Protein AF-A0A7S9WVW5-F1 (afdb_monomer)

Nearest PDB structures (foldseek):
  3our-assembly2_C  TM=3.618E-01  e=4.315E-03  Vibrio vulnificus CMCP6
  2oci-assembly1_A  TM=3.193E-01  e=7.809E-03  Homo sapiens
  6y9f-assembly1_A  TM=3.156E-01  e=7.399E-03  synthetic construct
  6yny-assembly1_t  TM=3.249E-01  e=8.373E-02  Tetrahymena thermophila
  8jgn-assembly1_D  TM=4.259E-01  e=7.236E-01  Arabidopsis thaliana

pLDDT: mean 74.93, std 18.27, range [24.59, 98.44]

InterPro domains:
  IPR024499 Mbeg1-like [PF11187] (163-280)
  IPR029058 Alpha/Beta hydrolase fold [G3DSA:3.40.50.1820] (131-275)
  IPR029058 Alpha/Beta hydrolase fold [SSF53474] (148-273)

Structure (mmCIF, N/CA/C/O backbone):
data_AF-A0A7S9WVW5-F1
#
_entry.id   AF-A0A7S9WVW5-F1
#
loop_
_atom_site.group_PDB
_atom_site.id
_atom_site.type_symbol
_atom_site.label_atom_id
_atom_site.label_alt_id
_atom_site.label_comp_id
_atom_site.label_asym_id
_atom_site.label_entity_id
_atom_site.label_seq_id
_atom_site.pdbx_PDB_ins_code
_atom_site.Cartn_x
_atom_site.Cartn_y
_atom_site.Cartn_z
_atom_site.occupancy
_atom_site.B_iso_or_equiv
_atom_site.auth_seq_id
_atom_site.auth_comp_id
_atom_site.auth_asym_id
_atom_site.auth_atom_id
_atom_site.pdbx_PDB_model_num
ATOM 1 N N . MET A 1 1 ? -7.912 19.182 -20.929 1.00 30.52 1 MET A N 1
ATOM 2 C CA . MET A 1 1 ? -7.928 18.218 -22.050 1.00 30.52 1 MET A CA 1
ATOM 3 C C . MET A 1 1 ? -6.501 17.745 -22.211 1.00 30.52 1 MET A C 1
ATOM 5 O O . MET A 1 1 ? -5.658 18.562 -22.555 1.00 30.52 1 MET A O 1
ATOM 9 N N . ASN A 1 2 ? -6.220 16.500 -21.828 1.00 41.44 2 ASN A N 1
ATOM 10 C CA . ASN A 1 2 ? -4.860 16.011 -21.631 1.00 41.44 2 ASN A CA 1
ATOM 11 C C . ASN A 1 2 ? -4.509 14.969 -22.695 1.00 41.44 2 ASN A C 1
ATOM 13 O O . ASN A 1 2 ? -5.197 13.964 -22.829 1.00 41.44 2 ASN A O 1
ATOM 17 N N . THR A 1 3 ? -3.390 15.215 -23.379 1.00 46.16 3 THR A N 1
ATOM 18 C CA . THR A 1 3 ? -2.729 14.362 -24.381 1.00 46.16 3 THR A CA 1
ATOM 19 C C . THR A 1 3 ? -3.403 14.332 -25.763 1.00 46.16 3 THR A C 1
ATOM 21 O O . THR A 1 3 ? -4.600 14.102 -25.910 1.00 46.16 3 THR A O 1
ATOM 24 N N . LEU A 1 4 ? -2.611 14.536 -26.820 1.00 48.00 4 LEU A N 1
ATOM 25 C CA . LEU A 1 4 ? -3.046 14.481 -28.229 1.00 48.00 4 LEU A CA 1
ATOM 26 C C . LEU A 1 4 ? -3.559 13.099 -28.674 1.00 48.00 4 LEU A C 1
ATOM 28 O O . LEU A 1 4 ? -4.063 12.968 -29.786 1.00 48.00 4 LEU A O 1
ATOM 32 N N . LYS A 1 5 ? -3.421 12.073 -27.825 1.00 62.47 5 LYS A N 1
ATOM 33 C CA . LYS A 1 5 ? -3.736 10.672 -28.133 1.00 62.47 5 LYS A CA 1
ATOM 34 C C . LYS A 1 5 ? -5.090 10.195 -27.584 1.00 62.47 5 LYS A C 1
ATOM 36 O O . LYS A 1 5 ? -5.384 9.013 -27.705 1.00 62.47 5 LYS A O 1
ATOM 41 N N . ASN A 1 6 ? -5.926 11.087 -27.033 1.00 65.81 6 ASN A N 1
ATOM 42 C CA . ASN A 1 6 ? -7.248 10.760 -26.463 1.00 65.81 6 ASN A CA 1
ATOM 43 C C . ASN A 1 6 ? -7.218 9.673 -25.365 1.00 65.81 6 ASN A C 1
ATOM 45 O O . ASN A 1 6 ? -8.214 8.978 -25.166 1.00 65.81 6 ASN A O 1
ATOM 49 N N . LEU A 1 7 ? -6.093 9.508 -24.660 1.00 83.06 7 LEU A N 1
ATOM 50 C CA . LEU A 1 7 ? -6.016 8.576 -23.536 1.00 83.06 7 LEU A CA 1
ATOM 51 C C . LEU A 1 7 ? -6.826 9.114 -22.356 1.00 83.06 7 LEU A C 1
ATOM 53 O O . LEU A 1 7 ? -6.817 10.317 -22.080 1.00 83.06 7 LEU A O 1
ATOM 57 N N . THR A 1 8 ? -7.510 8.221 -21.642 1.00 90.62 8 THR A N 1
ATOM 58 C CA . THR A 1 8 ? -8.101 8.583 -20.350 1.00 90.62 8 THR A CA 1
ATOM 59 C C . THR A 1 8 ? -6.992 8.810 -19.319 1.00 90.62 8 THR A C 1
ATOM 61 O O . THR A 1 8 ? -5.868 8.325 -19.477 1.00 90.62 8 THR A O 1
ATOM 64 N N . ASN A 1 9 ? -7.282 9.532 -18.232 1.00 91.94 9 ASN A N 1
ATOM 65 C CA . ASN A 1 9 ? -6.293 9.722 -17.165 1.00 91.94 9 ASN A CA 1
ATOM 66 C C . ASN A 1 9 ? -5.860 8.380 -16.549 1.00 91.94 9 ASN A C 1
ATOM 68 O O . ASN A 1 9 ? -4.679 8.202 -16.264 1.00 91.94 9 ASN A O 1
ATOM 72 N N . LYS A 1 10 ? -6.778 7.413 -16.425 1.00 94.25 10 LYS A N 1
ATOM 73 C CA . LYS A 1 10 ? -6.469 6.038 -16.016 1.00 94.25 10 LYS A CA 1
ATOM 74 C C . LYS A 1 10 ? -5.487 5.351 -16.962 1.00 94.25 10 LYS A C 1
ATOM 76 O O . LYS A 1 10 ? -4.489 4.800 -16.499 1.00 94.25 10 LYS A O 1
ATOM 81 N N . ASP A 1 11 ? -5.731 5.410 -18.272 1.00 93.50 11 ASP A N 1
ATOM 82 C CA . ASP A 1 11 ? -4.824 4.818 -19.264 1.00 93.50 11 ASP A CA 1
ATOM 83 C C . ASP A 1 11 ? -3.440 5.467 -19.202 1.00 93.50 11 ASP A C 1
ATOM 85 O O . ASP A 1 11 ? -2.425 4.782 -19.300 1.00 93.50 11 ASP A O 1
ATOM 89 N N . MET A 1 12 ? -3.390 6.781 -18.974 1.00 93.19 12 MET A N 1
ATOM 90 C CA . MET A 1 12 ? -2.134 7.503 -18.820 1.00 93.19 12 MET A CA 1
ATOM 91 C C . MET A 1 12 ? -1.386 7.105 -17.539 1.00 93.19 12 MET A C 1
ATOM 93 O O . MET A 1 12 ? -0.183 6.879 -17.601 1.00 93.19 12 MET A O 1
ATOM 97 N N . VAL A 1 13 ? -2.065 6.955 -16.394 1.00 95.50 13 VAL A N 1
ATOM 98 C CA . VAL A 1 13 ? -1.448 6.454 -15.147 1.00 95.50 13 VAL A CA 1
ATOM 99 C C . VAL A 1 13 ? -0.897 5.037 -15.342 1.00 95.50 13 VAL A C 1
ATOM 101 O O . VAL A 1 13 ? 0.237 4.765 -14.951 1.00 95.50 13 VAL A O 1
ATOM 104 N N . ASN A 1 14 ? -1.650 4.158 -16.011 1.00 95.25 14 ASN A N 1
ATOM 105 C CA . ASN A 1 14 ? -1.192 2.810 -16.362 1.00 95.25 14 ASN A CA 1
ATOM 106 C C . ASN A 1 14 ? 0.034 2.841 -17.277 1.00 95.25 14 ASN A C 1
ATOM 108 O O . ASN A 1 14 ? 0.995 2.117 -17.036 1.00 95.25 14 ASN A O 1
ATOM 112 N N . LYS A 1 15 ? 0.034 3.721 -18.281 1.00 94.69 15 LYS A N 1
ATOM 113 C CA . LYS A 1 15 ? 1.176 3.903 -19.176 1.00 94.69 15 LYS A CA 1
ATOM 114 C C . LYS A 1 15 ? 2.407 4.380 -18.406 1.00 94.69 15 LYS A C 1
ATOM 116 O O . LYS A 1 15 ? 3.469 3.790 -18.537 1.00 94.69 15 LYS A O 1
ATOM 121 N N . ILE A 1 16 ? 2.263 5.387 -17.543 1.00 96.06 16 ILE A N 1
ATOM 122 C CA . ILE A 1 16 ? 3.346 5.895 -16.683 1.00 96.06 16 ILE A CA 1
ATOM 123 C C . ILE A 1 16 ? 3.920 4.784 -15.794 1.00 96.06 16 ILE A C 1
ATOM 125 O O . ILE A 1 16 ? 5.139 4.664 -15.689 1.00 96.06 16 ILE A O 1
ATOM 129 N N . LYS A 1 17 ? 3.058 3.950 -15.202 1.00 96.12 17 LYS A N 1
ATOM 130 C CA . LYS A 1 17 ? 3.456 2.765 -14.431 1.00 96.12 17 LYS A CA 1
ATOM 131 C C . LYS A 1 17 ? 4.278 1.783 -15.274 1.00 96.12 17 LYS A C 1
ATOM 133 O O . LYS A 1 17 ? 5.334 1.348 -14.829 1.00 96.12 17 LYS A O 1
ATOM 138 N N . ASP A 1 18 ? 3.842 1.477 -16.495 1.00 96.31 18 ASP A N 1
ATOM 139 C CA . ASP A 1 18 ? 4.576 0.578 -17.394 1.00 96.31 18 ASP A CA 1
ATOM 140 C C . ASP A 1 18 ? 5.957 1.153 -17.769 1.00 96.31 18 ASP A C 1
ATOM 142 O O . ASP A 1 18 ? 6.948 0.428 -17.789 1.00 96.31 18 ASP A O 1
ATOM 146 N N . TYR A 1 19 ? 6.061 2.465 -18.009 1.00 97.25 19 TYR A N 1
ATOM 147 C CA . TYR A 1 19 ? 7.349 3.124 -18.264 1.00 97.25 19 TYR A CA 1
ATOM 148 C C . TYR A 1 19 ? 8.258 3.173 -17.033 1.00 97.25 19 TYR A C 1
ATOM 150 O O . TYR A 1 19 ? 9.479 3.144 -17.196 1.00 97.25 19 TYR A O 1
ATOM 158 N N . ALA A 1 20 ? 7.694 3.203 -15.821 1.00 96.31 20 ALA A N 1
ATOM 159 C CA . ALA A 1 20 ? 8.470 3.050 -14.595 1.00 96.31 20 ALA A CA 1
ATOM 160 C C . ALA A 1 20 ? 9.081 1.641 -14.517 1.00 96.31 20 ALA A C 1
ATOM 162 O O . ALA A 1 20 ? 10.272 1.524 -14.245 1.00 96.31 20 ALA A O 1
ATOM 163 N N . ASP A 1 21 ? 8.321 0.590 -14.852 1.00 96.38 21 ASP A N 1
ATOM 164 C CA . ASP A 1 21 ? 8.846 -0.782 -14.949 1.00 96.38 21 ASP A CA 1
ATOM 165 C C . ASP A 1 21 ? 9.939 -0.907 -16.018 1.00 96.38 21 ASP A C 1
ATOM 167 O O . ASP A 1 21 ? 10.967 -1.528 -15.773 1.00 96.38 21 ASP A O 1
ATOM 171 N N . ILE A 1 22 ? 9.763 -0.296 -17.194 1.00 97.75 22 ILE A N 1
ATOM 172 C CA . ILE A 1 22 ? 10.783 -0.324 -18.257 1.00 97.75 22 ILE A CA 1
ATOM 173 C C . ILE A 1 22 ? 12.066 0.394 -17.810 1.00 97.75 22 ILE A C 1
ATOM 175 O O . ILE A 1 22 ? 13.165 -0.105 -18.058 1.00 97.75 22 ILE A O 1
ATOM 179 N N . ALA A 1 23 ? 11.943 1.550 -17.148 1.00 96.19 23 ALA A N 1
ATOM 180 C CA . ALA A 1 23 ? 13.088 2.273 -16.598 1.00 96.19 23 ALA A CA 1
ATOM 181 C C . ALA A 1 23 ? 13.783 1.479 -15.476 1.00 96.19 23 ALA A C 1
ATOM 183 O O . ALA A 1 23 ? 15.009 1.483 -15.403 1.00 96.19 23 ALA A O 1
ATOM 184 N N . ASP A 1 24 ? 13.023 0.754 -14.652 1.00 93.81 24 ASP A N 1
ATOM 185 C CA . ASP A 1 24 ? 13.533 -0.112 -13.584 1.00 93.81 24 ASP A CA 1
ATOM 186 C C . ASP A 1 24 ? 14.296 -1.311 -14.159 1.00 93.81 24 ASP A C 1
ATOM 188 O O . ASP A 1 24 ? 15.436 -1.588 -13.787 1.00 93.81 24 ASP A O 1
ATOM 192 N N . VAL A 1 25 ? 13.719 -1.962 -15.168 1.00 95.38 25 VAL A N 1
ATOM 193 C CA . VAL A 1 25 ? 14.323 -3.099 -15.870 1.00 95.38 25 VAL A CA 1
ATOM 194 C C . VAL A 1 25 ? 15.552 -2.704 -16.695 1.00 95.38 25 VAL A C 1
ATOM 196 O O . VAL A 1 25 ? 16.396 -3.556 -16.966 1.00 95.38 25 VAL A O 1
ATOM 199 N N . ALA A 1 26 ? 15.735 -1.428 -17.049 1.00 94.69 26 ALA A N 1
ATOM 200 C CA . ALA A 1 26 ? 16.964 -0.972 -17.707 1.00 94.69 26 ALA A CA 1
ATOM 201 C C . ALA A 1 26 ? 18.231 -1.215 -16.858 1.00 94.69 26 ALA A C 1
ATOM 203 O O . ALA A 1 26 ? 19.330 -1.249 -17.409 1.00 94.69 26 ALA A O 1
ATOM 204 N N . TYR A 1 27 ? 18.083 -1.422 -15.544 1.00 92.81 27 TYR A N 1
ATOM 205 C CA . TYR A 1 27 ? 19.162 -1.794 -14.623 1.00 92.81 27 TYR A CA 1
ATOM 206 C C . TYR A 1 27 ? 19.465 -3.304 -14.575 1.00 92.81 27 TYR A C 1
ATOM 208 O O . TYR A 1 27 ? 20.397 -3.707 -13.878 1.00 92.81 27 TYR A O 1
ATOM 216 N N . ALA A 1 28 ? 18.706 -4.146 -15.281 1.00 94.62 28 ALA A N 1
ATOM 217 C CA . ALA A 1 28 ? 18.962 -5.583 -15.348 1.00 94.62 28 ALA A CA 1
ATOM 218 C C . ALA A 1 28 ? 20.176 -5.907 -16.242 1.00 94.62 28 ALA A C 1
ATOM 220 O O . ALA A 1 28 ? 20.425 -5.249 -17.253 1.00 94.62 28 ALA A O 1
ATOM 221 N N . PHE A 1 29 ? 20.912 -6.960 -15.884 1.00 93.75 29 PHE A N 1
ATOM 222 C CA . PHE A 1 29 ? 22.100 -7.425 -16.608 1.00 93.75 29 PHE A CA 1
ATOM 223 C C . PHE A 1 29 ? 21.715 -8.433 -17.695 1.00 93.75 29 PHE A C 1
ATOM 225 O O . PHE A 1 29 ? 21.647 -9.639 -17.447 1.00 93.75 29 PHE A O 1
ATOM 232 N N . PHE A 1 30 ? 21.389 -7.948 -18.893 1.00 96.81 30 PHE A N 1
ATOM 233 C CA . PHE A 1 30 ? 20.880 -8.791 -19.980 1.00 96.81 30 PHE A CA 1
ATOM 234 C C . PHE A 1 30 ? 21.956 -9.510 -20.797 1.00 96.81 30 PHE A C 1
ATOM 236 O O . PHE A 1 30 ? 21.616 -10.383 -21.593 1.00 96.81 30 PHE A O 1
ATOM 243 N N . GLU A 1 31 ? 23.240 -9.211 -20.596 1.00 93.62 31 GLU A N 1
ATOM 244 C CA . GLU A 1 31 ? 24.349 -9.933 -21.235 1.00 93.62 31 GLU A CA 1
ATOM 245 C C . GLU A 1 31 ? 24.298 -11.447 -20.974 1.00 93.62 31 GLU A C 1
ATOM 247 O O . GLU A 1 31 ? 24.641 -12.242 -21.847 1.00 93.62 31 GLU A O 1
ATOM 252 N N . TYR A 1 32 ? 23.772 -11.860 -19.820 1.00 95.38 32 TYR A N 1
ATOM 253 C CA . TYR A 1 32 ? 23.654 -13.263 -19.426 1.00 95.38 32 TYR A CA 1
ATOM 254 C C . TYR A 1 32 ? 22.607 -14.067 -20.209 1.00 95.38 32 TYR A C 1
ATOM 256 O O . TYR A 1 32 ? 22.540 -15.292 -20.073 1.00 95.38 32 TYR A O 1
ATOM 264 N N . ILE A 1 33 ? 21.786 -13.407 -21.031 1.00 97.19 33 ILE A N 1
ATOM 265 C CA . ILE A 1 33 ? 20.891 -14.098 -21.966 1.00 97.19 33 ILE A CA 1
ATOM 266 C C . ILE A 1 33 ? 21.717 -14.829 -23.028 1.00 97.19 33 ILE A C 1
ATOM 268 O O . ILE A 1 33 ? 21.395 -15.970 -23.364 1.00 97.19 33 ILE A O 1
ATOM 272 N N . ASP A 1 34 ? 22.787 -14.194 -23.510 1.00 95.56 34 ASP A N 1
ATOM 273 C CA . ASP A 1 34 ? 23.602 -14.669 -24.631 1.00 95.56 34 ASP A CA 1
ATOM 274 C C . ASP A 1 34 ? 24.977 -15.210 -24.190 1.00 95.56 34 ASP A C 1
ATOM 276 O O . ASP A 1 34 ? 25.567 -16.042 -24.884 1.00 95.56 34 ASP A O 1
ATOM 280 N N . GLU A 1 35 ? 25.496 -14.762 -23.042 1.00 93.69 35 GLU A N 1
ATOM 281 C CA . GLU A 1 35 ? 26.851 -15.060 -22.566 1.00 93.69 35 GLU A CA 1
ATOM 282 C C . GLU A 1 35 ? 26.833 -15.965 -21.316 1.00 93.69 35 GLU A C 1
ATOM 284 O O . GLU A 1 35 ? 26.233 -15.638 -20.292 1.00 93.69 35 GLU A O 1
ATOM 289 N N . ASN A 1 36 ? 27.542 -17.099 -21.378 1.00 92.38 36 ASN A N 1
ATOM 290 C CA . ASN A 1 36 ? 27.932 -17.862 -20.186 1.00 92.38 36 ASN A CA 1
ATOM 291 C C . ASN A 1 36 ? 29.238 -17.307 -19.609 1.00 92.38 36 ASN A C 1
ATOM 293 O O . ASN A 1 36 ? 30.107 -16.835 -20.348 1.00 92.38 36 ASN A O 1
ATOM 297 N N . GLU A 1 37 ? 29.427 -17.447 -18.300 1.00 88.81 37 GLU A N 1
ATOM 298 C CA . GLU A 1 37 ? 30.658 -17.018 -17.646 1.00 88.81 37 GLU A CA 1
ATOM 299 C C . GLU A 1 37 ? 31.835 -17.951 -17.947 1.00 88.81 37 GLU A C 1
ATOM 301 O O . GLU A 1 37 ? 31.772 -19.174 -17.797 1.00 88.81 37 GLU A O 1
ATOM 306 N N . ILE A 1 38 ? 32.974 -17.352 -18.300 1.00 81.62 38 ILE A N 1
ATOM 307 C CA . ILE A 1 38 ? 34.234 -18.067 -18.508 1.00 81.62 38 ILE A CA 1
ATOM 308 C C . ILE A 1 38 ? 35.186 -17.711 -17.368 1.00 81.62 38 ILE A C 1
ATOM 310 O O . ILE A 1 38 ? 35.714 -16.605 -17.304 1.00 81.62 38 ILE A O 1
ATOM 314 N N . TRP A 1 39 ? 35.449 -18.666 -16.477 1.00 78.25 39 TRP A N 1
ATOM 315 C CA . TRP A 1 39 ? 36.466 -18.501 -15.437 1.00 78.25 39 TRP A CA 1
ATOM 316 C C . TRP A 1 39 ? 37.876 -18.585 -16.018 1.00 78.25 39 TRP A C 1
ATOM 318 O O . TRP A 1 39 ? 38.199 -19.520 -16.760 1.00 78.25 39 TRP A O 1
ATOM 328 N N . SER A 1 40 ? 38.746 -17.650 -15.627 1.00 74.44 40 SER A N 1
ATOM 329 C CA . SER A 1 40 ? 40.169 -17.752 -15.942 1.00 74.44 40 SER A CA 1
ATOM 330 C C . SER A 1 40 ? 40.802 -18.949 -15.220 1.00 74.44 40 SER A C 1
ATOM 332 O O . SER A 1 40 ? 40.248 -19.505 -14.268 1.00 74.44 40 SER A O 1
ATOM 334 N N . PHE A 1 41 ? 42.011 -19.347 -15.632 1.00 76.00 41 PHE A N 1
ATOM 335 C CA . PHE A 1 41 ? 42.764 -20.380 -14.913 1.00 76.00 41 PHE A CA 1
ATOM 336 C C . PHE A 1 41 ? 42.977 -20.010 -13.434 1.00 76.00 41 PHE A C 1
ATOM 338 O O . PHE A 1 41 ? 42.909 -20.882 -12.569 1.00 76.00 41 PHE A O 1
ATOM 345 N N . SER A 1 42 ? 43.189 -18.721 -13.144 1.00 72.56 42 SER A N 1
ATOM 346 C CA . SER A 1 42 ? 43.348 -18.215 -11.779 1.00 72.56 42 SER A CA 1
ATOM 347 C C . SER A 1 42 ? 42.051 -18.329 -10.980 1.00 72.56 42 SER A C 1
ATOM 349 O O . SER A 1 42 ? 42.085 -18.811 -9.851 1.00 72.56 42 SER A O 1
ATOM 351 N N . ASP A 1 43 ? 40.907 -17.973 -11.569 1.00 72.94 43 ASP A N 1
ATOM 352 C CA . ASP A 1 43 ? 39.599 -18.058 -10.900 1.00 72.94 43 ASP A CA 1
ATOM 353 C C . ASP A 1 43 ? 39.217 -19.506 -10.628 1.00 72.94 43 ASP A C 1
ATOM 355 O O . ASP A 1 43 ? 38.760 -19.847 -9.538 1.00 72.94 43 ASP A O 1
ATOM 359 N N . LYS A 1 44 ? 39.473 -20.384 -11.602 1.00 71.75 44 LYS A N 1
ATOM 360 C CA . LYS A 1 44 ? 39.255 -21.819 -11.458 1.00 71.75 44 LYS A CA 1
ATOM 361 C C . LYS A 1 44 ? 40.144 -22.401 -10.359 1.00 71.75 44 LYS A C 1
ATOM 363 O O . LYS A 1 44 ? 39.654 -23.112 -9.488 1.00 71.75 44 LYS A O 1
ATOM 368 N N . PHE A 1 45 ? 41.431 -22.045 -10.335 1.00 74.44 45 PHE A N 1
ATOM 369 C CA . PHE A 1 45 ? 42.349 -22.470 -9.278 1.00 74.44 45 PHE A CA 1
ATOM 370 C C . PHE A 1 45 ? 41.936 -21.925 -7.902 1.00 74.44 45 PHE A C 1
ATOM 372 O O . PHE A 1 45 ? 41.916 -22.677 -6.929 1.00 74.44 45 PHE A O 1
ATOM 379 N N . HIS A 1 46 ? 41.565 -20.648 -7.803 1.00 71.44 46 HIS A N 1
ATOM 380 C CA . HIS A 1 46 ? 41.141 -20.023 -6.552 1.00 71.44 46 HIS A CA 1
ATOM 381 C C . HIS A 1 46 ? 39.854 -20.662 -6.002 1.00 71.44 46 HIS A C 1
ATOM 383 O O . HIS A 1 46 ? 39.821 -21.074 -4.840 1.00 71.44 46 HIS A O 1
ATOM 389 N N . ASN A 1 47 ? 38.830 -20.839 -6.840 1.00 70.62 47 ASN A N 1
ATOM 390 C CA . ASN A 1 47 ? 37.567 -21.467 -6.446 1.00 70.62 47 ASN A CA 1
ATOM 391 C C . ASN A 1 47 ? 37.738 -22.950 -6.071 1.00 70.62 47 ASN A C 1
ATOM 393 O O . ASN A 1 47 ? 37.252 -23.385 -5.025 1.00 70.62 47 ASN A O 1
ATOM 397 N N . GLU A 1 48 ? 38.461 -23.731 -6.880 1.00 71.00 48 GLU A N 1
ATOM 398 C CA . GLU A 1 48 ? 38.581 -25.183 -6.680 1.00 71.00 48 GLU A CA 1
ATOM 399 C C . GLU A 1 48 ? 39.608 -25.565 -5.600 1.00 71.00 48 GLU A C 1
ATOM 401 O O . GLU A 1 48 ? 39.416 -26.554 -4.889 1.00 71.00 48 GLU A O 1
ATOM 406 N N . ARG A 1 49 ? 40.713 -24.815 -5.460 1.00 68.38 49 ARG A N 1
ATOM 407 C CA . ARG A 1 49 ? 41.838 -25.177 -4.572 1.00 68.38 49 ARG A CA 1
ATOM 408 C C . ARG A 1 49 ? 41.927 -24.334 -3.301 1.00 68.38 49 ARG A C 1
ATOM 410 O O . ARG A 1 49 ? 42.358 -24.877 -2.283 1.00 68.38 49 ARG A O 1
ATOM 417 N N . ILE A 1 50 ? 41.548 -23.051 -3.341 1.00 66.62 50 ILE A N 1
ATOM 418 C CA . ILE A 1 50 ? 41.706 -22.121 -2.205 1.00 66.62 50 ILE A CA 1
ATOM 419 C C . ILE A 1 50 ? 40.415 -22.029 -1.384 1.00 66.62 50 ILE A C 1
ATOM 421 O O . ILE A 1 50 ? 40.440 -22.348 -0.195 1.00 66.62 50 ILE A O 1
ATOM 425 N N . LEU A 1 51 ? 39.290 -21.652 -2.001 1.00 63.12 51 LEU A N 1
ATOM 426 C CA . LEU A 1 51 ? 38.022 -21.430 -1.289 1.00 63.12 51 LEU A CA 1
ATOM 427 C C . LEU A 1 51 ? 37.379 -22.725 -0.773 1.00 63.12 51 LEU A C 1
ATOM 429 O O . LEU A 1 51 ? 36.643 -22.691 0.212 1.00 63.12 51 LEU A O 1
ATOM 433 N N . LYS A 1 52 ? 37.634 -23.876 -1.419 1.00 63.81 52 LYS A N 1
ATOM 434 C CA . LYS A 1 52 ? 37.027 -25.199 -1.119 1.00 63.81 52 LYS A CA 1
ATOM 435 C C . LYS A 1 52 ? 35.481 -25.222 -1.133 1.00 63.81 52 LYS A C 1
ATOM 437 O O . LYS A 1 52 ? 34.875 -26.266 -0.873 1.00 63.81 52 LYS A O 1
ATOM 442 N N . LYS A 1 53 ? 34.840 -24.107 -1.489 1.00 64.56 53 LYS A N 1
ATOM 443 C CA . LYS A 1 53 ? 33.425 -23.936 -1.822 1.00 64.56 53 LYS A CA 1
ATOM 444 C C . LYS A 1 53 ? 33.383 -23.125 -3.131 1.00 64.56 53 LYS A C 1
ATOM 446 O O . LYS A 1 53 ? 33.866 -21.997 -3.111 1.00 64.56 53 LYS A O 1
ATOM 451 N N . PRO A 1 54 ? 32.904 -23.693 -4.253 1.00 66.69 54 PRO A N 1
ATOM 452 C CA . PRO A 1 54 ? 32.835 -22.966 -5.515 1.00 66.69 54 PRO A CA 1
ATOM 453 C C . PRO A 1 54 ? 31.874 -21.785 -5.380 1.00 66.69 54 PRO A C 1
ATOM 455 O O . PRO A 1 54 ? 30.792 -21.942 -4.808 1.00 66.69 54 PRO A O 1
ATOM 458 N N . ASN A 1 55 ? 32.250 -20.626 -5.918 1.00 77.19 55 ASN A N 1
ATOM 459 C CA . ASN A 1 55 ? 31.292 -19.549 -6.138 1.00 77.19 55 ASN A CA 1
ATOM 460 C C . ASN A 1 55 ? 30.269 -19.971 -7.213 1.00 77.19 55 ASN A C 1
ATOM 462 O O . ASN A 1 55 ? 30.631 -20.730 -8.117 1.00 77.19 55 ASN A O 1
ATOM 466 N N . PRO A 1 56 ? 29.004 -19.517 -7.123 1.00 84.38 56 PRO A N 1
ATOM 467 C CA . PRO A 1 56 ? 28.019 -19.762 -8.173 1.00 84.38 56 PRO A CA 1
ATOM 468 C C . PRO A 1 56 ? 28.513 -19.176 -9.499 1.00 84.38 56 PRO A C 1
ATOM 470 O O . PRO A 1 56 ? 29.018 -18.055 -9.511 1.00 84.38 56 PRO A O 1
ATOM 473 N N . ARG A 1 57 ? 28.356 -19.932 -10.589 1.00 88.94 57 ARG A N 1
ATOM 474 C CA . ARG A 1 57 ? 28.707 -19.517 -11.951 1.00 88.94 57 ARG A CA 1
ATOM 475 C C . ARG A 1 57 ? 27.481 -19.567 -12.850 1.00 88.94 57 ARG A C 1
ATOM 477 O O . ARG A 1 57 ? 26.672 -20.494 -12.742 1.00 88.94 57 ARG A O 1
ATOM 484 N N . TRP A 1 58 ? 27.362 -18.617 -13.769 1.00 93.19 58 TRP A N 1
ATOM 485 C CA . TRP A 1 58 ? 26.309 -18.661 -14.778 1.00 93.19 58 TRP A CA 1
ATOM 486 C C . TRP A 1 58 ? 26.700 -19.495 -16.008 1.00 93.19 58 TRP A C 1
ATOM 488 O O . TRP A 1 58 ? 27.571 -19.111 -16.786 1.00 93.19 58 TRP A O 1
ATOM 498 N N . ASP A 1 59 ? 26.009 -20.623 -16.205 1.00 92.31 59 ASP A N 1
ATOM 499 C CA . ASP A 1 59 ? 26.141 -21.506 -17.381 1.00 92.31 59 ASP A CA 1
ATOM 500 C C . ASP A 1 59 ? 24.806 -21.741 -18.114 1.00 92.31 59 ASP A C 1
ATOM 502 O O . ASP A 1 59 ? 24.671 -22.667 -18.917 1.00 92.31 59 ASP A O 1
ATOM 506 N N . TYR A 1 60 ? 23.794 -20.933 -17.798 1.00 95.56 60 TYR A N 1
ATOM 507 C CA . TYR A 1 60 ? 22.408 -21.167 -18.196 1.00 95.56 60 TYR A CA 1
ATOM 508 C C . TYR A 1 60 ? 21.922 -20.179 -19.262 1.00 95.56 60 TYR A C 1
ATOM 510 O O . TYR A 1 60 ? 20.712 -20.050 -19.435 1.00 95.56 60 TYR A O 1
ATOM 518 N N . ALA A 1 61 ? 22.813 -19.506 -19.999 1.00 97.06 61 ALA A N 1
ATOM 519 C CA . ALA A 1 61 ? 22.413 -18.650 -21.116 1.00 97.06 61 ALA A CA 1
ATOM 520 C C . ALA A 1 61 ? 21.524 -19.436 -22.097 1.00 97.06 61 ALA A C 1
ATOM 522 O O . ALA A 1 61 ? 21.744 -20.626 -22.342 1.00 97.06 61 ALA A O 1
ATOM 523 N N . ASP A 1 62 ? 20.489 -18.805 -22.638 1.00 97.69 62 ASP A N 1
ATOM 524 C CA . ASP A 1 62 ? 19.512 -19.492 -23.486 1.00 97.69 62 ASP A CA 1
ATOM 525 C C . ASP A 1 62 ? 19.151 -18.737 -24.761 1.00 97.69 62 ASP A C 1
ATOM 527 O O . ASP A 1 62 ? 18.504 -19.319 -25.628 1.00 97.69 62 ASP A O 1
ATOM 531 N N . GLY A 1 63 ? 19.606 -17.498 -24.939 1.00 97.31 63 GLY A N 1
ATOM 532 C CA . GLY A 1 63 ? 19.336 -16.688 -26.126 1.00 97.31 63 GLY A CA 1
ATOM 533 C C . GLY A 1 63 ? 17.858 -16.332 -26.302 1.00 97.31 63 GLY A C 1
ATOM 534 O O . GLY A 1 63 ? 17.456 -15.927 -27.395 1.00 97.31 63 GLY A O 1
ATOM 535 N N . ILE A 1 64 ? 17.020 -16.531 -25.277 1.00 98.00 64 ILE A N 1
ATOM 536 C CA . ILE A 1 64 ? 15.581 -16.276 -25.341 1.00 98.00 64 ILE A CA 1
ATOM 537 C C . ILE A 1 64 ? 15.308 -14.886 -24.781 1.00 98.00 64 ILE A C 1
ATOM 539 O O . ILE A 1 64 ? 15.500 -14.625 -23.600 1.00 98.00 64 ILE A O 1
ATOM 543 N N . ASN A 1 65 ? 14.804 -14.001 -25.637 1.00 95.44 65 ASN A N 1
ATOM 544 C CA . ASN A 1 65 ? 14.580 -12.583 -25.341 1.00 95.44 65 ASN A CA 1
ATOM 545 C C . ASN A 1 65 ? 13.091 -12.202 -25.209 1.00 95.44 65 ASN A C 1
ATOM 547 O O . ASN A 1 65 ? 12.738 -11.021 -25.259 1.00 95.44 65 ASN A O 1
ATOM 551 N N . TRP A 1 66 ? 12.209 -13.202 -25.087 1.00 94.88 66 TRP A N 1
ATOM 552 C CA . TRP A 1 66 ? 10.763 -13.013 -24.980 1.00 94.88 66 TRP A CA 1
ATOM 553 C C . TRP A 1 66 ? 10.080 -14.178 -24.253 1.00 94.88 66 TRP A C 1
ATOM 555 O O . TRP A 1 66 ? 10.393 -15.345 -24.519 1.00 94.88 66 TRP A O 1
ATOM 565 N N . LYS A 1 67 ? 9.084 -13.842 -23.418 1.00 95.94 67 LYS A N 1
ATOM 566 C CA . LYS A 1 67 ? 8.342 -14.721 -22.498 1.00 95.94 67 LYS A CA 1
ATOM 567 C C . LYS A 1 67 ? 9.153 -15.202 -21.296 1.00 95.94 67 LYS A C 1
ATOM 569 O O . LYS A 1 67 ? 10.382 -15.246 -21.313 1.00 95.94 67 LYS A O 1
ATOM 574 N N . SER A 1 68 ? 8.425 -15.579 -20.248 1.00 97.12 68 SER A N 1
ATOM 575 C CA . SER A 1 68 ? 9.009 -16.019 -18.981 1.00 97.12 68 SER A CA 1
ATOM 576 C C . SER A 1 68 ? 9.434 -17.478 -18.971 1.00 97.12 68 SER A C 1
ATOM 578 O O . SER A 1 68 ? 10.262 -17.849 -18.153 1.00 97.12 68 SER A O 1
ATOM 580 N N . GLU A 1 69 ? 8.881 -18.294 -19.866 1.00 97.75 69 GLU A N 1
ATOM 581 C CA . GLU A 1 69 ? 9.066 -19.743 -19.891 1.00 97.75 69 GLU A CA 1
ATOM 582 C C . GLU A 1 69 ? 9.684 -20.214 -21.206 1.00 97.75 69 GLU A C 1
ATOM 584 O O . GLU A 1 69 ? 9.362 -19.710 -22.292 1.00 97.75 69 GLU A O 1
ATOM 589 N N . ILE A 1 70 ? 10.564 -21.210 -21.099 1.00 97.81 70 ILE A N 1
ATOM 590 C CA . ILE A 1 70 ? 11.079 -21.957 -22.240 1.00 97.81 70 ILE A CA 1
ATOM 591 C C . ILE A 1 70 ? 9.991 -22.906 -22.733 1.00 97.81 70 ILE A C 1
ATOM 593 O O . ILE A 1 70 ? 9.560 -23.825 -22.042 1.00 97.81 70 ILE A O 1
ATOM 597 N N . THR A 1 71 ? 9.590 -22.705 -23.976 1.00 96.69 71 THR A N 1
ATOM 598 C CA . THR A 1 71 ? 8.584 -23.485 -24.694 1.00 96.69 71 THR A CA 1
ATOM 599 C C . THR A 1 71 ? 9.193 -24.038 -25.977 1.00 96.69 71 THR A C 1
ATOM 601 O O . THR A 1 71 ? 10.249 -23.596 -26.424 1.00 96.69 71 THR A O 1
ATOM 604 N N . LYS A 1 72 ? 8.499 -24.970 -26.636 1.00 94.50 72 LYS A N 1
ATOM 605 C CA . LYS A 1 72 ? 8.936 -25.479 -27.948 1.00 94.50 72 LYS A CA 1
ATOM 606 C C . LYS A 1 72 ? 9.043 -24.383 -29.014 1.00 94.50 72 LYS A C 1
ATOM 608 O O . LYS A 1 72 ? 9.820 -24.537 -29.950 1.00 94.50 72 LYS A O 1
ATOM 613 N N . ASP A 1 73 ? 8.280 -23.300 -28.866 1.00 94.56 73 ASP A N 1
ATOM 614 C CA . ASP A 1 73 ? 8.165 -22.247 -29.876 1.00 94.56 73 ASP A CA 1
ATOM 615 C C . ASP A 1 73 ? 9.274 -21.188 -29.776 1.00 94.56 73 ASP A C 1
ATOM 617 O O . ASP A 1 73 ? 9.546 -20.503 -30.760 1.00 94.56 73 ASP A O 1
ATOM 621 N N . ASN A 1 74 ? 9.906 -21.029 -28.605 1.00 94.88 74 ASN A N 1
ATOM 622 C CA . ASN A 1 74 ? 10.981 -20.051 -28.376 1.00 94.88 74 ASN A CA 1
ATOM 623 C C . ASN A 1 74 ? 12.341 -20.683 -28.033 1.00 94.88 74 ASN A C 1
ATOM 625 O O . ASN A 1 74 ? 13.309 -19.948 -27.877 1.00 94.88 74 ASN A O 1
ATOM 629 N N . GLU A 1 75 ? 12.445 -22.010 -27.939 1.00 95.12 75 GLU A N 1
ATOM 630 C CA . GLU A 1 75 ? 13.708 -22.712 -27.695 1.00 95.12 75 GLU A CA 1
ATOM 631 C C . GLU A 1 75 ? 14.771 -22.380 -28.765 1.00 95.12 75 GLU A C 1
ATOM 633 O O . GLU A 1 75 ? 14.498 -22.402 -29.968 1.00 95.12 75 GLU A O 1
ATOM 638 N N . THR A 1 76 ? 16.013 -22.122 -28.345 1.00 96.75 76 THR A N 1
ATOM 639 C CA . THR A 1 76 ? 17.116 -21.759 -29.248 1.00 96.75 76 THR A CA 1
ATOM 640 C C . THR A 1 76 ? 18.179 -22.859 -29.328 1.00 96.75 76 THR A C 1
ATOM 642 O O . THR A 1 76 ? 18.156 -23.862 -28.615 1.00 96.75 76 THR A O 1
ATOM 645 N N . ILE A 1 77 ? 19.165 -22.680 -30.211 1.00 96.12 77 ILE A N 1
ATOM 646 C CA . ILE A 1 77 ? 20.355 -23.544 -30.233 1.00 96.12 77 ILE A CA 1
ATOM 647 C C . ILE A 1 77 ? 21.151 -23.395 -28.927 1.00 96.12 77 ILE A C 1
ATOM 649 O O . ILE A 1 77 ? 21.670 -24.385 -28.412 1.00 96.12 77 ILE A O 1
ATOM 653 N N . LEU A 1 78 ? 21.233 -22.178 -28.378 1.00 96.44 78 LEU A N 1
ATOM 654 C CA . LEU A 1 78 ? 21.977 -21.902 -27.153 1.00 96.44 78 LEU A CA 1
ATOM 655 C C . LEU A 1 78 ? 21.325 -22.587 -25.947 1.00 96.44 78 LEU A C 1
ATOM 657 O O . LEU A 1 78 ? 22.019 -23.275 -25.201 1.00 96.44 78 LEU A O 1
ATOM 661 N N . SER A 1 79 ? 19.996 -22.505 -25.821 1.00 96.31 79 SER A N 1
ATOM 662 C CA . SER A 1 79 ? 19.254 -23.172 -24.744 1.00 96.31 79 SER A CA 1
ATOM 663 C C . SER A 1 79 ? 19.457 -24.692 -24.773 1.00 96.31 79 SER A C 1
ATOM 665 O O . SER A 1 79 ? 19.721 -25.299 -23.736 1.00 96.31 79 SER A O 1
ATOM 667 N N . LYS A 1 80 ? 19.440 -25.304 -25.967 1.00 95.12 80 LYS A N 1
ATOM 668 C CA . LYS A 1 80 ? 19.730 -26.738 -26.160 1.00 95.12 80 LYS A CA 1
ATOM 669 C C . LYS A 1 80 ? 21.160 -27.102 -25.776 1.00 95.12 80 LYS A C 1
ATOM 671 O O . LYS A 1 80 ? 21.373 -28.081 -25.064 1.00 95.12 80 LYS A O 1
ATOM 676 N N . ASN A 1 81 ? 22.139 -26.319 -26.231 1.00 95.56 81 ASN A N 1
ATOM 677 C CA . ASN A 1 81 ? 23.555 -26.556 -25.936 1.00 95.56 81 ASN A CA 1
ATOM 678 C C . ASN A 1 81 ? 23.848 -26.459 -24.434 1.00 95.56 81 ASN A C 1
ATOM 680 O O . ASN A 1 81 ? 24.610 -27.266 -23.902 1.00 95.56 81 ASN A O 1
ATOM 684 N N . ASN A 1 82 ? 23.182 -25.528 -23.752 1.00 94.25 82 ASN A N 1
ATOM 685 C CA . ASN A 1 82 ? 23.279 -25.332 -22.308 1.00 94.25 82 ASN A CA 1
ATOM 686 C C . ASN A 1 82 ? 22.308 -26.215 -21.508 1.00 94.25 82 ASN A C 1
ATOM 688 O O . ASN A 1 82 ? 22.168 -26.035 -20.301 1.00 94.25 82 ASN A O 1
ATOM 692 N N . LYS A 1 83 ? 21.671 -27.204 -22.156 1.00 94.50 83 LYS A N 1
ATOM 693 C CA . LYS A 1 83 ? 20.800 -28.212 -21.527 1.00 94.50 83 LYS A CA 1
ATOM 694 C C . LYS A 1 83 ? 19.659 -27.607 -20.699 1.00 94.50 83 LYS A C 1
ATOM 696 O O . LYS A 1 83 ? 19.291 -28.143 -19.656 1.00 94.50 83 LYS A O 1
ATOM 701 N N . ARG A 1 84 ? 19.110 -26.486 -21.161 1.00 95.75 84 ARG A N 1
ATOM 702 C CA . ARG A 1 84 ? 17.900 -25.886 -20.596 1.00 95.75 84 ARG A CA 1
ATOM 703 C C . ARG A 1 84 ? 16.685 -26.716 -21.005 1.00 95.75 84 ARG A C 1
ATOM 705 O O . ARG A 1 84 ? 16.607 -27.176 -22.142 1.00 95.75 84 ARG A O 1
ATOM 712 N N . GLU A 1 85 ? 15.743 -26.901 -20.089 1.00 94.94 85 GLU A N 1
ATOM 713 C CA . GLU A 1 85 ? 14.553 -27.734 -20.303 1.00 94.94 85 GLU A CA 1
ATOM 714 C C . GLU A 1 85 ? 13.293 -26.885 -20.532 1.00 94.94 85 GLU A C 1
ATOM 716 O O . GLU A 1 85 ? 13.172 -25.769 -20.025 1.00 94.94 85 GLU A O 1
ATOM 721 N N . ILE A 1 86 ? 12.328 -27.431 -21.280 1.00 95.94 86 ILE A N 1
ATOM 722 C CA . ILE A 1 86 ? 10.990 -26.834 -21.432 1.00 95.94 86 ILE A CA 1
ATOM 723 C C . ILE A 1 86 ? 10.319 -26.759 -20.055 1.00 95.94 86 ILE A C 1
ATOM 725 O O . ILE A 1 86 ? 10.390 -27.715 -19.284 1.00 95.94 86 ILE A O 1
ATOM 729 N N . GLY A 1 87 ? 9.654 -25.643 -19.759 1.00 95.44 87 GLY A N 1
ATOM 730 C CA . GLY A 1 87 ? 9.068 -25.374 -18.444 1.00 95.44 87 GLY A CA 1
ATOM 731 C C . GLY A 1 87 ? 10.002 -24.649 -17.475 1.00 95.44 87 GLY A C 1
ATOM 732 O O . GLY A 1 87 ? 9.566 -24.237 -16.404 1.00 95.44 87 GLY A O 1
ATOM 733 N N . GLN A 1 88 ? 11.280 -24.456 -17.823 1.00 96.94 88 GLN A N 1
ATOM 734 C CA . GLN A 1 88 ? 12.188 -23.627 -17.027 1.00 96.94 88 GLN A CA 1
ATOM 735 C C . GLN A 1 88 ? 11.985 -22.127 -17.309 1.00 96.94 88 GLN A C 1
ATOM 737 O O . GLN A 1 88 ? 11.587 -21.759 -18.419 1.00 96.94 88 GLN A O 1
ATOM 742 N N . PRO A 1 89 ? 12.302 -21.245 -16.340 1.00 98.00 89 PRO A N 1
ATOM 743 C CA . PRO A 1 89 ? 12.291 -19.800 -16.556 1.00 98.00 89 PRO A CA 1
ATOM 744 C C . PRO A 1 89 ? 13.357 -19.372 -17.564 1.00 98.00 89 PRO A C 1
ATOM 746 O O . PRO A 1 89 ? 14.486 -19.839 -17.482 1.00 98.00 89 PRO A O 1
ATOM 749 N N . THR A 1 90 ? 13.050 -18.476 -18.497 1.00 98.25 90 THR A N 1
ATOM 750 C CA . THR A 1 90 ? 14.053 -17.941 -19.437 1.00 98.25 90 THR A CA 1
ATOM 751 C C . THR A 1 90 ? 15.122 -17.128 -18.699 1.00 98.25 90 THR A C 1
ATOM 753 O O . THR A 1 90 ? 14.854 -16.538 -17.650 1.00 98.25 90 THR A O 1
ATOM 756 N N . ALA A 1 91 ? 16.335 -17.050 -19.251 1.00 98.00 91 ALA A N 1
ATOM 757 C CA . ALA A 1 91 ? 17.403 -16.190 -18.742 1.00 98.00 91 ALA A CA 1
ATOM 758 C C . ALA A 1 91 ? 16.936 -14.730 -18.706 1.00 98.00 91 ALA A C 1
ATOM 760 O O . ALA A 1 91 ? 17.163 -14.037 -17.720 1.00 98.00 91 ALA A O 1
ATOM 761 N N . TYR A 1 92 ? 16.178 -14.306 -19.725 1.00 98.31 92 TYR A N 1
ATOM 762 C CA . TYR A 1 92 ? 15.535 -12.995 -19.756 1.00 98.31 92 TYR A CA 1
ATOM 763 C C . TYR A 1 92 ? 14.646 -12.742 -18.532 1.00 98.31 92 TYR A C 1
ATOM 765 O O . TYR A 1 92 ? 14.791 -11.709 -17.879 1.00 98.31 92 TYR A O 1
ATOM 773 N N . ALA A 1 93 ? 13.774 -13.687 -18.169 1.00 98.44 93 ALA A N 1
ATOM 774 C CA . ALA A 1 93 ? 12.937 -13.541 -16.984 1.00 98.44 93 ALA A CA 1
ATOM 775 C C . ALA A 1 93 ? 13.715 -13.595 -15.675 1.00 98.44 93 ALA A C 1
ATOM 777 O O . ALA A 1 93 ? 13.360 -12.870 -14.756 1.00 98.44 93 ALA A O 1
ATOM 778 N N . LEU A 1 94 ? 14.791 -14.376 -15.589 1.00 98.38 94 LEU A N 1
ATOM 779 C CA . LEU A 1 94 ? 15.656 -14.376 -14.408 1.00 98.38 94 LEU A CA 1
ATOM 780 C C . LEU A 1 94 ? 16.393 -13.038 -14.244 1.00 98.38 94 LEU A C 1
ATOM 782 O O . LEU A 1 94 ? 16.500 -12.548 -13.124 1.00 98.38 94 LEU A O 1
ATOM 786 N N . CYS A 1 95 ? 16.847 -12.404 -15.329 1.00 98.00 95 CYS A N 1
ATOM 787 C CA . CYS A 1 95 ? 17.424 -11.056 -15.273 1.00 98.00 95 CYS A CA 1
ATOM 788 C C . CYS A 1 95 ? 16.401 -10.022 -14.771 1.00 98.00 95 CYS A C 1
ATOM 790 O O . CYS A 1 95 ? 16.726 -9.213 -13.904 1.00 98.00 95 CYS A O 1
ATOM 792 N N . VAL A 1 96 ? 15.162 -10.070 -15.278 1.00 98.06 96 VAL A N 1
ATOM 793 C CA . VAL A 1 96 ? 14.072 -9.181 -14.833 1.00 98.06 96 VAL A CA 1
ATOM 794 C C . VAL A 1 96 ? 13.689 -9.452 -13.374 1.00 98.06 96 VAL A C 1
ATOM 796 O O . VAL A 1 96 ? 13.567 -8.512 -12.595 1.00 98.06 96 VAL A O 1
ATOM 799 N N . GLU A 1 97 ? 13.570 -10.718 -12.974 1.00 97.56 97 GLU A N 1
ATOM 800 C CA . GLU A 1 97 ? 13.237 -11.114 -11.602 1.00 97.56 97 GLU A CA 1
ATOM 801 C C . GLU A 1 97 ? 14.306 -10.673 -10.606 1.00 97.56 97 GLU A C 1
ATOM 803 O O . GLU A 1 97 ? 13.979 -10.155 -9.542 1.00 97.56 97 GLU A O 1
ATOM 808 N N . ALA A 1 98 ? 15.586 -10.833 -10.957 1.00 96.06 98 ALA A N 1
ATOM 809 C CA . ALA A 1 98 ? 16.689 -10.374 -10.120 1.00 96.06 98 ALA A CA 1
ATOM 810 C C . ALA A 1 98 ? 16.587 -8.872 -9.822 1.00 96.06 98 ALA A C 1
ATOM 812 O O . ALA A 1 98 ? 16.931 -8.445 -8.718 1.00 96.06 98 ALA A O 1
ATOM 813 N N . ARG A 1 99 ? 16.093 -8.092 -10.793 1.00 93.62 99 ARG A N 1
ATOM 814 C CA . ARG A 1 99 ? 15.875 -6.655 -10.650 1.00 93.62 99 ARG A CA 1
ATOM 815 C C . ARG A 1 99 ? 14.621 -6.338 -9.839 1.00 93.62 99 ARG A C 1
ATOM 817 O O . ARG A 1 99 ? 14.711 -5.617 -8.851 1.00 93.62 99 ARG A O 1
ATOM 824 N N . PHE A 1 100 ? 13.465 -6.874 -10.228 1.00 93.81 100 PHE A N 1
ATOM 825 C CA . PHE A 1 100 ? 12.188 -6.578 -9.569 1.00 93.81 100 PHE A CA 1
ATOM 826 C C . PHE A 1 100 ? 12.113 -7.076 -8.128 1.00 93.81 100 PHE A C 1
ATOM 828 O O . PHE A 1 100 ? 11.481 -6.420 -7.302 1.00 93.81 100 PHE A O 1
ATOM 835 N N . MET A 1 101 ? 12.774 -8.193 -7.825 1.00 91.75 101 MET A N 1
ATOM 836 C CA . MET A 1 101 ? 12.801 -8.795 -6.493 1.00 91.75 101 MET A CA 1
ATOM 837 C C . MET A 1 101 ? 14.109 -8.510 -5.748 1.00 91.75 101 MET A C 1
ATOM 839 O O . MET A 1 101 ? 14.472 -9.258 -4.838 1.00 91.75 101 MET A O 1
ATOM 843 N N . GLN A 1 102 ? 14.839 -7.450 -6.117 1.00 87.62 102 GLN A N 1
ATOM 844 C CA . GLN A 1 102 ? 16.029 -7.019 -5.383 1.00 87.62 102 GLN A CA 1
ATOM 845 C C . GLN A 1 102 ? 15.709 -6.855 -3.886 1.00 87.62 102 GLN A C 1
ATOM 847 O O . GLN A 1 102 ? 14.608 -6.464 -3.504 1.00 87.62 102 GLN A O 1
ATOM 852 N N . ASP A 1 103 ? 16.670 -7.206 -3.029 1.00 85.06 103 ASP A N 1
ATOM 853 C CA . ASP A 1 103 ? 16.560 -7.241 -1.566 1.00 85.06 103 ASP A CA 1
ATOM 854 C C . ASP A 1 103 ? 15.617 -8.300 -0.975 1.00 85.06 103 ASP A C 1
ATOM 856 O O . ASP A 1 103 ? 15.652 -8.509 0.249 1.00 85.06 103 ASP A O 1
ATOM 860 N N . LEU A 1 104 ? 14.851 -9.029 -1.799 1.00 87.25 104 LEU A N 1
ATOM 861 C CA . LEU A 1 104 ? 14.055 -10.158 -1.329 1.00 87.25 104 LEU A CA 1
ATOM 862 C C . LEU A 1 104 ? 14.982 -11.231 -0.742 1.00 87.25 104 LEU A C 1
ATOM 864 O O . LEU A 1 104 ? 15.954 -11.665 -1.362 1.00 87.25 104 LEU A O 1
ATOM 868 N N . LYS A 1 105 ? 14.690 -11.671 0.478 1.00 89.62 105 LYS A N 1
ATOM 869 C CA . LYS A 1 105 ? 15.405 -12.737 1.174 1.00 89.62 105 LYS A CA 1
ATOM 870 C C . LYS A 1 105 ? 14.865 -14.092 0.737 1.00 89.62 105 LYS A C 1
ATOM 872 O O . LYS A 1 105 ? 13.716 -14.423 1.015 1.00 89.62 105 LYS A O 1
ATOM 877 N N . ILE A 1 106 ? 15.734 -14.901 0.148 1.00 90.31 106 ILE A N 1
ATOM 878 C CA . ILE A 1 106 ? 15.451 -16.264 -0.296 1.00 90.31 106 ILE A CA 1
ATOM 879 C C . ILE A 1 106 ? 16.369 -17.264 0.412 1.00 90.31 106 ILE A C 1
ATOM 881 O O . ILE A 1 106 ? 17.484 -16.936 0.827 1.00 90.31 106 ILE A O 1
ATOM 885 N N . PHE A 1 107 ? 15.907 -18.503 0.554 1.00 90.88 107 PHE A N 1
ATOM 886 C CA . PHE A 1 107 ? 16.713 -19.594 1.095 1.00 90.88 107 PHE A CA 1
ATOM 887 C C . PHE A 1 107 ? 17.245 -20.464 -0.035 1.00 90.88 107 PHE A C 1
ATOM 889 O O . PHE A 1 107 ? 16.477 -20.969 -0.852 1.00 90.88 107 PHE A O 1
ATOM 896 N N . LYS A 1 108 ? 18.562 -20.676 -0.055 1.00 91.00 108 LYS A N 1
ATOM 897 C CA . LYS A 1 108 ? 19.174 -21.625 -0.986 1.00 91.00 108 LYS A CA 1
ATOM 898 C C . LYS A 1 108 ? 18.878 -23.069 -0.549 1.00 91.00 108 LYS A C 1
ATOM 900 O O . LYS A 1 108 ? 18.939 -23.344 0.654 1.00 91.00 108 LYS A O 1
ATOM 905 N N . PRO A 1 109 ? 18.601 -24.004 -1.477 1.00 91.81 109 PRO A N 1
ATOM 906 C CA . PRO A 1 109 ? 18.322 -25.405 -1.146 1.00 91.81 109 PRO A CA 1
ATOM 907 C C . PRO A 1 109 ? 19.371 -26.073 -0.243 1.00 91.81 109 PRO A C 1
ATOM 909 O O . PRO A 1 109 ? 19.018 -26.801 0.684 1.00 91.81 109 PRO A O 1
ATOM 912 N N . SER A 1 110 ? 20.659 -25.813 -0.469 1.00 87.88 110 SER A N 1
ATOM 913 C CA . SER A 1 110 ? 21.772 -26.330 0.335 1.00 87.88 110 SER A CA 1
ATOM 914 C C . SER A 1 110 ? 21.779 -25.777 1.763 1.00 87.88 110 SER A C 1
ATOM 916 O O . SER A 1 110 ? 22.129 -26.489 2.704 1.00 87.88 110 SER A O 1
ATOM 918 N N . GLU A 1 111 ? 21.340 -24.532 1.948 1.00 88.50 111 GLU A N 1
ATOM 919 C CA . GLU A 1 111 ? 21.266 -23.858 3.244 1.00 88.50 111 GLU A CA 1
ATOM 920 C C . GLU A 1 111 ? 20.096 -24.380 4.087 1.00 88.50 111 GLU A C 1
ATOM 922 O O . GLU A 1 111 ? 20.235 -24.526 5.300 1.00 88.50 111 GLU A O 1
ATOM 927 N N . LEU A 1 112 ? 18.981 -24.762 3.451 1.00 89.81 112 LEU A N 1
ATOM 928 C CA . LEU A 1 112 ? 17.833 -25.399 4.116 1.00 89.81 112 LEU A CA 1
ATOM 929 C C . LEU A 1 112 ? 18.174 -26.757 4.751 1.00 89.81 112 LEU A C 1
ATOM 931 O O . LEU A 1 112 ? 17.464 -27.210 5.645 1.00 89.81 112 LEU A O 1
ATOM 935 N N . LYS A 1 113 ? 19.271 -27.401 4.331 1.00 87.38 113 LYS A N 1
ATOM 936 C CA . LYS A 1 113 ? 19.767 -28.648 4.940 1.00 87.38 113 LYS A CA 1
ATOM 937 C C . LYS A 1 113 ? 20.484 -28.411 6.280 1.00 87.38 113 LYS A C 1
ATOM 939 O O . LYS A 1 113 ? 20.813 -29.376 6.971 1.00 87.38 113 LYS A O 1
ATOM 944 N N . LYS A 1 114 ? 20.777 -27.157 6.646 1.00 86.94 114 LYS A N 1
ATOM 945 C CA . LYS A 1 114 ? 21.515 -26.800 7.868 1.00 86.94 114 LYS A CA 1
ATOM 946 C C . LYS A 1 114 ? 20.565 -26.608 9.055 1.00 86.94 114 LYS A C 1
ATOM 948 O O . LYS A 1 114 ? 19.430 -26.188 8.864 1.00 86.94 114 LYS A O 1
ATOM 953 N N . PRO A 1 115 ? 21.029 -26.841 10.299 1.00 87.19 115 PRO A N 1
ATOM 954 C CA . PRO A 1 115 ? 20.188 -26.696 11.491 1.00 87.19 115 PRO A CA 1
ATOM 955 C C . PRO A 1 115 ? 19.688 -25.261 11.730 1.00 87.19 115 PRO A C 1
ATOM 957 O O . PRO A 1 115 ? 18.637 -25.093 12.331 1.00 87.19 115 PRO A O 1
ATOM 960 N N . ASN A 1 116 ? 20.416 -24.246 11.247 1.00 87.25 116 ASN A N 1
ATOM 961 C CA . ASN A 1 116 ? 20.041 -22.831 11.329 1.00 87.25 116 ASN A CA 1
ATOM 962 C C . ASN A 1 116 ? 20.187 -22.183 9.941 1.00 87.25 116 ASN A C 1
ATOM 964 O O . ASN A 1 116 ? 21.238 -21.588 9.671 1.00 87.25 116 ASN A O 1
ATOM 968 N N . PRO A 1 117 ? 19.192 -22.334 9.048 1.00 88.12 117 PRO A N 1
ATOM 969 C CA . PRO A 1 117 ? 19.278 -21.822 7.687 1.00 88.12 117 PRO A CA 1
ATOM 970 C C . PRO A 1 117 ? 19.327 -20.293 7.693 1.00 88.12 117 PRO A C 1
ATOM 972 O O . PRO A 1 117 ? 18.542 -19.635 8.380 1.00 88.12 117 PRO A O 1
ATOM 975 N N . LYS A 1 118 ? 20.250 -19.712 6.923 1.00 88.75 118 LYS A N 1
ATOM 976 C CA . LYS A 1 118 ? 20.365 -18.257 6.767 1.00 88.75 118 LYS A CA 1
ATOM 977 C C . LYS A 1 118 ? 19.830 -17.810 5.408 1.00 88.75 118 LYS A C 1
ATOM 979 O O . LYS A 1 118 ? 20.304 -18.303 4.388 1.00 88.75 118 LYS A O 1
ATOM 984 N N . PRO A 1 119 ? 18.893 -16.855 5.353 1.00 90.31 119 PRO A N 1
ATOM 985 C CA . PRO A 1 119 ? 18.456 -16.331 4.072 1.00 90.31 119 PRO A CA 1
ATOM 986 C C . PRO A 1 119 ? 19.550 -15.470 3.427 1.00 90.31 119 PRO A C 1
ATOM 988 O O . PRO A 1 119 ? 20.326 -14.805 4.120 1.00 90.31 119 PRO A O 1
ATOM 991 N N . GLN A 1 120 ? 19.556 -15.430 2.098 1.00 88.31 120 GLN A N 1
ATOM 992 C CA . GLN A 1 120 ? 20.370 -14.526 1.290 1.00 88.31 120 GLN A CA 1
ATOM 993 C C . GLN A 1 120 ? 19.455 -13.554 0.539 1.00 88.31 120 GLN A C 1
ATOM 995 O O . GLN A 1 120 ? 18.377 -13.937 0.096 1.00 88.31 120 GLN A O 1
ATOM 1000 N N . LYS A 1 121 ? 19.877 -12.297 0.402 1.00 89.94 121 LYS A N 1
ATOM 1001 C CA . LYS A 1 121 ? 19.171 -11.312 -0.422 1.00 89.94 121 LYS A CA 1
ATOM 1002 C C . LYS A 1 121 ? 19.435 -11.545 -1.909 1.00 89.94 121 LYS A C 1
ATOM 1004 O O . LYS A 1 121 ? 20.562 -11.874 -2.277 1.00 89.94 121 LYS A O 1
ATOM 1009 N N . ILE A 1 122 ? 18.425 -11.322 -2.742 1.00 90.75 122 ILE A N 1
ATOM 1010 C CA . ILE A 1 122 ? 18.600 -11.148 -4.185 1.00 90.75 122 ILE A CA 1
ATOM 1011 C C . ILE A 1 122 ? 19.319 -9.816 -4.423 1.00 90.75 122 ILE A C 1
ATOM 1013 O O . ILE A 1 122 ? 18.862 -8.773 -3.960 1.00 90.75 122 ILE A O 1
ATOM 1017 N N . ASP A 1 123 ? 20.443 -9.857 -5.133 1.00 89.56 123 ASP A N 1
ATOM 1018 C CA . ASP A 1 123 ? 21.347 -8.711 -5.308 1.00 89.56 123 ASP A CA 1
ATOM 1019 C C . ASP A 1 123 ? 21.461 -8.292 -6.782 1.00 89.56 123 ASP A C 1
ATOM 1021 O O . ASP A 1 123 ? 22.539 -8.352 -7.366 1.00 89.56 123 ASP A O 1
ATOM 1025 N N . ASN A 1 124 ? 20.317 -8.008 -7.428 1.00 92.00 124 ASN A N 1
ATOM 1026 C CA . ASN A 1 124 ? 20.211 -7.661 -8.860 1.00 92.00 124 ASN A CA 1
ATOM 1027 C C . ASN A 1 124 ? 21.084 -8.542 -9.782 1.00 92.00 124 ASN A C 1
ATOM 1029 O O . ASN A 1 124 ? 21.654 -8.093 -10.770 1.00 92.00 124 ASN A O 1
ATOM 1033 N N . SER A 1 125 ? 21.237 -9.819 -9.430 1.00 92.69 125 SER A N 1
ATOM 1034 C CA . SER A 1 125 ? 22.129 -10.747 -10.114 1.00 92.69 125 SER A CA 1
ATOM 1035 C C . SER A 1 125 ? 21.488 -12.117 -10.198 1.00 92.69 125 SER A C 1
ATOM 1037 O O . SER A 1 125 ? 21.036 -12.669 -9.189 1.00 92.69 125 SER A O 1
ATOM 1039 N N . ILE A 1 126 ? 21.520 -12.705 -11.390 1.00 93.00 126 ILE A N 1
ATOM 1040 C CA . ILE A 1 126 ? 21.001 -14.051 -11.657 1.00 93.00 126 ILE A CA 1
ATOM 1041 C C . ILE A 1 126 ? 21.709 -15.137 -10.833 1.00 93.00 126 ILE A C 1
ATOM 1043 O O . ILE A 1 126 ? 21.133 -16.190 -10.572 1.00 93.00 126 ILE A O 1
ATOM 1047 N N . HIS A 1 127 ? 22.924 -14.869 -10.341 1.00 93.44 127 HIS A N 1
ATOM 1048 C CA . HIS A 1 127 ? 23.656 -15.751 -9.424 1.00 93.44 127 HIS A CA 1
ATOM 1049 C C . HIS A 1 127 ? 22.927 -15.972 -8.094 1.00 93.44 127 HIS A C 1
ATOM 1051 O O . HIS A 1 127 ? 23.176 -16.966 -7.404 1.00 93.44 127 HIS A O 1
ATOM 1057 N N . SER A 1 128 ? 21.993 -15.083 -7.740 1.00 94.19 128 SER A N 1
ATOM 1058 C CA . SER A 1 128 ? 21.097 -15.257 -6.590 1.00 94.19 128 SER A CA 1
ATOM 1059 C C . SER A 1 128 ? 20.266 -16.541 -6.710 1.00 94.19 128 SER A C 1
ATOM 1061 O O . SER A 1 128 ? 19.961 -17.172 -5.699 1.00 94.19 128 SER A O 1
ATOM 1063 N N . PHE A 1 129 ? 19.981 -16.975 -7.942 1.00 96.06 129 PHE A N 1
ATOM 1064 C CA . PHE A 1 129 ? 19.173 -18.150 -8.280 1.00 96.06 129 PHE A CA 1
ATOM 1065 C C . PHE A 1 129 ? 19.991 -19.427 -8.496 1.00 96.06 129 PHE A C 1
ATOM 1067 O O . PHE A 1 129 ? 19.429 -20.483 -8.797 1.00 96.06 129 PHE A O 1
ATOM 1074 N N . ILE A 1 130 ? 21.313 -19.342 -8.327 1.00 94.00 130 ILE A N 1
ATOM 1075 C CA . ILE A 1 130 ? 22.223 -20.480 -8.415 1.00 94.00 130 ILE A CA 1
ATOM 1076 C C . ILE A 1 130 ? 22.616 -20.926 -7.010 1.00 94.00 130 ILE A C 1
ATOM 1078 O O . ILE A 1 130 ? 23.111 -20.146 -6.184 1.00 94.00 130 ILE A O 1
ATOM 1082 N N . ASP A 1 131 ? 22.418 -22.209 -6.745 1.00 92.25 131 ASP A N 1
ATOM 1083 C CA . ASP A 1 131 ? 22.909 -22.875 -5.547 1.00 92.25 131 ASP A CA 1
ATOM 1084 C C . ASP A 1 131 ? 24.063 -23.814 -5.892 1.00 92.25 131 ASP A C 1
ATOM 1086 O O . ASP A 1 131 ? 24.127 -24.345 -6.998 1.00 92.25 131 ASP A O 1
ATOM 1090 N N . VAL A 1 132 ? 24.979 -24.003 -4.944 1.00 88.56 132 VAL A N 1
ATOM 1091 C CA . VAL A 1 132 ? 26.134 -24.896 -5.072 1.00 88.56 132 VAL A CA 1
ATOM 1092 C C . VAL A 1 132 ? 26.123 -25.836 -3.877 1.00 88.56 132 VAL A C 1
ATOM 1094 O O . VAL A 1 132 ? 26.330 -25.401 -2.740 1.00 88.56 132 VAL A O 1
ATOM 1097 N N . ASP A 1 133 ? 25.891 -27.127 -4.119 1.00 83.19 133 ASP A N 1
ATOM 1098 C CA . ASP A 1 133 ? 25.847 -28.114 -3.044 1.00 83.19 133 ASP A CA 1
ATOM 1099 C C . ASP A 1 133 ? 27.229 -28.225 -2.382 1.00 83.19 133 ASP A C 1
ATOM 1101 O O . ASP A 1 133 ? 28.257 -28.461 -3.023 1.00 83.19 133 ASP A O 1
ATOM 1105 N N . GLU A 1 134 ? 27.273 -28.033 -1.062 1.00 77.12 134 GLU A N 1
ATOM 1106 C CA . GLU A 1 134 ? 28.536 -28.002 -0.323 1.00 77.12 134 GLU A CA 1
ATOM 1107 C C . GLU A 1 134 ? 29.261 -29.358 -0.327 1.00 77.12 134 GLU A C 1
ATOM 1109 O O . GLU A 1 134 ? 30.479 -29.383 -0.124 1.00 77.12 134 GLU A O 1
ATOM 1114 N N . THR A 1 135 ? 28.546 -30.457 -0.586 1.00 78.00 135 THR A N 1
ATOM 1115 C CA . THR A 1 135 ? 29.069 -31.827 -0.587 1.00 78.00 135 THR A CA 1
ATOM 1116 C C . THR A 1 135 ? 29.496 -32.253 -1.985 1.00 78.00 135 THR A C 1
ATOM 1118 O O . THR A 1 135 ? 30.655 -32.621 -2.174 1.00 78.00 135 THR A O 1
ATOM 1121 N N . THR A 1 136 ? 28.587 -32.194 -2.964 1.00 81.31 136 THR A N 1
ATOM 1122 C CA . THR A 1 136 ? 28.867 -32.667 -4.333 1.00 81.31 136 THR A CA 1
ATOM 1123 C C . THR A 1 136 ? 29.629 -31.640 -5.163 1.00 81.31 136 THR A C 1
ATOM 1125 O O . THR A 1 136 ? 30.276 -32.011 -6.140 1.00 81.31 136 THR A O 1
ATOM 1128 N N . LYS A 1 137 ? 29.606 -30.363 -4.752 1.00 78.38 137 LYS A N 1
ATOM 1129 C CA . LYS A 1 137 ? 30.125 -29.208 -5.507 1.00 78.38 137 LYS A CA 1
ATOM 1130 C C . LYS A 1 137 ? 29.403 -28.972 -6.833 1.00 78.38 137 LYS A C 1
ATOM 1132 O O . LYS A 1 137 ? 29.866 -28.171 -7.640 1.00 78.38 137 LYS A O 1
ATOM 1137 N N . GLU A 1 138 ? 28.280 -29.646 -7.051 1.00 82.94 138 GLU A N 1
ATOM 1138 C CA . GLU A 1 138 ? 27.430 -29.427 -8.211 1.00 82.94 138 GLU A CA 1
ATOM 1139 C C . GLU A 1 138 ? 26.621 -28.149 -8.011 1.00 82.94 138 GLU A C 1
ATOM 1141 O O . GLU A 1 138 ? 26.108 -27.882 -6.921 1.00 82.94 138 GLU A O 1
ATOM 1146 N N . GLN A 1 139 ? 26.526 -27.355 -9.074 1.00 89.50 139 GLN A N 1
ATOM 1147 C CA . GLN A 1 139 ? 25.686 -26.169 -9.094 1.00 89.50 139 GLN A CA 1
ATOM 1148 C C . GLN A 1 139 ? 24.342 -26.477 -9.749 1.00 89.50 139 GLN A C 1
ATOM 1150 O O . GLN A 1 139 ? 24.268 -27.277 -10.683 1.00 89.50 139 GLN A O 1
ATOM 1155 N N . MET A 1 140 ? 23.294 -25.793 -9.307 1.00 91.06 140 MET A N 1
ATOM 1156 C CA . MET A 1 140 ? 21.960 -25.905 -9.883 1.00 91.06 140 MET A CA 1
ATOM 1157 C C . MET A 1 140 ? 21.260 -24.550 -9.920 1.00 91.06 140 MET A C 1
ATOM 1159 O O . MET A 1 140 ? 21.331 -23.771 -8.968 1.00 91.06 140 MET A O 1
ATOM 1163 N N . LEU A 1 141 ? 20.543 -24.297 -11.013 1.00 94.81 141 LEU A N 1
ATOM 1164 C CA . LEU A 1 141 ? 19.500 -23.280 -11.057 1.00 94.81 141 LEU A CA 1
ATOM 1165 C C . LEU A 1 141 ? 18.293 -23.821 -10.282 1.00 94.81 141 LEU A C 1
ATOM 1167 O O . LEU A 1 141 ? 17.652 -24.770 -10.729 1.00 94.81 141 LEU A O 1
ATOM 1171 N N . PHE A 1 142 ? 18.017 -23.262 -9.103 1.00 94.50 142 PHE A N 1
ATOM 1172 C CA . PHE A 1 142 ? 16.940 -23.760 -8.234 1.00 94.50 142 PHE A CA 1
ATOM 1173 C C . PHE A 1 142 ? 15.629 -22.982 -8.370 1.00 94.50 142 PHE A C 1
ATOM 1175 O O . PHE A 1 142 ? 14.600 -23.431 -7.874 1.00 94.50 142 PHE A O 1
ATOM 1182 N N . TYR A 1 143 ? 15.668 -21.814 -9.010 1.00 95.06 143 TYR A N 1
ATOM 1183 C CA . TYR A 1 143 ? 14.504 -20.957 -9.200 1.00 95.06 143 TYR A CA 1
ATOM 1184 C C . TYR A 1 143 ? 13.672 -21.440 -10.393 1.00 95.06 143 TYR A C 1
ATOM 1186 O O . TYR A 1 143 ? 14.213 -21.739 -11.458 1.00 95.06 143 TYR A O 1
ATOM 1194 N N . THR A 1 144 ? 12.357 -21.528 -10.212 1.00 95.50 144 THR A N 1
ATOM 1195 C CA . THR A 1 144 ? 11.408 -22.100 -11.182 1.00 95.50 144 THR A CA 1
ATOM 1196 C C . THR A 1 144 ? 10.369 -21.071 -11.638 1.00 95.50 144 THR A C 1
ATOM 1198 O O . THR A 1 144 ? 10.284 -19.978 -11.079 1.00 95.50 144 THR A O 1
ATOM 1201 N N . ILE A 1 145 ? 9.544 -21.418 -12.635 1.00 95.81 145 ILE A N 1
ATOM 1202 C CA . ILE A 1 145 ? 8.425 -20.573 -13.097 1.00 95.81 145 ILE A CA 1
ATOM 1203 C C . ILE A 1 145 ? 7.467 -20.218 -11.960 1.00 95.81 145 ILE A C 1
ATOM 1205 O O . ILE A 1 145 ? 6.977 -19.089 -11.901 1.00 95.81 145 ILE A O 1
ATOM 1209 N N . ASP A 1 146 ? 7.227 -21.145 -11.036 1.00 94.06 146 ASP A N 1
ATOM 1210 C CA . ASP A 1 146 ? 6.334 -20.922 -9.897 1.00 94.06 146 ASP A CA 1
ATOM 1211 C C . ASP A 1 146 ? 6.922 -19.933 -8.888 1.00 94.06 146 ASP A C 1
ATOM 1213 O O . ASP A 1 146 ? 6.174 -19.283 -8.165 1.00 94.06 146 ASP A O 1
ATOM 1217 N N . ASN A 1 147 ? 8.249 -19.770 -8.870 1.00 94.31 147 ASN A N 1
ATOM 1218 C CA . ASN A 1 147 ? 8.905 -18.782 -8.023 1.00 94.31 147 ASN A CA 1
ATOM 1219 C C . ASN A 1 147 ? 8.867 -17.366 -8.613 1.00 94.31 147 ASN A C 1
ATOM 1221 O O . ASN A 1 147 ? 8.938 -16.421 -7.840 1.00 94.31 147 ASN A O 1
ATOM 1225 N N . LEU A 1 148 ? 8.747 -17.215 -9.940 1.00 96.06 148 LEU A N 1
ATOM 1226 C CA . LEU A 1 148 ? 8.720 -15.899 -10.585 1.00 96.06 148 LEU A CA 1
ATOM 1227 C C . LEU A 1 148 ? 7.508 -15.069 -10.145 1.00 96.06 148 LEU A C 1
ATOM 1229 O O . LEU A 1 148 ? 6.363 -15.536 -10.249 1.00 96.06 148 LEU A O 1
ATOM 1233 N N . SER A 1 149 ? 7.766 -13.812 -9.786 1.00 95.00 149 SER A N 1
ATOM 1234 C CA . SER A 1 149 ? 6.744 -12.804 -9.493 1.00 95.00 149 SER A CA 1
ATOM 1235 C C . SER A 1 149 ? 5.750 -12.597 -10.647 1.00 95.00 149 SER A C 1
ATOM 1237 O O . SER A 1 149 ? 6.067 -12.758 -11.839 1.00 95.00 149 SER A O 1
ATOM 1239 N N . LYS A 1 150 ? 4.516 -12.205 -10.311 1.00 95.50 150 LYS A N 1
ATOM 1240 C CA . LYS A 1 150 ? 3.494 -11.813 -11.288 1.00 95.50 150 LYS A CA 1
ATOM 1241 C C . LYS A 1 150 ? 3.951 -10.585 -12.074 1.00 95.50 150 LYS A C 1
ATOM 1243 O O . LYS A 1 150 ? 3.724 -10.543 -13.288 1.00 95.50 150 LYS A O 1
ATOM 1248 N N . ARG A 1 151 ? 4.660 -9.643 -11.431 1.00 95.38 151 ARG A N 1
ATOM 1249 C CA . ARG A 1 151 ? 5.297 -8.487 -12.094 1.00 95.38 151 ARG A CA 1
ATOM 1250 C C . ARG A 1 151 ? 6.236 -8.927 -13.227 1.00 95.38 151 ARG A C 1
ATOM 1252 O O . ARG A 1 151 ? 6.051 -8.488 -14.363 1.00 95.38 151 ARG A O 1
ATOM 1259 N N . THR A 1 152 ? 7.161 -9.861 -12.978 1.00 97.69 152 THR A N 1
ATOM 1260 C CA . THR A 1 152 ? 8.083 -10.394 -14.006 1.00 97.69 152 THR A CA 1
ATOM 1261 C C . THR A 1 152 ? 7.354 -11.124 -15.126 1.00 97.69 152 THR A C 1
ATOM 1263 O O . THR A 1 152 ? 7.659 -10.922 -16.309 1.00 97.69 152 THR A O 1
ATOM 1266 N N . LYS A 1 153 ? 6.369 -11.963 -14.781 1.00 97.62 153 LYS A N 1
ATOM 1267 C CA . LYS A 1 153 ? 5.568 -12.704 -15.767 1.00 97.62 153 LYS A CA 1
ATOM 1268 C C . LYS A 1 153 ? 4.842 -11.758 -16.722 1.00 97.62 153 LYS A C 1
ATOM 1270 O O . LYS A 1 153 ? 4.959 -11.892 -17.940 1.00 97.62 153 LYS A O 1
ATOM 1275 N N . ASN A 1 154 ? 4.161 -10.754 -16.174 1.00 96.25 154 ASN A N 1
ATOM 1276 C CA . ASN A 1 154 ? 3.447 -9.753 -16.962 1.00 96.25 154 ASN A CA 1
ATOM 1277 C C . ASN A 1 154 ? 4.413 -8.941 -17.839 1.00 96.25 154 ASN A C 1
ATOM 1279 O O . ASN A 1 154 ? 4.173 -8.815 -19.041 1.00 96.25 154 ASN A O 1
ATOM 1283 N N . PHE A 1 155 ? 5.533 -8.468 -17.282 1.00 97.81 155 PHE A N 1
ATOM 1284 C CA . PHE A 1 155 ? 6.519 -7.676 -18.022 1.00 97.81 155 PHE A CA 1
ATOM 1285 C C . PHE A 1 155 ? 7.101 -8.444 -19.216 1.00 97.81 155 PHE A C 1
ATOM 1287 O O . PHE A 1 155 ? 6.991 -8.001 -20.357 1.00 97.81 155 PHE A O 1
ATOM 1294 N N . THR A 1 156 ? 7.656 -9.634 -18.974 1.00 97.81 156 THR A N 1
ATOM 1295 C CA . THR A 1 156 ? 8.348 -10.436 -20.004 1.00 97.81 156 THR A CA 1
ATOM 1296 C C . THR A 1 156 ? 7.409 -11.035 -21.052 1.00 97.81 156 THR A C 1
ATOM 1298 O O . THR A 1 156 ? 7.852 -11.411 -22.141 1.00 97.81 156 THR A O 1
ATOM 1301 N N . SER A 1 157 ? 6.110 -11.124 -20.749 1.00 96.19 157 SER A N 1
ATOM 1302 C CA . SER A 1 157 ? 5.088 -11.503 -21.729 1.00 96.19 157 SER A CA 1
ATOM 1303 C C . SER A 1 157 ? 4.810 -10.395 -22.751 1.00 96.19 157 SER A C 1
ATOM 1305 O O . SER A 1 157 ? 4.534 -10.698 -23.913 1.00 96.19 157 SER A O 1
ATOM 1307 N N . ARG A 1 158 ? 4.935 -9.125 -22.341 1.00 96.88 158 ARG A N 1
ATOM 1308 C CA . ARG A 1 158 ? 4.602 -7.946 -23.150 1.00 96.88 158 ARG A CA 1
ATOM 1309 C C . ARG A 1 158 ? 5.820 -7.322 -23.821 1.00 96.88 158 ARG A C 1
ATOM 1311 O O . ARG A 1 158 ? 5.778 -7.056 -25.022 1.00 96.88 158 ARG A O 1
ATOM 1318 N N . PHE A 1 159 ? 6.883 -7.078 -23.065 1.00 98.19 159 PHE A N 1
ATOM 1319 C CA . PHE A 1 159 ? 8.072 -6.399 -23.561 1.00 98.19 159 PHE A CA 1
ATOM 1320 C C . PHE A 1 159 ? 9.076 -7.427 -24.061 1.00 98.19 159 PHE A C 1
ATOM 1322 O O . PHE A 1 159 ? 9.544 -8.286 -23.318 1.00 98.19 159 PHE A O 1
ATOM 1329 N N . LYS A 1 160 ? 9.387 -7.356 -25.351 1.00 97.56 160 LYS A N 1
ATOM 1330 C CA . LYS A 1 160 ? 10.422 -8.172 -25.975 1.00 97.56 160 LYS A CA 1
ATOM 1331 C C . LYS A 1 160 ? 11.728 -7.395 -25.998 1.00 97.56 160 LYS A C 1
ATOM 1333 O O . LYS A 1 160 ? 11.755 -6.247 -26.440 1.00 97.56 160 LYS A O 1
ATOM 1338 N N . LEU A 1 161 ? 12.817 -8.021 -25.566 1.00 97.75 161 LEU A N 1
ATOM 1339 C CA . LEU A 1 161 ? 14.144 -7.418 -25.630 1.00 97.75 161 LEU A CA 1
ATOM 1340 C C . LEU A 1 161 ? 14.692 -7.503 -27.065 1.00 97.75 161 LEU A C 1
ATOM 1342 O O . LEU A 1 161 ? 14.831 -8.592 -27.622 1.00 97.75 161 LEU A O 1
ATOM 1346 N N . LEU A 1 162 ? 15.015 -6.354 -27.665 1.00 96.50 162 LEU A N 1
ATOM 1347 C CA . LEU A 1 162 ? 15.607 -6.273 -29.006 1.00 96.50 162 LEU A CA 1
ATOM 1348 C C . LEU A 1 162 ? 17.127 -6.118 -28.957 1.00 96.50 162 LEU A C 1
ATOM 1350 O O . LEU A 1 162 ? 17.844 -6.756 -29.728 1.00 96.50 162 LEU A O 1
ATOM 1354 N N . LYS A 1 163 ? 17.620 -5.246 -28.072 1.00 96.19 163 LYS A N 1
ATOM 1355 C CA . LYS A 1 163 ? 19.051 -4.969 -27.921 1.00 96.19 163 LYS A CA 1
ATOM 1356 C C . LYS A 1 163 ? 19.356 -4.479 -26.513 1.00 96.19 163 LYS A C 1
ATOM 1358 O O . LYS A 1 163 ? 18.625 -3.650 -25.985 1.00 96.19 163 LYS A O 1
ATOM 1363 N N . HIS A 1 164 ? 20.471 -4.927 -25.952 1.00 95.56 164 HIS A N 1
ATOM 1364 C CA . HIS A 1 164 ? 21.031 -4.378 -24.723 1.00 95.56 164 HIS A CA 1
ATOM 1365 C C . HIS A 1 164 ? 22.477 -3.930 -24.957 1.00 95.56 164 HIS A C 1
ATOM 1367 O O . HIS A 1 164 ? 23.249 -4.616 -25.632 1.00 95.56 164 HIS A O 1
ATOM 1373 N N . GLN A 1 165 ? 22.824 -2.768 -24.412 1.00 93.94 165 GLN A N 1
ATOM 1374 C CA . GLN A 1 165 ? 24.186 -2.275 -24.266 1.00 93.94 165 GLN A CA 1
ATOM 1375 C C . GLN A 1 165 ? 24.538 -2.340 -22.782 1.00 93.94 165 GLN A C 1
ATOM 1377 O O . GLN A 1 165 ? 24.022 -1.544 -21.993 1.00 93.94 165 GLN A O 1
ATOM 1382 N N . LYS A 1 166 ? 25.432 -3.263 -22.414 1.00 90.81 166 LYS A N 1
ATOM 1383 C CA . LYS A 1 166 ? 26.031 -3.283 -21.074 1.00 90.81 166 LYS A CA 1
ATOM 1384 C C . LYS A 1 166 ? 26.877 -2.031 -20.845 1.00 90.81 166 LYS A C 1
ATOM 1386 O O . LYS A 1 166 ? 27.309 -1.411 -21.820 1.00 90.81 166 LYS A O 1
ATOM 1391 N N . ASN A 1 167 ? 27.122 -1.686 -19.581 1.00 86.50 167 ASN A N 1
ATOM 1392 C CA . ASN A 1 167 ? 27.929 -0.518 -19.215 1.00 86.50 167 ASN A CA 1
ATOM 1393 C C . ASN A 1 167 ? 29.251 -0.493 -19.994 1.00 86.50 167 ASN A C 1
ATOM 1395 O O . ASN A 1 167 ? 30.048 -1.431 -19.917 1.00 86.50 167 ASN A O 1
ATOM 1399 N N . ASP A 1 168 ? 29.458 0.572 -20.764 1.00 87.06 168 ASP A N 1
ATOM 1400 C CA . ASP A 1 168 ? 30.722 0.819 -21.450 1.00 87.06 168 ASP A CA 1
ATOM 1401 C C . ASP A 1 168 ? 31.737 1.532 -20.537 1.00 87.06 168 ASP A C 1
ATOM 1403 O O . ASP A 1 168 ? 31.478 1.797 -19.363 1.00 87.06 168 ASP A O 1
ATOM 1407 N N . ASN A 1 169 ? 32.914 1.854 -21.080 1.00 83.69 169 ASN A N 1
ATOM 1408 C CA . ASN A 1 169 ? 33.983 2.519 -20.325 1.00 83.69 169 ASN A CA 1
ATOM 1409 C C . ASN A 1 169 ? 33.614 3.934 -19.840 1.00 83.69 169 ASN A C 1
ATOM 1411 O O . ASN A 1 169 ? 34.285 4.456 -18.954 1.00 83.69 169 ASN A O 1
ATOM 1415 N N . GLU A 1 170 ? 32.582 4.555 -20.417 1.00 79.62 170 GLU A N 1
ATOM 1416 C CA . GLU A 1 170 ? 32.058 5.858 -19.996 1.00 79.62 170 GLU A CA 1
ATOM 1417 C C . GLU A 1 170 ? 30.881 5.705 -19.011 1.00 79.62 170 GLU A C 1
ATOM 1419 O O . GLU A 1 170 ? 30.343 6.702 -18.522 1.00 79.62 170 GLU A O 1
ATOM 1424 N N . GLY A 1 171 ? 30.472 4.466 -18.712 1.00 80.19 171 GLY A N 1
ATOM 1425 C CA . GLY A 1 171 ? 29.338 4.131 -17.853 1.00 80.19 171 GLY A CA 1
ATOM 1426 C C . GLY A 1 171 ? 27.980 4.170 -18.559 1.00 80.19 171 GLY A C 1
ATOM 1427 O O . GLY A 1 171 ? 26.957 4.187 -17.883 1.00 80.19 171 GLY A O 1
ATOM 1428 N N . PHE A 1 172 ? 27.940 4.208 -19.896 1.00 89.44 172 PHE A N 1
ATOM 1429 C CA . PHE A 1 172 ? 26.691 4.226 -20.659 1.00 89.44 172 PHE A CA 1
ATOM 1430 C C . PHE A 1 172 ? 26.093 2.820 -20.792 1.00 89.44 172 PHE A C 1
ATOM 1432 O O . PHE A 1 172 ? 26.758 1.894 -21.263 1.00 89.44 172 PHE A O 1
ATOM 1439 N N . SER A 1 173 ? 24.806 2.689 -20.465 1.00 92.94 173 SER A N 1
ATOM 1440 C CA . SER A 1 173 ? 23.998 1.501 -20.738 1.00 92.94 173 SER A CA 1
ATOM 1441 C C . SER A 1 173 ? 22.592 1.886 -21.189 1.00 92.94 173 SER A C 1
ATOM 1443 O O . SER A 1 173 ? 21.987 2.850 -20.708 1.00 92.94 173 SER A O 1
ATOM 1445 N N . ALA A 1 174 ? 22.073 1.123 -22.146 1.00 96.31 174 ALA A N 1
ATOM 1446 C CA . ALA A 1 174 ? 20.745 1.324 -22.696 1.00 96.31 174 ALA A CA 1
ATOM 1447 C C . ALA A 1 174 ? 20.136 -0.001 -23.149 1.00 96.31 174 ALA A C 1
ATOM 1449 O O . ALA A 1 174 ? 20.839 -0.917 -23.587 1.00 96.31 174 ALA A O 1
ATOM 1450 N N . THR A 1 175 ? 18.812 -0.078 -23.085 1.00 97.81 175 THR A N 1
ATOM 1451 C CA . THR A 1 175 ? 18.054 -1.264 -23.474 1.00 97.81 175 THR A CA 1
ATOM 1452 C C . THR A 1 175 ? 16.911 -0.881 -24.400 1.00 97.81 175 THR A C 1
ATOM 1454 O O . THR A 1 175 ? 16.145 0.036 -24.121 1.00 97.81 175 THR A O 1
ATOM 1457 N N . LEU A 1 176 ? 16.808 -1.583 -25.522 1.00 97.88 176 LEU A N 1
ATOM 1458 C CA . LEU A 1 176 ? 15.800 -1.383 -26.551 1.00 97.88 176 LEU A CA 1
ATOM 1459 C C . LEU A 1 176 ? 14.780 -2.517 -26.485 1.00 97.88 176 LEU A C 1
ATOM 1461 O O . LEU A 1 176 ? 15.128 -3.686 -26.680 1.00 97.88 176 LEU A O 1
ATOM 1465 N N . PHE A 1 177 ? 13.528 -2.154 -26.240 1.00 98.25 177 PHE A N 1
ATOM 1466 C CA . PHE A 1 177 ? 12.392 -3.062 -26.149 1.00 98.25 177 PHE A CA 1
ATOM 1467 C C . PHE A 1 177 ? 11.410 -2.859 -27.303 1.00 98.25 177 PHE A C 1
ATOM 1469 O O . PHE A 1 177 ? 11.345 -1.792 -27.917 1.00 98.25 177 PHE A O 1
ATOM 1476 N N . GLU A 1 178 ? 10.605 -3.883 -27.550 1.00 97.06 178 GLU A N 1
ATOM 1477 C CA . GLU A 1 178 ? 9.384 -3.826 -28.347 1.00 97.06 178 GLU A CA 1
ATOM 1478 C C . GLU A 1 178 ? 8.182 -4.144 -27.456 1.00 97.06 178 GLU A C 1
ATOM 1480 O O . GLU A 1 178 ? 8.146 -5.193 -26.810 1.00 97.06 178 GLU A O 1
ATOM 1485 N N . ASP A 1 179 ? 7.200 -3.243 -27.420 1.00 96.19 179 ASP A N 1
ATOM 1486 C CA . ASP A 1 179 ? 5.924 -3.476 -26.746 1.00 96.19 179 ASP A CA 1
ATOM 1487 C C . ASP A 1 179 ? 4.968 -4.220 -27.682 1.00 96.19 179 ASP A C 1
ATOM 1489 O O . ASP A 1 179 ? 4.379 -3.639 -28.599 1.00 96.19 179 ASP A O 1
ATOM 1493 N N . THR A 1 180 ? 4.802 -5.518 -27.436 1.00 94.06 180 THR A N 1
ATOM 1494 C CA . THR A 1 180 ? 3.951 -6.387 -28.263 1.00 94.06 180 THR A CA 1
ATOM 1495 C C . THR A 1 180 ? 2.454 -6.078 -28.141 1.00 94.06 180 THR A C 1
ATOM 1497 O O . THR A 1 180 ? 1.680 -6.510 -28.997 1.00 94.06 180 THR A O 1
ATOM 1500 N N . ASN A 1 181 ? 2.042 -5.283 -27.144 1.00 91.00 181 ASN A N 1
ATOM 1501 C CA . ASN A 1 181 ? 0.647 -4.893 -26.923 1.00 91.00 181 ASN A CA 1
ATOM 1502 C C . ASN A 1 181 ? 0.321 -3.465 -27.399 1.00 91.00 181 ASN A C 1
ATOM 1504 O O . ASN A 1 181 ? -0.857 -3.136 -27.526 1.00 91.00 181 ASN A O 1
ATOM 1508 N N . ASP A 1 182 ? 1.321 -2.631 -27.703 1.00 86.19 182 ASP A N 1
ATOM 1509 C CA . ASP A 1 182 ? 1.137 -1.279 -28.259 1.00 86.19 182 ASP A CA 1
ATOM 1510 C C . ASP A 1 182 ? 1.677 -1.208 -29.694 1.00 86.19 182 ASP A C 1
ATOM 1512 O O . ASP A 1 182 ? 2.683 -0.567 -29.978 1.00 86.19 182 ASP A O 1
ATOM 1516 N N . ASN A 1 183 ? 1.041 -1.930 -30.623 1.00 84.81 183 ASN A N 1
ATOM 1517 C CA . ASN A 1 183 ? 1.384 -1.922 -32.055 1.00 84.81 183 ASN A CA 1
ATOM 1518 C C . ASN A 1 183 ? 2.877 -2.173 -32.367 1.00 84.81 183 ASN A C 1
ATOM 1520 O O . ASN A 1 183 ? 3.401 -1.650 -33.354 1.00 84.81 183 ASN A O 1
ATOM 1524 N N . ASN A 1 184 ? 3.563 -2.984 -31.554 1.00 88.44 184 ASN A N 1
ATOM 1525 C CA . ASN A 1 184 ? 5.006 -3.226 -31.659 1.00 88.44 184 ASN A CA 1
ATOM 1526 C C . ASN A 1 184 ? 5.837 -1.934 -31.551 1.00 88.44 184 ASN A C 1
ATOM 1528 O O . ASN A 1 184 ? 6.849 -1.774 -32.246 1.00 88.44 184 ASN A O 1
ATOM 1532 N N . LYS A 1 185 ? 5.405 -0.986 -30.711 1.00 93.94 185 LYS A N 1
ATOM 1533 C CA . LYS A 1 185 ? 6.123 0.263 -30.449 1.00 93.94 185 LYS A CA 1
ATOM 1534 C C . LYS A 1 185 ? 7.505 -0.045 -29.880 1.00 93.94 185 LYS A C 1
ATOM 1536 O O . LYS A 1 185 ? 7.637 -0.823 -28.937 1.00 93.94 185 LYS A O 1
ATOM 1541 N N . LYS A 1 186 ? 8.542 0.579 -30.443 1.00 97.12 186 LYS A N 1
ATOM 1542 C CA . LYS A 1 186 ? 9.904 0.470 -29.910 1.00 97.12 186 LYS A CA 1
ATOM 1543 C C . LYS A 1 186 ? 10.116 1.476 -28.788 1.00 97.12 186 LYS A C 1
ATOM 1545 O O . LYS A 1 186 ? 9.679 2.629 -28.886 1.00 97.12 186 LYS A O 1
ATOM 1550 N N . ILE A 1 187 ? 10.787 1.021 -27.736 1.00 98.19 187 ILE A N 1
ATOM 1551 C CA . ILE A 1 187 ? 11.025 1.782 -26.513 1.00 98.19 187 ILE A CA 1
ATOM 1552 C C . ILE A 1 187 ? 12.506 1.695 -26.159 1.00 98.19 187 ILE A C 1
ATOM 1554 O O . ILE A 1 187 ? 13.023 0.600 -25.952 1.00 98.19 187 ILE A O 1
ATOM 1558 N N . LEU A 1 188 ? 13.186 2.836 -26.090 1.00 98.44 188 LEU A N 1
ATOM 1559 C CA . LEU A 1 188 ? 14.583 2.913 -25.675 1.00 98.44 188 LEU A CA 1
ATOM 1560 C C . LEU A 1 188 ? 14.675 3.419 -24.234 1.00 98.44 188 LEU A C 1
ATOM 1562 O O . LEU A 1 188 ? 14.286 4.547 -23.938 1.00 98.44 188 LEU A O 1
ATOM 1566 N N . ALA A 1 189 ? 15.207 2.578 -23.356 1.00 98.06 189 ALA A N 1
ATOM 1567 C CA . ALA A 1 189 ? 15.373 2.857 -21.942 1.00 98.06 189 ALA A CA 1
ATOM 1568 C C . ALA A 1 189 ? 16.848 3.094 -21.604 1.00 98.06 189 ALA A C 1
ATOM 1570 O O . ALA A 1 189 ? 17.708 2.300 -21.991 1.00 98.06 189 ALA A O 1
ATOM 1571 N N . PHE A 1 190 ? 17.138 4.162 -20.867 1.00 95.94 190 PHE A N 1
ATOM 1572 C CA . PHE A 1 190 ? 18.487 4.503 -20.420 1.00 95.94 190 PHE A CA 1
ATOM 1573 C C . PHE A 1 190 ? 18.651 4.199 -18.936 1.00 95.94 190 PHE A C 1
ATOM 1575 O O . PHE A 1 190 ? 17.843 4.630 -18.108 1.00 95.94 190 PHE A O 1
ATOM 1582 N N . ARG A 1 191 ? 19.723 3.482 -18.606 1.00 90.44 191 ARG A N 1
ATOM 1583 C CA . ARG A 1 191 ? 20.116 3.192 -17.229 1.00 90.44 191 ARG A CA 1
ATOM 1584 C C . ARG A 1 191 ? 20.844 4.404 -16.634 1.00 90.44 191 ARG A C 1
ATOM 1586 O O . ARG A 1 191 ? 21.652 5.031 -17.315 1.00 90.44 191 ARG A O 1
ATOM 1593 N N . GLY A 1 192 ? 20.568 4.731 -15.373 1.00 79.19 192 GLY A N 1
ATOM 1594 C CA . GLY A 1 192 ? 21.389 5.657 -14.587 1.00 79.19 192 GLY A CA 1
ATOM 1595 C C . GLY A 1 192 ? 22.448 4.933 -13.744 1.00 79.19 192 GLY A C 1
ATOM 1596 O O . GLY A 1 192 ? 22.561 3.708 -13.769 1.00 79.19 192 GLY A O 1
ATOM 1597 N N . THR A 1 193 ? 23.212 5.673 -12.947 1.00 70.69 193 THR A N 1
ATOM 1598 C CA . THR A 1 193 ? 24.157 5.090 -11.979 1.00 70.69 193 THR A CA 1
ATOM 1599 C C . THR A 1 193 ? 23.402 4.326 -10.878 1.00 70.69 193 THR A C 1
ATOM 1601 O O . THR A 1 193 ? 22.289 4.709 -10.502 1.00 70.69 193 THR A O 1
ATOM 1604 N N . GLU A 1 194 ? 23.963 3.214 -10.388 1.00 57.19 194 GLU A N 1
ATOM 1605 C CA . GLU A 1 194 ? 23.443 2.534 -9.190 1.00 57.19 194 GLU A CA 1
ATOM 1606 C C . GLU A 1 194 ? 23.738 3.387 -7.947 1.00 57.19 194 GLU A C 1
ATOM 1608 O O . GLU A 1 194 ? 24.814 3.958 -7.822 1.00 57.19 194 GLU A O 1
ATOM 1613 N N . ILE A 1 195 ? 22.758 3.534 -7.053 1.00 54.25 195 ILE A N 1
ATOM 1614 C CA . ILE A 1 195 ? 22.783 4.563 -6.007 1.00 54.25 195 ILE A CA 1
ATOM 1615 C C . ILE A 1 195 ? 23.568 4.067 -4.780 1.00 54.25 195 ILE A C 1
ATOM 1617 O O . ILE A 1 195 ? 23.035 3.299 -3.976 1.00 54.25 195 ILE A O 1
ATOM 1621 N N . THR A 1 196 ? 24.789 4.572 -4.579 1.00 51.16 196 THR A N 1
ATOM 1622 C CA . THR A 1 196 ? 25.386 4.736 -3.239 1.00 51.16 196 THR A CA 1
ATOM 1623 C C . THR A 1 196 ? 25.323 6.217 -2.812 1.00 51.16 196 THR A C 1
ATOM 1625 O O . THR A 1 196 ? 25.260 7.098 -3.676 1.00 51.16 196 THR A O 1
ATOM 1628 N N . PRO A 1 197 ? 25.305 6.545 -1.501 1.00 43.69 197 PRO A N 1
ATOM 1629 C CA . PRO A 1 197 ? 25.325 7.936 -1.035 1.00 43.69 197 PRO A CA 1
ATOM 1630 C C . PRO A 1 197 ? 26.517 8.746 -1.566 1.00 43.69 197 PRO A C 1
ATOM 1632 O O . PRO A 1 197 ? 26.389 9.950 -1.794 1.00 43.69 197 PRO A O 1
ATOM 1635 N N . GLU A 1 198 ? 27.673 8.103 -1.759 1.00 46.53 198 GLU A N 1
ATOM 1636 C CA . GLU A 1 198 ? 28.863 8.726 -2.341 1.00 46.53 198 GLU A CA 1
ATOM 1637 C C . GLU A 1 198 ? 28.717 8.988 -3.854 1.00 46.53 198 GLU A C 1
ATOM 1639 O O . GLU A 1 198 ? 29.117 10.059 -4.322 1.00 46.53 198 GLU A O 1
ATOM 1644 N N . ASP A 1 199 ? 28.089 8.069 -4.600 1.00 50.91 199 ASP A N 1
ATOM 1645 C CA . ASP A 1 199 ? 27.846 8.206 -6.049 1.00 50.91 199 ASP A CA 1
ATOM 1646 C C . ASP A 1 199 ? 26.852 9.330 -6.367 1.00 50.91 199 ASP A C 1
ATOM 1648 O O . ASP A 1 199 ? 27.018 10.053 -7.349 1.00 50.91 199 ASP A O 1
ATOM 1652 N N . LEU A 1 200 ? 25.882 9.564 -5.476 1.00 54.09 200 LEU A N 1
ATOM 1653 C CA . LEU A 1 200 ? 24.916 10.659 -5.576 1.00 54.09 200 LEU A CA 1
ATOM 1654 C C . LEU A 1 200 ? 25.623 12.016 -5.745 1.00 54.09 200 LEU A C 1
ATOM 1656 O O . LEU A 1 200 ? 25.306 12.782 -6.648 1.00 54.09 200 LEU A O 1
ATOM 1660 N N . TYR A 1 201 ? 26.624 12.309 -4.907 1.00 48.94 201 TYR A N 1
ATOM 1661 C CA . TYR A 1 201 ? 27.358 13.580 -4.939 1.00 48.94 201 TYR A CA 1
ATOM 1662 C C . TYR A 1 201 ? 28.262 13.709 -6.179 1.00 48.94 201 TYR A C 1
ATOM 1664 O O . TYR A 1 201 ? 28.427 14.809 -6.716 1.00 48.94 201 TYR A O 1
ATOM 1672 N N . ALA A 1 202 ? 28.812 12.594 -6.668 1.00 50.88 202 ALA A N 1
ATOM 1673 C CA . ALA A 1 202 ? 29.603 12.549 -7.897 1.00 50.88 202 ALA A CA 1
ATOM 1674 C C . ALA A 1 202 ? 28.735 12.766 -9.154 1.00 50.88 202 ALA A C 1
ATOM 1676 O O . ALA A 1 202 ? 29.119 13.530 -10.042 1.00 50.88 202 ALA A O 1
ATOM 1677 N N . ASP A 1 203 ? 27.533 12.190 -9.198 1.00 52.84 203 ASP A N 1
ATOM 1678 C CA . ASP A 1 203 ? 26.572 12.350 -10.298 1.00 52.84 203 ASP A CA 1
ATOM 1679 C C . ASP A 1 203 ? 26.000 13.775 -10.372 1.00 52.84 203 ASP A C 1
ATOM 1681 O O . ASP A 1 203 ? 25.843 14.349 -11.458 1.00 52.84 203 ASP A O 1
ATOM 1685 N N . VAL A 1 204 ? 25.776 14.405 -9.213 1.00 53.22 204 VAL A N 1
ATOM 1686 C CA . VAL A 1 204 ? 25.475 15.842 -9.131 1.00 53.22 204 VAL A CA 1
ATOM 1687 C C . VAL A 1 204 ? 26.632 16.677 -9.697 1.00 53.22 204 VAL A C 1
ATOM 1689 O O . VAL A 1 204 ? 26.400 17.628 -10.444 1.00 53.22 204 VAL A O 1
ATOM 1692 N N . GLN A 1 205 ? 27.893 16.326 -9.427 1.00 51.47 205 GLN A N 1
ATOM 1693 C CA . GLN A 1 205 ? 29.050 17.031 -10.005 1.00 51.47 205 GLN A CA 1
ATOM 1694 C C . GLN A 1 205 ? 29.226 16.807 -11.518 1.00 51.47 205 GLN A C 1
ATOM 1696 O O . GLN A 1 205 ? 29.695 17.713 -12.217 1.00 51.47 205 GLN A O 1
ATOM 1701 N N . LEU A 1 206 ? 28.834 15.639 -12.038 1.00 53.25 206 LEU A N 1
ATOM 1702 C CA . LEU A 1 206 ? 28.861 15.322 -13.471 1.00 53.25 206 LEU A CA 1
ATOM 1703 C C . LEU A 1 206 ? 27.802 16.111 -14.253 1.00 53.25 206 LEU A C 1
ATOM 1705 O O . LEU A 1 206 ? 28.103 16.660 -15.311 1.00 53.25 206 LEU A O 1
ATOM 1709 N N . THR A 1 207 ? 26.586 16.224 -13.714 1.00 51.78 207 THR A N 1
ATOM 1710 C CA . THR A 1 207 ? 25.463 16.948 -14.345 1.00 51.78 207 THR A CA 1
ATOM 1711 C C . THR A 1 207 ? 25.592 18.475 -14.257 1.00 51.78 207 THR A C 1
ATOM 1713 O O . THR A 1 207 ? 25.065 19.197 -15.107 1.00 51.78 207 THR A O 1
ATOM 1716 N N . THR A 1 208 ? 26.333 18.988 -13.270 1.00 50.66 208 THR A N 1
ATOM 1717 C CA . THR A 1 208 ? 26.487 20.434 -13.028 1.00 50.66 208 THR A CA 1
ATOM 1718 C C . THR A 1 208 ? 27.574 21.118 -13.858 1.00 50.66 208 THR A C 1
ATOM 1720 O O . THR A 1 208 ? 27.533 22.343 -13.958 1.00 50.66 208 THR A O 1
ATOM 1723 N N . ASN A 1 209 ? 28.503 20.380 -14.487 1.00 48.34 209 ASN A N 1
ATOM 1724 C CA . ASN A 1 209 ? 29.688 20.994 -15.105 1.00 48.34 209 ASN A CA 1
ATOM 1725 C C . ASN A 1 209 ? 29.841 20.831 -16.634 1.00 48.34 209 ASN A C 1
ATOM 1727 O O . ASN A 1 209 ? 30.403 21.752 -17.228 1.00 48.34 209 ASN A O 1
ATOM 1731 N N . ARG A 1 210 ? 29.400 19.731 -17.290 1.00 58.41 210 ARG A N 1
ATOM 1732 C CA . ARG A 1 210 ? 29.444 19.512 -18.771 1.00 58.41 210 ARG A CA 1
ATOM 1733 C C . ARG A 1 210 ? 28.464 18.409 -19.224 1.00 58.41 210 ARG A C 1
ATOM 1735 O O . ARG A 1 210 ? 28.091 17.568 -18.420 1.00 58.41 210 ARG A O 1
ATOM 1742 N N . ILE A 1 211 ? 28.108 18.351 -20.522 1.00 65.19 211 ILE A N 1
ATOM 1743 C CA . ILE A 1 211 ? 27.452 17.159 -21.114 1.00 65.19 211 ILE A CA 1
ATOM 1744 C C . ILE A 1 211 ? 28.339 15.934 -20.849 1.00 65.19 211 ILE A C 1
ATOM 1746 O O . ILE A 1 211 ? 29.534 15.971 -21.153 1.00 65.19 211 ILE A O 1
ATOM 1750 N N . THR A 1 212 ? 27.766 14.866 -20.290 1.00 68.06 212 THR A N 1
ATOM 1751 C CA . THR A 1 212 ? 28.508 13.656 -19.909 1.00 68.06 212 THR A CA 1
ATOM 1752 C C . THR A 1 212 ? 29.128 12.965 -21.127 1.00 68.06 212 THR A C 1
ATOM 1754 O O . THR A 1 212 ? 28.579 12.997 -22.233 1.00 68.06 212 THR A O 1
ATOM 1757 N N . ASN A 1 213 ? 30.264 12.283 -20.943 1.00 75.69 213 ASN A N 1
ATOM 1758 C CA . ASN A 1 213 ? 30.876 11.502 -22.026 1.00 75.69 213 ASN A CA 1
ATOM 1759 C C . ASN A 1 213 ? 29.928 10.420 -22.571 1.00 75.69 213 ASN A C 1
ATOM 1761 O O . ASN A 1 213 ? 29.966 10.134 -23.771 1.00 75.69 213 ASN A O 1
ATOM 1765 N N . GLN A 1 214 ? 29.017 9.921 -21.726 1.00 83.06 214 GLN A N 1
ATOM 1766 C CA . GLN A 1 214 ? 27.956 8.973 -22.077 1.00 83.06 214 GLN A CA 1
ATOM 1767 C C . GLN A 1 214 ? 27.048 9.468 -23.211 1.00 83.06 214 GLN A C 1
ATOM 1769 O O . GLN A 1 214 ? 26.547 8.653 -23.981 1.00 83.06 214 GLN A O 1
ATOM 1774 N N . ALA A 1 215 ? 26.889 10.785 -23.407 1.00 85.31 215 ALA A N 1
ATOM 1775 C CA . ALA A 1 215 ? 26.159 11.322 -24.559 1.00 85.31 215 ALA A CA 1
ATOM 1776 C C . ALA A 1 215 ? 26.806 10.926 -25.902 1.00 85.31 215 ALA A C 1
ATOM 1778 O O . ALA A 1 215 ? 26.122 10.762 -26.910 1.00 85.31 215 ALA A O 1
ATOM 1779 N N . THR A 1 216 ? 28.129 10.738 -25.931 1.00 88.25 216 THR A N 1
ATOM 1780 C CA . THR A 1 216 ? 28.840 10.249 -27.122 1.00 88.25 216 THR A CA 1
ATOM 1781 C C . THR A 1 216 ? 28.458 8.809 -27.436 1.00 88.25 216 THR A C 1
ATOM 1783 O O . THR A 1 216 ? 28.135 8.503 -28.587 1.00 88.25 216 THR A O 1
ATOM 1786 N N . SER A 1 217 ? 28.486 7.951 -26.415 1.00 92.00 217 SER A N 1
ATOM 1787 C CA . SER A 1 217 ? 28.101 6.544 -26.507 1.00 92.00 217 SER A CA 1
ATOM 1788 C C . SER A 1 217 ? 26.636 6.390 -26.886 1.00 92.00 217 SER A C 1
ATOM 1790 O O . SER A 1 217 ? 26.321 5.593 -27.765 1.00 92.00 217 SER A O 1
ATOM 1792 N N . LEU A 1 218 ? 25.762 7.235 -26.331 1.00 94.88 218 LEU A N 1
ATOM 1793 C CA . LEU A 1 218 ? 24.352 7.327 -26.703 1.00 94.88 218 LEU A CA 1
ATOM 1794 C C . LEU A 1 218 ? 24.177 7.572 -28.200 1.00 94.88 218 LEU A C 1
ATOM 1796 O O . LEU A 1 218 ? 23.434 6.843 -28.851 1.00 94.88 218 LEU A O 1
ATOM 1800 N N . ILE A 1 219 ? 24.873 8.567 -28.761 1.00 95.25 219 ILE A N 1
ATOM 1801 C CA . ILE A 1 219 ? 24.767 8.895 -30.190 1.00 95.25 219 ILE A CA 1
ATOM 1802 C C . ILE A 1 219 ? 25.208 7.714 -31.055 1.00 95.25 219 ILE A C 1
ATOM 1804 O O . ILE A 1 219 ? 24.501 7.363 -31.998 1.00 95.25 219 ILE A O 1
ATOM 1808 N N . TYR A 1 220 ? 26.336 7.072 -30.732 1.00 94.56 220 TYR A N 1
ATOM 1809 C CA . TYR A 1 220 ? 26.779 5.887 -31.472 1.00 94.56 220 TYR A CA 1
ATOM 1810 C C . TYR A 1 220 ? 25.783 4.735 -31.352 1.00 94.56 220 TYR A C 1
ATOM 1812 O O . TYR A 1 220 ? 25.392 4.160 -32.364 1.00 94.56 220 TYR A O 1
ATOM 1820 N N . PHE A 1 221 ? 25.308 4.443 -30.142 1.00 95.75 221 PHE A N 1
ATOM 1821 C CA . PHE A 1 221 ? 24.330 3.386 -29.924 1.00 95.75 221 PHE A CA 1
ATOM 1822 C C . PHE A 1 221 ? 23.049 3.627 -30.728 1.00 95.75 221 PHE A C 1
ATOM 1824 O O . PHE A 1 221 ? 22.566 2.708 -31.392 1.00 95.75 221 PHE A O 1
ATOM 1831 N N . PHE A 1 222 ? 22.533 4.859 -30.719 1.00 96.94 222 PHE A N 1
ATOM 1832 C CA . PHE A 1 222 ? 21.333 5.234 -31.463 1.00 96.94 222 PHE A CA 1
ATOM 1833 C C . PHE A 1 222 ? 21.531 5.061 -32.975 1.00 96.94 222 PHE A C 1
ATOM 1835 O O . PHE A 1 222 ? 20.699 4.449 -33.645 1.00 96.94 222 PHE A O 1
ATOM 1842 N N . MET A 1 223 ? 22.661 5.533 -33.508 1.00 95.00 223 MET A N 1
ATOM 1843 C CA . MET A 1 223 ? 23.003 5.387 -34.925 1.00 95.00 223 MET A CA 1
ATOM 1844 C C . MET A 1 223 ? 23.145 3.923 -35.355 1.00 95.00 223 MET A C 1
ATOM 1846 O O . MET A 1 223 ? 22.679 3.559 -36.431 1.00 95.00 223 MET A O 1
ATOM 1850 N N . ASP A 1 224 ? 23.784 3.094 -34.531 1.00 94.31 224 ASP A N 1
ATOM 1851 C CA . ASP A 1 224 ? 24.174 1.737 -34.920 1.00 94.31 224 ASP A CA 1
ATOM 1852 C C . ASP A 1 224 ? 23.097 0.684 -34.619 1.00 94.31 224 ASP A C 1
ATOM 1854 O O . ASP A 1 224 ? 23.076 -0.369 -35.254 1.00 94.31 224 ASP A O 1
ATOM 1858 N N . ASN A 1 225 ? 22.214 0.937 -33.645 1.00 95.69 225 ASN A N 1
ATOM 1859 C CA . ASN A 1 225 ? 21.265 -0.069 -33.151 1.00 95.69 225 ASN A CA 1
ATOM 1860 C C . ASN A 1 225 ? 19.802 0.370 -33.204 1.00 95.69 225 ASN A C 1
ATOM 1862 O O . ASN A 1 225 ? 18.930 -0.494 -33.224 1.00 95.69 225 ASN A O 1
ATOM 1866 N N . VAL A 1 226 ? 19.517 1.675 -33.212 1.00 96.38 226 VAL A N 1
ATOM 1867 C CA . VAL A 1 226 ? 18.138 2.182 -33.191 1.00 96.38 226 VAL A CA 1
ATOM 1868 C C . VAL A 1 226 ? 17.700 2.568 -34.596 1.00 96.38 226 VAL A C 1
ATOM 1870 O O . VAL A 1 226 ? 16.798 1.933 -35.130 1.00 96.38 226 VAL A O 1
ATOM 1873 N N . ILE A 1 227 ? 18.375 3.525 -35.243 1.00 95.06 227 ILE A N 1
ATOM 1874 C CA . ILE A 1 227 ? 18.037 3.963 -36.612 1.00 95.06 227 ILE A CA 1
ATOM 1875 C C . ILE A 1 227 ? 17.888 2.780 -37.589 1.00 95.06 227 ILE A C 1
ATOM 1877 O O . ILE A 1 227 ? 16.895 2.756 -38.316 1.00 95.06 227 ILE A O 1
ATOM 1881 N N . PRO A 1 228 ? 18.777 1.763 -37.601 1.00 95.38 228 PRO A N 1
ATOM 1882 C CA . PRO A 1 228 ? 18.693 0.678 -38.580 1.00 95.38 228 PRO A CA 1
ATOM 1883 C C . PRO A 1 228 ? 17.470 -0.231 -38.428 1.00 95.38 228 PRO A C 1
ATOM 1885 O O . PRO A 1 228 ? 17.139 -0.950 -39.369 1.00 95.38 228 PRO A O 1
ATOM 1888 N N . ILE A 1 229 ? 16.820 -0.240 -37.258 1.00 93.12 229 ILE A N 1
ATOM 1889 C CA . ILE A 1 229 ? 15.639 -1.077 -37.010 1.00 93.12 229 ILE A CA 1
ATOM 1890 C C . ILE A 1 229 ? 14.317 -0.326 -37.209 1.00 93.12 229 ILE A C 1
ATOM 1892 O O . ILE A 1 229 ? 13.259 -0.958 -37.200 1.00 93.12 229 ILE A O 1
ATOM 1896 N N . LEU A 1 230 ? 14.362 1.002 -37.364 1.00 93.31 230 LEU A N 1
ATOM 1897 C CA . LEU A 1 230 ? 13.178 1.824 -37.592 1.00 93.31 230 LEU A CA 1
ATOM 1898 C C . LEU A 1 230 ? 12.804 1.825 -39.068 1.00 93.31 230 LEU A C 1
ATOM 1900 O O . LEU A 1 230 ? 13.650 1.956 -39.954 1.00 93.31 230 LEU A O 1
ATOM 1904 N N . LYS A 1 231 ? 11.506 1.705 -39.339 1.00 91.06 231 LYS A N 1
ATOM 1905 C CA . LYS A 1 231 ? 10.956 1.952 -40.673 1.00 91.06 231 LYS A CA 1
ATOM 1906 C C . LYS A 1 231 ? 10.963 3.451 -40.969 1.00 91.06 231 LYS A C 1
ATOM 1908 O O . LYS A 1 231 ? 11.008 4.285 -40.068 1.00 91.06 231 LYS A O 1
ATOM 1913 N N . GLU A 1 232 ? 10.876 3.804 -42.248 1.00 89.00 232 GLU A N 1
ATOM 1914 C CA . GLU A 1 232 ? 10.792 5.204 -42.666 1.00 89.00 232 GLU A CA 1
ATOM 1915 C C . GLU A 1 232 ? 9.606 5.913 -41.986 1.00 89.00 232 GLU A C 1
ATOM 1917 O O . GLU A 1 232 ? 8.467 5.446 -42.048 1.00 89.00 232 GLU A O 1
ATOM 1922 N N . GLY A 1 233 ? 9.889 7.021 -41.294 1.00 85.75 233 GLY A N 1
ATOM 1923 C CA . GLY A 1 233 ? 8.902 7.785 -40.523 1.00 85.75 233 GLY A CA 1
ATOM 1924 C C . GLY A 1 233 ? 8.466 7.152 -39.193 1.00 85.75 233 GLY A C 1
ATOM 1925 O O . GLY A 1 233 ? 7.649 7.746 -38.487 1.00 85.75 233 GLY A O 1
ATOM 1926 N N . GLU A 1 234 ? 8.987 5.978 -38.823 1.00 92.81 234 GLU A N 1
ATOM 1927 C CA . GLU A 1 234 ? 8.706 5.347 -37.532 1.00 92.81 234 GLU A CA 1
ATOM 1928 C C . GLU A 1 234 ? 9.402 6.103 -36.396 1.00 92.81 234 GLU A C 1
ATOM 1930 O O . GLU A 1 234 ? 10.594 6.401 -36.453 1.00 92.81 234 GLU A O 1
ATOM 1935 N N . LYS A 1 235 ? 8.640 6.392 -35.339 1.00 93.38 235 LYS A N 1
ATOM 1936 C CA . LYS A 1 235 ? 9.127 7.066 -34.134 1.00 93.38 235 LYS A CA 1
ATOM 1937 C C . LYS A 1 235 ? 9.087 6.140 -32.927 1.00 93.38 235 LYS A C 1
ATOM 1939 O O . LYS A 1 235 ? 8.174 5.318 -32.805 1.00 93.38 235 LYS A O 1
ATOM 1944 N N . ILE A 1 236 ? 10.001 6.345 -31.989 1.00 96.12 236 ILE A N 1
ATOM 1945 C CA . ILE A 1 236 ? 10.149 5.551 -30.767 1.00 96.12 236 ILE A CA 1
ATOM 1946 C C . ILE A 1 236 ? 9.760 6.337 -29.521 1.00 96.12 236 ILE A C 1
ATOM 1948 O O . ILE A 1 236 ? 9.793 7.569 -29.509 1.00 96.12 236 ILE A O 1
ATOM 1952 N N . ASN A 1 237 ? 9.449 5.605 -28.457 1.00 97.38 237 ASN A N 1
ATOM 1953 C CA . ASN A 1 237 ? 9.320 6.183 -27.125 1.00 97.38 237 ASN A CA 1
ATOM 1954 C C . ASN A 1 237 ? 10.641 6.018 -26.374 1.00 97.38 237 ASN A C 1
ATOM 1956 O O . ASN A 1 237 ? 11.369 5.049 -26.602 1.00 97.38 237 ASN A O 1
ATOM 1960 N N . ILE A 1 238 ? 10.956 6.955 -25.487 1.00 98.38 238 ILE A N 1
ATOM 1961 C CA . ILE A 1 238 ? 12.192 6.921 -24.705 1.00 98.38 238 ILE A CA 1
ATOM 1962 C C . ILE A 1 238 ? 11.912 7.146 -23.226 1.00 98.38 238 ILE A C 1
ATOM 1964 O O . ILE A 1 238 ? 11.019 7.921 -22.871 1.00 98.38 238 ILE A O 1
ATOM 1968 N N . CYS A 1 239 ? 12.668 6.472 -22.362 1.00 98.12 239 CYS A N 1
ATOM 1969 C CA . CYS A 1 239 ? 12.535 6.655 -20.925 1.00 98.12 239 CYS A CA 1
ATOM 1970 C C . CYS A 1 239 ? 13.827 6.444 -20.139 1.00 98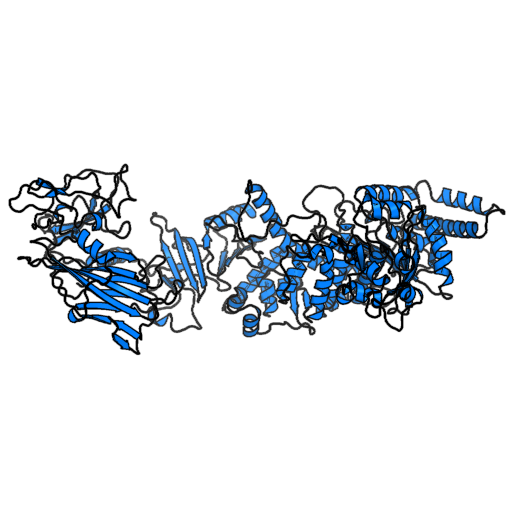.12 239 CYS A C 1
ATOM 1972 O O . CYS A 1 239 ? 14.753 5.776 -20.596 1.00 98.12 239 CYS A O 1
ATOM 1974 N N . GLY A 1 240 ? 13.860 6.962 -18.915 1.00 95.50 240 GLY A N 1
ATOM 1975 C CA . GLY A 1 240 ? 14.976 6.736 -18.007 1.00 95.50 240 GLY A CA 1
ATOM 1976 C C . GLY A 1 240 ? 14.743 7.319 -16.621 1.00 95.50 240 GLY A C 1
ATOM 1977 O O . GLY A 1 240 ? 13.920 8.217 -16.427 1.00 95.50 240 GLY A O 1
ATOM 1978 N N . HIS A 1 241 ? 15.488 6.796 -15.656 1.00 91.44 241 HIS A N 1
ATOM 1979 C CA . HIS A 1 241 ? 15.481 7.236 -14.262 1.00 91.44 241 HIS A CA 1
ATOM 1980 C C . HIS A 1 241 ? 16.835 7.840 -13.877 1.00 91.44 241 HIS A C 1
ATOM 1982 O O . HIS A 1 241 ? 17.859 7.436 -14.433 1.00 91.44 241 HIS A O 1
ATOM 1988 N N . SER A 1 242 ? 16.859 8.810 -12.954 1.00 85.88 242 SER A N 1
ATOM 1989 C CA . SER A 1 242 ? 18.103 9.443 -12.480 1.00 85.88 242 SER A CA 1
ATOM 1990 C C . SER A 1 242 ? 18.933 9.994 -13.661 1.00 85.88 242 SER A C 1
ATOM 1992 O O . SER A 1 242 ? 18.381 10.635 -14.558 1.00 85.88 242 SER A O 1
ATOM 1994 N N . LEU A 1 243 ? 20.240 9.713 -13.731 1.00 83.69 243 LEU A N 1
ATOM 1995 C CA . LEU A 1 243 ? 21.100 10.048 -14.874 1.00 83.69 243 LEU A CA 1
ATOM 1996 C C . LEU A 1 243 ? 20.577 9.483 -16.212 1.00 83.69 243 LEU A C 1
ATOM 1998 O O . LEU A 1 243 ? 20.731 10.121 -17.253 1.00 83.69 243 LEU A O 1
ATOM 2002 N N . GLY A 1 244 ? 19.898 8.333 -16.203 1.00 90.56 244 GLY A N 1
ATOM 2003 C CA . GLY A 1 244 ? 19.226 7.793 -17.386 1.00 90.56 244 GLY A CA 1
ATOM 2004 C C . GLY A 1 244 ? 18.092 8.701 -17.876 1.00 90.56 244 GLY A C 1
ATOM 2005 O O . GLY A 1 244 ? 17.895 8.868 -19.080 1.00 90.56 244 GLY A O 1
ATOM 2006 N N . GLY A 1 245 ? 17.381 9.370 -16.967 1.00 91.81 245 GLY A N 1
ATOM 2007 C CA . GLY A 1 245 ? 16.398 10.399 -17.310 1.00 91.81 245 GLY A CA 1
ATOM 2008 C C . GLY A 1 245 ? 17.045 11.629 -17.959 1.00 91.81 245 GLY A C 1
ATOM 2009 O O . GLY A 1 245 ? 16.542 12.133 -18.963 1.00 91.81 245 GLY A O 1
ATOM 2010 N N . TYR A 1 246 ? 18.221 12.045 -17.484 1.00 88.69 246 TYR A N 1
ATOM 2011 C CA . TYR A 1 246 ? 18.997 13.118 -18.115 1.00 88.69 246 TYR A CA 1
ATOM 2012 C C . TYR A 1 246 ? 19.428 12.726 -19.535 1.00 88.69 246 TYR A C 1
ATOM 2014 O O . TYR A 1 246 ? 19.226 13.485 -20.485 1.00 88.69 246 TYR A O 1
ATOM 2022 N N . LEU A 1 247 ? 19.938 11.502 -19.717 1.00 92.06 247 LEU A N 1
ATOM 2023 C CA . LEU A 1 247 ? 20.273 10.953 -21.036 1.00 92.06 247 LEU A CA 1
ATOM 2024 C C . LEU A 1 247 ? 19.052 10.840 -21.957 1.00 92.06 247 LEU A C 1
ATOM 2026 O O . LEU A 1 247 ? 19.175 11.034 -23.166 1.00 92.06 247 LEU A O 1
ATOM 2030 N N . THR A 1 248 ? 17.869 10.595 -21.397 1.00 96.25 248 THR A N 1
ATOM 2031 C CA . THR A 1 248 ? 16.603 10.611 -22.142 1.00 96.25 248 THR A CA 1
ATOM 2032 C C . THR A 1 248 ? 16.343 12.003 -22.729 1.00 96.25 248 THR A C 1
ATOM 2034 O O . THR A 1 248 ? 16.040 12.126 -23.916 1.00 96.25 248 THR A O 1
ATOM 2037 N N . GLN A 1 249 ? 16.542 13.068 -21.945 1.00 93.69 249 GLN A N 1
ATOM 2038 C CA . GLN A 1 249 ? 16.411 14.451 -22.426 1.00 93.69 249 GLN A CA 1
ATOM 2039 C C . GLN A 1 249 ? 17.493 14.797 -23.468 1.00 93.69 249 GLN A C 1
ATOM 2041 O O . GLN A 1 249 ? 17.191 15.405 -24.498 1.00 93.69 249 GLN A O 1
ATOM 2046 N N . VAL A 1 250 ? 18.738 14.345 -23.263 1.00 92.44 250 VAL A N 1
ATOM 2047 C CA . VAL A 1 250 ? 19.826 14.464 -24.256 1.00 92.44 250 VAL A CA 1
ATOM 2048 C C . VAL A 1 250 ? 19.443 13.789 -25.577 1.00 92.44 250 VAL A C 1
ATOM 2050 O O . VAL A 1 250 ? 19.611 14.376 -26.649 1.00 92.44 250 VAL A O 1
ATOM 2053 N N . CYS A 1 251 ? 18.900 12.570 -25.522 1.00 95.94 251 CYS A N 1
ATOM 2054 C CA . CYS A 1 251 ? 18.442 11.832 -26.697 1.00 95.94 251 CYS A CA 1
ATOM 2055 C C . CYS A 1 251 ? 17.341 12.600 -27.437 1.00 95.94 251 CYS A C 1
ATOM 2057 O O . CYS A 1 251 ? 17.443 12.787 -28.650 1.00 95.94 251 CYS A O 1
ATOM 2059 N N . ALA A 1 252 ? 16.352 13.125 -26.706 1.00 95.38 252 ALA A N 1
ATOM 2060 C CA . ALA A 1 252 ? 15.261 13.918 -27.268 1.00 95.38 252 ALA A CA 1
ATOM 2061 C C . ALA A 1 252 ? 15.757 15.132 -28.060 1.00 95.38 252 ALA A C 1
ATOM 2063 O O . ALA A 1 252 ? 15.310 15.374 -29.180 1.00 95.38 252 ALA A O 1
ATOM 2064 N N . PHE A 1 253 ? 16.714 15.876 -27.503 1.00 93.25 253 PHE A N 1
ATOM 2065 C CA . PHE A 1 253 ? 17.275 17.059 -28.156 1.00 93.25 253 PHE A CA 1
ATOM 2066 C C . PHE A 1 253 ? 18.250 16.714 -29.284 1.00 93.25 253 PHE A C 1
ATOM 2068 O O . PHE A 1 253 ? 18.479 17.543 -30.160 1.00 93.25 253 PHE A O 1
ATOM 2075 N N . THR A 1 254 ? 18.808 15.506 -29.304 1.00 94.75 254 THR A N 1
ATOM 2076 C CA . THR A 1 254 ? 19.726 15.077 -30.368 1.00 94.75 254 THR A CA 1
ATOM 2077 C C . THR A 1 254 ? 18.987 14.480 -31.567 1.00 94.75 254 THR A C 1
ATOM 2079 O O . THR A 1 254 ? 19.352 14.742 -32.712 1.00 94.75 254 THR A O 1
ATOM 2082 N N . PHE A 1 255 ? 17.932 13.704 -31.308 1.00 95.62 255 PHE A N 1
ATOM 2083 C CA . PHE A 1 255 ? 17.249 12.843 -32.279 1.00 95.62 255 PHE A CA 1
ATOM 2084 C C . PHE A 1 255 ? 15.750 13.149 -32.401 1.00 95.62 255 PHE A C 1
ATOM 2086 O O . PHE A 1 255 ? 14.962 12.252 -32.683 1.00 95.62 255 PHE A O 1
ATOM 2093 N N . ALA A 1 256 ? 15.347 14.411 -32.211 1.00 94.00 256 ALA A N 1
ATOM 2094 C CA . ALA A 1 256 ? 13.950 14.864 -32.158 1.00 94.00 256 ALA A CA 1
ATOM 2095 C C . ALA A 1 256 ? 13.034 14.318 -33.276 1.00 94.00 256 ALA A C 1
ATOM 2097 O O . ALA A 1 256 ? 11.844 14.105 -33.054 1.00 94.00 256 ALA A O 1
ATOM 2098 N N . GLU A 1 257 ? 13.575 14.068 -34.472 1.00 93.12 257 GLU A N 1
ATOM 2099 C CA . GLU A 1 257 ? 12.831 13.506 -35.606 1.00 93.12 257 GLU A CA 1
ATOM 2100 C C . GLU A 1 257 ? 12.347 12.063 -35.388 1.00 93.12 257 GLU A C 1
ATOM 2102 O O . GLU A 1 257 ? 11.293 11.692 -35.906 1.00 93.12 257 GLU A O 1
ATOM 2107 N N . TYR A 1 258 ? 13.052 11.284 -34.564 1.00 95.38 258 TYR A N 1
ATOM 2108 C CA . TYR A 1 258 ? 12.750 9.880 -34.272 1.00 95.38 258 TYR A CA 1
ATOM 2109 C C . TYR A 1 258 ? 11.947 9.686 -32.983 1.00 95.38 258 TYR A C 1
ATOM 2111 O O . TYR A 1 258 ? 11.556 8.560 -32.687 1.00 95.38 258 TYR A O 1
ATOM 2119 N N . ILE A 1 259 ? 11.707 10.736 -32.192 1.00 96.12 259 ILE A N 1
ATOM 2120 C CA . ILE A 1 259 ? 11.077 10.609 -30.870 1.00 96.12 259 ILE A CA 1
ATOM 2121 C C . ILE A 1 259 ? 9.577 10.932 -30.943 1.00 96.12 259 ILE A C 1
ATOM 2123 O O . ILE A 1 259 ? 9.154 11.890 -31.601 1.00 96.12 259 ILE A O 1
ATOM 2127 N N . ASP A 1 260 ? 8.766 10.107 -30.275 1.00 93.62 260 ASP A N 1
ATOM 2128 C CA . ASP A 1 260 ? 7.312 10.266 -30.135 1.00 93.62 260 ASP A CA 1
ATOM 2129 C C . ASP A 1 260 ? 6.910 10.682 -28.713 1.00 93.62 260 ASP A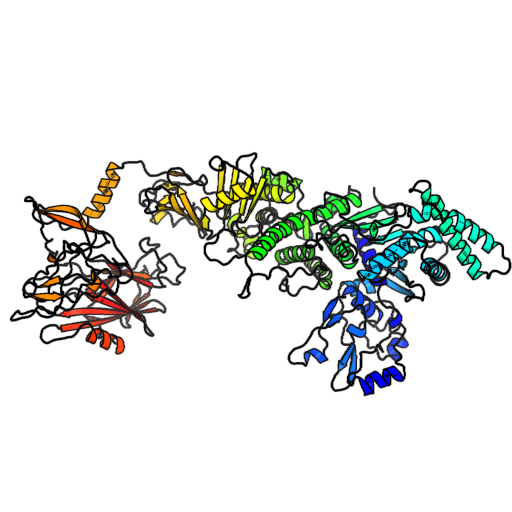 C 1
ATOM 2131 O O . ASP A 1 260 ? 6.298 11.737 -28.546 1.00 93.62 260 ASP A O 1
ATOM 2135 N N . GLU A 1 261 ? 7.276 9.893 -27.696 1.00 94.75 261 GLU A N 1
ATOM 2136 C CA . GLU A 1 261 ? 6.968 10.165 -26.284 1.00 94.75 261 GLU A CA 1
ATOM 2137 C C . GLU A 1 261 ? 8.202 10.031 -25.384 1.00 94.75 261 GLU A C 1
ATOM 2139 O O . GLU A 1 261 ? 9.096 9.222 -25.650 1.00 94.75 261 GLU A O 1
ATOM 2144 N N . ILE A 1 262 ? 8.232 10.825 -24.310 1.00 97.12 262 ILE A N 1
ATOM 2145 C CA . ILE A 1 262 ? 9.376 10.974 -23.405 1.00 97.12 262 ILE A CA 1
ATOM 2146 C C . ILE A 1 262 ? 8.900 10.815 -21.960 1.00 97.12 262 ILE A C 1
ATOM 2148 O O . ILE A 1 262 ? 7.987 11.524 -21.536 1.00 97.12 262 ILE A O 1
ATOM 2152 N N . TYR A 1 263 ? 9.548 9.925 -21.207 1.00 97.25 263 TYR A N 1
ATOM 2153 C CA . TYR A 1 263 ? 9.225 9.640 -19.807 1.00 97.25 263 TYR A CA 1
ATOM 2154 C C . TYR A 1 263 ? 10.483 9.694 -18.942 1.00 97.25 263 TYR A C 1
ATOM 2156 O O . TYR A 1 263 ? 11.390 8.883 -19.117 1.00 97.25 263 TYR A O 1
ATOM 2164 N N . THR A 1 264 ? 10.554 10.616 -17.987 1.00 95.38 264 THR A N 1
ATOM 2165 C CA . THR A 1 264 ? 11.695 10.684 -17.061 1.00 95.38 264 THR A CA 1
ATOM 2166 C C . THR A 1 264 ? 11.236 10.540 -15.623 1.00 95.38 264 THR A C 1
ATOM 2168 O O . THR A 1 264 ? 10.292 11.216 -15.221 1.00 95.38 264 THR A O 1
ATOM 2171 N N . PHE A 1 265 ? 11.947 9.739 -14.837 1.00 92.19 265 PHE A N 1
ATOM 2172 C CA . PHE A 1 265 ? 11.632 9.499 -13.432 1.00 92.19 265 PHE A CA 1
ATOM 2173 C C . PHE A 1 265 ? 12.756 10.022 -12.545 1.00 92.19 265 PHE A C 1
ATOM 2175 O O . PHE A 1 265 ? 13.906 9.614 -12.710 1.00 92.19 265 PHE A O 1
ATOM 2182 N N . ASN A 1 266 ? 12.426 10.916 -11.616 1.00 85.31 266 ASN A N 1
ATOM 2183 C CA . ASN A 1 266 ? 13.333 11.461 -10.604 1.00 85.31 266 ASN A CA 1
ATOM 2184 C C . ASN A 1 266 ? 14.679 11.905 -11.219 1.00 85.31 266 ASN A C 1
ATOM 2186 O O . ASN A 1 266 ? 15.763 11.564 -10.749 1.00 85.31 266 ASN A O 1
ATOM 2190 N N . SER A 1 267 ? 14.595 12.589 -12.360 1.00 85.12 267 SER A N 1
ATOM 2191 C CA . SER A 1 267 ? 15.732 12.942 -13.209 1.00 85.12 267 SER A CA 1
ATOM 2192 C C . SER A 1 267 ? 16.179 14.370 -12.937 1.00 85.12 267 SER A C 1
ATOM 2194 O O . SER A 1 267 ? 15.307 15.227 -12.822 1.00 85.12 267 SER A O 1
ATOM 2196 N N . PRO A 1 268 ? 17.491 14.669 -12.941 1.00 81.31 268 PRO A N 1
ATOM 2197 C CA . PRO A 1 268 ? 17.932 16.045 -13.086 1.00 81.31 268 PRO A CA 1
ATOM 2198 C C . PRO A 1 268 ? 17.552 16.559 -14.483 1.00 81.31 268 PRO A C 1
ATOM 2200 O O . PRO A 1 268 ? 17.510 15.793 -15.456 1.00 81.31 268 PRO A O 1
ATOM 2203 N N . GLY A 1 269 ? 17.292 17.856 -14.575 1.00 82.06 269 GLY A N 1
ATOM 2204 C CA . GLY A 1 269 ? 16.964 18.551 -15.809 1.00 82.06 269 GLY A CA 1
ATOM 2205 C C . GLY A 1 269 ? 18.176 18.763 -16.715 1.00 82.06 269 GLY A C 1
ATOM 2206 O O . GLY A 1 269 ? 19.310 18.936 -16.262 1.00 82.06 269 GLY A O 1
ATOM 2207 N N . LEU A 1 270 ? 17.940 18.782 -18.029 1.00 83.19 270 LEU A N 1
ATOM 2208 C CA . LEU A 1 270 ? 18.995 18.973 -19.031 1.00 83.19 270 LEU A CA 1
ATOM 2209 C C . LEU A 1 270 ? 19.640 20.372 -18.982 1.00 83.19 270 LEU A C 1
ATOM 2211 O O . LEU A 1 270 ? 20.821 20.530 -19.310 1.00 83.19 270 LEU A O 1
ATOM 2215 N N . LEU A 1 271 ? 18.873 21.401 -18.617 1.00 78.69 271 LEU A N 1
ATOM 2216 C CA . LEU A 1 271 ? 19.256 22.805 -18.773 1.00 78.69 271 LEU A CA 1
ATOM 2217 C C . LEU A 1 271 ? 19.729 23.379 -17.423 1.00 78.69 271 LEU A C 1
ATOM 2219 O O . LEU A 1 271 ? 18.943 23.478 -16.495 1.00 78.69 271 LEU A O 1
ATOM 2223 N N . SER A 1 272 ? 20.994 23.783 -17.263 1.00 67.38 272 SER A N 1
ATOM 2224 C CA . SER A 1 272 ? 21.503 24.330 -15.986 1.00 67.38 272 SER A CA 1
ATOM 2225 C C . SER A 1 272 ? 22.187 25.685 -16.160 1.00 67.38 272 SER A C 1
ATOM 2227 O O . SER A 1 272 ? 22.874 25.914 -17.154 1.00 67.38 272 SER A O 1
ATOM 2229 N N . LYS A 1 273 ? 22.049 26.580 -15.169 1.00 51.06 273 LYS A N 1
ATOM 2230 C CA . LYS A 1 273 ? 22.573 27.962 -15.213 1.00 51.06 273 LYS A CA 1
ATOM 2231 C C . LYS A 1 273 ? 24.094 28.040 -15.465 1.00 51.06 273 LYS A C 1
ATOM 2233 O O . LYS A 1 273 ? 24.557 28.952 -16.136 1.00 51.06 273 LYS A O 1
ATOM 2238 N N . LEU A 1 274 ? 24.857 27.038 -15.013 1.00 49.12 274 LEU A N 1
ATOM 2239 C CA . LEU A 1 274 ? 26.312 26.929 -15.220 1.00 49.12 274 LEU A CA 1
ATOM 2240 C C . LEU A 1 274 ? 26.705 26.394 -16.612 1.00 49.12 274 LEU A C 1
ATOM 2242 O O . LEU A 1 274 ? 27.671 26.880 -17.194 1.00 49.12 274 LEU A O 1
ATOM 2246 N N . ASN A 1 275 ? 25.941 25.459 -17.199 1.00 55.53 275 ASN A N 1
ATOM 2247 C CA . ASN A 1 275 ? 26.132 25.058 -18.606 1.00 55.53 275 ASN A CA 1
ATOM 2248 C C . ASN A 1 275 ? 25.864 26.235 -19.568 1.00 55.53 275 ASN A C 1
ATOM 2250 O O . ASN A 1 275 ? 26.420 26.297 -20.667 1.00 55.53 275 ASN A O 1
ATOM 2254 N N . ILE A 1 276 ? 25.008 27.156 -19.125 1.00 53.53 276 ILE A N 1
ATOM 2255 C CA . ILE A 1 276 ? 24.432 28.274 -19.867 1.00 53.53 276 ILE A CA 1
ATOM 2256 C C . ILE A 1 276 ? 25.358 29.506 -19.927 1.00 53.53 276 ILE A C 1
ATOM 2258 O O . ILE A 1 276 ? 25.422 30.146 -20.975 1.00 53.53 276 ILE A O 1
ATOM 2262 N N . GLU A 1 277 ? 26.095 29.833 -18.859 1.00 50.88 277 GLU A N 1
ATOM 2263 C CA . GLU A 1 277 ? 26.809 31.122 -18.764 1.00 50.88 277 GLU A CA 1
ATOM 2264 C C . GLU A 1 277 ? 28.204 31.160 -19.442 1.00 50.88 277 GLU A C 1
ATOM 2266 O O . GLU A 1 277 ? 28.620 32.242 -19.852 1.00 50.88 277 GLU A O 1
ATOM 2271 N N . GLU A 1 278 ? 28.910 30.034 -19.675 1.00 52.44 278 GLU A N 1
ATOM 2272 C CA . GLU A 1 278 ? 30.276 30.074 -20.274 1.00 52.44 278 GLU A CA 1
ATOM 2273 C C . GLU A 1 278 ? 30.610 29.007 -21.359 1.00 52.44 278 GLU A C 1
ATOM 2275 O O . GLU A 1 278 ? 31.700 29.038 -21.942 1.00 52.44 278 GLU A O 1
ATOM 2280 N N . GLY A 1 279 ? 29.709 28.066 -21.698 1.00 68.44 279 GLY A N 1
ATOM 2281 C CA . GLY A 1 279 ? 30.084 26.842 -22.443 1.00 68.44 279 GLY A CA 1
ATOM 2282 C C . GLY A 1 279 ? 29.488 26.612 -23.843 1.00 68.44 279 GLY A C 1
ATOM 2283 O O . GLY A 1 279 ? 30.225 26.252 -24.764 1.00 68.44 279 GLY A O 1
ATOM 2284 N N . LEU A 1 280 ? 28.170 26.765 -24.030 1.00 76.50 280 LEU A N 1
ATOM 2285 C CA . LEU A 1 280 ? 27.454 26.235 -25.211 1.00 76.50 280 LEU A CA 1
ATOM 2286 C C . LEU A 1 280 ? 27.919 26.851 -26.541 1.00 76.50 280 LEU A C 1
ATOM 2288 O O . LEU A 1 280 ? 28.283 26.121 -27.463 1.00 76.50 280 LEU A O 1
ATOM 2292 N N . SER A 1 281 ? 27.983 28.183 -26.634 1.00 77.31 281 SER A N 1
ATOM 2293 C CA . SER A 1 281 ? 28.441 28.888 -27.843 1.00 77.31 281 SER A CA 1
ATOM 2294 C C . SER A 1 281 ? 29.883 28.529 -28.209 1.00 77.31 281 SER A C 1
ATOM 2296 O O . SER A 1 281 ? 30.200 28.318 -29.382 1.00 77.31 281 SER A O 1
ATOM 2298 N N . SER A 1 282 ? 30.748 28.393 -27.199 1.00 79.81 282 SER A N 1
ATOM 2299 C CA . SER A 1 282 ? 32.140 27.964 -27.361 1.00 79.81 282 SER A CA 1
ATOM 2300 C C . SER A 1 282 ? 32.226 26.529 -27.886 1.00 79.81 282 SER A C 1
ATOM 2302 O O . SER A 1 282 ? 32.990 26.265 -28.813 1.00 79.81 282 SER A O 1
ATOM 2304 N N . GLN A 1 283 ? 31.407 25.606 -27.369 1.00 82.12 283 GLN A N 1
ATOM 2305 C CA . GLN A 1 283 ? 31.344 24.225 -27.864 1.00 82.12 283 GLN A CA 1
ATOM 2306 C C . GLN A 1 283 ? 30.809 24.150 -29.299 1.00 82.12 283 GLN A C 1
ATOM 2308 O O . GLN A 1 283 ? 31.403 23.469 -30.135 1.00 82.12 283 GLN A O 1
ATOM 2313 N N . ILE A 1 284 ? 29.753 24.902 -29.631 1.00 85.50 284 ILE A N 1
ATOM 2314 C CA . ILE A 1 284 ? 29.223 24.997 -31.003 1.00 85.50 284 ILE A CA 1
ATOM 2315 C C . ILE A 1 284 ? 30.306 25.503 -31.963 1.00 85.50 284 ILE A C 1
ATOM 2317 O O . ILE A 1 284 ? 30.444 24.976 -33.074 1.00 85.50 284 ILE A O 1
ATOM 2321 N N . PHE A 1 285 ? 31.092 26.499 -31.543 1.00 86.00 285 PHE A N 1
ATOM 2322 C CA . PHE A 1 285 ? 32.214 27.018 -32.320 1.00 86.00 285 PHE A CA 1
ATOM 2323 C C . PHE A 1 285 ? 33.317 25.966 -32.506 1.00 86.00 285 PHE A C 1
ATOM 2325 O O . PHE A 1 285 ? 33.685 25.687 -33.647 1.00 86.00 285 PHE A O 1
ATOM 2332 N N . ILE A 1 286 ? 33.790 25.328 -31.427 1.00 86.19 286 ILE A N 1
ATOM 2333 C CA . ILE A 1 286 ? 34.821 24.272 -31.469 1.00 86.19 286 ILE A CA 1
ATOM 2334 C C . ILE A 1 286 ? 34.393 23.132 -32.398 1.00 86.19 286 ILE A C 1
ATOM 2336 O O . ILE A 1 286 ? 35.143 22.739 -33.292 1.00 86.19 286 ILE A O 1
ATOM 2340 N N . ILE A 1 287 ? 33.160 22.647 -32.245 1.00 87.75 287 ILE A N 1
ATOM 2341 C CA . ILE A 1 287 ? 32.592 21.590 -33.084 1.00 87.75 287 ILE A CA 1
ATOM 2342 C C . ILE A 1 287 ? 32.518 22.035 -34.549 1.00 87.75 287 ILE A C 1
ATOM 2344 O O . ILE A 1 287 ? 32.896 21.287 -35.451 1.00 87.75 287 ILE A O 1
ATOM 2348 N N . SER A 1 288 ? 32.083 23.270 -34.808 1.00 89.38 288 SER A N 1
ATOM 2349 C CA . SER A 1 288 ? 32.012 23.808 -36.171 1.00 89.38 288 SER A CA 1
ATOM 2350 C C . SER A 1 288 ? 33.383 23.935 -36.831 1.00 89.38 288 SER A C 1
ATOM 2352 O O . SER A 1 288 ? 33.469 23.799 -38.049 1.00 89.38 288 SER A O 1
ATOM 2354 N N . GLN A 1 289 ? 34.443 24.173 -36.055 1.00 90.00 289 GLN A N 1
ATOM 2355 C CA . GLN A 1 289 ? 35.820 24.173 -36.549 1.00 90.00 289 GLN A CA 1
ATOM 2356 C C . GLN A 1 289 ? 36.309 22.749 -36.835 1.00 90.00 289 GLN A C 1
ATOM 2358 O O . GLN A 1 289 ? 36.854 22.514 -37.910 1.00 90.00 289 GLN A O 1
ATOM 2363 N N . ALA A 1 290 ? 36.053 21.791 -35.937 1.00 87.94 290 ALA A N 1
ATOM 2364 C CA . ALA A 1 290 ? 36.419 20.386 -36.134 1.00 87.94 290 ALA A CA 1
ATOM 2365 C C . ALA A 1 290 ? 35.774 19.788 -37.399 1.00 87.94 290 ALA A C 1
ATOM 2367 O O . ALA A 1 290 ? 36.426 19.087 -38.167 1.00 87.94 290 ALA A O 1
ATOM 2368 N N . LEU A 1 291 ? 34.514 20.135 -37.683 1.00 90.69 291 LEU A N 1
ATOM 2369 C CA . LEU A 1 291 ? 33.801 19.686 -38.885 1.00 90.69 291 LEU A CA 1
ATOM 2370 C C . LEU A 1 291 ? 34.391 20.221 -40.203 1.00 90.69 291 LEU A C 1
ATOM 2372 O O . LEU A 1 291 ? 34.071 19.681 -41.263 1.00 90.69 291 LEU A O 1
ATOM 2376 N N . ARG A 1 292 ? 35.248 21.252 -40.176 1.00 90.44 292 ARG A N 1
ATOM 2377 C CA . ARG A 1 292 ? 35.930 21.770 -41.379 1.00 90.44 292 ARG A CA 1
ATOM 2378 C C . ARG A 1 292 ? 37.141 20.937 -41.785 1.00 90.44 292 ARG A C 1
ATOM 2380 O O . ARG A 1 292 ? 37.606 21.101 -42.908 1.00 90.44 292 ARG A O 1
ATOM 2387 N N . ASP A 1 293 ? 37.642 20.068 -40.909 1.00 90.25 293 ASP A N 1
ATOM 2388 C CA . ASP A 1 293 ? 38.758 19.183 -41.227 1.00 90.25 293 ASP A CA 1
ATOM 2389 C C . ASP A 1 293 ? 38.307 18.119 -42.247 1.00 90.25 293 ASP A C 1
ATOM 2391 O O . ASP A 1 293 ? 37.434 17.305 -41.927 1.00 90.25 293 ASP A O 1
ATOM 2395 N N . PRO A 1 294 ? 38.847 18.097 -43.481 1.00 85.81 294 PRO A N 1
ATOM 2396 C CA . PRO A 1 294 ? 38.472 17.113 -44.494 1.00 85.81 294 PRO A CA 1
ATOM 2397 C C . PRO A 1 294 ? 38.982 15.698 -44.180 1.00 85.81 294 PRO A C 1
ATOM 2399 O O . PRO A 1 294 ? 38.466 14.743 -44.754 1.00 85.81 294 PRO A O 1
ATOM 2402 N N . SER A 1 295 ? 39.959 15.546 -43.277 1.00 90.31 295 SER A N 1
ATOM 2403 C CA . SER A 1 295 ? 40.530 14.249 -42.882 1.00 90.31 295 SER A CA 1
ATOM 2404 C C . SER A 1 295 ? 39.713 13.513 -41.814 1.00 90.31 295 SER A C 1
ATOM 2406 O O . SER A 1 295 ? 39.963 12.340 -41.541 1.00 90.31 295 SER A O 1
ATOM 2408 N N . LEU A 1 296 ? 38.715 14.183 -41.231 1.00 89.75 296 LEU A N 1
ATOM 2409 C CA . LEU A 1 296 ? 37.857 13.619 -40.198 1.00 89.75 296 LEU A CA 1
ATOM 2410 C C . LEU A 1 296 ? 37.005 12.466 -40.749 1.00 89.75 296 LEU A C 1
ATOM 2412 O O . LEU A 1 296 ? 36.233 12.659 -41.699 1.00 89.75 296 LEU A O 1
ATOM 2416 N N . ASP A 1 297 ? 37.120 11.304 -40.099 1.00 92.94 297 ASP A N 1
ATOM 2417 C CA . ASP A 1 297 ? 36.364 10.085 -40.397 1.00 92.94 297 ASP A CA 1
ATOM 2418 C C . ASP A 1 297 ? 34.854 10.354 -40.515 1.00 92.94 297 ASP A C 1
ATOM 2420 O O . ASP A 1 297 ? 34.282 11.135 -39.753 1.00 92.94 297 ASP A O 1
ATOM 2424 N N . ALA A 1 298 ? 34.192 9.699 -41.471 1.00 89.12 298 ALA A N 1
ATOM 2425 C CA . ALA A 1 298 ? 32.788 9.956 -41.791 1.00 89.12 298 ALA A CA 1
ATOM 2426 C C . ALA A 1 298 ? 31.833 9.618 -40.631 1.00 89.12 298 ALA A C 1
ATOM 2428 O O . ALA A 1 298 ? 30.849 10.335 -40.404 1.00 89.12 298 ALA A O 1
ATOM 2429 N N . ARG A 1 299 ? 32.125 8.559 -39.869 1.00 89.25 299 ARG A N 1
ATOM 2430 C CA . ARG A 1 299 ? 31.316 8.144 -38.716 1.00 89.25 299 ARG A CA 1
ATOM 2431 C C . ARG A 1 299 ? 31.518 9.109 -37.553 1.00 89.25 299 ARG A C 1
ATOM 2433 O O . ARG A 1 299 ? 30.535 9.579 -36.979 1.00 89.25 299 ARG A O 1
ATOM 2440 N N . ILE A 1 300 ? 32.766 9.489 -37.274 1.00 89.50 300 ILE A N 1
ATOM 2441 C CA . ILE A 1 300 ? 33.091 10.511 -36.265 1.00 89.50 300 ILE A CA 1
ATOM 2442 C C . ILE A 1 300 ? 32.453 11.857 -36.637 1.00 89.50 300 ILE A C 1
ATOM 2444 O O . ILE A 1 300 ? 31.833 12.504 -35.794 1.00 89.50 300 ILE A O 1
ATOM 2448 N N . ARG A 1 301 ? 32.530 12.264 -37.909 1.00 92.56 301 ARG A N 1
ATOM 2449 C CA . ARG A 1 301 ? 31.891 13.482 -38.432 1.00 92.56 301 ARG A CA 1
ATOM 2450 C C . ARG A 1 301 ? 30.385 13.482 -38.189 1.00 92.56 301 ARG A C 1
ATOM 2452 O O . ARG A 1 301 ? 29.842 14.499 -37.766 1.00 92.56 301 ARG A O 1
ATOM 2459 N N . THR A 1 302 ? 29.719 12.356 -38.430 1.00 91.31 302 THR A N 1
ATOM 2460 C CA . THR A 1 302 ? 28.273 12.215 -38.204 1.00 91.31 302 THR A CA 1
ATOM 2461 C C . THR A 1 302 ? 27.928 12.335 -36.718 1.00 91.31 302 THR A C 1
ATOM 2463 O O . THR A 1 302 ? 27.035 13.100 -36.363 1.00 91.31 302 THR A O 1
ATOM 2466 N N . ASN A 1 303 ? 28.690 11.681 -35.835 1.00 91.19 303 ASN A N 1
ATOM 2467 C CA . ASN A 1 303 ? 28.524 11.821 -34.384 1.00 91.19 303 ASN A CA 1
ATOM 2468 C C . ASN A 1 303 ? 28.703 13.281 -33.925 1.00 91.19 303 ASN A C 1
ATOM 2470 O O . ASN A 1 303 ? 27.871 13.816 -33.193 1.00 91.19 303 ASN A O 1
ATOM 2474 N N . ILE A 1 304 ? 29.747 13.957 -34.415 1.00 90.31 304 ILE A N 1
ATOM 2475 C CA . ILE A 1 304 ? 30.022 15.367 -34.109 1.00 90.31 304 ILE A CA 1
ATOM 2476 C C . ILE A 1 304 ? 28.901 16.285 -34.626 1.00 90.31 304 ILE A C 1
ATOM 2478 O O . ILE A 1 304 ? 28.542 17.244 -33.942 1.00 90.31 304 ILE A O 1
ATOM 2482 N N . ASN A 1 305 ? 28.306 15.991 -35.786 1.00 92.69 305 ASN A N 1
ATOM 2483 C CA . ASN A 1 305 ? 27.129 16.712 -36.279 1.00 92.69 305 ASN A CA 1
ATOM 2484 C C . ASN A 1 305 ? 25.924 16.556 -35.338 1.00 92.69 305 ASN A C 1
ATOM 2486 O O . ASN A 1 305 ? 25.305 17.560 -34.997 1.00 92.69 305 ASN A O 1
ATOM 2490 N N . TYR A 1 306 ? 25.622 15.345 -34.859 1.00 93.56 306 TYR A N 1
ATOM 2491 C CA . TYR A 1 306 ? 24.548 15.140 -33.878 1.00 93.56 306 TYR A CA 1
ATOM 2492 C C . TYR A 1 306 ? 24.827 15.858 -32.552 1.00 93.56 306 TYR A C 1
ATOM 2494 O O . TYR A 1 306 ? 23.939 16.521 -32.015 1.00 93.56 306 TYR A O 1
ATOM 2502 N N . LYS A 1 307 ? 26.076 15.842 -32.066 1.00 89.56 307 LYS A N 1
ATOM 2503 C CA . LYS A 1 307 ? 26.473 16.665 -30.911 1.00 89.56 307 LYS A CA 1
ATOM 2504 C C . LYS A 1 307 ? 26.232 18.151 -31.167 1.00 89.56 307 LYS A C 1
ATOM 2506 O O . LYS A 1 307 ? 25.723 18.842 -30.293 1.00 89.56 307 LYS A O 1
ATOM 2511 N N . LYS A 1 308 ? 26.557 18.654 -32.363 1.00 90.75 308 LYS A N 1
ATOM 2512 C CA . LYS A 1 308 ? 26.265 20.044 -32.741 1.00 90.75 308 LYS A CA 1
ATOM 2513 C C . LYS A 1 308 ? 24.767 20.348 -32.645 1.00 90.75 308 LYS A C 1
ATOM 2515 O O . LYS A 1 308 ? 24.417 21.394 -32.107 1.00 90.75 308 LYS A O 1
ATOM 2520 N N . THR A 1 309 ? 23.907 19.450 -33.130 1.00 91.94 309 THR A N 1
ATOM 2521 C CA . THR A 1 309 ? 22.441 19.572 -33.027 1.00 91.94 309 THR A CA 1
ATOM 2522 C C . THR A 1 309 ? 21.984 19.665 -31.573 1.00 91.94 309 THR A C 1
ATOM 2524 O O . THR A 1 309 ? 21.244 20.586 -31.237 1.00 91.94 309 THR A O 1
ATOM 2527 N N . LEU A 1 310 ? 22.479 18.783 -30.699 1.00 90.06 310 LEU A N 1
ATOM 2528 C CA . LEU A 1 310 ? 22.203 18.826 -29.260 1.00 90.06 310 LEU A CA 1
ATOM 2529 C C . LEU A 1 310 ? 22.551 20.193 -28.656 1.00 90.06 310 LEU A C 1
ATOM 2531 O O . LEU A 1 310 ? 21.700 20.826 -28.034 1.00 90.06 310 LEU A O 1
ATOM 2535 N N . TYR A 1 311 ? 23.776 20.676 -28.885 1.00 87.44 311 TYR A N 1
ATOM 2536 C CA . TYR A 1 311 ? 24.224 21.965 -28.356 1.00 87.44 311 TYR A CA 1
ATOM 2537 C C . TYR A 1 311 ? 23.412 23.149 -28.901 1.00 87.44 311 TYR A C 1
ATOM 2539 O O . TYR A 1 311 ? 23.118 24.071 -28.144 1.00 87.44 311 TYR A O 1
ATOM 2547 N N . LEU A 1 312 ? 23.031 23.131 -30.184 1.00 87.69 312 LEU A N 1
ATOM 2548 C CA . LEU A 1 312 ? 22.171 24.159 -30.782 1.00 87.69 312 LEU A CA 1
ATOM 2549 C C . LEU A 1 312 ? 20.778 24.169 -30.144 1.00 87.69 312 LEU A C 1
ATOM 2551 O O . LEU A 1 312 ? 20.291 25.232 -29.771 1.00 87.69 312 LEU A O 1
ATOM 2555 N N . ASN A 1 313 ? 20.167 22.998 -29.959 1.00 88.50 313 ASN A N 1
ATOM 2556 C CA . ASN A 1 313 ? 18.846 22.888 -29.343 1.00 88.50 313 ASN A CA 1
ATOM 2557 C C . ASN A 1 313 ? 18.869 23.313 -27.865 1.00 88.50 313 ASN A C 1
ATOM 2559 O O . ASN A 1 313 ? 17.962 24.012 -27.421 1.00 88.50 313 ASN A O 1
ATOM 2563 N N . MET A 1 314 ? 19.922 22.964 -27.116 1.00 84.81 314 MET A N 1
ATOM 2564 C CA . MET A 1 314 ? 20.124 23.454 -25.744 1.00 84.81 314 MET A CA 1
ATOM 2565 C C . MET A 1 314 ? 20.324 24.974 -25.696 1.00 84.81 314 MET A C 1
ATOM 2567 O O . MET A 1 314 ? 19.793 25.631 -24.804 1.00 84.81 314 MET A O 1
ATOM 2571 N N . TYR A 1 315 ? 21.069 25.539 -26.653 1.00 82.44 315 TYR A N 1
ATOM 2572 C CA . TYR A 1 315 ? 21.267 26.986 -26.761 1.00 82.44 315 TYR A CA 1
ATOM 2573 C C . TYR A 1 315 ? 19.948 27.722 -27.029 1.00 82.44 315 TYR A C 1
ATOM 2575 O O . TYR A 1 315 ? 19.680 28.731 -26.389 1.00 82.44 315 TYR A O 1
ATOM 2583 N N . SER A 1 316 ? 19.091 27.193 -27.905 1.00 81.44 316 SER A N 1
ATOM 2584 C CA . SER A 1 316 ? 17.764 27.768 -28.164 1.00 81.44 316 SER A CA 1
ATOM 2585 C C . SER A 1 316 ? 16.802 27.613 -26.982 1.00 81.44 316 SER A C 1
ATOM 2587 O O . SER A 1 316 ? 16.103 28.563 -26.652 1.00 81.44 316 SER A O 1
ATOM 2589 N N . ALA A 1 317 ? 16.810 26.464 -26.294 1.00 79.25 317 ALA A N 1
ATOM 2590 C CA . ALA A 1 317 ? 16.019 26.227 -25.077 1.00 79.25 317 ALA A CA 1
ATOM 2591 C C . ALA A 1 317 ? 16.320 27.222 -23.948 1.00 79.25 317 ALA A C 1
ATOM 2593 O O . ALA A 1 317 ? 15.476 27.484 -23.095 1.00 79.25 317 ALA A O 1
ATOM 2594 N N . ASN A 1 318 ? 17.529 27.776 -23.941 1.00 67.56 318 ASN A N 1
ATOM 2595 C CA . ASN A 1 318 ? 17.991 28.698 -22.919 1.00 67.56 318 ASN A CA 1
ATOM 2596 C C . ASN A 1 318 ? 17.407 30.118 -23.040 1.00 67.56 318 ASN A C 1
ATOM 2598 O O . ASN A 1 318 ? 17.259 30.786 -22.023 1.00 67.56 318 ASN A O 1
ATOM 2602 N N . GLU A 1 319 ? 17.080 30.606 -24.241 1.00 62.69 319 GLU A N 1
ATOM 2603 C CA . GLU A 1 319 ? 16.659 32.009 -24.403 1.00 62.69 319 GLU A CA 1
ATOM 2604 C C . GLU A 1 319 ? 15.295 32.315 -23.751 1.00 62.69 319 GLU A C 1
ATOM 2606 O O . GLU A 1 319 ? 15.064 33.452 -23.339 1.00 62.69 319 GLU A O 1
ATOM 2611 N N . ASP A 1 320 ? 14.415 31.316 -23.605 1.00 64.56 320 ASP A N 1
ATOM 2612 C CA . ASP A 1 320 ? 13.066 31.495 -23.047 1.00 64.56 320 ASP A CA 1
ATOM 2613 C C . ASP A 1 320 ? 12.583 30.370 -22.104 1.00 64.56 320 ASP A C 1
ATOM 2615 O O . ASP A 1 320 ? 11.465 30.450 -21.597 1.00 64.56 320 ASP A O 1
ATOM 2619 N N . HIS A 1 321 ? 13.396 29.333 -21.847 1.00 66.56 321 HIS A N 1
ATOM 2620 C CA . HIS A 1 321 ? 13.046 28.128 -21.067 1.00 66.56 321 HIS A CA 1
ATOM 2621 C C . HIS A 1 321 ? 11.807 27.359 -21.562 1.00 66.56 321 HIS A C 1
ATOM 2623 O O . HIS A 1 321 ? 11.293 26.480 -20.869 1.00 66.56 321 HIS A O 1
ATOM 2629 N N . THR A 1 322 ? 11.319 27.663 -22.762 1.00 69.94 322 THR A N 1
ATOM 2630 C CA . THR A 1 322 ? 10.106 27.069 -23.339 1.00 69.94 322 THR A CA 1
ATOM 2631 C C . THR A 1 322 ? 10.348 26.438 -24.699 1.00 69.94 322 THR A C 1
ATOM 2633 O O . THR A 1 322 ? 9.521 25.629 -25.137 1.00 69.94 322 THR A O 1
ATOM 2636 N N . TYR A 1 323 ? 11.471 26.763 -25.349 1.00 79.31 323 TYR A N 1
ATOM 2637 C CA . TYR A 1 323 ? 11.823 26.204 -26.640 1.00 79.31 323 TYR A CA 1
ATOM 2638 C C . TYR A 1 323 ? 11.973 24.683 -26.569 1.00 79.31 323 TYR A C 1
ATOM 2640 O O . TYR A 1 323 ? 12.660 24.103 -25.725 1.00 79.31 323 TYR A O 1
ATOM 2648 N N . LEU A 1 324 ? 11.322 24.051 -27.538 1.00 84.50 324 LEU A N 1
ATOM 2649 C CA . LEU A 1 324 ? 11.348 22.630 -27.797 1.00 84.50 324 LEU A CA 1
ATOM 2650 C C . LEU A 1 324 ? 11.594 22.460 -29.306 1.00 84.50 324 LEU A C 1
ATOM 2652 O O . LEU A 1 324 ? 10.941 23.155 -30.094 1.00 84.50 324 LEU A O 1
ATOM 2656 N N . PRO A 1 325 ? 12.503 21.570 -29.745 1.00 84.81 325 PRO A N 1
ATOM 2657 C CA . PRO A 1 325 ? 12.676 21.272 -31.165 1.00 84.81 325 PRO A CA 1
ATOM 2658 C C . PRO A 1 325 ? 11.325 20.988 -31.835 1.00 84.81 325 PRO A C 1
ATOM 2660 O O . PRO A 1 325 ? 10.557 20.180 -31.325 1.00 84.81 325 PRO A O 1
ATOM 2663 N N . ALA A 1 326 ? 11.037 21.617 -32.982 1.00 77.38 326 ALA A N 1
ATOM 2664 C CA . ALA A 1 326 ? 9.694 21.641 -33.590 1.00 77.38 326 ALA A CA 1
ATOM 2665 C C . ALA A 1 326 ? 9.068 20.256 -33.880 1.00 77.38 326 ALA A C 1
ATOM 2667 O O . ALA A 1 326 ? 7.861 20.150 -34.084 1.00 77.38 326 ALA A O 1
ATOM 2668 N N . LEU A 1 327 ? 9.885 19.200 -33.926 1.00 83.69 327 LEU A N 1
ATOM 2669 C CA . LEU A 1 327 ? 9.461 17.813 -34.142 1.00 83.69 327 LEU A CA 1
ATOM 2670 C C . LEU A 1 327 ? 8.979 17.107 -32.863 1.00 83.69 327 LEU A C 1
ATOM 2672 O O . LEU A 1 327 ? 8.341 16.054 -32.962 1.00 83.69 327 LEU A O 1
ATOM 2676 N N . LEU A 1 328 ? 9.272 17.678 -31.693 1.00 88.62 328 LEU A N 1
ATOM 2677 C CA . LEU A 1 328 ? 8.786 17.234 -30.393 1.00 88.62 328 LEU A CA 1
ATOM 2678 C C . LEU A 1 328 ? 7.499 17.970 -30.021 1.00 88.62 328 LEU A C 1
ATOM 2680 O O . LEU A 1 328 ? 7.240 19.097 -30.442 1.00 88.62 328 LEU A O 1
ATOM 2684 N N . ASN A 1 329 ? 6.698 17.328 -29.180 1.00 87.06 329 ASN A N 1
ATOM 2685 C CA . ASN A 1 329 ? 5.440 17.875 -28.703 1.00 87.06 329 ASN A CA 1
ATOM 2686 C C . ASN A 1 329 ? 5.399 17.825 -27.183 1.00 87.06 329 ASN A C 1
ATOM 2688 O O . ASN A 1 329 ? 5.443 16.735 -26.621 1.00 87.06 329 ASN A O 1
ATOM 2692 N N . PHE A 1 330 ? 5.250 18.977 -26.528 1.00 86.12 330 PHE A N 1
ATOM 2693 C CA . PHE A 1 330 ? 5.232 19.057 -25.065 1.00 86.12 330 PHE A CA 1
ATOM 2694 C C . PHE A 1 330 ? 4.153 18.155 -24.431 1.00 86.12 330 PHE A C 1
ATOM 2696 O O . PHE A 1 330 ? 4.356 17.621 -23.346 1.00 86.12 330 PHE A O 1
ATOM 2703 N N . ASN A 1 331 ? 3.026 17.911 -25.121 1.00 87.19 331 ASN A N 1
ATOM 2704 C CA . ASN A 1 331 ? 1.955 17.032 -24.633 1.00 87.19 331 ASN A CA 1
ATOM 2705 C C . ASN A 1 331 ? 2.358 15.552 -24.557 1.00 87.19 331 ASN A C 1
ATOM 2707 O O . ASN A 1 331 ? 1.613 14.768 -23.980 1.00 87.19 331 ASN A O 1
ATOM 2711 N N . ASN A 1 332 ? 3.485 15.167 -25.157 1.00 91.31 332 ASN A N 1
ATOM 2712 C CA . ASN A 1 332 ? 4.006 13.800 -25.159 1.00 91.31 332 ASN A CA 1
ATOM 2713 C C . ASN A 1 332 ? 5.223 13.635 -24.231 1.00 91.31 332 ASN A C 1
ATOM 2715 O O . ASN A 1 332 ? 5.883 12.597 -24.265 1.00 91.31 332 ASN A O 1
ATOM 2719 N N . ILE A 1 333 ? 5.543 14.661 -23.442 1.00 93.38 333 ILE A N 1
ATOM 2720 C CA . ILE A 1 333 ? 6.692 14.687 -22.537 1.00 93.38 333 ILE A CA 1
ATOM 2721 C C . ILE A 1 333 ? 6.164 14.653 -21.110 1.00 93.38 333 ILE A C 1
ATOM 2723 O O . ILE A 1 333 ? 5.292 15.453 -20.765 1.00 93.38 333 ILE A O 1
ATOM 2727 N N . TYR A 1 334 ? 6.671 13.729 -20.298 1.00 94.12 334 TYR A N 1
ATOM 2728 C CA . TYR A 1 334 ? 6.230 13.510 -18.926 1.00 94.12 334 TYR A CA 1
ATOM 2729 C C . TYR A 1 334 ? 7.432 13.398 -17.989 1.00 94.12 334 TYR A C 1
ATOM 2731 O O . TYR A 1 334 ? 8.291 12.529 -18.158 1.00 94.12 334 TYR A O 1
ATOM 2739 N N . HIS A 1 335 ? 7.461 14.271 -16.988 1.00 92.06 335 HIS A N 1
ATOM 2740 C CA . HIS A 1 335 ? 8.467 14.309 -15.937 1.00 92.06 335 HIS A CA 1
ATOM 2741 C C . HIS A 1 335 ? 7.812 13.909 -14.615 1.00 92.06 335 HIS A C 1
ATOM 2743 O O . HIS A 1 335 ? 6.951 14.622 -14.100 1.00 92.06 335 HIS A O 1
ATOM 2749 N N . MET A 1 336 ? 8.193 12.752 -14.081 1.00 92.06 336 MET A N 1
ATOM 2750 C CA . MET A 1 336 ? 7.704 12.229 -12.811 1.00 92.06 336 MET A CA 1
ATOM 2751 C C . MET A 1 336 ? 8.711 12.579 -11.731 1.00 92.06 336 MET A C 1
ATOM 2753 O O . MET A 1 336 ? 9.879 12.195 -11.826 1.00 92.06 336 MET A O 1
ATOM 2757 N N . LYS A 1 337 ? 8.248 13.281 -10.702 1.00 86.50 337 LYS A N 1
ATOM 2758 C CA . LYS A 1 337 ? 9.044 13.617 -9.525 1.00 86.50 337 LYS A CA 1
ATOM 2759 C C . LYS A 1 337 ? 8.394 13.001 -8.304 1.00 86.50 337 LYS A C 1
ATOM 2761 O O . LYS A 1 337 ? 7.174 13.054 -8.135 1.00 86.50 337 LYS A O 1
ATOM 2766 N N . THR A 1 338 ? 9.220 12.384 -7.479 1.00 82.38 338 THR A N 1
ATOM 2767 C CA . THR A 1 338 ? 8.756 11.685 -6.286 1.00 82.38 338 THR A CA 1
ATOM 2768 C C . THR A 1 338 ? 8.972 12.569 -5.072 1.00 82.38 338 THR A C 1
ATOM 2770 O O . THR A 1 338 ? 10.056 13.119 -4.892 1.00 82.38 338 THR A O 1
ATOM 2773 N N . ASP A 1 339 ? 7.936 12.704 -4.256 1.00 72.38 339 ASP A N 1
ATOM 2774 C CA . ASP A 1 339 ? 7.933 13.513 -3.045 1.00 72.38 339 ASP A CA 1
ATOM 2775 C C . ASP A 1 339 ? 7.792 12.601 -1.823 1.00 72.38 339 ASP A C 1
ATOM 2777 O O . ASP A 1 339 ? 6.896 11.755 -1.763 1.00 72.38 339 ASP A O 1
ATOM 2781 N N . ASN A 1 340 ? 8.705 12.745 -0.868 1.00 64.25 340 ASN A N 1
ATOM 2782 C CA . ASN A 1 340 ? 8.717 12.002 0.388 1.00 64.25 340 ASN A CA 1
ATOM 2783 C C . ASN A 1 340 ? 8.187 12.834 1.565 1.00 64.25 340 ASN A C 1
ATOM 2785 O O . ASN A 1 340 ? 8.361 12.439 2.717 1.00 64.25 340 ASN A O 1
ATOM 2789 N N . ASP A 1 341 ? 7.594 14.002 1.332 1.00 57.59 341 ASP A N 1
ATOM 2790 C CA . ASP A 1 341 ? 7.032 14.775 2.425 1.00 57.59 341 ASP A CA 1
ATOM 2791 C C . ASP A 1 341 ? 5.739 14.144 2.990 1.00 57.59 341 ASP A C 1
ATOM 2793 O O . ASP A 1 341 ? 5.058 13.325 2.367 1.00 57.59 341 ASP A O 1
ATOM 2797 N N . SER A 1 342 ? 5.408 14.490 4.239 1.00 48.78 342 SER A N 1
ATOM 2798 C CA . SER A 1 342 ? 4.178 14.008 4.904 1.00 48.78 342 SER A CA 1
ATOM 2799 C C . SER A 1 342 ? 2.958 14.896 4.633 1.00 48.78 342 SER A C 1
ATOM 2801 O O . SER A 1 342 ? 1.890 14.642 5.190 1.00 48.78 342 SER A O 1
ATOM 2803 N N . LEU A 1 343 ? 3.123 15.992 3.887 1.00 51.81 343 LEU A N 1
ATOM 2804 C CA . LEU A 1 343 ? 2.195 17.121 3.848 1.00 51.81 343 LEU A CA 1
ATOM 2805 C C . LEU A 1 343 ? 1.924 17.497 2.392 1.00 51.81 343 LEU A C 1
ATOM 2807 O O . LEU A 1 343 ? 2.382 18.538 1.921 1.00 51.81 343 LEU A O 1
ATOM 2811 N N . ALA A 1 344 ? 1.083 16.708 1.718 1.00 43.09 344 ALA A N 1
ATOM 2812 C CA . ALA A 1 344 ? 0.785 16.837 0.287 1.00 43.09 344 ALA A CA 1
ATOM 2813 C C . ALA A 1 344 ? 0.210 18.202 -0.167 1.00 43.09 344 ALA A C 1
ATOM 2815 O O . ALA A 1 344 ? -0.025 18.418 -1.354 1.00 43.09 344 ALA A O 1
ATOM 2816 N N . PHE A 1 345 ? 0.016 19.162 0.743 1.00 38.22 345 PHE A N 1
ATOM 2817 C CA . PHE A 1 345 ? -0.369 20.538 0.432 1.00 38.22 345 PHE A CA 1
ATOM 2818 C C . PHE A 1 345 ? 0.767 21.547 0.301 1.00 38.22 345 PHE A C 1
ATOM 2820 O O . PHE A 1 345 ? 0.470 22.692 -0.057 1.00 38.22 345 PHE A O 1
ATOM 2827 N N . ASN A 1 346 ? 2.030 21.213 0.579 1.00 45.94 346 ASN A N 1
ATOM 2828 C CA . ASN A 1 346 ? 3.067 22.197 0.278 1.00 45.94 346 ASN A CA 1
ATOM 2829 C C . ASN A 1 346 ? 3.339 22.281 -1.239 1.00 45.94 346 ASN A C 1
ATOM 2831 O O . ASN A 1 346 ? 3.766 23.352 -1.668 1.00 45.94 346 ASN A O 1
ATOM 2835 N N . ASN A 1 347 ? 3.038 21.235 -2.041 1.00 41.78 347 ASN A N 1
ATOM 2836 C CA . ASN A 1 347 ? 3.368 21.150 -3.480 1.00 41.78 347 ASN A CA 1
ATOM 2837 C C . ASN A 1 347 ? 4.770 21.737 -3.776 1.00 41.78 347 ASN A C 1
ATOM 2839 O O . ASN A 1 347 ? 5.006 22.391 -4.795 1.00 41.78 347 ASN A O 1
ATOM 2843 N N . LYS A 1 348 ? 5.674 21.582 -2.809 1.00 39.72 348 LYS A N 1
ATOM 2844 C CA . LYS A 1 348 ? 7.006 22.156 -2.724 1.00 39.72 348 LYS A CA 1
ATOM 2845 C C . LYS A 1 348 ? 7.873 21.010 -2.257 1.00 39.72 348 LYS A C 1
ATOM 2847 O O . LYS A 1 348 ? 7.844 20.686 -1.078 1.00 39.72 348 LYS A O 1
ATOM 2852 N N . LEU A 1 349 ? 8.647 20.455 -3.184 1.00 48.41 349 LEU A N 1
ATOM 2853 C CA . LEU A 1 349 ? 9.700 19.495 -2.878 1.00 48.41 349 LEU A CA 1
ATOM 2854 C C . LEU A 1 349 ? 10.421 19.911 -1.588 1.00 48.41 349 LEU A C 1
ATOM 2856 O O . LEU A 1 349 ? 11.045 20.977 -1.530 1.00 48.41 349 LEU A O 1
ATOM 2860 N N . TYR A 1 350 ? 10.250 19.125 -0.524 1.00 41.62 350 TYR A N 1
ATOM 2861 C CA . TYR A 1 350 ? 10.906 19.403 0.744 1.00 41.62 350 TYR A CA 1
ATOM 2862 C C . TYR A 1 350 ? 12.352 18.905 0.642 1.00 41.62 350 TYR A C 1
ATOM 2864 O O . TYR A 1 350 ? 12.606 17.709 0.619 1.00 41.62 350 TYR A O 1
ATOM 2872 N N . GLU A 1 351 ? 13.280 19.858 0.543 1.00 46.66 351 GLU A N 1
ATOM 2873 C CA . GLU A 1 351 ? 14.743 19.706 0.598 1.00 46.66 351 GLU A CA 1
ATOM 2874 C C . GLU A 1 351 ? 15.397 18.665 -0.353 1.00 46.66 351 GLU A C 1
ATOM 2876 O O . GLU A 1 351 ? 15.640 17.511 -0.010 1.00 46.66 351 GLU A O 1
ATOM 2881 N N . ASN A 1 352 ? 15.833 19.183 -1.513 1.00 51.12 352 ASN A N 1
ATOM 2882 C CA . ASN A 1 352 ? 16.983 18.774 -2.341 1.00 51.12 352 ASN A CA 1
ATOM 2883 C C . ASN A 1 352 ? 17.108 17.284 -2.712 1.00 51.12 352 ASN A C 1
ATOM 2885 O O . ASN A 1 352 ? 18.046 16.596 -2.295 1.00 51.12 352 ASN A O 1
ATOM 2889 N N . ALA A 1 353 ? 16.234 16.830 -3.610 1.00 56.97 353 ALA A N 1
ATOM 2890 C CA . ALA A 1 353 ? 16.453 15.621 -4.401 1.00 56.97 353 ALA A CA 1
ATOM 2891 C C . ALA A 1 353 ? 17.216 15.954 -5.705 1.00 56.97 353 ALA A C 1
ATOM 2893 O O . ALA A 1 353 ? 17.117 17.062 -6.231 1.00 56.97 353 ALA A O 1
ATOM 2894 N N . ILE A 1 354 ? 17.957 14.986 -6.264 1.00 61.31 354 ILE A N 1
ATOM 2895 C CA . ILE A 1 354 ? 18.659 15.095 -7.566 1.00 61.31 354 ILE A CA 1
ATOM 2896 C C . ILE A 1 354 ? 17.765 15.678 -8.672 1.00 61.31 354 ILE A C 1
ATOM 2898 O O . ILE A 1 354 ? 18.245 16.382 -9.557 1.00 61.31 354 ILE A O 1
ATOM 2902 N N . GLN A 1 355 ? 16.466 15.391 -8.616 1.00 69.88 355 GLN A N 1
ATOM 2903 C CA . GLN A 1 355 ? 15.472 15.813 -9.600 1.00 69.88 355 GLN A CA 1
ATOM 2904 C C . GLN A 1 355 ? 15.234 17.335 -9.692 1.00 69.88 355 GLN A C 1
ATOM 2906 O O . GLN A 1 355 ? 14.611 17.789 -10.646 1.00 69.88 355 GLN A O 1
ATOM 2911 N N . ASP A 1 356 ? 15.747 18.121 -8.738 1.00 68.38 356 ASP A N 1
ATOM 2912 C CA . ASP A 1 356 ? 15.675 19.593 -8.750 1.00 68.38 356 ASP A CA 1
ATOM 2913 C C . ASP A 1 356 ? 16.937 20.253 -9.333 1.00 68.38 356 ASP A C 1
ATOM 2915 O O . ASP A 1 356 ? 17.056 21.481 -9.383 1.00 68.38 356 ASP A O 1
ATOM 2919 N N . LEU A 1 357 ? 17.915 19.451 -9.765 1.00 72.00 357 LEU A N 1
ATOM 2920 C CA . LEU A 1 357 ? 19.125 19.954 -10.406 1.00 72.00 357 LEU A CA 1
ATOM 2921 C C . LEU A 1 357 ? 18.863 20.251 -11.875 1.00 72.00 357 LEU A C 1
ATOM 2923 O O . LEU A 1 357 ? 18.497 19.365 -12.637 1.00 72.00 357 LEU A O 1
ATOM 2927 N N . GLY A 1 358 ? 19.135 21.487 -12.289 1.00 75.19 358 GLY A N 1
ATOM 2928 C CA . GLY A 1 358 ? 18.834 21.932 -13.646 1.00 75.19 358 GLY A CA 1
ATOM 2929 C C . GLY A 1 358 ? 17.337 22.166 -13.860 1.00 75.19 358 GLY A C 1
ATOM 2930 O O . GLY A 1 358 ? 16.551 22.247 -12.924 1.00 75.19 358 GLY A O 1
ATOM 2931 N N . VAL A 1 359 ? 16.958 22.340 -15.117 1.00 79.62 359 VAL A N 1
ATOM 2932 C CA . VAL A 1 359 ? 15.602 22.606 -15.585 1.00 79.62 359 VAL A CA 1
ATOM 2933 C C . VAL A 1 359 ? 15.303 21.564 -16.648 1.00 79.62 359 VAL A C 1
ATOM 2935 O O . VAL A 1 359 ? 16.076 21.389 -17.599 1.00 79.62 359 VAL A O 1
ATOM 2938 N N . ASP A 1 360 ? 14.217 20.829 -16.440 1.00 85.19 360 ASP A N 1
ATOM 2939 C CA . ASP A 1 360 ? 13.721 19.854 -17.401 1.00 85.19 360 ASP A CA 1
ATOM 2940 C C . ASP A 1 360 ? 13.342 20.537 -18.718 1.00 85.19 360 ASP A C 1
ATOM 2942 O O . ASP A 1 360 ? 12.974 21.715 -18.762 1.00 85.19 360 ASP A O 1
ATOM 2946 N N . ILE A 1 361 ? 13.413 19.788 -19.814 1.00 87.50 361 ILE A N 1
ATOM 2947 C CA . ILE A 1 361 ? 12.832 20.236 -21.082 1.00 87.50 361 ILE A CA 1
ATOM 2948 C C . ILE A 1 361 ? 11.315 20.445 -20.920 1.00 87.50 361 ILE A C 1
ATOM 2950 O O . ILE A 1 361 ? 10.665 19.785 -20.117 1.00 87.50 361 ILE A O 1
ATOM 2954 N N . ASN A 1 362 ? 10.730 21.371 -21.680 1.00 87.19 362 ASN A N 1
ATOM 2955 C CA . ASN A 1 362 ? 9.319 21.732 -21.518 1.00 87.19 362 ASN A CA 1
ATOM 2956 C C . ASN A 1 362 ? 8.379 20.518 -21.716 1.00 87.19 362 ASN A C 1
ATOM 2958 O O . ASN A 1 362 ? 8.352 19.920 -22.795 1.00 87.19 362 ASN A O 1
ATOM 2962 N N . GLY A 1 363 ? 7.591 20.174 -20.691 1.00 88.88 363 GLY A N 1
ATOM 2963 C CA . GLY A 1 363 ? 6.753 18.972 -20.651 1.00 88.88 363 GLY A CA 1
ATOM 2964 C C . GLY A 1 363 ? 5.753 18.956 -19.488 1.00 88.88 363 GLY A C 1
ATOM 2965 O O . GLY A 1 363 ? 5.614 19.923 -18.741 1.00 88.88 363 GLY A O 1
ATOM 2966 N N . ASN A 1 364 ? 5.022 17.850 -19.338 1.00 88.81 364 ASN A N 1
ATOM 2967 C CA . ASN A 1 364 ? 4.046 17.659 -18.264 1.00 88.81 364 ASN A CA 1
ATOM 2968 C C . ASN A 1 364 ? 4.736 17.152 -16.997 1.00 88.81 364 ASN A C 1
ATOM 2970 O O . ASN A 1 364 ? 5.230 16.028 -16.969 1.00 88.81 364 ASN A O 1
ATOM 2974 N N . GLU A 1 365 ? 4.708 17.940 -15.930 1.00 87.06 365 GLU A N 1
ATOM 2975 C CA . GLU A 1 365 ? 5.215 17.511 -14.627 1.00 87.06 365 GLU A CA 1
ATOM 2976 C C . GLU A 1 365 ? 4.121 16.831 -13.792 1.00 87.06 365 GLU A C 1
ATOM 2978 O O . GLU A 1 365 ? 2.989 17.322 -13.685 1.00 87.06 365 GLU A O 1
ATOM 2983 N N . VAL A 1 366 ? 4.478 15.703 -13.182 1.00 86.38 366 VAL A N 1
ATOM 2984 C CA . VAL A 1 366 ? 3.627 14.907 -12.298 1.00 86.38 366 VAL A CA 1
ATOM 2985 C C . VAL A 1 366 ? 4.367 14.641 -10.990 1.00 86.38 366 VAL A C 1
ATOM 2987 O O . VAL A 1 366 ? 5.501 14.170 -10.999 1.00 86.38 366 VAL A O 1
ATOM 2990 N N . LEU A 1 367 ? 3.695 14.903 -9.868 1.00 85.31 367 LEU A N 1
ATOM 2991 C CA . LEU A 1 367 ? 4.208 14.631 -8.527 1.00 85.31 367 LEU A CA 1
ATOM 2992 C C . LEU A 1 367 ? 3.598 13.341 -7.974 1.00 85.31 367 LEU A C 1
ATOM 2994 O O . LEU A 1 367 ? 2.382 13.146 -8.053 1.00 85.31 367 LEU A O 1
ATOM 2998 N N . ILE A 1 368 ? 4.433 12.480 -7.397 1.00 86.62 368 ILE A N 1
ATOM 2999 C CA . ILE A 1 368 ? 4.036 11.203 -6.792 1.00 86.62 368 ILE A CA 1
ATOM 3000 C C . ILE A 1 368 ? 4.451 11.228 -5.325 1.00 86.62 368 ILE A C 1
ATOM 3002 O O . ILE A 1 368 ? 5.642 11.197 -5.024 1.00 86.62 368 ILE A O 1
ATOM 3006 N N . ASN A 1 369 ? 3.480 11.280 -4.413 1.00 79.50 369 ASN A N 1
ATOM 3007 C CA . ASN A 1 369 ? 3.767 11.273 -2.982 1.00 79.50 369 ASN A CA 1
ATOM 3008 C C . ASN A 1 369 ? 3.952 9.825 -2.494 1.00 79.50 369 ASN A C 1
ATOM 3010 O O . ASN A 1 369 ? 3.044 8.997 -2.600 1.00 79.50 369 ASN A O 1
ATOM 3014 N N . ILE A 1 370 ? 5.138 9.517 -1.969 1.00 76.12 370 ILE A N 1
ATOM 3015 C CA . ILE A 1 370 ? 5.461 8.214 -1.363 1.00 76.12 370 ILE A CA 1
ATOM 3016 C C . ILE A 1 370 ? 5.356 8.239 0.168 1.00 76.12 370 ILE A C 1
ATOM 3018 O O . ILE A 1 370 ? 5.382 7.182 0.794 1.00 76.12 370 ILE A O 1
ATOM 3022 N N . GLY A 1 371 ? 5.148 9.414 0.767 1.00 67.69 371 GLY A N 1
ATOM 3023 C CA . GLY A 1 371 ? 5.065 9.633 2.207 1.00 67.69 371 GLY A CA 1
ATOM 3024 C C . GLY A 1 371 ? 6.431 9.760 2.870 1.00 67.69 371 GLY A C 1
ATOM 3025 O O . GLY A 1 371 ? 7.472 9.681 2.224 1.00 67.69 371 GLY A O 1
ATOM 3026 N N . ASN A 1 372 ? 6.424 9.939 4.191 1.00 61.59 372 ASN A N 1
ATOM 3027 C CA . ASN A 1 372 ? 7.623 10.255 4.963 1.00 61.59 372 ASN A CA 1
ATOM 3028 C C . ASN A 1 372 ? 8.523 9.047 5.221 1.00 61.59 372 ASN A C 1
ATOM 3030 O O . ASN A 1 372 ? 8.504 8.452 6.298 1.00 61.59 372 ASN A O 1
ATOM 3034 N N . VAL A 1 373 ? 9.324 8.699 4.217 1.00 52.91 373 VAL A N 1
ATOM 3035 C CA . VAL A 1 373 ? 10.310 7.616 4.308 1.00 52.91 373 VAL A CA 1
ATOM 3036 C C . VAL A 1 373 ? 11.530 8.016 5.171 1.00 52.91 373 VAL A C 1
ATOM 3038 O O . VAL A 1 373 ? 12.175 7.144 5.747 1.00 52.91 373 VAL A O 1
ATOM 3041 N N . ASP A 1 374 ? 11.800 9.320 5.363 1.00 49.34 374 ASP A N 1
ATOM 3042 C CA . ASP A 1 374 ? 13.058 9.830 5.958 1.00 49.34 374 ASP A CA 1
ATOM 3043 C C . ASP A 1 374 ? 12.923 10.485 7.359 1.00 49.34 374 ASP A C 1
ATOM 3045 O O . ASP A 1 374 ? 13.897 11.000 7.914 1.00 49.34 374 ASP A O 1
ATOM 3049 N N . ALA A 1 375 ? 11.739 10.430 7.976 1.00 42.06 375 ALA A N 1
ATOM 3050 C CA . ALA A 1 375 ? 11.273 11.290 9.078 1.00 42.06 375 ALA A CA 1
ATOM 3051 C C . ALA A 1 375 ? 12.114 11.431 10.361 1.00 42.06 375 ALA A C 1
ATOM 3053 O O . ALA A 1 375 ? 11.761 12.243 11.217 1.00 42.06 375 ALA A O 1
ATOM 3054 N N . ILE A 1 376 ? 13.163 10.637 10.583 1.00 42.09 376 ILE A N 1
ATOM 3055 C CA . ILE A 1 376 ? 13.781 10.543 11.918 1.00 42.09 376 ILE A CA 1
ATOM 3056 C C . ILE A 1 376 ? 15.137 11.253 12.029 1.00 42.09 376 ILE A C 1
ATOM 3058 O O . ILE A 1 376 ? 15.571 11.522 13.150 1.00 42.09 376 ILE A O 1
ATOM 3062 N N . LEU A 1 377 ? 15.804 11.665 10.943 1.00 35.75 377 LEU A N 1
ATOM 3063 C CA . LEU A 1 377 ? 17.096 12.362 11.064 1.00 35.75 377 LEU A CA 1
ATOM 3064 C C . LEU A 1 377 ? 17.271 13.511 10.064 1.00 35.75 377 LEU A C 1
ATOM 3066 O O . LEU A 1 377 ? 16.994 13.368 8.883 1.00 35.75 377 LEU A O 1
ATOM 3070 N N . LYS A 1 378 ? 17.810 14.631 10.569 1.00 39.28 378 LYS A N 1
ATOM 3071 C CA . LYS A 1 378 ? 18.306 15.793 9.811 1.00 39.28 378 LYS A CA 1
ATOM 3072 C C . LYS A 1 378 ? 19.465 15.396 8.883 1.00 39.28 378 LYS A C 1
ATOM 3074 O O . LYS A 1 378 ? 20.624 15.691 9.174 1.00 39.28 378 LYS A O 1
ATOM 3079 N N . THR A 1 379 ? 19.180 14.688 7.802 1.00 37.97 379 THR A N 1
ATOM 3080 C CA . THR A 1 379 ? 20.093 14.546 6.668 1.00 37.97 379 THR A CA 1
ATOM 3081 C C . THR A 1 379 ? 19.495 15.344 5.521 1.00 37.97 379 THR A C 1
ATOM 3083 O O . THR A 1 379 ? 18.411 15.014 5.062 1.00 37.97 379 THR A O 1
ATOM 3086 N N . ASN A 1 380 ? 20.185 16.402 5.087 1.00 38.34 380 ASN A N 1
ATOM 3087 C CA . ASN A 1 380 ? 19.723 17.392 4.096 1.00 38.34 380 ASN A CA 1
ATOM 3088 C C . ASN A 1 380 ? 19.579 16.840 2.652 1.00 38.34 380 ASN A C 1
ATOM 3090 O O . ASN A 1 380 ? 19.720 17.600 1.695 1.00 38.34 380 ASN A O 1
ATOM 3094 N N . VAL A 1 381 ? 19.391 15.528 2.483 1.00 44.09 381 VAL A N 1
ATOM 3095 C CA . VAL A 1 381 ? 19.200 14.843 1.199 1.00 44.09 381 VAL A CA 1
ATOM 3096 C C . VAL A 1 381 ? 18.251 13.667 1.432 1.00 44.09 381 VAL A C 1
ATOM 3098 O O . VAL A 1 381 ? 18.617 12.702 2.111 1.00 44.09 381 VAL A O 1
ATOM 3101 N N . SER A 1 382 ? 17.043 13.727 0.869 1.00 51.00 382 SER A N 1
ATOM 3102 C CA . SER A 1 382 ? 16.173 12.553 0.781 1.00 51.00 382 SER A CA 1
ATOM 3103 C C . SER A 1 382 ? 16.713 11.605 -0.288 1.00 51.00 382 SER A C 1
ATOM 3105 O O . SER A 1 382 ? 16.480 11.801 -1.479 1.00 51.00 382 SER A O 1
ATOM 3107 N N . MET A 1 383 ? 17.444 10.563 0.112 1.00 56.91 383 MET A N 1
ATOM 3108 C CA . MET A 1 383 ? 17.812 9.504 -0.835 1.00 56.91 383 MET A CA 1
ATOM 3109 C C . MET A 1 383 ? 16.619 8.607 -1.171 1.00 56.91 383 MET A C 1
ATOM 3111 O O . MET A 1 383 ? 16.568 8.041 -2.258 1.00 5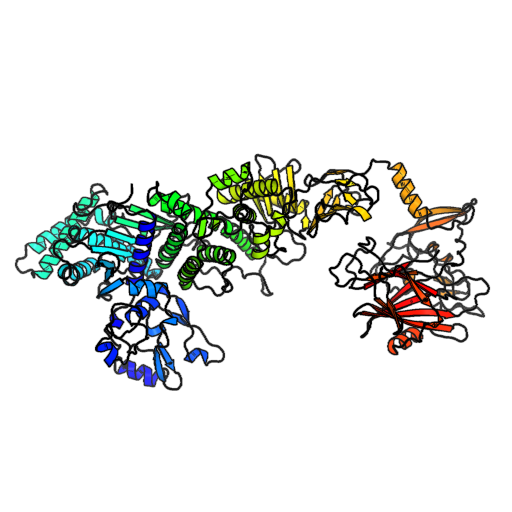6.91 383 MET A O 1
ATOM 3115 N N . SER A 1 384 ? 15.653 8.490 -0.255 1.00 60.19 384 SER A N 1
ATOM 3116 C CA . SER A 1 384 ? 14.503 7.602 -0.398 1.00 60.19 384 SER A CA 1
ATOM 3117 C C . SER A 1 384 ? 13.586 8.020 -1.544 1.00 60.19 384 SER A C 1
ATOM 3119 O O . SER A 1 384 ? 13.238 7.184 -2.367 1.00 60.19 384 SER A O 1
ATOM 3121 N N . SER A 1 385 ? 13.272 9.313 -1.680 1.00 63.12 385 SER A N 1
ATOM 3122 C CA . SER A 1 385 ? 12.493 9.827 -2.821 1.00 63.12 385 SER A CA 1
ATOM 3123 C C . SER A 1 385 ? 13.141 9.536 -4.175 1.00 63.12 385 SER A C 1
ATOM 3125 O O . SER A 1 385 ? 12.437 9.461 -5.173 1.00 63.12 385 SER A O 1
ATOM 3127 N N . HIS A 1 386 ? 14.458 9.315 -4.231 1.00 73.56 386 HIS A N 1
ATOM 3128 C CA . HIS A 1 386 ? 15.168 9.054 -5.480 1.00 73.56 386 HIS A CA 1
ATOM 3129 C C . HIS A 1 386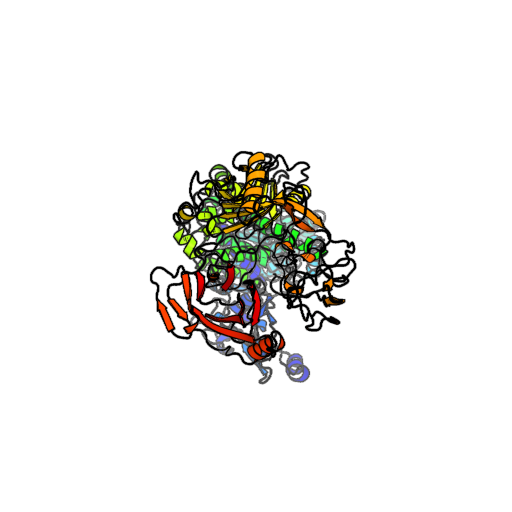 ? 15.014 7.616 -5.989 1.00 73.56 386 HIS A C 1
ATOM 3131 O O . HIS A 1 386 ? 15.154 7.399 -7.189 1.00 73.56 386 HIS A O 1
ATOM 3137 N N . PHE A 1 387 ? 14.706 6.624 -5.146 1.00 76.12 387 PHE A N 1
ATOM 3138 C CA . PHE A 1 387 ? 14.618 5.227 -5.595 1.00 76.12 387 PHE A CA 1
ATOM 3139 C C . PHE A 1 387 ? 13.364 4.967 -6.437 1.00 76.12 387 PHE A C 1
ATOM 3141 O O . PHE A 1 387 ? 12.232 5.137 -5.982 1.00 76.12 387 PHE A O 1
ATOM 3148 N N . LEU A 1 388 ? 13.573 4.450 -7.651 1.00 82.69 388 LEU A N 1
ATOM 3149 C CA . LEU A 1 388 ? 12.499 4.148 -8.598 1.00 82.69 388 LEU A CA 1
ATOM 3150 C C . LEU A 1 388 ? 11.522 3.075 -8.091 1.00 82.69 388 LEU A C 1
ATOM 3152 O O . LEU A 1 388 ? 10.344 3.114 -8.442 1.00 82.69 388 LEU A O 1
ATOM 3156 N N . THR A 1 389 ? 11.981 2.148 -7.244 1.00 81.31 389 THR A N 1
ATOM 3157 C CA . THR A 1 389 ? 11.150 1.077 -6.669 1.00 81.31 389 THR A CA 1
ATOM 3158 C C . THR A 1 389 ? 9.921 1.635 -5.949 1.00 81.31 389 THR A C 1
ATOM 3160 O O . THR A 1 389 ? 8.812 1.132 -6.146 1.00 81.31 389 THR A O 1
ATOM 3163 N N . TYR A 1 390 ? 10.071 2.720 -5.180 1.00 81.19 390 TYR A N 1
ATOM 3164 C CA . TYR A 1 390 ? 8.939 3.344 -4.489 1.00 81.19 390 TYR A CA 1
ATOM 3165 C C . TYR A 1 390 ? 7.987 4.029 -5.465 1.00 81.19 390 TYR A C 1
ATOM 3167 O O . TYR A 1 390 ? 6.772 3.887 -5.335 1.00 81.19 390 TYR A O 1
ATOM 3175 N N . THR A 1 391 ? 8.528 4.731 -6.464 1.00 86.81 391 THR A N 1
ATOM 3176 C CA . THR A 1 391 ? 7.739 5.376 -7.518 1.00 86.81 391 THR A CA 1
ATOM 3177 C C . THR A 1 391 ? 6.890 4.349 -8.264 1.00 86.81 391 THR A C 1
ATOM 3179 O O . THR A 1 391 ? 5.681 4.535 -8.400 1.00 86.81 391 THR A O 1
ATOM 3182 N N . ALA A 1 392 ? 7.494 3.235 -8.693 1.00 90.94 392 ALA A N 1
ATOM 3183 C CA . ALA A 1 392 ? 6.795 2.145 -9.368 1.00 90.94 392 ALA A CA 1
ATOM 3184 C C . ALA A 1 392 ? 5.707 1.542 -8.468 1.00 90.94 392 ALA A C 1
ATOM 3186 O O . ALA A 1 392 ? 4.557 1.432 -8.886 1.00 90.94 392 ALA A O 1
ATOM 3187 N N . THR A 1 393 ? 6.030 1.233 -7.210 1.00 89.00 393 THR A N 1
ATOM 3188 C CA . THR A 1 393 ? 5.078 0.645 -6.253 1.00 89.00 393 THR A CA 1
ATOM 3189 C C . THR A 1 393 ? 3.863 1.550 -6.013 1.00 89.00 393 THR A C 1
ATOM 3191 O O . THR A 1 393 ? 2.722 1.087 -6.069 1.00 89.00 393 THR A O 1
ATOM 3194 N N . THR A 1 394 ? 4.070 2.857 -5.828 1.00 91.00 394 THR A N 1
ATOM 3195 C CA . THR A 1 394 ? 2.965 3.820 -5.684 1.00 91.00 394 THR A CA 1
ATOM 3196 C C . THR A 1 394 ? 2.138 3.936 -6.966 1.00 91.00 394 THR A C 1
ATOM 3198 O O . THR A 1 394 ? 0.913 3.996 -6.896 1.00 91.00 394 THR A O 1
ATOM 3201 N N . LEU A 1 395 ? 2.763 3.895 -8.148 1.00 95.06 395 LEU A N 1
ATOM 3202 C CA . LEU A 1 395 ? 2.047 3.888 -9.430 1.00 95.06 395 LEU A CA 1
ATOM 3203 C C . LEU A 1 395 ? 1.199 2.621 -9.626 1.00 95.06 395 LEU A C 1
ATOM 3205 O O . LEU A 1 395 ? 0.091 2.707 -10.158 1.00 95.06 395 LEU A O 1
ATOM 3209 N N . TYR A 1 396 ? 1.672 1.461 -9.160 1.00 95.12 396 TYR A N 1
ATOM 3210 C CA . TYR A 1 396 ? 0.867 0.237 -9.093 1.00 95.12 396 TYR A CA 1
ATOM 3211 C C . TYR A 1 396 ? -0.356 0.422 -8.197 1.00 95.12 396 TYR A C 1
ATOM 3213 O O . TYR A 1 396 ? -1.467 0.056 -8.585 1.00 95.12 396 TYR A O 1
ATOM 3221 N N . PHE A 1 397 ? -0.183 1.053 -7.036 1.00 94.25 397 PHE A N 1
ATOM 3222 C CA . PHE A 1 397 ? -1.295 1.320 -6.132 1.00 94.25 397 PHE A CA 1
ATOM 3223 C C . PHE A 1 397 ? -2.296 2.329 -6.716 1.00 94.25 397 PHE A C 1
ATOM 3225 O O . PHE A 1 397 ? -3.503 2.118 -6.644 1.00 94.25 397 PHE A O 1
ATOM 3232 N N . PHE A 1 398 ? -1.819 3.383 -7.379 1.00 95.75 398 PHE A N 1
ATOM 3233 C CA . PHE A 1 398 ? -2.661 4.359 -8.079 1.00 95.75 398 PHE A CA 1
ATOM 3234 C C . PHE A 1 398 ? -3.451 3.728 -9.226 1.00 95.75 398 PHE A C 1
ATOM 3236 O O . PHE A 1 398 ? -4.650 3.966 -9.358 1.00 95.75 398 PHE A O 1
ATOM 3243 N N . SER A 1 399 ? -2.797 2.876 -10.015 1.00 95.75 399 SER A N 1
ATOM 3244 C CA . SER A 1 399 ? -3.436 2.057 -11.047 1.00 95.75 399 SER A CA 1
ATOM 3245 C C . SER A 1 399 ? -4.555 1.186 -10.458 1.00 95.75 399 SER A C 1
ATOM 3247 O O . SER A 1 399 ? -5.668 1.178 -10.985 1.00 95.75 399 SER A O 1
ATOM 3249 N N . TYR A 1 400 ? -4.301 0.527 -9.321 1.00 95.06 400 TYR A N 1
ATOM 3250 C CA . TYR A 1 400 ? -5.308 -0.245 -8.589 1.00 95.06 400 TYR A CA 1
ATOM 3251 C C . TYR A 1 400 ? -6.491 0.618 -8.116 1.00 95.06 400 TYR A C 1
ATOM 3253 O O . TYR A 1 400 ? -7.641 0.237 -8.328 1.00 95.06 400 TYR A O 1
ATOM 3261 N N . LEU A 1 401 ? -6.246 1.801 -7.542 1.00 95.69 401 LEU A N 1
ATOM 3262 C CA . LEU A 1 401 ? -7.316 2.703 -7.094 1.00 95.69 401 LEU A CA 1
ATOM 3263 C C . LEU A 1 401 ? -8.216 3.152 -8.254 1.00 95.69 401 LEU A C 1
ATOM 3265 O O . LEU A 1 401 ? -9.434 3.198 -8.096 1.00 95.69 401 LEU A O 1
ATOM 3269 N N . LEU A 1 402 ? -7.640 3.428 -9.429 1.00 95.69 402 LEU A N 1
ATOM 3270 C CA . LEU A 1 402 ? -8.385 3.799 -10.640 1.00 95.69 402 LEU A CA 1
ATOM 3271 C C . LEU A 1 402 ? -9.049 2.602 -11.348 1.00 95.69 402 LEU A C 1
ATOM 3273 O O . LEU A 1 402 ? -9.752 2.777 -12.347 1.00 95.69 402 LEU A O 1
ATOM 3277 N N . ASN A 1 403 ? -8.855 1.368 -10.868 1.00 93.38 403 ASN A N 1
ATOM 3278 C CA . ASN A 1 403 ? -9.675 0.241 -11.316 1.00 93.38 403 ASN A CA 1
ATOM 3279 C C . ASN A 1 403 ? -11.098 0.300 -10.764 1.00 93.38 403 ASN A C 1
ATOM 3281 O O . ASN A 1 403 ? -12.004 -0.214 -11.416 1.00 93.38 403 ASN A O 1
ATOM 3285 N N . GLU A 1 404 ? -11.299 0.984 -9.640 1.00 94.44 404 GLU A N 1
ATOM 3286 C CA . GLU A 1 404 ? -12.626 1.312 -9.136 1.00 94.44 404 GLU A CA 1
ATOM 3287 C C . GLU A 1 404 ? -13.263 2.407 -10.010 1.00 94.44 404 GLU A C 1
ATOM 3289 O O . GLU A 1 404 ? -12.647 3.434 -10.312 1.00 94.44 404 GLU A O 1
ATOM 3294 N N . LYS A 1 405 ? -14.496 2.165 -10.459 1.00 92.50 405 LYS A N 1
ATOM 3295 C CA . LYS A 1 405 ? -15.162 2.980 -11.477 1.00 92.50 405 LYS A CA 1
ATOM 3296 C C . LYS A 1 405 ? -15.475 4.396 -10.994 1.00 92.50 405 LYS A C 1
ATOM 3298 O O . LYS A 1 405 ? -15.312 5.335 -11.774 1.00 92.50 405 LYS A O 1
ATOM 3303 N N . ASP A 1 406 ? -15.911 4.569 -9.750 1.00 92.38 406 ASP A N 1
ATOM 3304 C CA . ASP A 1 406 ? -16.278 5.890 -9.235 1.00 92.38 406 ASP A CA 1
ATOM 3305 C C . ASP A 1 406 ? -15.033 6.764 -9.017 1.00 92.38 406 ASP A C 1
ATOM 3307 O O . ASP A 1 406 ? -15.057 7.966 -9.298 1.00 92.38 406 ASP A O 1
ATOM 3311 N N . ASN A 1 407 ? -13.920 6.164 -8.588 1.00 95.00 407 ASN A N 1
ATOM 3312 C CA . ASN A 1 407 ? -12.612 6.813 -8.544 1.00 95.00 407 ASN A CA 1
ATOM 3313 C C . ASN A 1 407 ? -12.180 7.267 -9.950 1.00 95.00 407 ASN A C 1
ATOM 3315 O O . ASN A 1 407 ? -11.794 8.422 -10.117 1.00 95.00 407 ASN A O 1
ATOM 3319 N N . ASP A 1 408 ? -12.281 6.405 -10.972 1.00 94.12 408 ASP A N 1
ATOM 3320 C CA . ASP A 1 408 ? -11.979 6.781 -12.365 1.00 94.12 408 ASP A CA 1
ATOM 3321 C C . ASP A 1 408 ? -12.887 7.921 -12.857 1.00 94.12 408 ASP A C 1
ATOM 3323 O O . ASP A 1 408 ? -12.404 8.914 -13.408 1.00 94.12 408 ASP A O 1
ATOM 3327 N N . GLU A 1 409 ? -14.194 7.847 -12.590 1.00 92.62 409 GLU A N 1
ATOM 3328 C CA . GLU A 1 409 ? -15.163 8.882 -12.966 1.00 92.62 409 GLU A CA 1
ATOM 3329 C C . GLU A 1 409 ? -14.844 10.252 -12.366 1.00 92.62 409 GLU A C 1
ATOM 3331 O O . GLU A 1 409 ? -14.896 11.254 -13.090 1.00 92.62 409 GLU A O 1
ATOM 3336 N N . LYS A 1 410 ? -14.421 10.300 -11.095 1.00 91.12 410 LYS A N 1
ATOM 3337 C CA . LYS A 1 410 ? -13.942 11.530 -10.437 1.00 91.12 410 LYS A CA 1
ATOM 3338 C C . LYS A 1 410 ? -12.746 12.154 -11.169 1.00 91.12 410 LYS A C 1
ATOM 3340 O O . LYS A 1 410 ? -12.524 13.359 -11.056 1.00 91.12 410 LYS A O 1
ATOM 3345 N N . THR A 1 411 ? -12.018 11.379 -11.975 1.00 91.31 411 THR A N 1
ATOM 3346 C CA . THR A 1 411 ? -10.842 11.852 -12.714 1.00 91.31 411 THR A CA 1
ATOM 3347 C C . THR A 1 411 ? -11.096 12.197 -14.187 1.00 91.31 411 THR A C 1
ATOM 3349 O O . THR A 1 411 ? -10.217 12.774 -14.824 1.00 91.31 411 THR A O 1
ATOM 3352 N N . LYS A 1 412 ? -12.280 11.923 -14.757 1.00 88.06 412 LYS A N 1
ATOM 3353 C CA . LYS A 1 412 ? -12.537 12.099 -16.207 1.00 88.06 412 LYS A CA 1
ATOM 3354 C C . LYS A 1 412 ? -12.467 13.549 -16.698 1.00 88.06 412 LYS A C 1
ATOM 3356 O O . LYS A 1 412 ? -12.078 13.792 -17.836 1.00 88.06 412 LYS A O 1
ATOM 3361 N N . ASN A 1 413 ? -12.836 14.508 -15.848 1.00 85.75 413 ASN A N 1
ATOM 3362 C CA . ASN A 1 413 ? -12.934 15.930 -16.210 1.00 85.75 413 ASN A CA 1
ATOM 3363 C C . ASN A 1 413 ? -11.803 16.799 -15.638 1.00 85.75 413 ASN A C 1
ATOM 3365 O O . ASN A 1 413 ? -11.863 18.025 -15.734 1.00 85.75 413 ASN A O 1
ATOM 3369 N N . VAL A 1 414 ? -10.770 16.188 -15.055 1.00 88.62 414 VAL A N 1
ATOM 3370 C CA . VAL A 1 414 ? -9.589 16.897 -14.546 1.00 88.62 414 VAL A CA 1
ATOM 3371 C C . VAL A 1 414 ? -8.376 16.643 -15.440 1.00 88.62 414 VAL A C 1
ATOM 3373 O O . VAL A 1 414 ? -8.366 15.742 -16.279 1.00 88.62 414 VAL A O 1
ATOM 3376 N N . SER A 1 415 ? -7.342 17.470 -15.302 1.00 89.38 415 SER A N 1
ATOM 3377 C CA . SER A 1 415 ? -6.052 17.184 -15.933 1.00 89.38 415 SER A CA 1
ATOM 3378 C C . SER A 1 415 ? -5.392 15.978 -15.260 1.00 89.38 415 SER A C 1
ATOM 3380 O O . SER A 1 415 ? -5.672 15.689 -14.102 1.00 89.38 415 SER A O 1
ATOM 3382 N N . LEU A 1 416 ? -4.445 15.333 -15.938 1.00 89.00 416 LEU A N 1
ATOM 3383 C CA . LEU A 1 416 ? -3.555 14.323 -15.360 1.00 89.00 416 LEU A CA 1
ATOM 3384 C C . LEU A 1 416 ? -2.937 14.797 -14.034 1.00 89.00 416 LEU A C 1
ATOM 3386 O O . LEU A 1 416 ? -2.934 14.058 -13.058 1.00 89.00 416 LEU A O 1
ATOM 3390 N N . LYS A 1 417 ? -2.489 16.059 -13.961 1.00 87.81 417 LYS A N 1
ATOM 3391 C CA . LYS A 1 417 ? -2.001 16.662 -12.709 1.00 87.81 417 LYS A CA 1
ATOM 3392 C C . LYS A 1 417 ? -3.079 16.671 -11.617 1.00 87.81 417 LYS A C 1
ATOM 3394 O O . LYS A 1 417 ? -2.777 16.370 -10.469 1.00 87.81 417 LYS A O 1
ATOM 3399 N N . GLY A 1 418 ? -4.328 16.974 -11.973 1.00 89.88 418 GLY A N 1
ATOM 3400 C CA . GLY A 1 418 ? -5.479 16.866 -11.073 1.00 89.88 418 GLY A CA 1
ATOM 3401 C C . GLY A 1 418 ? -5.763 15.429 -10.619 1.00 89.88 418 GLY A C 1
ATOM 3402 O O . GLY A 1 418 ? -6.079 15.222 -9.454 1.00 89.88 418 GLY A O 1
ATOM 3403 N N . THR A 1 419 ? -5.587 14.433 -11.492 1.00 92.94 419 THR A N 1
ATOM 3404 C CA . THR A 1 419 ? -5.702 13.007 -11.135 1.00 92.94 419 THR A CA 1
ATOM 3405 C C . THR A 1 419 ? -4.658 12.591 -10.106 1.00 92.94 419 THR A C 1
ATOM 3407 O O . THR A 1 419 ? -5.003 11.981 -9.099 1.00 92.94 419 THR A O 1
ATOM 3410 N N . PHE A 1 420 ? -3.389 12.940 -10.326 1.00 91.38 420 PHE A N 1
ATOM 3411 C CA . PHE A 1 420 ? -2.330 12.647 -9.359 1.00 91.38 420 PHE A CA 1
ATOM 3412 C C . PHE A 1 420 ? -2.523 13.411 -8.048 1.00 91.38 420 PHE A C 1
ATOM 3414 O O . PHE A 1 420 ? -2.278 12.842 -6.993 1.00 91.38 420 PHE A O 1
ATOM 3421 N N . LEU A 1 421 ? -3.032 14.649 -8.086 1.00 88.69 421 LEU A N 1
ATOM 3422 C CA . LEU A 1 421 ? -3.400 15.380 -6.871 1.00 88.69 421 LEU A CA 1
ATOM 3423 C C . LEU A 1 421 ? -4.477 14.635 -6.072 1.00 88.69 421 LEU A C 1
ATOM 3425 O O . LEU A 1 421 ? -4.292 14.411 -4.883 1.00 88.69 421 LEU A O 1
ATOM 3429 N N . TYR A 1 422 ? -5.547 14.182 -6.728 1.00 90.88 422 TYR A N 1
ATOM 3430 C CA . TYR A 1 422 ? -6.613 13.397 -6.096 1.00 90.88 422 TYR A CA 1
ATOM 3431 C C . TYR A 1 422 ? -6.091 12.109 -5.430 1.00 90.88 422 TYR A C 1
ATOM 3433 O O . TYR A 1 422 ? -6.472 11.781 -4.305 1.00 90.88 422 TYR A O 1
ATOM 3441 N N . LEU A 1 423 ? -5.181 11.394 -6.098 1.00 92.56 423 LEU A N 1
ATOM 3442 C CA . LEU A 1 423 ? -4.563 10.177 -5.565 1.00 92.56 423 LEU A CA 1
ATOM 3443 C C . LEU A 1 423 ? -3.580 10.478 -4.420 1.00 92.56 423 LEU A C 1
ATOM 3445 O O . LEU A 1 423 ? -3.592 9.786 -3.405 1.00 92.56 423 LEU A O 1
ATOM 3449 N N . ASN A 1 424 ? -2.776 11.537 -4.536 1.00 88.00 424 ASN A N 1
ATOM 3450 C CA . ASN A 1 424 ? -1.857 11.972 -3.481 1.00 88.00 424 ASN A CA 1
ATOM 3451 C C . ASN A 1 424 ? -2.609 12.460 -2.231 1.00 88.00 424 ASN A C 1
ATOM 3453 O O . ASN A 1 424 ? -2.193 12.148 -1.119 1.00 88.00 424 ASN A O 1
ATOM 3457 N N . GLU A 1 425 ? -3.737 13.162 -2.383 1.00 84.62 425 GLU A N 1
ATOM 3458 C CA . GLU A 1 425 ? -4.601 13.549 -1.258 1.00 84.62 425 GLU A CA 1
ATOM 3459 C C . GLU A 1 425 ? -5.132 12.314 -0.514 1.00 84.62 425 GLU A C 1
ATOM 3461 O O . GLU A 1 425 ? -5.211 12.304 0.715 1.00 84.62 425 GLU A O 1
ATOM 3466 N N . PHE A 1 426 ? -5.464 11.238 -1.229 1.00 89.12 426 PHE A N 1
ATOM 3467 C CA . PHE A 1 426 ? -5.837 9.981 -0.585 1.00 89.12 426 PHE A CA 1
ATOM 3468 C C . PHE A 1 426 ? -4.681 9.389 0.240 1.00 89.12 426 PHE A C 1
ATOM 3470 O O . PHE A 1 426 ? -4.901 8.961 1.381 1.00 89.12 426 PHE A O 1
ATOM 3477 N N . MET A 1 427 ? -3.460 9.397 -0.306 1.00 84.94 427 MET A N 1
ATOM 3478 C CA . MET A 1 427 ? -2.259 8.925 0.394 1.00 84.94 427 MET A CA 1
ATOM 3479 C C . MET A 1 427 ? -1.997 9.731 1.663 1.00 84.94 427 MET A C 1
ATOM 3481 O O . MET A 1 427 ? -1.929 9.155 2.747 1.00 84.94 427 MET A O 1
ATOM 3485 N N . GLU A 1 428 ? -1.946 11.058 1.547 1.00 78.50 428 GLU A N 1
ATOM 3486 C CA . GLU A 1 428 ? -1.700 11.988 2.654 1.00 78.50 428 GLU A CA 1
ATOM 3487 C C . GLU A 1 428 ? -2.656 11.740 3.825 1.00 78.50 428 GLU A C 1
ATOM 3489 O O . GLU A 1 428 ? -2.240 11.665 4.982 1.00 78.50 428 GLU A O 1
ATOM 3494 N N . GLN A 1 429 ? -3.941 11.545 3.528 1.00 79.12 429 GLN A N 1
ATOM 3495 C CA . GLN A 1 429 ? -4.973 11.441 4.557 1.00 79.12 429 GLN A CA 1
ATOM 3496 C C . GLN A 1 429 ? -4.849 10.120 5.322 1.00 79.12 429 GLN A C 1
ATOM 3498 O O . GLN A 1 429 ? -4.982 10.086 6.545 1.00 79.12 429 GLN A O 1
ATOM 3503 N N . ASN A 1 430 ? -4.509 9.029 4.634 1.00 79.94 430 ASN A N 1
ATOM 3504 C CA . ASN A 1 430 ? -4.220 7.765 5.310 1.00 79.94 430 ASN A CA 1
ATOM 3505 C C . ASN A 1 430 ? -2.882 7.805 6.051 1.00 79.94 430 ASN A C 1
ATOM 3507 O O . ASN A 1 430 ? -2.759 7.222 7.128 1.00 79.94 430 ASN A O 1
ATOM 3511 N N . TYR A 1 431 ? -1.900 8.526 5.518 1.00 75.44 431 TYR A N 1
ATOM 3512 C CA . TYR A 1 431 ? -0.598 8.680 6.145 1.00 75.44 431 TYR A CA 1
ATOM 3513 C C . TYR A 1 431 ? -0.668 9.490 7.436 1.00 75.44 431 TYR A C 1
ATOM 3515 O O . TYR A 1 431 ? -0.075 9.061 8.419 1.00 75.44 431 TYR A O 1
ATOM 3523 N N . LYS A 1 432 ? -1.462 10.564 7.506 1.00 71.81 432 LYS A N 1
ATOM 3524 C CA . LYS A 1 432 ? -1.710 11.314 8.753 1.00 71.81 432 LYS A CA 1
ATOM 3525 C C . LYS A 1 432 ? -2.234 10.424 9.880 1.00 71.81 432 LYS A C 1
ATOM 3527 O O . LYS A 1 432 ? -1.704 10.463 10.985 1.00 71.81 432 LYS A O 1
ATOM 3532 N N . LEU A 1 433 ? -3.205 9.551 9.588 1.00 68.69 433 LEU A N 1
ATOM 3533 C CA . LEU A 1 433 ? -3.740 8.595 10.574 1.00 68.69 433 LEU A CA 1
ATOM 3534 C C . LEU A 1 433 ? -2.680 7.617 11.080 1.00 68.69 433 LEU A C 1
ATOM 3536 O O . LEU A 1 433 ? -2.740 7.188 12.232 1.00 68.69 433 LEU A O 1
ATOM 3540 N N . ILE A 1 434 ? -1.748 7.233 10.206 1.00 65.75 434 ILE A N 1
ATOM 3541 C CA . ILE A 1 434 ? -0.636 6.346 10.544 1.00 65.75 434 ILE A CA 1
ATOM 3542 C C . ILE A 1 434 ? 0.445 7.118 11.334 1.00 65.75 434 ILE A C 1
ATOM 3544 O O . ILE A 1 434 ? 0.980 6.579 12.296 1.00 65.75 434 ILE A O 1
ATOM 3548 N N . PHE A 1 435 ? 0.726 8.384 11.006 1.00 57.38 435 PHE A N 1
ATOM 3549 C CA . PHE A 1 435 ? 1.782 9.206 11.625 1.00 57.38 435 PHE A CA 1
ATOM 3550 C C . PHE A 1 435 ? 1.436 9.739 13.022 1.00 57.38 435 PHE A C 1
ATOM 3552 O O . PHE A 1 435 ? 2.298 9.790 13.906 1.00 57.38 435 PHE A O 1
ATOM 3559 N N . ASP A 1 436 ? 0.168 10.089 13.256 1.00 53.00 436 ASP A N 1
ATOM 3560 C CA . ASP A 1 436 ? -0.327 10.467 14.587 1.00 53.00 436 ASP A CA 1
ATOM 3561 C C . ASP A 1 436 ? -0.159 9.324 15.610 1.00 53.00 436 ASP A C 1
ATOM 3563 O O . ASP A 1 436 ? -0.113 9.566 16.819 1.00 53.00 436 ASP A O 1
ATOM 3567 N N . LEU A 1 437 ? -0.015 8.072 15.155 1.00 49.53 437 LEU A N 1
ATOM 3568 C CA . LEU A 1 437 ? 0.362 6.941 16.010 1.00 49.53 437 LEU A CA 1
ATOM 3569 C C . LEU A 1 437 ? 1.847 6.977 16.384 1.00 49.53 437 LEU A C 1
ATOM 3571 O O . LEU A 1 437 ? 2.181 6.761 17.548 1.00 49.53 437 LEU A O 1
ATOM 3575 N N . ASP A 1 438 ? 2.729 7.260 15.425 1.00 43.97 438 ASP A N 1
ATOM 3576 C CA . ASP A 1 438 ? 4.179 7.132 15.598 1.00 43.97 438 ASP A CA 1
ATOM 3577 C C . ASP A 1 438 ? 4.790 8.243 16.452 1.00 43.97 438 ASP A C 1
ATOM 3579 O O . ASP A 1 438 ? 5.661 7.996 17.283 1.00 43.97 438 ASP A O 1
ATOM 3583 N N . THR A 1 439 ? 4.280 9.469 16.335 1.00 42.34 439 THR A N 1
ATOM 3584 C CA . THR A 1 439 ? 4.775 10.591 17.152 1.00 42.34 439 THR A CA 1
ATOM 3585 C C . THR A 1 439 ? 4.500 10.344 18.641 1.00 42.34 439 THR A C 1
ATOM 3587 O O . THR A 1 439 ? 5.359 10.599 19.484 1.00 42.34 439 THR A O 1
ATOM 3590 N N . ASN A 1 440 ? 3.341 9.760 18.966 1.00 39.34 440 ASN A N 1
ATOM 3591 C CA . ASN A 1 440 ? 3.000 9.361 20.333 1.00 39.34 440 ASN A CA 1
ATOM 3592 C C . ASN A 1 440 ? 3.824 8.139 20.796 1.00 39.34 440 ASN A C 1
ATOM 3594 O O . ASN A 1 440 ? 4.332 8.143 21.917 1.00 39.34 440 ASN A O 1
ATOM 3598 N N . LEU A 1 441 ? 4.051 7.148 19.919 1.00 38.97 441 LEU A N 1
ATOM 3599 C CA . LEU A 1 441 ? 4.906 5.974 20.177 1.00 38.97 441 LEU A CA 1
ATOM 3600 C C . LEU A 1 441 ? 6.378 6.348 20.450 1.00 38.97 441 LEU A C 1
ATOM 3602 O O . LEU A 1 441 ? 6.985 5.842 21.396 1.00 38.97 441 LEU A O 1
ATOM 3606 N N . LEU A 1 442 ? 6.959 7.245 19.647 1.00 36.50 442 LEU A N 1
ATOM 3607 C CA . LEU A 1 442 ? 8.362 7.665 19.733 1.00 36.50 442 LEU A CA 1
ATOM 3608 C C . LEU A 1 442 ? 8.640 8.495 20.996 1.00 36.50 442 LEU A C 1
ATOM 3610 O O . LEU A 1 442 ? 9.685 8.324 21.633 1.00 36.50 442 LEU A O 1
ATOM 3614 N N . ILE A 1 443 ? 7.718 9.395 21.359 1.00 36.97 443 ILE A N 1
ATOM 3615 C CA . ILE A 1 443 ? 7.823 10.223 22.571 1.00 36.97 443 ILE A CA 1
ATOM 3616 C C . ILE A 1 443 ? 7.756 9.338 23.823 1.00 36.97 443 ILE A C 1
ATOM 3618 O O . ILE A 1 443 ? 8.559 9.510 24.740 1.00 36.97 443 ILE A O 1
ATOM 3622 N N . GLU A 1 444 ? 6.859 8.350 23.856 1.00 38.09 444 GLU A N 1
ATOM 3623 C CA . GLU A 1 444 ? 6.704 7.474 25.019 1.00 38.09 444 GLU A CA 1
ATOM 3624 C C . GLU A 1 444 ? 7.849 6.453 25.155 1.00 38.09 444 GLU A C 1
ATOM 3626 O O . GLU A 1 444 ? 8.331 6.213 26.265 1.00 38.09 444 GLU A O 1
ATOM 3631 N N . TYR A 1 445 ? 8.361 5.921 24.037 1.00 37.44 445 TYR A N 1
ATOM 3632 C CA . TYR A 1 445 ? 9.520 5.019 24.021 1.00 37.44 445 TYR A CA 1
ATOM 3633 C C . TYR A 1 445 ? 10.800 5.708 24.520 1.00 37.44 445 TYR A C 1
ATOM 3635 O O . TYR A 1 445 ? 11.502 5.167 25.378 1.00 37.44 445 TYR A O 1
ATOM 3643 N N . LYS A 1 446 ? 11.073 6.944 24.067 1.00 40.03 446 LYS A N 1
ATOM 3644 C CA . LYS A 1 446 ? 12.209 7.747 24.566 1.00 40.03 446 LYS A CA 1
ATOM 3645 C C . LYS A 1 446 ? 12.145 7.993 26.073 1.00 40.03 446 LYS A C 1
ATOM 3647 O O . LYS A 1 446 ? 13.191 8.106 26.706 1.00 40.03 446 LYS A O 1
ATOM 3652 N N . ASN A 1 447 ? 10.942 8.043 26.638 1.00 41.06 447 ASN A N 1
ATOM 3653 C CA . ASN A 1 447 ? 10.739 8.306 28.056 1.00 41.06 447 ASN A CA 1
ATOM 3654 C C . ASN A 1 447 ? 10.787 7.039 28.936 1.00 41.06 447 ASN A C 1
ATOM 3656 O O . ASN A 1 447 ? 10.947 7.182 30.147 1.00 41.06 447 ASN A O 1
ATOM 3660 N N . LYS A 1 448 ? 10.655 5.818 28.381 1.00 40.03 448 LYS A N 1
ATOM 3661 C CA . LYS A 1 448 ? 10.442 4.590 29.182 1.00 40.03 448 LYS A CA 1
ATOM 3662 C C . LYS A 1 448 ? 11.517 3.498 29.124 1.00 40.03 448 LYS A C 1
ATOM 3664 O O . LYS A 1 448 ? 11.503 2.657 30.018 1.00 40.03 448 LYS A O 1
ATOM 3669 N N . THR A 1 449 ? 12.460 3.464 28.178 1.00 33.78 449 THR A N 1
ATOM 3670 C CA . THR A 1 449 ? 13.385 2.307 28.089 1.00 33.78 449 THR A CA 1
ATOM 3671 C C . THR A 1 449 ? 14.857 2.621 28.359 1.00 33.78 449 THR A C 1
ATOM 3673 O O . THR A 1 449 ? 15.606 2.997 27.459 1.00 33.78 449 THR A O 1
ATOM 3676 N N . SER A 1 450 ? 15.295 2.297 29.581 1.00 31.42 450 SER A N 1
ATOM 3677 C CA . SER A 1 450 ? 16.477 1.453 29.796 1.00 31.42 450 SER A CA 1
ATOM 3678 C C . SER A 1 450 ? 15.993 0.035 30.158 1.00 31.42 450 SER A C 1
ATOM 3680 O O . SER A 1 450 ? 15.402 -0.137 31.220 1.00 31.42 450 SER A O 1
ATOM 3682 N N . TYR A 1 451 ? 16.285 -0.950 29.299 1.00 26.72 451 TYR A N 1
ATOM 3683 C CA . TYR A 1 451 ? 16.044 -2.410 29.404 1.00 26.72 451 TYR A CA 1
ATOM 3684 C C . TYR A 1 451 ? 14.723 -3.051 28.911 1.00 26.72 451 TYR A C 1
ATOM 3686 O O . TYR A 1 451 ? 13.669 -2.430 28.857 1.00 26.72 451 TYR A O 1
ATOM 3694 N N . ILE A 1 452 ? 14.903 -4.316 28.486 1.00 39.00 452 ILE A N 1
ATOM 3695 C CA . ILE A 1 452 ? 14.179 -5.171 27.519 1.00 39.00 452 ILE A CA 1
ATOM 3696 C C . ILE A 1 452 ? 13.297 -6.238 28.217 1.00 39.00 452 ILE A C 1
ATOM 3698 O O . ILE A 1 452 ? 13.578 -6.617 29.350 1.00 39.00 452 ILE A O 1
ATOM 3702 N N . ASP A 1 453 ? 12.330 -6.768 27.448 1.00 28.50 453 ASP A N 1
ATOM 3703 C CA . ASP A 1 453 ? 11.531 -8.009 27.585 1.00 28.50 453 ASP A CA 1
ATOM 3704 C C . ASP A 1 453 ? 10.205 -7.971 28.371 1.00 28.50 453 ASP A C 1
ATOM 3706 O O . ASP A 1 453 ? 10.173 -8.106 29.593 1.00 28.50 453 ASP A O 1
ATOM 3710 N N . ASN A 1 454 ? 9.074 -7.976 27.643 1.00 24.59 454 ASN A N 1
ATOM 3711 C CA . ASN A 1 454 ? 8.253 -9.191 27.463 1.00 24.59 454 ASN A CA 1
ATOM 3712 C C . ASN A 1 454 ? 6.988 -8.973 26.592 1.00 24.59 454 ASN A C 1
ATOM 3714 O O . ASN A 1 454 ? 6.157 -8.120 26.873 1.00 24.59 454 ASN A O 1
ATOM 3718 N N . LYS A 1 455 ? 6.852 -9.854 25.588 1.00 28.95 455 LYS A N 1
ATOM 3719 C CA . LYS A 1 455 ? 5.648 -10.478 24.989 1.00 28.95 455 LYS A CA 1
ATOM 3720 C C . LYS A 1 455 ? 4.397 -9.628 24.660 1.00 28.95 455 LYS A C 1
ATOM 3722 O O . LYS A 1 455 ? 3.568 -9.339 25.513 1.00 28.95 455 LYS A O 1
ATOM 3727 N N . ALA A 1 456 ? 4.171 -9.516 23.342 1.00 29.66 456 ALA A N 1
ATOM 3728 C CA . ALA A 1 456 ? 2.921 -9.193 22.630 1.00 29.66 456 ALA A CA 1
ATOM 3729 C C . ALA A 1 456 ? 2.511 -7.713 22.519 1.00 29.66 456 ALA A C 1
ATOM 3731 O O . ALA A 1 456 ? 1.328 -7.367 22.523 1.00 29.66 456 ALA A O 1
ATOM 3732 N N . THR A 1 457 ? 3.497 -6.859 22.297 1.00 27.09 457 THR A N 1
ATOM 3733 C CA . THR A 1 457 ? 3.349 -5.530 21.702 1.00 27.09 457 THR A CA 1
ATOM 3734 C C . THR A 1 457 ? 4.153 -5.541 20.409 1.00 27.09 457 THR A C 1
ATOM 3736 O O . THR A 1 457 ? 5.268 -6.062 20.417 1.00 27.09 457 THR A O 1
ATOM 3739 N N . LEU A 1 458 ? 3.590 -5.029 19.303 1.00 30.42 458 LEU A N 1
ATOM 3740 C CA . LEU A 1 458 ? 4.377 -4.745 18.096 1.00 30.42 458 LEU A CA 1
ATOM 3741 C C . LEU A 1 458 ? 5.668 -4.059 18.572 1.00 30.42 458 LEU A C 1
ATOM 3743 O O . LEU A 1 458 ? 5.551 -3.055 19.289 1.00 30.42 458 LEU A O 1
ATOM 3747 N N . PRO A 1 459 ? 6.867 -4.583 18.256 1.00 29.28 459 PRO A N 1
ATOM 3748 C CA . PRO A 1 459 ? 8.088 -3.845 18.520 1.00 29.28 459 PRO A CA 1
ATOM 3749 C C . PRO A 1 459 ? 7.899 -2.454 17.908 1.00 29.28 459 PRO A C 1
ATOM 3751 O O . PRO A 1 459 ? 7.289 -2.368 16.835 1.00 29.28 459 PRO A O 1
ATOM 3754 N N . PRO A 1 460 ? 8.374 -1.369 18.550 1.00 35.81 460 PRO A N 1
ATOM 3755 C CA . PRO A 1 460 ? 8.481 -0.094 17.856 1.00 35.81 460 PRO A CA 1
ATOM 3756 C C . PRO A 1 460 ? 9.148 -0.422 16.529 1.00 35.81 460 PRO A C 1
ATOM 3758 O O . PRO A 1 460 ? 10.221 -1.035 16.557 1.00 35.81 460 PRO A O 1
ATOM 3761 N N . LEU A 1 461 ? 8.461 -0.155 15.410 1.00 42.03 461 LEU A N 1
ATOM 3762 C CA . LEU A 1 461 ? 8.977 -0.419 14.073 1.00 42.03 461 LEU A CA 1
ATOM 3763 C C . LEU A 1 461 ? 10.429 0.045 14.100 1.00 42.03 461 LEU A C 1
ATOM 3765 O O . LEU A 1 461 ? 10.701 1.225 14.318 1.00 42.03 461 LEU A O 1
ATOM 3769 N N . LEU A 1 462 ? 11.376 -0.893 14.021 1.00 38.88 462 LEU A N 1
ATOM 3770 C CA . LEU A 1 462 ? 12.778 -0.547 13.864 1.00 38.88 462 LEU A CA 1
ATOM 3771 C C . LEU A 1 462 ? 12.827 0.073 12.474 1.00 38.88 462 LEU A C 1
ATOM 3773 O O . LEU A 1 462 ? 12.934 -0.645 11.481 1.00 38.88 462 LEU A O 1
ATOM 3777 N N . TYR A 1 463 ? 12.608 1.389 12.420 1.00 42.97 463 TYR A N 1
ATOM 3778 C CA . TYR A 1 463 ? 12.490 2.163 11.199 1.00 42.97 463 TYR A CA 1
ATOM 3779 C C . TYR A 1 463 ? 13.780 1.986 10.418 1.00 42.97 463 TYR A C 1
ATOM 3781 O O . TYR A 1 463 ? 14.799 2.628 10.675 1.00 42.97 463 TYR A O 1
ATOM 3789 N N . ASN A 1 464 ? 13.745 1.049 9.477 1.00 41.28 464 ASN A N 1
ATOM 3790 C CA . ASN A 1 464 ? 14.743 0.985 8.441 1.00 41.28 464 ASN A CA 1
ATOM 3791 C C . ASN A 1 464 ? 14.450 2.168 7.521 1.00 41.28 464 ASN A C 1
ATOM 3793 O O . ASN A 1 464 ? 13.379 2.212 6.922 1.00 41.28 464 ASN A O 1
ATOM 3797 N N . LYS A 1 465 ? 15.390 3.113 7.457 1.00 42.16 465 LYS A N 1
ATOM 3798 C CA . LYS A 1 465 ? 15.288 4.386 6.725 1.00 42.16 465 LYS A CA 1
ATOM 3799 C C . LYS A 1 465 ? 15.037 4.237 5.219 1.00 42.16 465 LYS A C 1
ATOM 3801 O O . LYS A 1 465 ? 14.786 5.226 4.557 1.00 42.16 465 LYS A O 1
ATOM 3806 N N . ASN A 1 466 ? 15.106 3.015 4.696 1.00 48.47 466 ASN A N 1
ATOM 3807 C CA . ASN A 1 466 ? 15.009 2.707 3.275 1.00 48.47 466 ASN A CA 1
ATOM 3808 C C . ASN A 1 466 ? 13.814 1.779 2.996 1.00 48.47 466 ASN A C 1
ATOM 3810 O O . ASN A 1 466 ? 13.999 0.741 2.369 1.00 48.47 466 ASN A O 1
ATOM 3814 N N . LYS A 1 467 ? 12.627 2.064 3.543 1.00 60.00 467 LYS A N 1
ATOM 3815 C CA . LYS A 1 467 ? 11.413 1.285 3.252 1.00 60.00 467 LYS A CA 1
ATOM 3816 C C . LYS A 1 467 ? 10.173 2.172 3.218 1.00 60.00 467 LYS A C 1
ATOM 3818 O O . LYS A 1 467 ? 9.953 2.949 4.147 1.00 60.00 467 LYS A O 1
ATOM 3823 N N . ASN A 1 468 ? 9.299 1.975 2.229 1.00 67.94 468 ASN A N 1
ATOM 3824 C CA . ASN A 1 468 ? 7.995 2.648 2.149 1.00 67.94 468 ASN A CA 1
ATOM 3825 C C . ASN A 1 468 ? 6.963 2.018 3.112 1.00 67.94 468 ASN A C 1
ATOM 3827 O O . ASN A 1 468 ? 5.967 1.411 2.713 1.00 67.94 468 ASN A O 1
ATOM 3831 N N . TRP A 1 469 ? 7.228 2.141 4.415 1.00 68.31 469 TRP A N 1
ATOM 3832 C CA . TRP A 1 469 ? 6.398 1.577 5.485 1.00 68.31 469 TRP A CA 1
ATOM 3833 C C . TRP A 1 469 ? 4.965 2.105 5.475 1.00 68.31 469 TRP A C 1
ATOM 3835 O O . TRP A 1 469 ? 4.038 1.375 5.816 1.00 68.31 469 TRP A O 1
ATOM 3845 N N . MET A 1 470 ? 4.774 3.358 5.072 1.00 73.62 470 MET A N 1
ATOM 3846 C CA . MET A 1 470 ? 3.465 4.001 5.072 1.00 73.62 470 MET A CA 1
ATOM 3847 C C . MET A 1 470 ? 2.523 3.341 4.060 1.00 73.62 470 MET A C 1
ATOM 3849 O O . MET A 1 470 ? 1.395 2.982 4.413 1.00 73.62 470 MET A O 1
ATOM 3853 N N . LEU A 1 471 ? 3.002 3.100 2.834 1.00 78.81 471 LEU A N 1
ATOM 3854 C CA . LEU A 1 471 ? 2.245 2.374 1.817 1.00 78.81 471 LEU A CA 1
ATOM 3855 C C . LEU A 1 471 ? 2.016 0.915 2.227 1.00 78.81 471 LEU A C 1
ATOM 3857 O O . LEU A 1 471 ? 0.902 0.415 2.086 1.00 78.81 471 LEU A O 1
ATOM 3861 N N . LEU A 1 472 ? 3.029 0.257 2.801 1.00 77.06 472 LEU A N 1
ATOM 3862 C CA . LEU A 1 472 ? 2.913 -1.116 3.302 1.00 77.06 472 LEU A CA 1
ATOM 3863 C C . LEU A 1 472 ? 1.808 -1.246 4.364 1.00 77.06 472 LEU A C 1
ATOM 3865 O O . LEU A 1 472 ? 0.947 -2.120 4.282 1.00 77.06 472 LEU A O 1
ATOM 3869 N N . ILE A 1 473 ? 1.782 -0.345 5.352 1.00 75.19 473 ILE A N 1
ATOM 3870 C CA . ILE A 1 473 ? 0.752 -0.321 6.402 1.00 75.19 473 ILE A CA 1
ATOM 3871 C C . ILE A 1 473 ? -0.630 -0.043 5.802 1.00 75.19 473 ILE A C 1
ATOM 3873 O O . ILE A 1 473 ? -1.621 -0.643 6.228 1.00 75.19 473 ILE A O 1
ATOM 3877 N N . LEU A 1 474 ? -0.727 0.859 4.821 1.00 80.19 474 LEU A N 1
ATOM 3878 C CA . LEU A 1 474 ? -1.987 1.146 4.137 1.00 80.19 474 LEU A CA 1
ATOM 3879 C C . LEU A 1 474 ? -2.511 -0.086 3.387 1.00 80.19 474 LEU A C 1
ATOM 3881 O O . LEU A 1 474 ? -3.667 -0.466 3.582 1.00 80.19 474 LEU A O 1
ATOM 3885 N N . ILE A 1 475 ? -1.665 -0.741 2.594 1.00 81.31 475 ILE A N 1
ATOM 3886 C CA . ILE A 1 475 ? -2.019 -1.952 1.844 1.00 81.31 475 ILE A CA 1
ATOM 3887 C C . ILE A 1 475 ? -2.424 -3.071 2.799 1.00 81.31 475 ILE A C 1
ATOM 3889 O O . ILE A 1 475 ? -3.476 -3.674 2.607 1.00 81.31 475 ILE A O 1
ATOM 3893 N N . ASN A 1 476 ? -1.701 -3.271 3.899 1.00 77.12 476 ASN A N 1
ATOM 3894 C CA . ASN A 1 476 ? -2.087 -4.237 4.927 1.00 77.12 476 ASN A CA 1
ATOM 3895 C C . ASN A 1 476 ? -3.433 -3.934 5.576 1.00 77.12 476 ASN A C 1
ATOM 3897 O O . ASN A 1 476 ? -4.243 -4.836 5.796 1.00 77.12 476 ASN A O 1
ATOM 3901 N N . ASN A 1 477 ? -3.715 -2.661 5.853 1.00 77.44 477 ASN A N 1
ATOM 3902 C CA . ASN A 1 477 ? -5.019 -2.253 6.363 1.00 77.44 477 ASN A CA 1
ATOM 3903 C C . ASN A 1 477 ? -6.152 -2.553 5.368 1.00 77.44 477 ASN A C 1
ATOM 3905 O O . ASN A 1 477 ? -7.247 -2.920 5.809 1.00 77.44 477 ASN A O 1
ATOM 3909 N N . ILE A 1 478 ? -5.890 -2.422 4.062 1.00 82.06 478 ILE A N 1
ATOM 3910 C CA . ILE A 1 478 ? -6.826 -2.760 2.980 1.00 82.06 478 ILE A CA 1
ATOM 3911 C C . ILE A 1 478 ? -6.980 -4.287 2.852 1.00 82.06 478 ILE A C 1
ATOM 3913 O O . ILE A 1 478 ? -8.108 -4.779 2.874 1.00 82.06 478 ILE A O 1
ATOM 3917 N N . LYS A 1 479 ? -5.883 -5.058 2.825 1.00 79.19 479 LYS A N 1
ATOM 3918 C CA . LYS A 1 479 ? -5.886 -6.538 2.804 1.00 79.19 479 LYS A CA 1
ATOM 3919 C C . LYS A 1 479 ? -6.676 -7.113 3.977 1.00 79.19 479 LYS A C 1
ATOM 3921 O O . LYS A 1 479 ? -7.575 -7.935 3.787 1.00 79.19 479 LYS A O 1
ATOM 3926 N N . HIS A 1 480 ? -6.416 -6.614 5.188 1.00 76.19 480 HIS A N 1
ATOM 3927 C CA . HIS A 1 480 ? -7.166 -6.989 6.387 1.00 76.19 480 HIS A CA 1
ATOM 3928 C C . HIS A 1 480 ? -8.661 -6.675 6.232 1.00 76.19 480 HIS A C 1
ATOM 3930 O O . HIS A 1 480 ? -9.520 -7.452 6.654 1.00 76.19 480 HIS A O 1
ATOM 3936 N N . ASP A 1 481 ? -9.002 -5.546 5.611 1.00 75.12 481 ASP A N 1
ATOM 3937 C CA . ASP A 1 481 ? -10.389 -5.183 5.333 1.00 75.12 481 ASP A CA 1
ATOM 3938 C C . ASP A 1 481 ? -11.068 -6.081 4.293 1.00 75.12 481 ASP A C 1
ATOM 3940 O O . ASP A 1 481 ? -12.289 -6.255 4.382 1.00 75.12 481 ASP A O 1
ATOM 3944 N N . PHE A 1 482 ? -10.306 -6.670 3.370 1.00 72.19 482 PHE A N 1
ATOM 3945 C CA . PHE A 1 482 ? -10.770 -7.689 2.425 1.00 72.19 482 PHE A CA 1
ATOM 3946 C C . PHE A 1 482 ? -10.755 -9.111 3.005 1.00 72.19 482 PHE A C 1
ATOM 3948 O O . PHE A 1 482 ? -11.372 -10.000 2.418 1.00 72.19 482 PHE A O 1
ATOM 3955 N N . LYS A 1 483 ? -10.164 -9.308 4.194 1.00 69.56 483 LYS A N 1
ATOM 3956 C CA . LYS A 1 483 ? -9.879 -10.614 4.818 1.00 69.56 483 LYS A CA 1
ATOM 3957 C C . LYS A 1 483 ? -8.930 -11.497 4.008 1.00 69.56 483 LYS A C 1
ATOM 3959 O O . LYS A 1 483 ? -8.999 -12.722 4.103 1.00 69.56 483 LYS A O 1
ATOM 3964 N N . ILE A 1 484 ? -8.050 -10.880 3.235 1.00 64.38 484 ILE A N 1
ATOM 3965 C CA . ILE A 1 484 ? -6.960 -11.595 2.583 1.00 64.38 484 ILE A CA 1
ATOM 3966 C C . ILE A 1 484 ? -5.956 -11.918 3.691 1.00 64.38 484 ILE A C 1
ATOM 3968 O O . ILE A 1 484 ? -5.376 -11.016 4.297 1.00 64.38 484 ILE A O 1
ATOM 3972 N N . LEU A 1 485 ? -5.860 -13.198 4.052 1.00 53.44 485 LEU A N 1
ATOM 3973 C CA . LEU A 1 485 ? -4.966 -13.682 5.100 1.00 53.44 485 LEU A CA 1
ATOM 3974 C C . LEU A 1 485 ? -3.550 -13.780 4.533 1.00 53.44 485 LEU A C 1
ATOM 3976 O O . LEU A 1 485 ? -3.278 -14.695 3.769 1.00 53.44 485 LEU A O 1
ATOM 3980 N N . ASN A 1 486 ? -2.663 -12.881 4.959 1.00 50.97 486 ASN A N 1
ATOM 3981 C CA . ASN A 1 486 ? -1.213 -13.046 4.870 1.00 50.97 486 ASN A CA 1
ATOM 3982 C C . ASN A 1 486 ? -0.534 -12.426 6.115 1.00 50.97 486 ASN A C 1
ATOM 3984 O O . ASN A 1 486 ? -1.176 -11.718 6.887 1.00 50.97 486 ASN A O 1
ATOM 3988 N N . HIS A 1 487 ? 0.711 -12.847 6.354 1.00 40.56 487 HIS A N 1
ATOM 3989 C CA . HIS A 1 487 ? 1.482 -12.904 7.608 1.00 40.56 487 HIS A CA 1
ATOM 3990 C C . HIS A 1 487 ? 1.711 -11.574 8.368 1.00 40.56 487 HIS A C 1
ATOM 3992 O O . HIS A 1 487 ? 1.287 -10.500 7.960 1.00 40.56 487 HIS A O 1
ATOM 3998 N N . ASN A 1 488 ? 2.373 -11.660 9.530 1.00 42.91 488 ASN A N 1
ATOM 3999 C CA . ASN A 1 488 ? 2.732 -10.515 10.372 1.00 42.91 488 ASN A CA 1
ATOM 4000 C C . ASN A 1 488 ? 3.525 -9.452 9.579 1.00 42.91 488 ASN A C 1
ATOM 4002 O O . ASN A 1 488 ? 4.421 -9.798 8.816 1.00 42.91 488 ASN A O 1
ATOM 4006 N N . LEU A 1 489 ? 3.291 -8.161 9.867 1.00 46.97 489 LEU A N 1
ATOM 4007 C CA . LEU A 1 489 ? 4.065 -7.004 9.359 1.00 46.97 489 LEU A CA 1
ATOM 4008 C C . LEU A 1 489 ? 5.599 -7.154 9.499 1.00 46.97 489 LEU A C 1
ATOM 4010 O O . LEU A 1 489 ? 6.350 -6.454 8.826 1.00 46.97 489 LEU A O 1
ATOM 4014 N N . GLU A 1 490 ? 6.069 -8.038 10.386 1.00 44.19 490 GLU A N 1
ATOM 4015 C CA . GLU A 1 490 ? 7.489 -8.338 10.610 1.00 44.19 490 GLU A CA 1
ATOM 4016 C C . GLU A 1 490 ? 8.143 -9.123 9.452 1.00 44.19 490 GLU A C 1
ATOM 4018 O O . GLU A 1 490 ? 9.359 -9.016 9.265 1.00 44.19 490 GLU A O 1
ATOM 4023 N N . ASP A 1 491 ? 7.354 -9.852 8.652 1.00 48.16 491 ASP A N 1
ATOM 4024 C CA . ASP A 1 491 ? 7.835 -10.727 7.572 1.00 48.16 491 ASP A CA 1
ATOM 4025 C C . ASP A 1 491 ? 7.760 -10.081 6.176 1.00 48.16 491 ASP A C 1
ATOM 4027 O O . ASP A 1 491 ? 8.446 -10.531 5.251 1.00 48.16 491 ASP A O 1
ATOM 4031 N N . GLU A 1 492 ? 6.964 -9.018 6.002 1.00 58.16 492 GLU A N 1
ATOM 4032 C CA . GLU A 1 492 ? 6.733 -8.425 4.684 1.00 58.16 492 GLU A CA 1
ATOM 4033 C C . GLU A 1 492 ? 7.950 -7.635 4.170 1.00 58.16 492 GLU A C 1
ATOM 4035 O O . GLU A 1 492 ? 8.524 -6.727 4.793 1.00 58.16 492 GLU A O 1
ATOM 4040 N N . GLN A 1 493 ? 8.376 -8.034 2.978 1.00 67.69 493 GLN A N 1
ATOM 4041 C CA . GLN A 1 493 ? 9.498 -7.461 2.255 1.00 67.69 493 GLN A CA 1
ATOM 4042 C C . GLN A 1 493 ? 8.950 -6.554 1.170 1.00 67.69 493 GLN A C 1
ATOM 4044 O O . GLN A 1 493 ? 7.982 -6.891 0.504 1.00 67.69 493 GLN A O 1
ATOM 4049 N N . GLU A 1 494 ? 9.584 -5.404 0.985 1.00 71.31 494 GLU A N 1
ATOM 4050 C CA . GLU A 1 494 ? 9.074 -4.356 0.105 1.00 71.31 494 GLU A CA 1
ATOM 4051 C C . GLU A 1 494 ? 8.885 -4.813 -1.348 1.00 71.31 494 GLU A C 1
ATOM 4053 O O . GLU A 1 494 ? 7.906 -4.442 -1.989 1.00 71.31 494 GLU A O 1
ATOM 4058 N N . ALA A 1 495 ? 9.760 -5.703 -1.824 1.00 75.56 495 ALA A N 1
ATOM 4059 C CA . ALA A 1 495 ? 9.652 -6.340 -3.134 1.00 75.56 495 ALA A CA 1
ATOM 4060 C C . ALA A 1 495 ? 8.301 -7.052 -3.374 1.00 75.56 495 ALA A C 1
ATOM 4062 O O . ALA A 1 495 ? 7.911 -7.245 -4.521 1.00 75.56 495 ALA A O 1
ATOM 4063 N N . LEU A 1 496 ? 7.570 -7.425 -2.315 1.00 84.31 496 LEU A N 1
ATOM 4064 C CA . LEU A 1 496 ? 6.285 -8.125 -2.403 1.00 84.31 496 LEU A CA 1
ATOM 4065 C C . LEU A 1 496 ? 5.068 -7.192 -2.439 1.00 84.31 496 LEU A C 1
ATOM 4067 O O . LEU A 1 496 ? 3.965 -7.663 -2.691 1.00 84.31 496 LEU A O 1
ATOM 4071 N N . ILE A 1 497 ? 5.230 -5.878 -2.243 1.00 84.50 497 ILE A N 1
ATOM 4072 C CA . ILE A 1 497 ? 4.085 -4.951 -2.188 1.00 84.50 497 ILE A CA 1
ATOM 4073 C C . ILE A 1 497 ? 3.293 -4.950 -3.503 1.00 84.50 497 ILE A C 1
ATOM 4075 O O . ILE A 1 497 ? 2.066 -4.888 -3.501 1.00 84.50 497 ILE A O 1
ATOM 4079 N N . ILE A 1 498 ? 3.978 -5.022 -4.646 1.00 89.75 498 ILE A N 1
ATOM 4080 C CA . ILE A 1 498 ? 3.306 -5.080 -5.952 1.00 89.75 498 ILE A CA 1
ATOM 4081 C C . ILE A 1 498 ? 2.545 -6.404 -6.117 1.00 89.75 498 ILE A C 1
ATOM 4083 O O . ILE A 1 498 ? 1.447 -6.407 -6.673 1.00 89.75 498 ILE A O 1
ATOM 4087 N N . GLU A 1 499 ? 3.082 -7.506 -5.591 1.00 89.00 499 GLU A N 1
ATOM 4088 C CA . GLU A 1 499 ? 2.406 -8.807 -5.592 1.00 89.00 499 GLU A CA 1
ATOM 4089 C C . GLU A 1 499 ? 1.134 -8.761 -4.738 1.00 89.00 499 GLU A C 1
ATOM 4091 O O . GLU A 1 499 ? 0.072 -9.166 -5.206 1.00 89.00 499 GLU A O 1
ATOM 4096 N N . ASP A 1 500 ? 1.190 -8.125 -3.566 1.00 85.50 500 ASP A N 1
ATOM 4097 C CA . ASP A 1 500 ? 0.009 -7.867 -2.736 1.00 85.50 500 ASP A CA 1
ATOM 4098 C C . ASP A 1 500 ? -1.060 -7.036 -3.469 1.00 85.50 500 ASP A C 1
ATOM 4100 O O . ASP A 1 500 ? -2.257 -7.288 -3.331 1.00 85.50 500 ASP A O 1
ATOM 4104 N N . ILE A 1 501 ? -0.663 -6.043 -4.274 1.00 89.06 501 ILE A N 1
ATOM 4105 C CA . ILE A 1 501 ? -1.600 -5.241 -5.082 1.00 89.06 501 ILE A CA 1
ATOM 4106 C C . ILE A 1 501 ? -2.241 -6.086 -6.196 1.00 89.06 501 ILE A C 1
ATOM 4108 O O . ILE A 1 501 ? -3.424 -5.898 -6.516 1.00 89.06 501 ILE A O 1
ATOM 4112 N N . PHE A 1 502 ? -1.496 -7.023 -6.789 1.00 90.25 502 PHE A N 1
ATOM 4113 C CA . PHE A 1 502 ? -2.072 -7.985 -7.729 1.00 90.25 502 PHE A CA 1
ATOM 4114 C C . PHE A 1 502 ? -3.088 -8.894 -7.034 1.00 90.25 502 PHE A C 1
ATOM 4116 O O . PHE A 1 502 ? -4.195 -9.032 -7.553 1.00 90.25 502 PHE A O 1
ATOM 4123 N N . GLU A 1 503 ? -2.775 -9.422 -5.847 1.00 85.50 503 GLU A N 1
ATOM 4124 C CA . GLU A 1 503 ? -3.718 -10.217 -5.046 1.00 85.50 503 GLU A CA 1
ATOM 4125 C C . GLU A 1 503 ? -4.997 -9.424 -4.732 1.00 85.50 503 GLU A C 1
ATOM 4127 O O . GLU A 1 503 ? -6.104 -9.913 -4.964 1.00 85.50 503 GLU A O 1
ATOM 4132 N N . LEU A 1 504 ? -4.866 -8.161 -4.298 1.00 83.69 504 LEU A N 1
ATOM 4133 C CA . LEU A 1 504 ? -6.010 -7.263 -4.075 1.00 83.69 504 LEU A CA 1
ATOM 4134 C C . LEU A 1 504 ? -6.897 -7.139 -5.323 1.00 83.69 504 LEU A C 1
ATOM 4136 O O . LEU A 1 504 ? -8.123 -7.129 -5.217 1.00 83.69 504 LEU A O 1
ATOM 4140 N N . SER A 1 505 ? -6.282 -7.052 -6.503 1.00 83.69 505 SER A N 1
ATOM 4141 C CA . SER A 1 505 ? -6.998 -6.927 -7.776 1.00 83.69 505 SER A CA 1
ATOM 4142 C C . SER A 1 505 ? -7.706 -8.227 -8.186 1.00 83.69 505 SER A C 1
ATOM 4144 O O . SER A 1 505 ? -8.773 -8.174 -8.801 1.00 83.69 505 SER A O 1
ATOM 4146 N N . GLU A 1 506 ? -7.140 -9.391 -7.856 1.00 86.44 506 GLU A N 1
ATOM 4147 C CA . GLU A 1 506 ? -7.696 -10.712 -8.193 1.00 86.44 506 GLU A CA 1
ATOM 4148 C C . GLU A 1 506 ? -8.943 -11.063 -7.356 1.00 86.44 506 GLU A C 1
ATOM 4150 O O . GLU A 1 506 ? -9.837 -11.756 -7.845 1.00 86.44 506 GLU A O 1
ATOM 4155 N N . GLU A 1 507 ? -9.076 -10.498 -6.151 1.00 81.62 507 GLU A N 1
ATOM 4156 C CA . GLU A 1 507 ? -10.236 -10.687 -5.260 1.00 81.62 507 GLU A CA 1
ATOM 4157 C C . GLU A 1 507 ? -11.532 -10.013 -5.746 1.00 81.62 507 GLU A C 1
ATOM 4159 O O . GLU A 1 507 ? -12.597 -10.204 -5.148 1.00 81.62 507 GLU A O 1
ATOM 4164 N N . LYS A 1 508 ? -11.471 -9.215 -6.824 1.00 83.25 508 LYS A N 1
ATOM 4165 C CA . LYS A 1 508 ? -12.608 -8.443 -7.370 1.00 83.25 508 LYS A CA 1
ATOM 4166 C C . LYS A 1 508 ? -13.301 -7.552 -6.333 1.00 83.25 508 LYS A C 1
ATOM 4168 O O . LYS A 1 508 ? -14.514 -7.327 -6.384 1.00 83.25 508 LYS A O 1
ATOM 4173 N N . ARG A 1 509 ? -12.527 -7.055 -5.372 1.00 83.81 509 ARG A N 1
ATOM 4174 C CA . ARG A 1 509 ? -12.938 -6.047 -4.396 1.00 83.81 509 ARG A CA 1
ATOM 4175 C C . ARG A 1 509 ? -12.066 -4.827 -4.577 1.00 83.81 509 ARG A C 1
ATOM 4177 O O . ARG A 1 509 ? -10.865 -4.947 -4.793 1.00 83.81 509 ARG A O 1
ATOM 4184 N N . TYR A 1 510 ? -12.680 -3.662 -4.476 1.00 90.12 510 TYR A N 1
ATOM 4185 C CA . TYR A 1 510 ? -12.033 -2.409 -4.817 1.00 90.12 510 TYR A CA 1
ATOM 4186 C C . TYR A 1 510 ? -12.112 -1.420 -3.662 1.00 90.12 510 TYR A C 1
ATOM 4188 O O . TYR A 1 510 ? -13.051 -1.413 -2.859 1.00 90.12 510 TYR A O 1
ATOM 4196 N N . THR A 1 511 ? -11.090 -0.576 -3.587 1.00 93.00 511 THR A N 1
ATOM 4197 C CA . THR A 1 511 ? -11.003 0.515 -2.621 1.00 93.00 511 THR A CA 1
ATOM 4198 C C . THR A 1 511 ? -11.631 1.763 -3.231 1.00 93.00 511 THR A C 1
ATOM 4200 O O . THR A 1 511 ? -11.012 2.433 -4.057 1.00 93.00 511 THR A O 1
ATOM 4203 N N . LYS A 1 512 ? -12.851 2.102 -2.809 1.00 94.50 512 LYS A N 1
ATOM 4204 C CA . LYS A 1 512 ? -13.517 3.347 -3.207 1.00 94.50 512 LYS A CA 1
ATOM 4205 C C . LYS A 1 512 ? -13.119 4.473 -2.261 1.00 94.50 512 LYS A C 1
ATOM 4207 O O . LYS A 1 512 ? -13.290 4.348 -1.045 1.00 94.50 512 LYS A O 1
ATOM 4212 N N . ILE A 1 513 ? -12.601 5.568 -2.810 1.00 94.75 513 ILE A N 1
ATOM 4213 C CA . ILE A 1 513 ? -12.151 6.729 -2.039 1.00 94.75 513 ILE A CA 1
ATOM 4214 C C . ILE A 1 513 ? -13.364 7.588 -1.666 1.00 94.75 513 ILE A C 1
ATOM 4216 O O . ILE A 1 513 ? -14.134 8.020 -2.531 1.00 94.75 513 ILE A O 1
ATOM 4220 N N . ILE A 1 514 ? -13.484 7.882 -0.374 1.00 92.69 514 ILE A N 1
ATOM 4221 C CA . ILE A 1 514 ? -14.481 8.789 0.194 1.00 92.69 514 ILE A CA 1
ATOM 4222 C C . ILE A 1 514 ? -13.895 10.202 0.158 1.00 92.69 514 ILE A C 1
ATOM 4224 O O . ILE A 1 514 ? -12.868 10.470 0.787 1.00 92.69 514 ILE A O 1
ATOM 4228 N N . SER A 1 515 ? -14.523 11.104 -0.598 1.00 88.94 515 SER A N 1
ATOM 4229 C CA . SER A 1 515 ? -14.051 12.485 -0.727 1.00 88.94 515 SER A CA 1
ATOM 4230 C C . SER A 1 515 ? -14.322 13.313 0.531 1.00 88.94 515 SER A C 1
ATOM 4232 O O . SER A 1 515 ? -15.156 12.968 1.370 1.00 88.94 515 SER A O 1
ATOM 4234 N N . LYS A 1 516 ? -13.654 14.466 0.626 1.00 89.12 516 LYS A N 1
ATOM 4235 C CA . LYS A 1 516 ? -13.933 15.469 1.658 1.00 89.12 516 LYS A CA 1
ATOM 4236 C C . LYS A 1 516 ? -15.420 15.858 1.695 1.00 89.12 516 LYS A C 1
ATOM 4238 O O . LYS A 1 516 ? -16.017 15.839 2.767 1.00 89.12 516 LYS A O 1
ATOM 4243 N N . ASP A 1 517 ? -16.017 16.136 0.537 1.00 90.38 517 ASP A N 1
ATOM 4244 C CA . ASP A 1 517 ? -17.430 16.526 0.413 1.00 90.38 517 ASP A CA 1
ATOM 4245 C C . ASP A 1 517 ? -18.387 15.417 0.881 1.00 90.38 517 ASP A C 1
ATOM 4247 O O . ASP A 1 517 ? -19.450 15.690 1.438 1.00 90.38 517 ASP A O 1
ATOM 4251 N N . GLU A 1 518 ? -18.031 14.148 0.659 1.00 92.31 518 GLU A N 1
ATOM 4252 C CA . GLU A 1 518 ? -18.802 13.007 1.168 1.00 92.31 518 GLU A CA 1
ATOM 4253 C C . GLU A 1 518 ? -18.759 12.968 2.702 1.00 92.31 518 GLU A C 1
ATOM 4255 O O . GLU A 1 518 ? -19.804 12.855 3.344 1.00 92.31 518 GLU A O 1
ATOM 4260 N N . VAL A 1 519 ? -17.581 13.169 3.305 1.00 91.94 519 VAL A N 1
ATOM 4261 C CA . VAL A 1 519 ? -17.449 13.257 4.770 1.00 91.94 519 VAL A CA 1
ATOM 4262 C C . VAL A 1 519 ? -18.191 14.475 5.338 1.00 91.94 519 VAL A C 1
ATOM 4264 O O . VAL A 1 519 ? -18.792 14.374 6.409 1.00 91.94 519 VAL A O 1
ATOM 4267 N N . GLU A 1 520 ? -18.222 15.608 4.629 1.00 91.56 520 GLU A N 1
ATOM 4268 C CA . GLU A 1 520 ? -19.033 16.773 5.019 1.00 91.56 520 GLU A CA 1
ATOM 4269 C C . GLU A 1 520 ? -20.523 16.446 5.100 1.00 91.56 520 GLU A C 1
ATOM 4271 O O . GLU A 1 520 ? -21.159 16.742 6.114 1.00 91.56 520 GLU A O 1
ATOM 4276 N N . LYS A 1 521 ? -21.066 15.735 4.107 1.00 93.75 521 LYS A N 1
ATOM 4277 C CA . LYS A 1 521 ? -22.462 15.272 4.146 1.00 93.75 521 LYS A CA 1
ATOM 4278 C C . LYS A 1 521 ? -22.721 14.341 5.330 1.00 93.75 521 LYS A C 1
ATOM 4280 O O . LYS A 1 521 ? -23.763 14.448 5.977 1.00 93.75 521 LYS A O 1
ATOM 4285 N N . PHE A 1 522 ? -21.770 13.467 5.666 1.00 94.44 522 PHE A N 1
ATOM 4286 C CA . PHE A 1 522 ? -21.913 12.560 6.809 1.00 94.44 522 PHE A CA 1
ATOM 4287 C C . PHE A 1 522 ? -21.921 13.290 8.161 1.00 94.44 522 PHE A C 1
ATOM 4289 O O . PHE A 1 522 ? -22.587 12.832 9.092 1.00 94.44 522 PHE A O 1
ATOM 4296 N N . LYS A 1 523 ? -21.251 14.445 8.283 1.00 89.75 523 LYS A N 1
ATOM 4297 C CA . LYS A 1 523 ? -21.314 15.291 9.492 1.00 89.75 523 LYS A CA 1
ATOM 4298 C C . LYS A 1 523 ? -22.722 15.822 9.749 1.00 89.75 523 LYS A C 1
ATOM 4300 O O . LYS A 1 523 ? -23.153 15.865 10.897 1.00 89.75 523 LYS A O 1
ATOM 4305 N N . GLU A 1 524 ? -23.430 16.213 8.692 1.00 87.81 524 GLU A N 1
ATOM 4306 C CA . GLU A 1 524 ? -24.767 16.815 8.782 1.00 87.81 524 GLU A CA 1
ATOM 4307 C C . GLU A 1 524 ? -25.881 15.764 8.868 1.00 87.81 524 GLU A C 1
ATOM 4309 O O . GLU A 1 524 ? -26.818 15.894 9.659 1.00 87.81 524 GLU A O 1
ATOM 4314 N N . GLY A 1 525 ? -25.785 14.717 8.046 1.00 85.50 525 GLY A N 1
ATOM 4315 C CA . GLY A 1 525 ? -26.837 13.718 7.858 1.00 85.50 525 GLY A CA 1
ATOM 4316 C C . GLY A 1 525 ? -26.594 12.376 8.549 1.00 85.50 525 GLY A C 1
ATOM 4317 O O . GLY A 1 525 ? -27.542 11.606 8.705 1.00 85.50 525 GLY A O 1
ATOM 4318 N N . GLY A 1 526 ? -25.369 12.089 8.994 1.00 86.81 526 GLY A N 1
ATOM 4319 C CA . GLY A 1 526 ? -24.925 10.739 9.346 1.00 86.81 526 GLY A CA 1
ATOM 4320 C C . GLY A 1 526 ? -24.613 9.890 8.107 1.00 86.81 526 GLY A C 1
ATOM 4321 O O . GLY A 1 526 ? -24.774 10.330 6.973 1.00 86.81 526 GLY A O 1
ATOM 4322 N N . CYS A 1 527 ? -24.152 8.659 8.323 1.00 90.50 527 CYS A N 1
ATOM 4323 C CA . CYS A 1 527 ? -23.822 7.728 7.242 1.00 90.50 527 CYS A CA 1
ATOM 4324 C C . CYS A 1 527 ? -25.043 6.896 6.824 1.00 90.50 527 CYS A C 1
ATOM 4326 O O . CYS A 1 527 ? -25.672 6.254 7.674 1.00 90.50 527 CYS A O 1
ATOM 4328 N N . GLU A 1 528 ? -25.328 6.861 5.521 1.00 85.31 528 GLU A N 1
ATOM 4329 C CA . GLU A 1 528 ? -26.473 6.138 4.950 1.00 85.31 528 GLU A CA 1
ATOM 4330 C C . GLU A 1 528 ? -26.212 4.634 4.816 1.00 85.31 528 GLU A C 1
ATOM 4332 O O . GLU A 1 528 ? -27.088 3.823 5.120 1.00 85.31 528 GLU A O 1
ATOM 4337 N N . THR A 1 529 ? -25.000 4.253 4.403 1.00 89.94 529 THR A N 1
ATOM 4338 C CA . THR A 1 529 ? -24.639 2.857 4.134 1.00 89.94 529 THR A CA 1
ATOM 4339 C C . THR A 1 529 ? -23.801 2.247 5.258 1.00 89.94 529 THR A C 1
ATOM 4341 O O . THR A 1 529 ? -23.132 2.949 6.021 1.00 89.94 529 THR A O 1
ATOM 4344 N N . ILE A 1 530 ? -23.809 0.915 5.365 1.00 89.06 530 ILE A N 1
ATOM 4345 C CA . ILE A 1 530 ? -23.024 0.194 6.379 1.00 89.06 530 ILE A CA 1
ATOM 4346 C C . ILE A 1 530 ? -21.519 0.338 6.124 1.00 89.06 530 ILE A C 1
ATOM 4348 O O . ILE A 1 530 ? -20.749 0.436 7.079 1.00 89.06 530 ILE A O 1
ATOM 4352 N N . GLU A 1 531 ? -21.080 0.387 4.867 1.00 88.75 531 GLU A N 1
ATOM 4353 C CA . GLU A 1 531 ? -19.661 0.574 4.556 1.00 88.75 531 GLU A CA 1
ATOM 4354 C C . GLU A 1 531 ? -19.188 2.007 4.853 1.00 88.75 531 GLU A C 1
ATOM 4356 O O . GLU A 1 531 ? -18.091 2.173 5.390 1.00 88.75 531 GLU A O 1
ATOM 4361 N N . ASP A 1 532 ? -20.022 3.036 4.646 1.00 91.75 532 ASP A N 1
ATOM 4362 C CA . ASP A 1 532 ? -19.703 4.404 5.096 1.00 91.75 532 ASP A CA 1
ATOM 4363 C C . ASP A 1 532 ? -19.619 4.467 6.629 1.00 91.75 532 ASP A C 1
ATOM 4365 O O . ASP A 1 532 ? -18.680 5.028 7.198 1.00 91.75 532 ASP A O 1
ATOM 4369 N N . GLN A 1 533 ? -20.564 3.816 7.318 1.00 90.62 533 GLN A N 1
ATOM 4370 C CA . GLN A 1 533 ? -20.548 3.674 8.775 1.00 90.62 533 GLN A CA 1
ATOM 4371 C C . GLN A 1 533 ? -19.267 2.981 9.250 1.00 90.62 533 GLN A C 1
ATOM 4373 O O . GLN A 1 533 ? -18.658 3.403 10.232 1.00 90.62 533 GLN A O 1
ATOM 4378 N N . ARG A 1 534 ? -18.812 1.938 8.552 1.00 87.19 534 ARG A N 1
ATOM 4379 C CA . ARG A 1 534 ? -17.559 1.242 8.865 1.00 87.19 534 ARG A CA 1
ATOM 4380 C C . ARG A 1 534 ? -16.351 2.149 8.675 1.00 87.19 534 ARG A C 1
ATOM 4382 O O . ARG A 1 534 ? -15.490 2.185 9.559 1.00 87.19 534 ARG A O 1
ATOM 4389 N N . ALA A 1 535 ? -16.295 2.875 7.561 1.00 88.88 535 ALA A N 1
ATOM 4390 C CA . ALA A 1 535 ? -15.223 3.815 7.272 1.00 88.88 535 ALA A CA 1
ATOM 4391 C C . ALA A 1 535 ? -15.135 4.892 8.360 1.00 88.88 535 ALA A C 1
ATOM 4393 O O . ALA A 1 535 ? -14.070 5.073 8.947 1.00 88.88 535 ALA A O 1
ATOM 4394 N N . MET A 1 536 ? -16.258 5.521 8.725 1.00 90.19 536 MET A N 1
ATOM 4395 C CA . MET A 1 536 ? -16.295 6.553 9.769 1.00 90.19 536 MET A CA 1
ATOM 4396 C C . MET A 1 536 ? -16.064 5.987 11.174 1.00 90.19 536 MET A C 1
ATOM 4398 O O . MET A 1 536 ? -15.381 6.613 11.982 1.00 90.19 536 MET A O 1
ATOM 4402 N N . HIS A 1 537 ? -16.542 4.773 11.482 1.00 86.06 537 HIS A N 1
ATOM 4403 C CA . HIS A 1 537 ? -16.209 4.090 12.743 1.00 86.06 537 HIS A CA 1
ATOM 4404 C C . HIS A 1 537 ? -14.689 3.984 12.921 1.00 86.06 537 HIS A C 1
ATOM 4406 O O . HIS A 1 537 ? -14.173 4.195 14.021 1.00 86.06 537 HIS A O 1
ATOM 4412 N N . LYS A 1 538 ? -13.995 3.704 11.812 1.00 80.75 538 LYS A N 1
ATOM 4413 C CA . LYS A 1 538 ? -12.543 3.590 11.711 1.00 80.75 538 LYS A CA 1
ATOM 4414 C C . LYS A 1 538 ? -11.839 4.897 11.314 1.00 80.75 538 LYS A C 1
ATOM 4416 O O . LYS A 1 538 ? -10.639 4.860 11.086 1.00 80.75 538 LYS A O 1
ATOM 4421 N N . CYS A 1 539 ? -12.522 6.031 11.213 1.00 82.88 539 CYS A N 1
ATOM 4422 C CA . CYS A 1 539 ? -11.938 7.285 10.726 1.00 82.88 539 CYS A CA 1
ATOM 4423 C C . CYS A 1 539 ? -11.096 7.129 9.436 1.00 82.88 539 CYS A C 1
ATOM 4425 O O . CYS A 1 539 ? -9.960 7.586 9.396 1.00 82.88 539 CYS A O 1
ATOM 4427 N N . ARG A 1 540 ? -11.604 6.428 8.412 1.00 83.50 540 ARG A N 1
ATOM 4428 C CA . ARG A 1 540 ? -10.905 6.157 7.135 1.00 83.50 540 ARG A CA 1
ATOM 4429 C C . ARG A 1 540 ? -11.482 6.974 5.979 1.00 83.50 540 ARG A C 1
ATOM 4431 O O . ARG A 1 540 ? -12.673 7.267 5.968 1.00 83.50 540 ARG A O 1
ATOM 4438 N N . THR A 1 541 ? -10.656 7.251 4.968 1.00 86.69 541 THR A N 1
ATOM 4439 C CA . THR A 1 541 ? -11.055 7.909 3.702 1.00 86.69 541 THR A CA 1
ATOM 4440 C C . THR A 1 541 ? -11.371 6.928 2.574 1.00 86.69 541 THR A C 1
ATOM 4442 O O . THR A 1 541 ? -11.358 7.295 1.401 1.00 86.69 541 THR A O 1
ATOM 4445 N N . TYR A 1 542 ? -11.641 5.665 2.892 1.00 91.81 542 TYR A N 1
ATOM 4446 C CA . TYR A 1 542 ? -12.050 4.681 1.900 1.00 91.81 542 TYR A CA 1
ATOM 4447 C C . TYR A 1 542 ? -13.045 3.683 2.464 1.00 91.81 542 TYR A C 1
ATOM 4449 O O . TYR A 1 542 ? -13.123 3.464 3.677 1.00 91.81 542 TYR A O 1
ATOM 4457 N N . LYS A 1 543 ? -13.746 3.032 1.540 1.00 90.62 543 LYS A N 1
ATOM 4458 C CA . LYS A 1 543 ? -14.578 1.865 1.798 1.00 90.62 543 LYS A CA 1
ATOM 4459 C C . LYS A 1 543 ? -14.346 0.768 0.770 1.00 90.62 543 LYS A C 1
ATOM 4461 O O . LYS A 1 543 ? -13.703 0.982 -0.258 1.00 90.62 543 LYS A O 1
ATOM 4466 N N . VAL A 1 544 ? -14.864 -0.414 1.081 1.00 87.25 544 VAL A N 1
ATOM 4467 C CA . VAL A 1 544 ? -14.753 -1.595 0.230 1.00 87.25 544 VAL A CA 1
ATOM 4468 C C . VAL A 1 544 ? -16.008 -1.734 -0.618 1.00 87.25 544 VAL A C 1
ATOM 4470 O O . VAL A 1 544 ? -17.114 -1.770 -0.080 1.00 87.25 544 VAL A O 1
ATOM 4473 N N . VAL A 1 545 ? -15.826 -1.862 -1.928 1.00 89.88 545 VAL A N 1
ATOM 4474 C CA . VAL A 1 545 ? -16.911 -2.087 -2.889 1.00 89.88 545 VAL A CA 1
ATOM 4475 C C . VAL A 1 545 ? -16.608 -3.287 -3.784 1.00 89.88 545 VAL A C 1
ATOM 4477 O O . VAL A 1 545 ? -15.466 -3.745 -3.865 1.00 89.88 545 VAL A O 1
ATOM 4480 N N . ASP A 1 546 ? -17.640 -3.827 -4.421 1.00 87.25 546 ASP A N 1
ATOM 4481 C CA . ASP A 1 546 ? -17.498 -4.842 -5.463 1.00 87.25 546 ASP A CA 1
ATOM 4482 C C . ASP A 1 546 ? -17.184 -4.220 -6.841 1.00 87.25 546 ASP A C 1
ATOM 4484 O O . ASP A 1 546 ? -17.053 -3.005 -6.986 1.00 87.25 546 ASP A O 1
ATOM 4488 N N . GLU A 1 547 ? -17.056 -5.060 -7.870 1.00 85.94 547 GLU A N 1
ATOM 4489 C CA . GLU A 1 547 ? -16.790 -4.651 -9.262 1.00 85.94 547 GLU A CA 1
ATOM 4490 C C . GLU A 1 547 ? -17.860 -3.713 -9.853 1.00 85.94 547 GLU A C 1
ATOM 4492 O O . GLU A 1 547 ? -17.589 -2.975 -10.799 1.00 85.94 547 GLU A O 1
ATOM 4497 N N . SER A 1 548 ? -19.074 -3.706 -9.294 1.00 87.25 548 SER A N 1
ATOM 4498 C CA . SER A 1 548 ? -20.156 -2.804 -9.701 1.00 87.25 548 SER A CA 1
ATOM 4499 C C . SER A 1 548 ? -20.154 -1.469 -8.948 1.00 87.25 548 SER A C 1
ATOM 4501 O O . SER A 1 548 ? -21.085 -0.681 -9.121 1.00 87.25 548 SER A O 1
ATOM 4503 N N . SER A 1 549 ? -19.133 -1.226 -8.116 1.00 87.94 549 SER A N 1
ATOM 4504 C CA . SER A 1 549 ? -19.039 -0.102 -7.174 1.00 87.94 549 SER A CA 1
ATOM 4505 C C . SER A 1 549 ? -20.124 -0.118 -6.091 1.00 87.94 549 SER A C 1
ATOM 4507 O O . SER A 1 549 ? -20.382 0.899 -5.440 1.00 87.94 549 SER A O 1
ATOM 4509 N N . SER A 1 550 ? -20.751 -1.277 -5.871 1.00 88.38 550 SER A N 1
ATOM 4510 C CA . SER A 1 550 ? -21.754 -1.469 -4.825 1.00 88.38 550 SER A CA 1
ATOM 4511 C C . SER A 1 550 ? -21.086 -1.861 -3.512 1.00 88.38 550 SER A C 1
ATOM 4513 O O . SER A 1 550 ? -20.072 -2.562 -3.491 1.00 88.38 550 SER A O 1
ATOM 4515 N N . ASP A 1 551 ? -21.659 -1.422 -2.392 1.00 88.06 551 ASP A N 1
ATOM 4516 C CA . ASP A 1 551 ? -21.154 -1.793 -1.073 1.00 88.06 551 ASP A CA 1
ATOM 4517 C C . ASP A 1 551 ? -21.230 -3.314 -0.878 1.00 88.06 551 ASP A C 1
ATOM 4519 O O . ASP A 1 551 ? -22.284 -3.930 -1.049 1.00 88.06 551 ASP A O 1
ATOM 4523 N N . ILE A 1 552 ? -20.122 -3.920 -0.442 1.00 82.25 552 ILE A N 1
ATOM 4524 C CA . ILE A 1 552 ? -20.053 -5.371 -0.197 1.00 82.25 552 ILE A CA 1
ATOM 4525 C C . ILE A 1 552 ? -20.947 -5.829 0.965 1.00 82.25 552 ILE A C 1
ATOM 4527 O O . ILE A 1 552 ? -21.263 -7.014 1.088 1.00 82.25 552 ILE A O 1
ATOM 4531 N N . THR A 1 553 ? -21.344 -4.890 1.827 1.00 81.81 553 THR A N 1
ATOM 4532 C CA . THR A 1 553 ? -22.159 -5.142 3.009 1.00 81.81 553 THR A CA 1
ATOM 4533 C C . THR A 1 553 ? -23.361 -4.210 3.002 1.00 81.81 553 THR A C 1
ATOM 4535 O O . THR A 1 553 ? -23.248 -3.023 3.298 1.00 81.81 553 THR A O 1
ATOM 4538 N N . THR A 1 554 ? -24.539 -4.754 2.710 1.00 80.50 554 THR A N 1
ATOM 4539 C CA . THR A 1 554 ? -25.787 -3.973 2.644 1.00 80.50 554 THR A CA 1
ATOM 4540 C C . THR A 1 554 ? -26.680 -4.178 3.864 1.00 80.50 554 THR A C 1
ATOM 4542 O O . THR A 1 554 ? -27.509 -3.325 4.174 1.00 80.50 554 THR A O 1
ATOM 4545 N N . THR A 1 555 ? -26.499 -5.279 4.606 1.00 82.38 555 THR A N 1
ATOM 4546 C CA . THR A 1 555 ? -27.288 -5.577 5.806 1.00 82.38 555 THR A CA 1
ATOM 4547 C C . THR A 1 555 ? -26.428 -5.783 7.047 1.00 82.38 555 THR A C 1
ATOM 4549 O O . THR A 1 555 ? -25.280 -6.226 7.000 1.00 82.38 555 THR A O 1
ATOM 4552 N N . LYS A 1 556 ? -27.024 -5.524 8.214 1.00 76.69 556 LYS A N 1
ATOM 4553 C CA . LYS A 1 556 ? -26.396 -5.792 9.512 1.00 76.69 556 LYS A CA 1
ATOM 4554 C C . LYS A 1 556 ? -26.074 -7.278 9.710 1.00 76.69 556 LYS A C 1
ATOM 4556 O O . LYS A 1 556 ? -25.099 -7.609 10.384 1.00 76.69 556 LYS A O 1
ATOM 4561 N N . ALA A 1 557 ? -26.882 -8.177 9.146 1.00 77.12 557 ALA A N 1
ATOM 4562 C CA . ALA A 1 557 ? -26.620 -9.611 9.205 1.00 77.12 557 ALA A CA 1
ATOM 4563 C C . ALA A 1 557 ? -25.343 -9.962 8.432 1.00 77.12 557 ALA A C 1
ATOM 4565 O O . ALA A 1 557 ? -24.519 -10.729 8.927 1.00 77.12 557 ALA A O 1
ATOM 4566 N N . ASP A 1 558 ? -25.138 -9.347 7.269 1.00 77.94 558 ASP A N 1
ATOM 4567 C CA . ASP A 1 558 ? -23.933 -9.552 6.466 1.00 77.94 558 ASP A CA 1
ATOM 4568 C C . ASP A 1 558 ? -22.708 -8.932 7.141 1.00 77.94 558 ASP A C 1
ATOM 4570 O O . ASP A 1 558 ? -21.683 -9.602 7.262 1.00 77.94 558 ASP A O 1
ATOM 4574 N N . ALA A 1 559 ? -22.857 -7.748 7.746 1.00 77.31 559 ALA A N 1
ATOM 4575 C CA . ALA A 1 559 ? -21.826 -7.152 8.596 1.00 77.31 559 ALA A CA 1
ATOM 4576 C C . ALA A 1 559 ? -21.455 -8.070 9.770 1.00 77.31 559 ALA A C 1
ATOM 4578 O O . ALA A 1 559 ? -20.281 -8.230 10.087 1.00 77.31 559 ALA A O 1
ATOM 4579 N N . SER A 1 560 ? -22.440 -8.734 10.385 1.00 75.00 560 SER A N 1
ATOM 4580 C CA . SER A 1 560 ? -22.215 -9.659 11.503 1.00 75.00 560 SER A CA 1
ATOM 4581 C C . SER A 1 560 ? -21.485 -10.933 11.076 1.00 75.00 560 SER A C 1
ATOM 4583 O O . SER A 1 560 ? -20.649 -11.435 11.827 1.00 75.00 560 SER A O 1
ATOM 4585 N N . LYS A 1 561 ? -21.770 -11.461 9.877 1.00 74.69 561 LYS A N 1
ATOM 4586 C CA . LYS A 1 561 ? -21.037 -12.600 9.294 1.00 74.69 561 LYS A CA 1
ATOM 4587 C C . LYS A 1 561 ? -19.609 -12.204 8.931 1.00 74.69 561 LYS A C 1
ATOM 4589 O O . LYS A 1 561 ? -18.674 -12.979 9.123 1.00 74.69 561 LYS A O 1
ATOM 4594 N N . LEU A 1 562 ? -19.434 -10.992 8.404 1.00 70.00 562 LEU A N 1
ATOM 4595 C CA . LEU A 1 562 ? -18.145 -10.516 7.931 1.00 70.00 562 LEU A CA 1
ATOM 4596 C C . LEU A 1 562 ? -17.246 -10.097 9.106 1.00 70.00 562 LEU A C 1
ATOM 4598 O O . LEU A 1 562 ? -16.107 -10.536 9.188 1.00 70.00 562 LEU A O 1
ATOM 4602 N N . TYR A 1 563 ? -17.748 -9.349 10.078 1.00 70.00 563 TYR A N 1
ATOM 4603 C CA . TYR A 1 563 ? -16.930 -8.775 11.152 1.00 70.00 563 TYR A CA 1
ATOM 4604 C C . TYR A 1 563 ? -17.121 -9.440 12.514 1.00 70.00 563 TYR A C 1
ATOM 4606 O O . TYR A 1 563 ? -16.509 -9.004 13.483 1.00 70.00 563 TYR A O 1
ATOM 4614 N N . THR A 1 564 ? -17.904 -10.518 12.599 1.00 66.56 564 THR A N 1
ATOM 4615 C CA . THR A 1 564 ? -18.345 -11.192 13.834 1.00 66.56 564 THR A CA 1
ATOM 4616 C C . THR A 1 564 ? -19.299 -10.348 14.682 1.00 66.56 564 THR A C 1
ATOM 4618 O O . THR A 1 564 ? -19.104 -9.147 14.881 1.00 66.56 564 THR A O 1
ATOM 4621 N N . TYR A 1 565 ? -20.300 -11.006 15.273 1.00 59.06 565 TYR A N 1
ATOM 4622 C CA . TYR A 1 565 ? -21.269 -10.375 16.181 1.00 59.06 565 TYR A CA 1
ATOM 4623 C C . TYR A 1 565 ? -20.615 -9.724 17.415 1.00 59.06 565 TYR A C 1
ATOM 4625 O O . TYR A 1 565 ? -21.156 -8.792 18.009 1.00 59.06 565 TYR A O 1
ATOM 4633 N N . ALA A 1 566 ? -19.428 -10.198 17.802 1.00 62.16 566 ALA A N 1
ATOM 4634 C CA . ALA A 1 566 ? -18.686 -9.673 18.940 1.00 62.16 566 ALA A CA 1
ATOM 4635 C C . ALA A 1 566 ? -17.900 -8.385 18.630 1.00 62.16 566 ALA A C 1
ATOM 4637 O O . ALA A 1 566 ? -17.451 -7.734 19.572 1.00 62.16 566 ALA A O 1
ATOM 4638 N N . SER A 1 567 ? -17.738 -7.994 17.360 1.00 70.81 567 SER A N 1
ATOM 4639 C CA . SER A 1 567 ? -16.983 -6.783 17.014 1.00 70.81 567 SER A CA 1
ATOM 4640 C C . SER A 1 567 ? -17.685 -5.501 17.461 1.00 70.81 567 SER A C 1
ATOM 4642 O O . SER A 1 567 ? -18.907 -5.370 17.382 1.00 70.81 567 SER A O 1
ATOM 4644 N N . ASN A 1 568 ? -16.890 -4.507 17.868 1.00 74.00 568 ASN A N 1
ATOM 4645 C CA . ASN A 1 568 ? -17.400 -3.196 18.288 1.00 74.00 568 ASN A CA 1
ATOM 4646 C C . ASN A 1 568 ? -18.182 -2.484 17.172 1.00 74.00 568 ASN A C 1
ATOM 4648 O O . ASN A 1 568 ? -19.193 -1.845 17.452 1.00 74.00 568 ASN A O 1
ATOM 4652 N N . PHE A 1 569 ? -17.776 -2.662 15.909 1.00 80.62 569 PHE A N 1
ATOM 4653 C CA . PHE A 1 569 ? -18.520 -2.150 14.758 1.00 80.62 569 PHE A CA 1
ATOM 4654 C C . PHE A 1 569 ? -19.891 -2.828 14.611 1.00 80.62 569 PHE A C 1
ATOM 4656 O O . PHE A 1 569 ? -20.912 -2.160 14.530 1.00 80.62 569 PHE A O 1
ATOM 4663 N N . THR A 1 570 ? -19.972 -4.160 14.661 1.00 77.06 570 THR A N 1
ATOM 4664 C CA . THR A 1 570 ? -21.278 -4.839 14.540 1.00 77.06 570 THR A CA 1
ATOM 4665 C C . THR A 1 570 ? -22.217 -4.479 15.699 1.00 77.06 570 THR A C 1
ATOM 4667 O O . THR A 1 570 ? -23.431 -4.330 15.519 1.00 77.06 570 THR A O 1
ATOM 4670 N N . ARG A 1 571 ? -21.658 -4.273 16.898 1.00 75.12 571 ARG A N 1
ATOM 4671 C CA . ARG A 1 571 ? -22.401 -3.777 18.064 1.00 75.12 571 ARG A CA 1
ATOM 4672 C C . ARG A 1 571 ? -22.931 -2.357 17.840 1.00 75.12 571 ARG A C 1
ATOM 4674 O O . ARG A 1 571 ? -24.088 -2.109 18.183 1.00 75.12 571 ARG A O 1
ATOM 4681 N N . SER A 1 572 ? -22.155 -1.456 17.226 1.00 79.94 572 SER A N 1
ATOM 4682 C CA . SER A 1 572 ? -22.585 -0.071 16.967 1.00 79.94 572 SER A CA 1
ATOM 4683 C C . SER A 1 572 ? -23.788 0.015 16.018 1.00 79.94 572 SER A C 1
ATOM 4685 O O . SER A 1 572 ? -24.693 0.817 16.252 1.00 79.94 572 SER A O 1
ATOM 4687 N N . LEU A 1 573 ? -23.890 -0.897 15.042 1.00 80.75 573 LEU A N 1
ATOM 4688 C CA . LEU A 1 573 ? -25.042 -1.016 14.130 1.00 80.75 573 LEU A CA 1
ATOM 4689 C C . LEU A 1 573 ? -26.367 -1.380 14.832 1.00 80.75 573 LEU A C 1
ATOM 4691 O O . LEU A 1 573 ? -27.429 -1.355 14.216 1.00 80.75 573 LEU A O 1
ATOM 4695 N N . SER A 1 574 ? -26.326 -1.779 16.107 1.00 71.12 574 SER A N 1
ATOM 4696 C CA . SER A 1 574 ? -27.502 -2.188 16.893 1.00 71.12 574 SER A CA 1
ATOM 4697 C C . SER A 1 574 ? -28.112 -1.071 17.743 1.00 71.12 574 SER A C 1
ATOM 4699 O O . SER A 1 574 ? -29.065 -1.339 18.478 1.00 71.12 574 SER A O 1
ATOM 4701 N N . SER A 1 575 ? -27.530 0.129 17.717 1.00 71.38 575 SER A N 1
ATOM 4702 C CA . SER A 1 575 ? -27.942 1.256 18.557 1.00 71.38 575 SER A CA 1
ATOM 4703 C C . SER A 1 575 ? -29.064 2.071 17.910 1.00 71.38 575 SER A C 1
ATOM 4705 O O . SER A 1 575 ? -29.028 2.315 16.706 1.00 71.38 575 SER A O 1
ATOM 4707 N N . GLN A 1 576 ? -30.017 2.550 18.716 1.00 68.19 576 GLN A N 1
ATOM 4708 C CA . GLN A 1 576 ? -31.029 3.523 18.276 1.00 68.19 576 GLN A CA 1
ATOM 4709 C C . GLN A 1 576 ? -30.420 4.913 18.004 1.00 68.19 576 GLN A C 1
ATOM 4711 O O . GLN A 1 576 ? -30.966 5.677 17.216 1.00 68.19 576 GLN A O 1
ATOM 4716 N N . ASP A 1 577 ? -29.260 5.218 18.600 1.00 72.25 577 ASP A N 1
ATOM 4717 C CA . ASP A 1 577 ? -28.534 6.485 18.421 1.00 72.25 577 ASP A CA 1
ATOM 4718 C C . ASP A 1 577 ? -27.436 6.406 17.343 1.00 72.25 577 ASP A C 1
ATOM 4720 O O . ASP A 1 577 ? -26.556 7.269 17.277 1.00 72.25 577 ASP A O 1
ATOM 4724 N N . ASN A 1 578 ? -27.456 5.370 16.496 1.00 81.06 578 ASN A N 1
ATOM 4725 C CA . ASN A 1 578 ? -26.424 5.136 15.481 1.00 81.06 578 ASN A CA 1
ATOM 4726 C C . ASN A 1 578 ? -26.166 6.374 14.597 1.00 81.06 578 ASN A C 1
ATOM 4728 O O . ASN A 1 578 ? -25.012 6.700 14.329 1.00 81.06 578 ASN A O 1
ATOM 4732 N N . LYS A 1 579 ? -27.211 7.119 14.220 1.00 88.75 579 LYS A N 1
ATOM 4733 C CA . LYS A 1 579 ? -27.104 8.339 13.412 1.00 88.75 579 LYS A CA 1
ATOM 4734 C C . LYS A 1 579 ? -26.246 9.408 14.093 1.00 88.75 579 LYS A C 1
ATOM 4736 O O . LYS A 1 579 ? -25.291 9.890 13.493 1.00 88.75 579 LYS A O 1
ATOM 4741 N N . ALA A 1 580 ? -26.552 9.744 15.348 1.00 89.12 580 ALA A N 1
ATOM 4742 C CA . ALA A 1 580 ? -25.815 10.758 16.105 1.00 89.12 580 ALA A CA 1
ATOM 4743 C C . ALA A 1 580 ? -24.356 10.338 16.337 1.00 89.12 580 ALA A C 1
ATOM 4745 O O . ALA A 1 580 ? -23.444 11.154 16.204 1.00 89.12 580 ALA A O 1
ATOM 4746 N N . TYR A 1 581 ? -24.133 9.050 16.612 1.00 90.56 581 TYR A N 1
ATOM 4747 C CA . TYR A 1 581 ? -22.794 8.484 16.730 1.00 90.56 581 TYR A CA 1
ATOM 4748 C C . TYR A 1 581 ? -21.975 8.669 15.445 1.00 90.56 581 TYR A C 1
ATOM 4750 O O . TYR A 1 581 ? -20.849 9.162 15.499 1.00 90.56 581 TYR A O 1
ATOM 4758 N N . PHE A 1 582 ? -22.536 8.323 14.282 1.00 91.94 582 PHE A N 1
ATOM 4759 C CA . PHE A 1 582 ? -21.819 8.439 13.011 1.00 91.94 582 PHE A CA 1
ATOM 4760 C C . PHE A 1 582 ? -21.647 9.882 12.539 1.00 91.94 582 PHE A C 1
ATOM 4762 O O . PHE A 1 582 ? -20.614 10.180 11.947 1.00 91.94 582 PHE A O 1
ATOM 4769 N N . MET A 1 583 ? -22.562 10.798 12.873 1.00 92.25 583 MET A N 1
ATOM 4770 C CA . MET A 1 583 ? -22.333 12.237 12.685 1.00 92.25 583 MET A CA 1
ATOM 4771 C C . MET A 1 583 ? -21.094 12.696 13.465 1.00 92.25 583 MET A C 1
ATOM 4773 O O . MET A 1 583 ? -20.178 13.271 12.883 1.00 92.25 583 MET A O 1
ATOM 4777 N N . LYS A 1 584 ? -21.002 12.354 14.760 1.00 91.06 584 LYS A N 1
ATOM 4778 C CA . LYS A 1 584 ? -19.843 12.696 15.602 1.00 91.06 584 LYS A CA 1
ATOM 4779 C C . LYS A 1 584 ? -18.547 12.018 15.149 1.00 91.06 584 LYS A C 1
ATOM 4781 O O . LYS A 1 584 ? -17.501 12.659 15.142 1.00 91.06 584 LYS A O 1
ATOM 4786 N N . LYS A 1 585 ? -18.591 10.753 14.716 1.00 89.94 585 LYS A N 1
ATOM 4787 C CA . LYS A 1 585 ? -17.422 10.081 14.117 1.00 89.94 585 LYS A CA 1
ATOM 4788 C C . LYS A 1 585 ? -17.004 10.717 12.788 1.00 89.94 585 LYS A C 1
ATOM 4790 O O . LYS A 1 585 ? -15.813 10.756 12.495 1.00 89.94 585 LYS A O 1
ATOM 4795 N N . SER A 1 586 ? -17.944 11.255 12.015 1.00 91.75 586 SER A N 1
ATOM 4796 C CA . SER A 1 586 ? -17.640 11.991 10.782 1.00 91.75 586 SER A CA 1
ATOM 4797 C C . SER A 1 586 ? -17.032 13.363 11.076 1.00 91.75 586 SER A C 1
ATOM 4799 O O . SER A 1 586 ? -16.077 13.746 10.411 1.00 91.75 586 SER A O 1
ATOM 4801 N N . GLU A 1 587 ? -17.503 14.072 12.113 1.00 89.88 587 GLU A N 1
ATOM 4802 C CA . GLU A 1 587 ? -16.857 15.303 12.607 1.00 89.88 587 GLU A CA 1
ATOM 4803 C C . GLU A 1 587 ? -15.413 15.019 13.035 1.00 89.88 587 GLU A C 1
ATOM 4805 O O . GLU A 1 587 ? -14.492 15.697 12.580 1.00 89.88 587 GLU A O 1
ATOM 4810 N N . GLN A 1 588 ? -15.211 13.948 13.810 1.00 87.50 588 GLN A N 1
ATOM 4811 C CA . GLN A 1 588 ? -13.886 13.484 14.216 1.00 87.50 588 GLN A CA 1
ATOM 4812 C C . GLN A 1 588 ? -12.990 13.182 13.008 1.00 87.50 588 GLN A C 1
ATOM 4814 O O . GLN A 1 588 ? -11.853 13.642 12.946 1.00 87.50 588 GLN A O 1
ATOM 4819 N N . THR A 1 589 ? -13.500 12.411 12.047 1.00 87.25 589 THR A N 1
ATOM 4820 C CA . THR A 1 589 ? -12.766 12.030 10.830 1.00 87.25 589 THR A CA 1
ATOM 4821 C C . THR A 1 589 ? -12.383 13.262 10.023 1.00 87.25 589 THR A C 1
ATOM 4823 O O . THR A 1 589 ? -11.247 13.386 9.579 1.00 87.25 589 THR A O 1
ATOM 4826 N N . TYR A 1 590 ? -13.309 14.206 9.877 1.00 87.38 590 TYR A N 1
ATOM 4827 C CA . TYR A 1 590 ? -13.065 15.437 9.145 1.00 87.38 590 TYR A CA 1
ATOM 4828 C C . TYR A 1 590 ? -11.991 16.299 9.805 1.00 87.38 590 TYR A C 1
ATOM 4830 O O . TYR A 1 590 ? -11.081 16.764 9.122 1.00 87.38 590 TYR A O 1
ATOM 4838 N N . SER A 1 591 ? -12.070 16.474 11.126 1.00 83.06 591 SER A N 1
ATOM 4839 C CA . SER A 1 591 ? -11.072 17.225 11.889 1.00 83.06 591 SER A CA 1
ATOM 4840 C C . SER A 1 591 ? -9.683 16.589 11.798 1.00 83.06 591 SER A C 1
ATOM 4842 O O . SER A 1 591 ? -8.703 17.302 11.628 1.00 83.06 591 SER A O 1
ATOM 4844 N N . LEU A 1 592 ? -9.593 15.256 11.842 1.00 77.50 592 LEU A N 1
ATOM 4845 C CA . LEU A 1 592 ? -8.316 14.541 11.743 1.00 77.50 592 LEU A CA 1
ATOM 4846 C C . LEU A 1 592 ? -7.658 14.645 10.360 1.00 77.50 592 LEU A C 1
ATOM 4848 O O . LEU A 1 592 ? -6.436 14.602 10.257 1.00 77.50 592 LEU A O 1
ATOM 4852 N N . LEU A 1 593 ? -8.458 14.711 9.294 1.00 77.56 593 LEU A N 1
ATOM 4853 C CA . LEU A 1 593 ? -7.969 14.450 7.936 1.00 77.56 593 LEU A CA 1
ATOM 4854 C C . LEU A 1 593 ? -7.974 15.671 7.027 1.00 77.56 593 LEU A C 1
ATOM 4856 O O . LEU A 1 593 ? -7.126 15.782 6.140 1.00 77.56 593 LEU A O 1
ATOM 4860 N N . PHE A 1 594 ? -8.925 16.578 7.233 1.00 79.06 594 PHE A N 1
ATOM 4861 C CA . PHE A 1 594 ? -9.180 17.696 6.329 1.00 79.06 594 PHE A CA 1
ATOM 4862 C C . PHE A 1 594 ? -9.059 19.061 7.005 1.00 79.06 594 PHE A C 1
ATOM 4864 O O . PHE A 1 594 ? -8.819 20.048 6.305 1.00 79.06 594 PHE A O 1
ATOM 4871 N N . ASP A 1 595 ? -9.223 19.140 8.326 1.00 72.81 595 ASP A N 1
ATOM 4872 C CA . ASP A 1 595 ? -9.035 20.385 9.067 1.00 72.81 595 ASP A CA 1
ATOM 4873 C C . ASP A 1 595 ? -7.550 20.630 9.372 1.00 72.81 595 ASP A C 1
ATOM 4875 O O . ASP A 1 595 ? -6.797 19.717 9.704 1.00 72.81 595 ASP A O 1
ATOM 4879 N N . LYS A 1 596 ? -7.121 21.883 9.219 1.00 63.66 596 LYS A N 1
ATOM 4880 C CA . LYS A 1 596 ? -5.753 22.347 9.505 1.00 63.66 596 LYS A CA 1
ATOM 4881 C C . LYS A 1 596 ? -5.716 23.366 10.646 1.00 63.66 596 LYS A C 1
ATOM 4883 O O . LYS A 1 596 ? -4.644 23.882 10.960 1.00 63.66 596 LYS A O 1
ATOM 4888 N N . GLY A 1 597 ? -6.870 23.705 11.223 1.00 60.88 597 GLY A N 1
ATOM 4889 C CA . GLY A 1 597 ? -6.977 24.604 12.366 1.00 60.88 597 GLY A CA 1
ATOM 4890 C C . GLY A 1 597 ? -6.632 23.915 13.689 1.00 60.88 597 GLY A C 1
ATOM 4891 O O . GLY A 1 597 ? -6.772 22.707 13.840 1.00 60.88 597 GLY A O 1
ATOM 4892 N N . THR A 1 598 ? -6.225 24.697 14.689 1.00 57.94 598 THR A N 1
ATOM 4893 C CA . THR A 1 598 ? -6.014 24.227 16.075 1.00 57.94 598 THR A CA 1
ATOM 4894 C C . THR A 1 598 ? -7.308 24.215 16.905 1.00 57.94 598 THR A C 1
ATOM 4896 O O . THR A 1 598 ? -7.271 24.035 18.123 1.00 57.94 598 THR A O 1
ATOM 4899 N N . GLN A 1 599 ? -8.455 24.453 16.259 1.00 62.28 599 GLN A N 1
ATOM 4900 C CA . GLN A 1 599 ? -9.762 24.635 16.897 1.00 62.28 599 GLN A CA 1
ATOM 4901 C C . GLN A 1 599 ? -10.506 23.320 17.162 1.00 62.28 599 GLN A C 1
ATOM 4903 O O . GLN A 1 599 ? -11.417 23.299 17.978 1.00 62.28 599 GLN A O 1
ATOM 4908 N N . SER A 1 600 ? -10.125 22.209 16.533 1.00 70.31 600 SER A N 1
ATOM 4909 C CA . SER A 1 600 ? -10.702 20.886 16.799 1.00 70.31 600 SER A CA 1
ATOM 4910 C C . SER A 1 600 ? -9.617 19.811 16.752 1.00 70.31 600 SER A C 1
ATOM 4912 O O . SER A 1 600 ? -8.622 19.961 16.045 1.00 70.31 600 SER A O 1
ATOM 4914 N N . GLY A 1 601 ? -9.781 18.718 17.497 1.00 70.31 601 GLY A N 1
ATOM 4915 C CA . GLY A 1 601 ? -8.842 17.597 17.430 1.00 70.31 601 GLY A CA 1
ATOM 4916 C C . GLY A 1 601 ? -9.250 16.380 18.253 1.00 70.31 601 GLY A C 1
ATOM 4917 O O . GLY A 1 601 ? -10.302 16.355 18.884 1.00 70.31 601 GLY A O 1
ATOM 4918 N N . SER A 1 602 ? -8.423 15.330 18.229 1.00 70.12 602 SER A N 1
ATOM 4919 C CA . SER A 1 602 ? -8.722 14.061 18.915 1.00 70.12 602 SER A CA 1
ATOM 4920 C C . SER A 1 602 ? -7.618 13.578 19.858 1.00 70.12 602 SER A C 1
ATOM 4922 O O . SER A 1 602 ? -6.436 13.880 19.674 1.00 70.12 602 SER A O 1
ATOM 4924 N N . ILE A 1 603 ? -8.009 12.776 20.852 1.00 66.31 603 ILE A N 1
ATOM 4925 C CA . ILE A 1 603 ? -7.140 12.084 21.818 1.00 66.31 603 ILE A CA 1
ATOM 4926 C C . ILE A 1 603 ? -7.525 10.597 21.876 1.00 66.31 603 ILE A C 1
ATOM 4928 O O . ILE A 1 603 ? -8.701 10.247 21.775 1.00 66.31 603 ILE A O 1
ATOM 4932 N N . ASN A 1 604 ? -6.547 9.705 22.050 1.00 64.19 604 ASN A N 1
ATOM 4933 C CA . ASN A 1 604 ? -6.773 8.272 22.254 1.00 64.19 604 ASN A CA 1
ATOM 4934 C C . ASN A 1 604 ? -6.962 7.961 23.757 1.00 64.19 604 ASN A C 1
ATOM 4936 O O . ASN A 1 604 ? -6.211 8.457 24.591 1.00 64.19 604 ASN A O 1
ATOM 4940 N N . LEU A 1 605 ? -7.946 7.133 24.126 1.00 54.34 605 LEU A N 1
ATOM 4941 C CA . LEU A 1 605 ? -8.240 6.797 25.532 1.00 54.34 605 LEU A CA 1
ATOM 4942 C C . LEU A 1 605 ? -7.293 5.733 26.125 1.00 54.34 605 LEU A C 1
ATOM 4944 O O . LEU A 1 605 ? -7.283 5.534 27.339 1.00 54.34 605 LEU A O 1
ATOM 4948 N N . TYR A 1 606 ? -6.486 5.045 25.306 1.00 51.72 606 TYR A N 1
ATOM 4949 C CA . TYR A 1 606 ? -5.580 3.982 25.779 1.00 51.72 606 TYR A CA 1
ATOM 4950 C C . TYR A 1 606 ? -4.383 4.480 26.597 1.00 51.72 606 TYR A C 1
ATOM 4952 O O . TYR A 1 606 ? -3.771 3.683 27.306 1.00 51.72 606 TYR A O 1
ATOM 4960 N N . ASP A 1 607 ? -4.134 5.786 26.624 1.00 44.34 607 ASP A N 1
ATOM 4961 C CA . ASP A 1 607 ? -3.097 6.388 27.462 1.00 44.34 607 ASP A CA 1
ATOM 4962 C C . ASP A 1 607 ? -3.494 6.460 28.965 1.00 44.34 607 ASP A C 1
ATOM 4964 O O . ASP A 1 607 ? -2.872 7.195 29.734 1.00 44.34 607 ASP A O 1
ATOM 4968 N N . VAL A 1 608 ? -4.569 5.780 29.405 1.00 43.00 608 VAL A N 1
ATOM 4969 C CA . VAL A 1 608 ? -5.177 5.940 30.752 1.00 43.00 608 VAL A CA 1
ATOM 4970 C C . VAL A 1 608 ? -5.326 4.615 31.544 1.00 43.00 608 VAL A C 1
ATOM 4972 O O . VAL A 1 608 ? -5.990 4.587 32.576 1.00 43.00 608 VAL A O 1
ATOM 4975 N N . LYS A 1 609 ? -4.707 3.487 31.144 1.00 39.12 609 LYS A N 1
ATOM 4976 C CA . LYS A 1 609 ? -4.861 2.210 31.892 1.00 39.12 609 LYS A CA 1
ATOM 4977 C C . LYS A 1 609 ? -3.950 2.064 33.126 1.00 39.12 609 LYS A C 1
ATOM 4979 O O . LYS A 1 609 ? -2.730 2.013 33.027 1.00 39.12 609 LYS A O 1
ATOM 4984 N N . ASP A 1 610 ? -4.590 1.808 34.268 1.00 32.31 610 ASP A N 1
ATOM 4985 C CA . ASP A 1 610 ? -4.049 1.532 35.616 1.00 32.31 610 ASP A CA 1
ATOM 4986 C C . ASP A 1 610 ? -3.291 0.186 35.799 1.00 32.31 610 ASP A C 1
ATOM 4988 O O . ASP A 1 610 ? -3.210 -0.339 36.908 1.00 32.31 610 ASP A O 1
ATOM 4992 N N . ARG A 1 611 ? -2.727 -0.431 34.747 1.00 30.48 611 ARG A N 1
ATOM 4993 C CA . ARG A 1 611 ? -2.014 -1.732 34.876 1.00 30.48 611 ARG A CA 1
ATOM 4994 C C . ARG A 1 611 ? -0.626 -1.811 34.239 1.00 30.48 611 ARG A C 1
ATOM 4996 O O . ARG A 1 611 ? -0.133 -2.910 34.025 1.00 30.48 611 ARG A O 1
ATOM 5003 N N . GLY A 1 612 ? 0.020 -0.687 33.938 1.00 32.16 612 GLY A N 1
ATOM 5004 C CA . GLY A 1 612 ? 1.432 -0.680 33.520 1.00 32.16 612 GLY A CA 1
ATOM 5005 C C . GLY A 1 612 ? 1.751 -1.324 32.159 1.00 32.16 612 GLY A C 1
ATOM 5006 O O . GLY A 1 612 ? 2.879 -1.196 31.699 1.00 32.16 612 GLY A O 1
ATOM 5007 N N . GLU A 1 613 ? 0.789 -1.947 31.475 1.00 29.59 613 GLU A N 1
ATOM 5008 C CA . GLU A 1 613 ? 0.931 -2.412 30.093 1.00 29.59 613 GLU A CA 1
ATOM 5009 C C . GLU A 1 613 ? 0.216 -1.456 29.134 1.00 29.59 613 GLU A C 1
ATOM 5011 O O . GLU A 1 613 ? -1.016 -1.356 29.122 1.00 29.59 613 GLU A O 1
ATOM 5016 N N . ILE A 1 614 ? 1.000 -0.768 28.304 1.00 33.22 614 ILE A N 1
ATOM 5017 C CA . ILE A 1 614 ? 0.490 0.016 27.182 1.00 33.22 614 ILE A CA 1
ATOM 5018 C C . ILE A 1 614 ? 0.141 -0.967 26.062 1.00 33.22 614 ILE A C 1
ATOM 5020 O O . ILE A 1 614 ? 1.015 -1.652 25.532 1.00 33.22 614 ILE A O 1
ATOM 5024 N N . LYS A 1 615 ? -1.138 -1.059 25.693 1.00 32.06 615 LYS A N 1
ATOM 5025 C CA . LYS A 1 615 ? -1.561 -1.755 24.470 1.00 32.06 615 LYS A CA 1
ATOM 5026 C C . LYS A 1 615 ? -1.942 -0.710 23.435 1.00 32.06 615 LYS A C 1
ATOM 5028 O O . LYS A 1 615 ? -2.982 -0.071 23.563 1.00 32.06 615 LYS A O 1
ATOM 5033 N N . PHE A 1 616 ? -1.086 -0.549 22.431 1.00 32.88 616 PHE A N 1
ATOM 5034 C CA . PHE A 1 616 ? -1.288 0.384 21.329 1.00 32.88 616 PHE A CA 1
ATOM 5035 C C . PHE A 1 616 ? -2.258 -0.200 20.295 1.00 32.88 616 PHE A C 1
ATOM 5037 O O . PHE A 1 616 ? -2.124 -1.347 19.872 1.00 32.88 616 PHE A O 1
ATOM 5044 N N . GLY A 1 617 ? -3.236 0.600 19.880 1.00 37.09 617 GLY A N 1
ATOM 5045 C CA . GLY A 1 617 ? -4.126 0.301 18.762 1.00 37.09 617 GLY A CA 1
ATOM 5046 C C . GLY A 1 617 ? -4.475 1.590 18.023 1.00 37.09 617 GLY A C 1
ATOM 5047 O O . GLY A 1 617 ? -4.590 2.642 18.653 1.00 37.09 617 GLY A O 1
ATOM 5048 N N . PHE A 1 618 ? -4.625 1.502 16.696 1.00 40.50 618 PHE A N 1
ATOM 5049 C CA . PHE A 1 618 ? -5.019 2.611 15.819 1.00 40.50 618 PHE A CA 1
ATOM 5050 C C . PHE A 1 618 ? -6.183 3.429 16.421 1.00 40.50 618 PHE A C 1
ATOM 5052 O O . PHE A 1 618 ? -7.114 2.825 16.949 1.00 40.50 618 PHE A O 1
ATOM 5059 N N . LEU A 1 619 ? -6.208 4.766 16.273 1.00 43.66 619 LEU A N 1
ATOM 5060 C CA . LEU A 1 619 ? -7.365 5.621 16.645 1.00 43.66 619 LEU A CA 1
ATOM 5061 C C . LEU A 1 619 ? -8.688 5.119 16.025 1.00 43.66 619 LEU A C 1
ATOM 5063 O O . LEU A 1 619 ? -9.760 5.217 16.617 1.00 43.66 619 LEU A O 1
ATOM 5067 N N . SER A 1 620 ? -8.588 4.495 14.850 1.00 44.00 620 SER A N 1
ATOM 5068 C CA . SER A 1 620 ? -9.665 3.802 14.135 1.00 44.00 620 SER A CA 1
ATOM 5069 C C . SER A 1 620 ? -10.223 2.559 14.847 1.00 44.00 620 SER A C 1
ATOM 5071 O O . SER A 1 620 ? -11.346 2.122 14.594 1.00 44.00 620 SER A O 1
ATOM 5073 N N . ALA A 1 621 ? -9.433 1.962 15.735 1.00 48.25 621 ALA A N 1
ATOM 5074 C CA . ALA A 1 621 ? -9.682 0.695 16.411 1.00 48.25 621 ALA A CA 1
ATOM 5075 C C . ALA A 1 621 ? -9.663 0.823 17.942 1.00 48.25 621 ALA A C 1
ATOM 5077 O O . ALA A 1 621 ? -9.991 -0.143 18.639 1.00 48.25 621 ALA A O 1
ATOM 5078 N N . SER A 1 622 ? -9.430 2.020 18.479 1.00 59.56 622 SER A N 1
ATOM 5079 C CA . SER A 1 622 ? -9.395 2.325 19.906 1.00 59.56 622 SER A CA 1
ATOM 5080 C C . SER A 1 622 ? -10.584 3.187 20.344 1.00 59.56 622 SER A C 1
ATOM 5082 O O . SER A 1 622 ? -11.456 3.536 19.546 1.00 59.56 622 SER A O 1
ATOM 5084 N N . SER A 1 623 ? -10.681 3.421 21.643 1.00 74.19 623 SER A N 1
ATOM 5085 C CA . SER A 1 623 ? -11.630 4.352 22.242 1.00 74.19 623 SER A CA 1
ATOM 5086 C C . SER A 1 623 ? -10.981 5.733 22.208 1.00 74.19 623 SER A C 1
ATOM 5088 O O . SER A 1 623 ? -9.766 5.840 22.371 1.00 74.19 623 SER A O 1
ATOM 5090 N N . SER A 1 624 ? -11.739 6.788 21.935 1.00 79.69 624 SER A N 1
ATOM 5091 C CA . SER A 1 624 ? -11.164 8.103 21.619 1.00 79.69 624 SER A CA 1
ATOM 5092 C C . SER A 1 624 ? -12.050 9.244 22.092 1.00 79.69 624 SER A C 1
ATOM 5094 O O . SER A 1 624 ? -13.261 9.070 22.194 1.00 79.69 624 SER A O 1
ATOM 5096 N N . VAL A 1 625 ? -11.459 10.416 22.290 1.00 82.69 625 VAL A N 1
ATOM 5097 C CA . VAL A 1 625 ? -12.160 11.674 22.554 1.00 82.69 625 VAL A CA 1
ATOM 5098 C C . VAL A 1 625 ? -11.973 12.600 21.361 1.00 82.69 625 VAL A C 1
ATOM 5100 O O . VAL A 1 625 ? -10.852 12.755 20.883 1.00 82.69 625 VAL A O 1
ATOM 5103 N N . TYR A 1 626 ? -13.057 13.198 20.885 1.00 87.00 626 TYR A N 1
ATOM 5104 C CA . TYR A 1 626 ? -13.056 14.293 19.920 1.00 87.00 626 TYR A CA 1
ATOM 5105 C C . TYR A 1 626 ? -13.430 15.594 20.634 1.00 87.00 626 TYR A C 1
ATOM 5107 O O . TYR A 1 626 ? -14.378 15.605 21.420 1.00 87.00 626 TYR A O 1
ATOM 5115 N N . VAL A 1 627 ? -12.681 16.660 20.370 1.00 85.94 627 VAL A N 1
ATOM 5116 C CA . VAL A 1 627 ? -12.831 17.988 20.971 1.00 85.94 627 VAL A CA 1
ATOM 5117 C C . VAL A 1 627 ? -13.085 18.995 19.854 1.00 85.94 627 VAL A C 1
ATOM 5119 O O . VAL A 1 627 ? -12.308 19.057 18.903 1.00 85.94 627 VAL A O 1
ATOM 5122 N N . ASP A 1 628 ? -14.146 19.785 19.990 1.00 87.00 628 ASP A N 1
ATOM 5123 C CA . ASP A 1 628 ? -14.503 20.896 19.103 1.00 87.00 628 ASP A CA 1
ATOM 5124 C C . ASP A 1 628 ? -14.558 22.174 19.954 1.00 87.00 628 ASP A C 1
ATOM 5126 O O . ASP A 1 628 ? -15.476 22.341 20.765 1.00 87.00 628 ASP A O 1
ATOM 5130 N N . LYS A 1 629 ? -13.537 23.035 19.831 1.00 83.69 629 LYS A N 1
ATOM 5131 C CA . LYS A 1 629 ? -13.394 24.257 20.645 1.00 83.69 629 LYS A CA 1
ATOM 5132 C C . LYS A 1 629 ? -14.413 25.315 20.251 1.00 83.69 629 LYS A C 1
ATOM 5134 O O . LYS A 1 629 ? -14.890 26.034 21.117 1.00 83.69 629 LYS A O 1
ATOM 5139 N N . ASP A 1 630 ? -14.777 25.388 18.973 1.00 82.62 630 ASP A N 1
ATOM 5140 C CA . ASP A 1 630 ? -15.701 26.412 18.478 1.00 82.62 630 ASP A CA 1
ATOM 5141 C C . ASP A 1 630 ? -17.136 26.142 18.931 1.00 82.62 630 ASP A C 1
ATOM 5143 O O . ASP A 1 630 ? -17.888 27.071 19.228 1.00 82.62 630 ASP A O 1
ATOM 5147 N N . LYS A 1 631 ? -17.522 24.864 19.005 1.00 86.50 631 LYS A N 1
ATOM 5148 C CA . LYS A 1 631 ? -18.827 24.451 19.540 1.00 86.50 631 LYS A CA 1
ATOM 5149 C C . LYS A 1 631 ? -18.823 24.224 21.050 1.00 86.50 631 LYS A C 1
ATOM 5151 O O . LYS A 1 631 ? -19.866 23.831 21.572 1.00 86.50 631 LYS A O 1
ATOM 5156 N N . GLU A 1 632 ? -17.676 24.391 21.711 1.00 88.31 632 GLU A N 1
ATOM 5157 C CA . GLU A 1 632 ? -17.457 24.030 23.116 1.00 88.31 632 GLU A CA 1
ATOM 5158 C C . GLU A 1 632 ? -18.034 22.635 23.423 1.00 88.31 632 GLU A C 1
ATOM 5160 O O . GLU A 1 632 ? -18.880 22.451 24.301 1.00 88.31 632 GLU A O 1
ATOM 5165 N N . SER A 1 633 ? -17.648 21.632 22.622 1.00 89.69 633 SER A N 1
ATOM 5166 C CA . SER A 1 633 ? -18.212 20.281 22.721 1.00 89.69 633 SER A CA 1
ATOM 5167 C C . SER A 1 633 ? -17.169 19.169 22.665 1.00 89.69 633 SER A C 1
ATOM 5169 O O . SER A 1 633 ? -16.116 19.286 22.039 1.00 89.69 633 SER A O 1
ATOM 5171 N N . LEU A 1 634 ? -17.490 18.065 23.331 1.00 89.00 634 LEU A N 1
ATOM 5172 C CA . LEU A 1 634 ? -16.663 16.883 23.520 1.00 89.00 634 LEU A CA 1
ATOM 5173 C C . LEU A 1 634 ? -17.484 15.651 23.143 1.00 89.00 634 LEU A C 1
ATOM 5175 O O . LEU A 1 634 ? -18.611 15.495 23.603 1.00 89.00 634 LEU A O 1
ATOM 5179 N N . ALA A 1 635 ? -16.924 14.743 22.351 1.00 89.69 635 ALA A N 1
ATOM 5180 C CA . ALA A 1 635 ? -17.513 13.429 22.105 1.00 89.69 635 ALA A CA 1
ATOM 5181 C C . ALA A 1 635 ? -16.551 12.336 22.577 1.00 89.69 635 ALA A C 1
ATOM 5183 O O . ALA A 1 635 ? -15.436 12.218 22.071 1.00 89.69 635 ALA A O 1
ATOM 5184 N N . ILE A 1 636 ? -16.983 11.529 23.545 1.00 88.38 636 ILE A N 1
ATOM 5185 C CA . ILE A 1 636 ? -16.199 10.435 24.123 1.00 88.38 636 ILE A CA 1
ATOM 5186 C C . ILE A 1 636 ? -16.738 9.118 23.568 1.00 88.38 636 ILE A C 1
ATOM 5188 O O . ILE A 1 636 ? -17.859 8.706 23.863 1.00 88.38 636 ILE A O 1
ATOM 5192 N N . PHE A 1 637 ? -15.929 8.433 22.767 1.00 87.81 637 PHE A N 1
ATOM 5193 C CA . PHE A 1 637 ? -16.273 7.161 22.143 1.00 87.81 637 PHE A CA 1
ATOM 5194 C C . PHE A 1 637 ? -15.645 6.006 22.922 1.00 87.81 637 PHE A C 1
ATOM 5196 O O . PHE A 1 637 ? -14.440 5.771 22.819 1.00 87.81 637 PHE A O 1
ATOM 5203 N N . THR A 1 638 ? -16.466 5.270 23.668 1.00 84.06 638 THR A N 1
ATOM 5204 C CA . THR A 1 638 ? -16.048 4.119 24.481 1.00 84.06 638 THR A CA 1
ATOM 5205 C C . THR A 1 638 ? -16.510 2.793 23.883 1.00 84.06 638 THR A C 1
ATOM 5207 O O . THR A 1 638 ? -17.440 2.723 23.071 1.00 84.06 638 THR A O 1
ATOM 5210 N N . LYS A 1 639 ? -15.841 1.722 24.289 1.00 79.62 639 LYS A N 1
ATOM 5211 C CA . LYS A 1 639 ? -16.062 0.330 23.909 1.00 79.62 639 LYS A CA 1
ATOM 5212 C C . LYS A 1 639 ? -16.360 -0.490 25.152 1.00 79.62 639 LYS A C 1
ATOM 5214 O O . LYS A 1 639 ? -16.276 -0.028 26.286 1.00 79.62 639 LYS A O 1
ATOM 5219 N N . ASP A 1 640 ? -16.740 -1.734 24.916 1.00 75.94 640 ASP A N 1
ATOM 5220 C CA . ASP A 1 640 ? -17.008 -2.675 25.991 1.00 75.94 640 ASP A CA 1
ATOM 5221 C C . ASP A 1 640 ? -15.793 -2.847 26.924 1.00 75.94 640 ASP A C 1
ATOM 5223 O O . ASP A 1 640 ? -14.686 -3.142 26.472 1.00 75.94 640 ASP A O 1
ATOM 5227 N N . LYS A 1 641 ? -16.047 -2.710 28.228 1.00 74.38 641 LYS A N 1
ATOM 5228 C CA . LYS A 1 641 ? -15.111 -2.795 29.361 1.00 74.38 641 LYS A CA 1
ATOM 5229 C C . LYS A 1 641 ? -14.106 -1.652 29.467 1.00 74.38 641 LYS A C 1
ATOM 5231 O O . LYS A 1 641 ? -13.095 -1.797 30.158 1.00 74.38 641 LYS A O 1
ATOM 5236 N N . ASP A 1 642 ? -14.375 -0.525 28.820 1.00 74.75 642 ASP A N 1
ATOM 5237 C CA . ASP A 1 642 ? -13.560 0.665 29.020 1.00 74.75 642 ASP A CA 1
ATOM 5238 C C . ASP A 1 642 ? -13.723 1.247 30.425 1.00 74.75 642 ASP A C 1
ATOM 5240 O O . ASP A 1 642 ? -14.786 1.169 31.050 1.00 74.75 642 ASP A O 1
ATOM 5244 N N . ILE A 1 643 ? -12.639 1.864 30.892 1.00 73.94 643 ILE A N 1
ATOM 5245 C CA . ILE A 1 643 ? -12.599 2.664 32.111 1.00 73.94 643 ILE A CA 1
ATOM 5246 C C . ILE A 1 643 ? -12.322 4.106 31.692 1.00 73.94 643 ILE A C 1
ATOM 5248 O O . ILE A 1 643 ? -11.341 4.371 30.998 1.00 73.94 643 ILE A O 1
ATOM 5252 N N . VAL A 1 644 ? -13.196 5.019 32.098 1.00 76.69 644 VAL A N 1
ATOM 5253 C CA . VAL A 1 644 ? -13.137 6.449 31.793 1.00 76.69 644 VAL A CA 1
ATOM 5254 C C . VAL A 1 644 ? -12.800 7.183 33.082 1.00 76.69 644 VAL A C 1
ATOM 5256 O O . VAL A 1 644 ? -13.646 7.302 33.961 1.00 76.69 644 VAL A O 1
ATOM 5259 N N . ASP A 1 645 ? -11.568 7.659 33.209 1.00 79.56 645 ASP A N 1
ATOM 5260 C CA . ASP A 1 645 ? -11.157 8.527 34.313 1.00 79.56 645 ASP A CA 1
ATOM 5261 C C . ASP A 1 645 ? -11.329 9.989 33.888 1.00 79.56 645 ASP A C 1
ATOM 5263 O O . ASP A 1 645 ? -10.609 10.469 33.010 1.00 79.56 645 ASP A O 1
ATOM 5267 N N . ILE A 1 646 ? -12.327 10.666 34.463 1.00 79.69 646 ILE A N 1
ATOM 5268 C CA . ILE A 1 646 ? -12.726 12.017 34.049 1.00 79.69 646 ILE A CA 1
ATOM 5269 C C . ILE A 1 646 ? -11.587 13.014 34.262 1.00 79.69 646 ILE A C 1
ATOM 5271 O O . ILE A 1 646 ? -11.287 13.790 33.356 1.00 79.69 646 ILE A O 1
ATOM 5275 N N . GLU A 1 647 ? -10.937 12.979 35.428 1.00 76.38 647 GLU A N 1
ATOM 5276 C CA . GLU A 1 647 ? -9.892 13.945 35.784 1.00 76.38 647 GLU A CA 1
ATOM 5277 C C . GLU A 1 647 ? -8.687 13.780 34.854 1.00 76.38 647 GLU A C 1
ATOM 5279 O O . GLU A 1 647 ? -8.266 14.741 34.211 1.00 76.38 647 GLU A O 1
ATOM 5284 N N . ARG A 1 648 ? -8.230 12.536 34.646 1.00 76.38 648 ARG A N 1
ATOM 5285 C CA . ARG A 1 648 ? -7.119 12.254 33.720 1.00 76.38 648 ARG A CA 1
ATOM 5286 C C . ARG A 1 648 ? -7.430 12.622 32.269 1.00 76.38 648 ARG A C 1
ATOM 5288 O O . ARG A 1 648 ? -6.525 13.023 31.538 1.00 76.38 648 ARG A O 1
ATOM 5295 N N . ILE A 1 649 ? -8.670 12.431 31.811 1.00 77.81 649 ILE A N 1
ATOM 5296 C CA . ILE A 1 649 ? -9.069 12.808 30.446 1.00 77.81 649 ILE A CA 1
ATOM 5297 C C . ILE A 1 649 ? -9.067 14.327 30.300 1.00 77.81 649 ILE A C 1
ATOM 5299 O O . ILE A 1 649 ? -8.540 14.832 29.311 1.00 77.81 649 ILE A O 1
ATOM 5303 N N . TYR A 1 650 ? -9.630 15.047 31.271 1.00 81.31 650 TYR A N 1
ATOM 5304 C CA . TYR A 1 650 ? -9.682 16.504 31.234 1.00 81.31 650 TYR A CA 1
ATOM 5305 C C . TYR A 1 650 ? -8.284 17.109 31.259 1.00 81.31 650 TYR A C 1
ATOM 5307 O O . TYR A 1 650 ? -7.999 17.936 30.400 1.00 81.31 650 TYR A O 1
ATOM 5315 N N . ASP A 1 651 ? -7.389 16.640 32.129 1.00 77.69 651 ASP A N 1
ATOM 5316 C CA . ASP A 1 651 ? -6.004 17.127 32.189 1.00 77.69 651 ASP A CA 1
ATOM 5317 C C . ASP A 1 651 ? -5.293 16.999 30.836 1.00 77.69 651 ASP A C 1
ATOM 5319 O O . ASP A 1 651 ? -4.707 17.960 30.348 1.00 77.69 651 ASP A O 1
ATOM 5323 N N . LYS A 1 652 ? -5.458 15.868 30.141 1.00 75.94 652 LYS A N 1
ATOM 5324 C CA . LYS A 1 652 ? -4.885 15.687 28.797 1.00 75.94 652 LYS A CA 1
ATOM 5325 C C . LYS A 1 652 ? -5.478 16.604 27.741 1.00 75.94 652 LYS A C 1
ATOM 5327 O O . LYS A 1 652 ? -4.777 16.986 26.806 1.00 75.94 652 LYS A O 1
ATOM 5332 N N . ILE A 1 653 ? -6.771 16.908 27.837 1.00 77.12 653 ILE A N 1
ATOM 5333 C CA . ILE A 1 653 ? -7.410 17.856 26.922 1.00 77.12 653 ILE A CA 1
ATOM 5334 C C . ILE A 1 653 ? -6.849 19.256 27.175 1.00 77.12 653 ILE A C 1
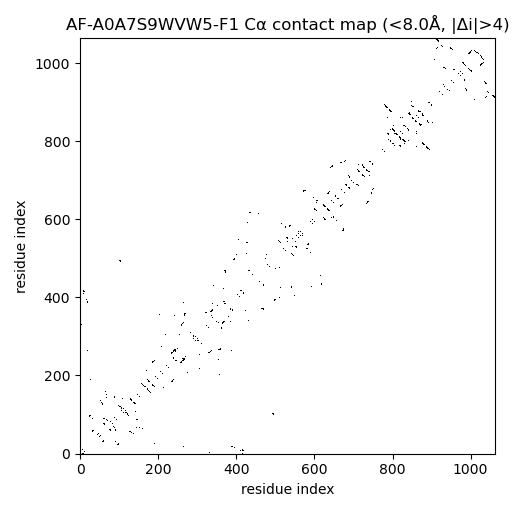ATOM 5336 O O . ILE A 1 653 ? -6.491 19.927 26.208 1.00 77.12 653 ILE A O 1
ATOM 5340 N N . ARG A 1 654 ? -6.723 19.668 28.445 1.00 81.94 654 ARG A N 1
ATOM 5341 C CA . ARG A 1 654 ? -6.121 20.958 28.818 1.00 81.94 654 ARG A CA 1
ATOM 5342 C C . ARG A 1 654 ? -4.690 21.061 28.285 1.00 81.94 654 ARG A C 1
ATOM 5344 O O . ARG A 1 654 ? -4.393 22.010 27.568 1.00 81.94 654 ARG A O 1
ATOM 5351 N N . ASP A 1 655 ? -3.869 20.034 28.515 1.00 73.94 655 ASP A N 1
ATOM 5352 C CA . ASP A 1 655 ? -2.472 19.977 28.066 1.00 73.94 655 ASP A CA 1
ATOM 5353 C C . ASP A 1 655 ? -2.330 20.035 26.537 1.00 73.94 655 ASP A C 1
ATOM 5355 O O . ASP A 1 655 ? -1.448 20.714 26.012 1.00 73.94 655 ASP A O 1
ATOM 5359 N N . LYS A 1 656 ? -3.176 19.303 25.797 1.00 74.06 656 LYS A N 1
ATOM 5360 C CA . LYS A 1 656 ? -3.055 19.195 24.335 1.00 74.06 656 LYS A CA 1
ATOM 5361 C C . LYS A 1 656 ? -3.645 20.392 23.589 1.00 74.06 656 LYS A C 1
ATOM 5363 O O . LYS A 1 656 ? -3.136 20.746 22.526 1.00 74.06 656 LYS A O 1
ATOM 5368 N N . PHE A 1 657 ? -4.741 20.963 24.088 1.00 76.25 657 PHE A N 1
ATOM 5369 C CA . PHE A 1 657 ? -5.537 21.953 23.352 1.00 76.25 657 PHE A CA 1
ATOM 5370 C C . PHE A 1 657 ? -5.510 23.364 23.944 1.00 76.25 657 PHE A C 1
ATOM 5372 O O . PHE A 1 657 ? -6.139 24.250 23.351 1.00 76.25 657 PHE A O 1
ATOM 5379 N N . ASP A 1 658 ? -4.791 23.566 25.054 1.00 78.75 658 ASP A N 1
ATOM 5380 C CA . ASP A 1 658 ? -4.664 24.851 25.753 1.00 78.75 658 ASP A CA 1
ATOM 5381 C C . ASP A 1 658 ? -6.052 25.420 26.103 1.00 78.75 658 ASP A C 1
ATOM 5383 O O . ASP A 1 658 ? -6.497 26.445 25.583 1.00 78.75 658 ASP A O 1
ATOM 5387 N N . ILE A 1 659 ? -6.813 24.644 26.884 1.00 80.38 659 ILE A N 1
ATOM 5388 C CA . ILE A 1 659 ? -8.184 24.969 27.304 1.00 80.38 659 ILE A CA 1
ATOM 5389 C C . ILE A 1 659 ? -8.204 25.120 28.825 1.00 80.38 659 ILE A C 1
ATOM 5391 O O . ILE A 1 659 ? -8.050 24.137 29.544 1.00 80.38 659 ILE A O 1
ATOM 5395 N N . ASP A 1 660 ? -8.460 26.334 29.315 1.00 71.19 660 ASP A N 1
ATOM 5396 C CA . ASP A 1 660 ? -8.436 26.634 30.755 1.00 71.19 660 ASP A CA 1
ATOM 5397 C C . ASP A 1 660 ? -9.699 26.182 31.510 1.00 71.19 660 ASP A C 1
ATOM 5399 O O . ASP A 1 660 ? -9.640 25.916 32.709 1.00 71.19 660 ASP A O 1
ATOM 5403 N N . SER A 1 661 ? -10.851 26.087 30.832 1.00 76.62 661 SER A N 1
ATOM 5404 C CA . SER A 1 661 ? -12.139 25.729 31.454 1.00 76.62 661 SER A CA 1
ATOM 5405 C C . SER A 1 661 ? -12.921 24.713 30.617 1.00 76.62 661 SER A C 1
ATOM 5407 O O . SER A 1 661 ? -13.571 25.050 29.629 1.00 76.62 661 SER A O 1
ATOM 5409 N N . LEU A 1 662 ? -12.846 23.440 31.015 1.00 77.56 662 LEU A N 1
ATOM 5410 C CA . LEU A 1 662 ? -13.550 22.330 30.354 1.00 77.56 662 LEU A CA 1
ATOM 5411 C C . LEU A 1 662 ? -14.958 22.104 30.906 1.00 77.56 662 LEU A C 1
ATOM 5413 O O . LEU A 1 662 ? -15.756 21.383 30.314 1.00 77.56 662 LEU A O 1
ATOM 5417 N N . GLU A 1 663 ? -15.262 22.697 32.054 1.00 72.19 663 GLU A N 1
ATOM 5418 C CA . GLU A 1 663 ? -16.455 22.409 32.846 1.00 72.19 663 GLU A CA 1
ATOM 5419 C C . GLU A 1 663 ? -17.746 22.880 32.155 1.00 72.19 663 GLU A C 1
ATOM 5421 O O . GLU A 1 663 ? -18.827 22.402 32.489 1.00 72.19 663 GLU A O 1
ATOM 5426 N N . ASN A 1 664 ? -17.627 23.774 31.168 1.00 76.38 664 ASN A N 1
ATOM 5427 C CA . ASN A 1 664 ? -18.742 24.295 30.376 1.00 76.38 664 ASN A CA 1
ATOM 5428 C C . ASN A 1 664 ? -18.950 23.553 29.048 1.00 76.38 664 ASN A C 1
ATOM 5430 O O . ASN A 1 664 ? -19.963 23.780 28.384 1.00 76.38 664 ASN A O 1
ATOM 5434 N N . TYR A 1 665 ? -18.015 22.687 28.644 1.00 86.50 665 TYR A N 1
ATOM 5435 C CA . TYR A 1 665 ? -18.125 21.989 27.370 1.00 86.50 665 TYR A CA 1
ATOM 5436 C C . TYR A 1 665 ? -19.237 20.942 27.437 1.00 86.50 665 TYR A C 1
ATOM 5438 O O . TYR A 1 665 ? -19.323 20.157 28.383 1.00 86.50 665 TYR A O 1
ATOM 5446 N N . LYS A 1 666 ? -20.059 20.876 26.389 1.00 88.56 666 LYS A N 1
ATOM 5447 C CA . LYS A 1 666 ? -21.081 19.835 26.250 1.00 88.56 666 LYS A CA 1
ATOM 5448 C C . LYS A 1 666 ? -20.416 18.484 25.991 1.00 88.56 666 LYS A C 1
ATOM 5450 O O . LYS A 1 666 ? -19.630 18.377 25.051 1.00 88.56 666 LYS A O 1
ATOM 5455 N N . VAL A 1 667 ? -20.778 17.442 26.739 1.00 88.31 667 VAL A N 1
ATOM 5456 C CA . VAL A 1 667 ? -20.151 16.114 26.611 1.00 88.31 667 VAL A CA 1
ATOM 5457 C C . VAL A 1 667 ? -21.137 15.071 26.085 1.00 88.31 667 VAL A C 1
ATOM 5459 O O . VAL A 1 667 ? -22.130 14.741 26.718 1.00 88.31 667 VAL A O 1
ATOM 5462 N N . ASP A 1 668 ? -20.835 14.476 24.936 1.00 89.38 668 ASP A N 1
ATOM 5463 C CA . ASP A 1 668 ? -21.559 13.321 24.411 1.00 89.38 668 ASP A CA 1
ATOM 5464 C C . ASP A 1 668 ? -20.754 12.035 24.703 1.00 89.38 668 ASP A C 1
ATOM 5466 O O . ASP A 1 668 ? -19.765 11.736 24.029 1.00 89.38 668 ASP A O 1
ATOM 5470 N N . LEU A 1 669 ? -21.168 11.253 25.710 1.00 89.62 669 LEU A N 1
ATOM 5471 C CA . LEU A 1 669 ? -20.558 9.957 26.044 1.00 89.62 669 LEU A CA 1
ATOM 5472 C C . LEU A 1 669 ? -21.270 8.803 25.320 1.00 89.62 669 LEU A C 1
ATOM 5474 O O . LEU A 1 669 ? -22.435 8.501 25.589 1.00 89.62 669 LEU A O 1
ATOM 5478 N N . PHE A 1 670 ? -20.553 8.108 24.436 1.00 89.31 670 PHE A N 1
ATOM 5479 C CA . PHE A 1 670 ? -21.058 6.961 23.682 1.00 89.31 670 PHE A CA 1
ATOM 5480 C C . PHE A 1 670 ? -20.467 5.643 24.187 1.00 89.31 670 PHE A C 1
ATOM 5482 O O . PHE A 1 670 ? -19.245 5.494 24.220 1.00 89.31 670 PHE A O 1
ATOM 5489 N N . LEU A 1 671 ? -21.316 4.647 24.468 1.00 85.44 671 LEU A N 1
ATOM 5490 C CA . LEU A 1 671 ? -20.922 3.242 24.654 1.00 85.44 671 LEU A CA 1
ATOM 5491 C C . LEU A 1 671 ? -21.223 2.444 23.380 1.00 85.44 671 LEU A C 1
ATOM 5493 O O . LEU A 1 671 ? -22.383 2.167 23.065 1.00 85.44 671 LEU A O 1
ATOM 5497 N N . ASN A 1 672 ? -20.167 2.090 22.639 1.00 79.12 672 ASN A N 1
ATOM 5498 C CA . ASN A 1 672 ? -20.161 1.595 21.256 1.00 79.12 672 ASN A CA 1
ATOM 5499 C C . ASN A 1 672 ? -20.816 2.562 20.258 1.00 79.12 672 ASN A C 1
ATOM 5501 O O . ASN A 1 672 ? -20.123 3.084 19.398 1.00 79.12 672 ASN A O 1
ATOM 5505 N N . ALA A 1 673 ? -22.124 2.803 20.376 1.00 85.25 673 ALA A N 1
ATOM 5506 C CA . ALA A 1 673 ? -22.863 3.850 19.661 1.00 85.25 673 ALA A CA 1
ATOM 5507 C C . ALA A 1 673 ? -24.157 4.279 20.370 1.00 85.25 673 ALA A C 1
ATOM 5509 O O . ALA A 1 673 ? -25.001 4.938 19.766 1.00 85.25 673 ALA A O 1
ATOM 5510 N N . THR A 1 674 ? -24.371 3.870 21.621 1.00 86.12 674 THR A N 1
ATOM 5511 C CA . THR A 1 674 ? -25.510 4.338 22.421 1.00 86.12 674 THR A CA 1
ATOM 5512 C C . THR A 1 674 ? -25.092 5.574 23.193 1.00 86.12 674 THR A C 1
ATOM 5514 O O . THR A 1 674 ? -24.085 5.531 23.901 1.00 86.12 674 THR A O 1
ATOM 5517 N N . LEU A 1 675 ? -25.849 6.659 23.039 1.00 89.19 675 LEU A N 1
ATOM 5518 C CA . LEU A 1 675 ? -25.575 7.925 23.707 1.00 89.19 675 LEU A CA 1
ATOM 5519 C C . LEU A 1 675 ? -26.111 7.868 25.141 1.00 89.19 675 LEU A C 1
ATOM 5521 O O . LEU A 1 675 ? -27.296 7.623 25.374 1.00 89.19 675 LEU A O 1
ATOM 5525 N N . LEU A 1 676 ? -25.239 8.091 26.117 1.00 87.69 676 LEU A N 1
ATOM 5526 C CA . LEU A 1 676 ? -25.572 7.993 27.533 1.00 87.69 676 LEU A CA 1
ATOM 5527 C C . LEU A 1 676 ? -26.010 9.368 28.052 1.00 87.69 676 LEU A C 1
ATOM 5529 O O . LEU A 1 676 ? -25.189 10.259 28.205 1.00 87.69 676 LEU A O 1
ATOM 5533 N N . LYS A 1 677 ? -27.313 9.540 28.320 1.00 83.00 677 LYS A N 1
ATOM 5534 C CA . LYS A 1 677 ? -27.904 10.823 28.771 1.00 83.00 677 LYS A CA 1
ATOM 5535 C C . LYS A 1 677 ? -28.276 10.863 30.261 1.00 83.00 677 LYS A C 1
ATOM 5537 O O . LYS A 1 677 ? -28.693 11.903 30.765 1.00 83.00 677 LYS A O 1
ATOM 5542 N N . GLY A 1 678 ? -28.147 9.737 30.965 1.00 81.50 678 GLY A N 1
ATOM 5543 C CA . GLY A 1 678 ? -28.556 9.582 32.363 1.00 81.50 678 GLY A CA 1
ATOM 5544 C C . GLY A 1 678 ? -29.943 8.961 32.539 1.00 81.50 678 GLY A C 1
ATOM 5545 O O . GLY A 1 678 ? -30.557 8.473 31.583 1.00 81.50 678 GLY A O 1
ATOM 5546 N N . ALA A 1 679 ? -30.398 8.924 33.791 1.00 81.44 679 ALA A N 1
ATOM 5547 C CA . ALA A 1 679 ? -31.569 8.171 34.226 1.00 81.44 679 ALA A CA 1
ATOM 5548 C C . ALA A 1 679 ? -32.107 8.660 35.588 1.00 81.44 679 ALA A C 1
ATOM 5550 O O . ALA A 1 679 ? -31.482 9.486 36.254 1.00 81.44 679 ALA A O 1
ATOM 5551 N N . ASN A 1 680 ? -33.270 8.155 36.011 1.00 77.12 680 ASN A N 1
ATOM 5552 C CA . ASN A 1 680 ? -33.809 8.413 37.351 1.00 77.12 680 ASN A CA 1
ATOM 5553 C C . ASN A 1 680 ? -33.513 7.226 38.270 1.00 77.12 680 ASN A C 1
ATOM 5555 O O . ASN A 1 680 ? -33.411 6.096 37.799 1.00 77.12 680 ASN A O 1
ATOM 5559 N N . GLU A 1 681 ? -33.396 7.476 39.568 1.00 67.81 681 GLU A N 1
ATOM 5560 C CA . GLU A 1 681 ? -33.192 6.423 40.559 1.00 67.81 681 GLU A CA 1
ATOM 5561 C C . GLU A 1 681 ? -34.368 5.442 40.547 1.00 67.81 681 GLU A C 1
ATOM 5563 O O . GLU A 1 681 ? -35.540 5.837 40.531 1.00 67.81 681 GLU A O 1
ATOM 5568 N N . ALA A 1 682 ? -34.048 4.153 40.515 1.00 61.91 682 ALA A N 1
ATOM 5569 C CA . ALA A 1 682 ? -35.025 3.084 40.575 1.00 61.91 682 ALA A CA 1
ATOM 5570 C C . ALA A 1 682 ? -35.615 3.013 41.990 1.00 61.91 682 ALA A C 1
ATOM 5572 O O . ALA A 1 682 ? -34.888 3.051 42.980 1.00 61.91 682 ALA A O 1
ATOM 5573 N N . LYS A 1 683 ? -36.941 2.864 42.096 1.00 53.09 683 LYS A N 1
ATOM 5574 C CA . LYS A 1 683 ? -37.656 2.858 43.388 1.00 53.09 683 LYS A CA 1
ATOM 5575 C C . LYS A 1 683 ? -37.152 1.798 44.371 1.00 53.09 683 LYS A C 1
ATOM 5577 O O . LYS A 1 683 ? -37.167 2.046 45.572 1.00 53.09 683 LYS A O 1
ATOM 5582 N N . ASP A 1 684 ? -36.711 0.655 43.853 1.00 46.00 684 ASP A N 1
ATOM 5583 C CA . ASP A 1 684 ? -36.319 -0.510 44.649 1.00 46.00 684 ASP A CA 1
ATOM 5584 C C . ASP A 1 684 ? -34.790 -0.669 44.773 1.00 46.00 684 ASP A C 1
ATOM 5586 O O . ASP A 1 684 ? -34.328 -1.607 45.419 1.00 46.00 684 ASP A O 1
ATOM 5590 N N . TYR A 1 685 ? -33.989 0.222 44.169 1.00 49.03 685 TYR A N 1
ATOM 5591 C CA . TYR A 1 685 ? -32.533 0.065 44.110 1.00 49.03 685 TYR A CA 1
ATOM 5592 C C . TYR A 1 685 ? -31.805 1.393 44.340 1.00 49.03 685 TYR A C 1
ATOM 5594 O O . TYR A 1 685 ? -31.597 2.185 43.419 1.00 49.03 685 TYR A O 1
ATOM 5602 N N . LYS A 1 686 ? -31.392 1.621 45.592 1.00 55.12 686 LYS A N 1
ATOM 5603 C CA . LYS A 1 686 ? -30.628 2.807 46.000 1.00 55.12 686 LYS A CA 1
ATOM 5604 C C . LYS A 1 686 ? -29.328 2.898 45.193 1.00 55.12 686 LYS A C 1
ATOM 5606 O O . LYS A 1 686 ? -28.594 1.916 45.109 1.00 55.12 686 LYS A O 1
ATOM 5611 N N . PHE A 1 687 ? -29.064 4.060 44.594 1.00 60.44 687 PHE A N 1
ATOM 5612 C CA . PHE A 1 687 ? -27.948 4.294 43.658 1.00 60.44 687 PHE A CA 1
ATOM 5613 C C . PHE A 1 687 ? -27.979 3.501 42.334 1.00 60.44 687 PHE A C 1
ATOM 5615 O O . PHE A 1 687 ? -27.023 3.556 41.555 1.00 60.44 687 PHE A O 1
ATOM 5622 N N . GLY A 1 688 ? -29.071 2.794 42.038 1.00 61.62 688 GLY A N 1
ATOM 5623 C CA . GLY A 1 688 ? -29.346 2.250 40.709 1.00 61.62 688 GLY A CA 1
ATOM 5624 C C . GLY A 1 688 ? -30.256 3.194 39.949 1.00 61.62 688 GLY A C 1
ATOM 5625 O O . GLY A 1 688 ? -31.294 3.605 40.458 1.00 61.62 688 GLY A O 1
ATOM 5626 N N . PHE A 1 689 ? -29.895 3.531 38.718 1.00 72.00 689 PHE A N 1
ATOM 5627 C CA . PHE A 1 689 ? -30.645 4.467 37.895 1.00 72.00 689 PHE A CA 1
ATOM 5628 C C . PHE A 1 689 ? -31.050 3.814 36.586 1.00 72.00 689 PHE A C 1
ATOM 5630 O O . PHE A 1 689 ? -30.254 3.159 35.906 1.00 72.00 689 PHE A O 1
ATOM 5637 N N . THR A 1 690 ? -32.309 4.025 36.217 1.00 72.00 690 THR A N 1
ATOM 5638 C CA . THR A 1 690 ? -32.877 3.519 34.977 1.00 72.00 690 THR A CA 1
ATOM 5639 C C . THR A 1 690 ? -33.968 4.439 34.415 1.00 72.00 690 THR A C 1
ATOM 5641 O O . THR A 1 690 ? -34.473 5.341 35.084 1.00 72.00 690 THR A O 1
ATOM 5644 N N . ASN A 1 691 ? -34.301 4.259 33.137 1.00 66.06 691 ASN A N 1
ATOM 5645 C CA . ASN A 1 691 ? -35.290 5.076 32.421 1.00 66.06 691 ASN A CA 1
ATOM 5646 C C . ASN A 1 691 ? -36.694 4.446 32.377 1.00 66.06 691 ASN A C 1
ATOM 5648 O O . ASN A 1 691 ? -37.577 4.974 31.696 1.00 66.06 691 ASN A O 1
ATOM 5652 N N . PHE A 1 692 ? -36.912 3.341 33.091 1.00 61.12 692 PHE A N 1
ATOM 5653 C CA . PHE A 1 692 ? -38.222 2.705 33.224 1.00 61.12 692 PHE A CA 1
ATOM 5654 C C . PHE A 1 692 ? -38.990 3.357 34.376 1.00 61.12 692 PHE A C 1
ATOM 5656 O O . PHE A 1 692 ? -38.519 3.413 35.511 1.00 61.12 692 PHE A O 1
ATOM 5663 N N . LYS A 1 693 ? -40.164 3.916 34.070 1.00 45.34 693 LYS A N 1
ATOM 5664 C CA . LYS A 1 693 ? -41.096 4.388 35.096 1.00 45.34 693 LYS A CA 1
ATOM 5665 C C . LYS A 1 693 ? -41.833 3.166 35.647 1.00 45.34 693 LYS A C 1
ATOM 5667 O O . LYS A 1 693 ? -42.552 2.525 34.897 1.00 45.34 693 LYS A O 1
ATOM 5672 N N . ASP A 1 694 ? -41.686 2.910 36.946 1.00 45.62 694 ASP A N 1
ATOM 5673 C CA . ASP A 1 694 ? -42.568 2.043 37.749 1.00 45.62 694 ASP A CA 1
ATOM 5674 C C . ASP A 1 694 ? -42.456 0.504 37.599 1.00 45.62 694 ASP A C 1
ATOM 5676 O O . ASP A 1 694 ? -43.378 -0.196 38.013 1.00 45.62 694 ASP A O 1
ATOM 5680 N N . GLU A 1 695 ? -41.340 -0.051 37.117 1.00 41.94 695 GLU A N 1
ATOM 5681 C CA . GLU A 1 695 ? -41.161 -1.515 36.984 1.00 41.94 695 GLU A CA 1
ATOM 5682 C C . GLU A 1 695 ? -40.322 -2.142 38.113 1.00 41.94 695 GLU A C 1
ATOM 5684 O O . GLU A 1 695 ? -39.346 -1.551 38.583 1.00 41.94 695 GLU A O 1
ATOM 5689 N N . LYS A 1 696 ? -40.708 -3.356 38.542 1.00 42.44 696 LYS A N 1
ATOM 5690 C CA . LYS A 1 696 ? -39.946 -4.196 39.483 1.00 42.44 696 LYS A CA 1
ATOM 5691 C C . LYS A 1 696 ? -38.818 -4.913 38.735 1.00 42.44 696 LYS A C 1
ATOM 5693 O O . LYS A 1 696 ? -38.941 -5.205 37.551 1.00 42.44 696 LYS A O 1
ATOM 5698 N N . GLU A 1 697 ? -37.749 -5.267 39.448 1.00 37.56 697 GLU A N 1
ATOM 5699 C CA . GLU A 1 697 ? -36.524 -5.905 38.922 1.00 37.56 697 GLU A CA 1
ATOM 5700 C C . GLU A 1 697 ? -36.770 -7.095 37.966 1.00 37.56 697 GLU A C 1
ATOM 5702 O O . GLU A 1 697 ? -36.005 -7.304 37.029 1.00 37.56 697 GLU A O 1
ATOM 5707 N N . HIS A 1 698 ? -37.865 -7.840 38.155 1.00 39.12 698 HIS A N 1
ATOM 5708 C CA . HIS A 1 698 ? -38.213 -9.015 37.351 1.00 39.12 698 HIS A CA 1
ATOM 5709 C C . HIS A 1 698 ? -38.655 -8.691 35.908 1.00 39.12 698 HIS A C 1
ATOM 5711 O O . HIS A 1 698 ? -38.480 -9.531 35.027 1.00 39.12 698 HIS A O 1
ATOM 5717 N N . ASP A 1 699 ? -39.168 -7.482 35.654 1.00 39.59 699 ASP A N 1
ATOM 5718 C CA . ASP A 1 699 ? -39.736 -7.083 34.354 1.00 39.59 699 ASP A CA 1
ATOM 5719 C C . ASP A 1 699 ? -38.674 -6.460 33.415 1.00 39.59 699 ASP A C 1
ATOM 5721 O O . ASP A 1 699 ? -38.793 -6.509 32.189 1.00 39.59 699 ASP A O 1
ATOM 5725 N N . LEU A 1 700 ? -37.562 -5.964 33.975 1.00 42.34 700 LEU A N 1
ATOM 5726 C CA . LEU A 1 700 ? -36.471 -5.287 33.252 1.00 42.34 700 LEU A CA 1
ATOM 5727 C C . LEU A 1 700 ? -35.601 -6.224 32.385 1.00 42.34 700 LEU A C 1
ATOM 5729 O O . LEU A 1 700 ? -34.799 -5.755 31.568 1.00 42.34 700 LEU A O 1
ATOM 5733 N N . TYR A 1 701 ? -35.733 -7.544 32.558 1.00 43.22 701 TYR A N 1
ATOM 5734 C CA . TYR A 1 701 ? -34.875 -8.555 31.922 1.00 43.22 701 TYR A CA 1
ATOM 5735 C C . TYR A 1 701 ? -35.602 -9.492 30.941 1.00 43.22 701 TYR A C 1
ATOM 5737 O O . TYR A 1 701 ? -34.939 -10.294 30.277 1.00 43.22 701 TYR A O 1
ATOM 5745 N N . GLU A 1 702 ? -36.926 -9.371 30.784 1.00 36.97 702 GLU A N 1
ATOM 5746 C CA . GLU A 1 702 ? -37.700 -10.179 29.824 1.00 36.97 702 GLU A CA 1
ATOM 5747 C C . GLU A 1 702 ? -37.778 -9.548 28.417 1.00 36.97 702 GLU A C 1
ATOM 5749 O O . GLU A 1 702 ? -37.813 -10.273 27.420 1.00 36.97 702 GLU A O 1
ATOM 5754 N N . ASN A 1 703 ? -37.681 -8.218 28.289 1.00 37.12 703 ASN A N 1
ATOM 5755 C CA . ASN A 1 703 ? -37.715 -7.518 26.994 1.00 37.12 703 ASN A CA 1
ATOM 5756 C C . ASN A 1 703 ? -36.311 -7.317 26.389 1.00 37.12 703 ASN A C 1
ATOM 5758 O O . ASN A 1 703 ? -35.692 -6.257 26.501 1.00 37.12 703 ASN A O 1
ATOM 5762 N N . LYS A 1 704 ? -35.795 -8.345 25.702 1.00 43.69 704 LYS A N 1
ATOM 5763 C CA . LYS A 1 704 ? -34.450 -8.338 25.081 1.00 43.69 704 LYS A CA 1
ATOM 5764 C C . LYS A 1 704 ? -34.246 -7.286 23.978 1.00 43.69 704 LYS A C 1
ATOM 5766 O O . LYS A 1 704 ? -33.102 -6.909 23.721 1.00 43.69 704 LYS A O 1
ATOM 5771 N N . ASP A 1 705 ? -35.314 -6.792 23.355 1.00 38.66 705 ASP A N 1
ATOM 5772 C CA . ASP A 1 705 ? -35.219 -5.901 22.189 1.00 38.66 705 ASP A CA 1
ATOM 5773 C C . ASP A 1 705 ? -35.176 -4.396 22.538 1.00 38.66 705 ASP A C 1
ATOM 5775 O O . ASP A 1 705 ? -34.736 -3.593 21.711 1.00 38.66 705 ASP A O 1
ATOM 5779 N N . GLU A 1 706 ? -35.498 -4.006 23.781 1.00 47.09 706 GLU A N 1
ATOM 5780 C CA . GLU A 1 706 ? -35.576 -2.598 24.229 1.00 47.09 706 GLU A CA 1
ATOM 5781 C C . GLU A 1 706 ? -34.695 -2.248 25.447 1.00 47.09 706 GLU A C 1
ATOM 5783 O O . GLU A 1 706 ? -34.874 -1.193 26.058 1.00 47.09 706 GLU A O 1
ATOM 5788 N N . GLN A 1 707 ? -33.715 -3.087 25.810 1.00 57.50 707 GLN A N 1
ATOM 5789 C CA . GLN A 1 707 ? -32.826 -2.803 26.948 1.00 57.50 707 GLN A CA 1
ATOM 5790 C C . GLN A 1 707 ? -32.109 -1.447 26.793 1.00 57.50 707 GLN A C 1
ATOM 5792 O O . GLN A 1 707 ? -31.220 -1.285 25.953 1.00 57.50 707 GLN A O 1
ATOM 5797 N N . LYS A 1 708 ? -32.522 -0.480 27.622 1.00 67.12 708 LYS A N 1
ATOM 5798 C CA . LYS A 1 708 ? -31.889 0.831 27.816 1.00 67.12 708 LYS A CA 1
ATOM 5799 C C . LYS A 1 708 ? -30.719 0.709 28.807 1.00 67.12 708 LYS A C 1
ATOM 5801 O O . LYS A 1 708 ? -30.681 -0.257 29.570 1.00 67.12 708 LYS A O 1
ATOM 5806 N N . PRO A 1 709 ? -29.777 1.670 28.830 1.00 76.94 709 PRO A N 1
ATOM 5807 C CA . PRO A 1 709 ? -28.654 1.627 29.760 1.00 76.94 709 PRO A CA 1
ATOM 5808 C C . PRO A 1 709 ? -29.118 1.647 31.224 1.00 76.94 709 PRO A C 1
ATOM 5810 O O . PRO A 1 709 ? -29.985 2.443 31.593 1.00 76.94 709 PRO A O 1
ATOM 5813 N N . PHE A 1 710 ? -28.508 0.794 32.042 1.00 77.62 710 PHE A N 1
ATOM 5814 C CA . PHE A 1 710 ? -28.611 0.787 33.498 1.00 77.62 710 PHE A CA 1
ATOM 5815 C C . PHE A 1 710 ? -27.342 1.390 34.092 1.00 77.62 710 PHE A C 1
ATOM 5817 O O . PHE A 1 710 ? -26.236 1.080 33.641 1.00 77.62 710 PHE A O 1
ATOM 5824 N N . TYR A 1 711 ? -27.501 2.230 35.107 1.00 79.31 711 TYR A N 1
ATOM 5825 C CA . TYR A 1 711 ? -26.404 2.955 35.731 1.00 79.31 711 TYR A CA 1
ATOM 5826 C C . TYR A 1 711 ? -26.360 2.614 37.217 1.00 79.31 711 TYR A C 1
ATOM 5828 O O . TYR A 1 711 ? -27.378 2.700 37.897 1.00 79.31 711 TYR A O 1
ATOM 5836 N N . TYR A 1 712 ? -25.189 2.265 37.729 1.00 72.44 712 TYR A N 1
ATOM 5837 C CA . TYR A 1 712 ? -24.967 1.994 39.141 1.00 72.44 712 TYR A CA 1
ATOM 5838 C C . TYR A 1 712 ? -23.885 2.915 39.683 1.00 72.44 712 TYR A C 1
ATOM 5840 O O . TYR A 1 712 ? -22.753 2.901 39.200 1.00 72.44 712 TYR A O 1
ATOM 5848 N N . PHE A 1 713 ? -24.244 3.737 40.662 1.00 69.00 713 PHE A N 1
ATOM 5849 C CA . PHE A 1 713 ? -23.328 4.681 41.282 1.00 69.00 713 PHE A CA 1
ATOM 5850 C C . PHE A 1 713 ? -22.775 4.115 42.593 1.00 69.00 713 PHE A C 1
ATOM 5852 O O . PHE A 1 713 ? -23.527 3.825 43.518 1.00 69.00 713 PHE A O 1
ATOM 5859 N N . SER A 1 714 ? -21.454 4.008 42.691 1.00 65.38 714 SER A N 1
ATOM 5860 C CA . SER A 1 714 ? -20.755 3.639 43.921 1.00 65.38 714 SER A CA 1
ATOM 5861 C C . SER A 1 714 ? -20.099 4.886 44.527 1.00 65.38 714 SER A C 1
ATOM 5863 O O . SER A 1 714 ? -19.131 5.389 43.946 1.00 65.38 714 SER A O 1
ATOM 5865 N N . PRO A 1 715 ? -20.597 5.409 45.661 1.00 59.59 715 PRO A N 1
ATOM 5866 C CA . PRO A 1 715 ? -20.000 6.564 46.335 1.00 59.59 715 PRO A CA 1
ATOM 5867 C C . PRO A 1 715 ? -18.619 6.237 46.933 1.00 59.59 715 PRO A C 1
ATOM 5869 O O . PRO A 1 715 ? -18.333 5.079 47.241 1.00 59.59 715 PRO A O 1
ATOM 5872 N N . ARG A 1 716 ? -17.759 7.253 47.102 1.00 54.62 716 ARG A N 1
ATOM 5873 C CA . ARG A 1 716 ? -16.512 7.146 47.884 1.00 54.62 716 ARG A CA 1
ATOM 5874 C C . ARG A 1 716 ? -16.769 7.410 49.372 1.00 54.62 716 ARG A C 1
ATOM 5876 O O . ARG A 1 716 ? -17.769 8.014 49.736 1.00 54.62 716 ARG A O 1
ATOM 5883 N N . ASP A 1 717 ? -15.845 6.940 50.214 1.00 48.66 717 ASP A N 1
ATOM 5884 C CA . ASP A 1 717 ? -15.886 7.087 51.680 1.00 48.66 717 ASP A CA 1
ATOM 5885 C C . ASP A 1 717 ? -15.470 8.491 52.180 1.00 48.66 717 ASP A C 1
ATOM 5887 O O . ASP A 1 717 ? -15.522 8.754 53.382 1.00 48.66 717 ASP A O 1
ATOM 5891 N N . ASP A 1 718 ? -15.030 9.388 51.291 1.00 42.16 718 ASP A N 1
ATOM 5892 C CA . ASP A 1 718 ? -14.749 10.788 51.619 1.00 42.16 718 ASP A CA 1
ATOM 5893 C C . ASP A 1 718 ? -16.033 11.638 51.533 1.00 42.16 718 ASP A C 1
ATOM 5895 O O . ASP A 1 718 ? -16.997 11.262 50.878 1.00 42.16 718 ASP A O 1
ATOM 5899 N N . GLU A 1 719 ? -16.088 12.800 52.195 1.00 40.47 719 GLU A N 1
ATOM 5900 C CA . GLU A 1 719 ? -17.258 13.705 52.146 1.00 40.47 719 GLU A CA 1
ATOM 5901 C C . GLU A 1 719 ? -17.537 14.297 50.737 1.00 40.47 719 GLU A C 1
ATOM 5903 O O . GLU A 1 719 ? -18.342 15.218 50.599 1.00 40.47 719 GLU A O 1
ATOM 5908 N N . SER A 1 720 ? -16.874 13.811 49.678 1.00 51.88 720 SER A N 1
ATOM 5909 C CA . SER A 1 720 ? -17.072 14.271 48.305 1.00 51.88 720 SER A CA 1
ATOM 5910 C C . SER A 1 720 ? -18.192 13.481 47.610 1.00 51.88 720 SER A C 1
ATOM 5912 O O . SER A 1 720 ? -18.286 12.263 47.726 1.00 51.88 720 SER A O 1
ATOM 5914 N N . SER A 1 721 ? -19.036 14.147 46.815 1.00 55.38 721 SER A N 1
ATOM 5915 C CA . SER A 1 721 ? -20.061 13.501 45.967 1.00 55.38 721 SER A CA 1
ATOM 5916 C C . SER A 1 721 ? -19.468 12.711 44.784 1.00 55.38 721 SER A C 1
ATOM 5918 O O . SER A 1 721 ? -20.209 12.246 43.911 1.00 55.38 721 SER A O 1
ATOM 5920 N N . LYS A 1 722 ? -18.135 12.548 44.731 1.00 65.75 722 LYS A N 1
ATOM 5921 C CA . LYS A 1 722 ? -17.404 11.889 43.646 1.00 65.75 722 LYS A CA 1
ATOM 5922 C C . LYS A 1 722 ? -17.287 10.387 43.904 1.00 65.75 722 LYS A C 1
ATOM 5924 O O . LYS A 1 722 ? -16.578 9.941 44.799 1.00 65.75 722 LYS A O 1
ATOM 5929 N N . GLY A 1 723 ? -17.936 9.593 43.061 1.00 67.62 723 GLY A N 1
ATOM 5930 C CA . GLY A 1 723 ? -17.912 8.130 43.094 1.00 67.62 723 GLY A CA 1
ATOM 5931 C C . GLY A 1 723 ? -17.457 7.507 41.774 1.00 67.62 723 GLY A C 1
ATOM 5932 O O . GLY A 1 723 ? -16.903 8.171 40.895 1.00 67.62 723 GLY A O 1
ATOM 5933 N N . SER A 1 724 ? -17.691 6.208 41.616 1.00 75.12 724 SER A N 1
ATOM 5934 C CA . SER A 1 724 ? -17.609 5.532 40.320 1.00 75.12 724 SER A CA 1
ATOM 5935 C C . SER A 1 724 ? -18.999 5.224 39.785 1.00 75.12 724 SER A C 1
ATOM 5937 O O . SER A 1 724 ? -19.859 4.769 40.531 1.00 75.12 724 SER A O 1
ATOM 5939 N N . LEU A 1 725 ? -19.209 5.410 38.487 1.00 77.88 725 LEU A N 1
ATOM 5940 C CA . LEU A 1 725 ? -20.449 5.074 37.804 1.00 77.88 725 LEU A CA 1
ATOM 5941 C C . LEU A 1 725 ? -20.222 3.891 36.860 1.00 77.88 725 LEU A C 1
ATOM 5943 O O . LEU A 1 725 ? -19.566 4.024 35.826 1.00 77.88 725 LEU A O 1
ATOM 5947 N N . ASP A 1 726 ? -20.779 2.739 37.210 1.00 76.75 726 ASP A N 1
ATOM 5948 C CA . ASP A 1 726 ? -20.791 1.550 36.368 1.00 76.75 726 ASP A CA 1
ATOM 5949 C C . ASP A 1 726 ? -22.037 1.572 35.477 1.00 76.75 726 ASP A C 1
ATOM 5951 O O . ASP A 1 726 ? -23.171 1.595 35.950 1.00 76.75 726 ASP A O 1
ATOM 5955 N N . ILE A 1 727 ? -21.836 1.568 34.163 1.00 80.19 727 ILE A N 1
ATOM 5956 C CA . ILE A 1 727 ? -22.912 1.666 33.177 1.00 80.19 727 ILE A CA 1
ATOM 5957 C C . ILE A 1 727 ? -22.944 0.371 32.388 1.00 80.19 727 ILE A C 1
ATOM 5959 O O . ILE A 1 727 ? -21.954 -0.004 31.763 1.00 80.19 727 ILE A O 1
ATOM 5963 N N . THR A 1 728 ? -24.085 -0.309 32.394 1.00 78.62 728 THR A N 1
ATOM 5964 C CA . THR A 1 728 ? -24.307 -1.524 31.608 1.00 78.62 728 THR A CA 1
ATOM 5965 C C . THR A 1 728 ? -25.383 -1.263 30.568 1.00 78.62 728 THR A C 1
ATOM 5967 O O . THR A 1 728 ? -26.459 -0.760 30.875 1.00 78.62 728 THR A O 1
ATOM 5970 N N . ASN A 1 729 ? -25.103 -1.616 29.320 1.00 74.75 729 ASN A N 1
ATOM 5971 C CA . ASN A 1 729 ? -26.050 -1.537 28.221 1.00 74.75 729 ASN A CA 1
ATOM 5972 C C . ASN A 1 729 ? -25.968 -2.828 27.403 1.00 74.75 729 ASN A C 1
ATOM 5974 O O . ASN A 1 729 ? -24.939 -3.113 26.775 1.00 74.75 729 ASN A O 1
ATOM 5978 N N . LYS A 1 730 ? -27.049 -3.617 27.422 1.00 71.38 730 LYS A N 1
ATOM 5979 C CA . LYS A 1 730 ? -27.089 -4.976 26.862 1.00 71.38 730 LYS A CA 1
ATOM 5980 C C . LYS A 1 730 ? -25.919 -5.814 27.405 1.00 71.38 730 LYS A C 1
ATOM 5982 O O . LYS A 1 730 ? -25.723 -5.898 28.612 1.00 71.38 730 LYS A O 1
ATOM 5987 N N . ASN A 1 731 ? -25.092 -6.375 26.522 1.00 65.50 731 ASN A N 1
ATOM 5988 C CA . ASN A 1 731 ? -23.932 -7.201 26.879 1.00 65.50 731 ASN A CA 1
ATOM 5989 C C . ASN A 1 731 ? -22.630 -6.394 27.021 1.00 65.50 731 ASN A C 1
ATOM 5991 O O . ASN A 1 731 ? -21.551 -6.973 26.913 1.00 65.50 731 ASN A O 1
ATOM 5995 N N . THR A 1 732 ? -22.715 -5.069 27.167 1.00 68.50 732 THR A N 1
ATOM 5996 C CA . THR A 1 732 ? -21.539 -4.194 27.228 1.00 68.50 732 THR A CA 1
ATOM 5997 C C . THR A 1 732 ? -21.559 -3.320 28.464 1.00 68.50 732 THR A C 1
ATOM 5999 O O . THR A 1 732 ? -22.629 -2.915 28.915 1.00 68.50 732 THR A O 1
ATOM 6002 N N . SER A 1 733 ? -20.384 -3.027 29.012 1.00 75.81 733 SER A N 1
ATOM 6003 C CA . SER A 1 733 ? -20.270 -2.212 30.225 1.00 75.81 733 SER A CA 1
ATOM 6004 C C . SER A 1 733 ? -19.126 -1.217 30.148 1.00 75.81 733 SER A C 1
ATOM 6006 O O . SER A 1 733 ? -18.100 -1.540 29.560 1.00 75.81 733 SER A O 1
ATOM 6008 N N . ILE A 1 734 ? -19.258 -0.067 30.801 1.00 80.44 734 ILE A N 1
ATOM 6009 C CA . ILE A 1 734 ? -18.153 0.866 31.053 1.00 80.44 734 ILE A CA 1
ATOM 6010 C C . ILE A 1 734 ? -18.147 1.287 32.513 1.00 80.44 734 ILE A C 1
ATOM 6012 O O . ILE A 1 734 ? -19.195 1.303 33.158 1.00 80.44 734 ILE A O 1
ATOM 6016 N N . ARG A 1 735 ? -16.969 1.650 33.012 1.00 77.94 735 ARG A N 1
ATOM 6017 C CA . ARG A 1 735 ? -16.790 2.220 34.348 1.00 77.94 735 ARG A CA 1
ATOM 6018 C C . ARG A 1 735 ? -16.291 3.647 34.224 1.00 77.94 735 ARG A C 1
ATOM 6020 O O . ARG A 1 735 ? -15.244 3.873 33.627 1.00 77.94 735 ARG A O 1
ATOM 6027 N N . VAL A 1 736 ? -17.001 4.598 34.810 1.00 79.31 736 VAL A N 1
ATOM 6028 C CA . VAL A 1 736 ? -16.585 6.002 34.875 1.00 79.31 736 VAL A CA 1
ATOM 6029 C C . VAL A 1 736 ? -16.084 6.296 36.286 1.00 79.31 736 VAL A C 1
ATOM 6031 O O . VAL A 1 736 ? -16.784 6.020 37.255 1.00 79.31 736 VAL A O 1
ATOM 6034 N N . LEU A 1 737 ? -14.869 6.817 36.423 1.00 77.31 737 LEU A N 1
ATOM 6035 C CA . LEU A 1 737 ? -14.253 7.176 37.702 1.00 77.31 737 LEU A CA 1
ATOM 6036 C C . LEU A 1 737 ? -14.346 8.686 37.936 1.00 77.31 737 LEU A C 1
ATOM 6038 O O . LEU A 1 737 ? -14.248 9.466 36.989 1.00 77.31 737 LEU A O 1
ATOM 6042 N N . GLY A 1 738 ? -14.502 9.086 39.201 1.00 73.06 738 GLY A N 1
ATOM 6043 C CA . GLY A 1 738 ? -14.603 10.498 39.585 1.00 73.06 738 GLY A CA 1
ATOM 6044 C C . GLY A 1 738 ? -15.933 11.138 39.183 1.00 73.06 738 GLY A C 1
ATOM 6045 O O . GLY A 1 738 ? -15.997 12.347 38.988 1.00 73.06 738 GLY A O 1
ATOM 6046 N N . TYR A 1 739 ? -16.980 10.327 39.024 1.00 80.56 739 TYR A N 1
ATOM 6047 C CA . TYR A 1 739 ? -18.303 10.784 38.630 1.00 80.56 739 TYR A CA 1
ATOM 6048 C C . TYR A 1 739 ? -18.989 11.505 39.790 1.00 80.56 739 TYR A C 1
ATOM 6050 O O . TYR A 1 739 ? -19.143 10.933 40.866 1.00 80.56 739 TYR A O 1
ATOM 6058 N N . ASP A 1 740 ? -19.431 12.735 39.562 1.00 79.00 740 ASP A N 1
ATOM 6059 C CA . ASP A 1 740 ? -20.203 13.525 40.514 1.00 79.00 740 ASP A CA 1
ATOM 6060 C C . ASP A 1 740 ? -21.695 13.395 40.202 1.00 79.00 740 ASP A C 1
ATOM 6062 O O . ASP A 1 740 ? -22.186 13.831 39.153 1.00 79.00 740 ASP A O 1
ATOM 6066 N N . ILE A 1 741 ? -22.415 12.757 41.120 1.00 73.88 741 ILE A N 1
ATOM 6067 C CA . ILE A 1 741 ? -23.853 12.527 40.994 1.00 73.88 741 ILE A CA 1
ATOM 6068 C C . ILE A 1 741 ? -24.679 13.812 41.130 1.00 73.88 741 ILE A C 1
ATOM 6070 O O . ILE A 1 741 ? -25.750 13.896 40.528 1.00 73.88 741 ILE A O 1
ATOM 6074 N N . ASP A 1 742 ? -24.190 14.807 41.871 1.00 70.06 742 ASP A N 1
ATOM 6075 C CA . ASP A 1 742 ? -24.937 16.030 42.170 1.00 70.06 742 ASP A CA 1
ATOM 6076 C C . ASP A 1 742 ? -24.750 17.069 41.057 1.00 70.06 742 ASP A C 1
ATOM 6078 O O . ASP A 1 742 ? -25.710 17.720 40.637 1.00 70.06 742 ASP A O 1
ATOM 6082 N N . MET A 1 743 ? -23.531 17.169 40.518 1.00 68.25 743 MET A N 1
ATOM 6083 C CA . MET A 1 743 ? -23.221 18.045 39.381 1.00 68.25 743 MET A CA 1
ATOM 6084 C C . MET A 1 743 ? -23.575 17.419 38.023 1.00 68.25 743 MET A C 1
ATOM 6086 O O . MET A 1 743 ? -23.741 18.145 37.044 1.00 68.25 743 MET A O 1
ATOM 6090 N N . GLY A 1 744 ? -23.718 16.089 37.952 1.00 68.31 744 GLY A N 1
ATOM 6091 C CA . GLY A 1 744 ? -23.966 15.358 36.708 1.00 68.31 744 GLY A CA 1
ATOM 6092 C C . GLY A 1 744 ? -22.768 15.431 35.761 1.00 68.31 744 GLY A C 1
ATOM 6093 O O . GLY A 1 744 ? -22.756 16.221 34.817 1.00 68.31 744 GLY A O 1
ATOM 6094 N N . SER A 1 745 ? -21.734 14.628 36.020 1.00 74.62 745 SER A N 1
ATOM 6095 C CA . SER A 1 745 ? -20.522 14.628 35.189 1.00 74.62 745 SER A CA 1
ATOM 6096 C C . SER A 1 745 ? -20.751 14.072 33.775 1.00 74.62 745 SER A C 1
ATOM 6098 O O . SER A 1 745 ? -21.584 13.193 33.560 1.00 74.62 745 SER A O 1
ATOM 6100 N N . LEU A 1 746 ? -19.961 14.544 32.800 1.00 76.56 746 LEU A N 1
ATOM 6101 C CA . LEU A 1 746 ? -20.017 14.111 31.392 1.00 76.56 746 LEU A CA 1
ATOM 6102 C C . LEU A 1 746 ? -21.419 14.229 30.753 1.00 76.56 746 LEU A C 1
ATOM 6104 O O . LEU A 1 746 ? -21.762 13.425 29.889 1.00 76.56 746 LEU A O 1
ATOM 6108 N N . ASP A 1 747 ? -22.239 15.185 31.212 1.00 78.88 747 ASP A N 1
ATOM 6109 C CA . ASP A 1 747 ? -23.638 15.388 30.790 1.00 78.88 747 ASP A CA 1
ATOM 6110 C C . ASP A 1 747 ? -24.575 14.181 31.010 1.00 78.88 747 ASP A C 1
ATOM 6112 O O . ASP A 1 747 ? -25.746 14.191 30.611 1.00 78.88 747 ASP A O 1
ATOM 6116 N N . VAL A 1 748 ? -24.107 13.160 31.728 1.00 84.00 748 VAL A N 1
ATOM 6117 C CA . VAL A 1 748 ? -24.959 12.105 32.263 1.00 84.00 748 VAL A CA 1
ATOM 6118 C C . VAL A 1 748 ? -25.647 12.700 33.490 1.00 84.00 748 VAL A C 1
ATOM 6120 O O . VAL A 1 748 ? -25.005 13.155 34.430 1.00 84.00 748 VAL A O 1
ATOM 6123 N N . LYS A 1 749 ? -26.980 12.774 33.479 1.00 85.25 749 LYS A N 1
ATOM 6124 C CA . LYS A 1 749 ? -27.742 13.389 34.580 1.00 85.25 749 LYS A CA 1
ATOM 6125 C C . LYS A 1 749 ? -28.528 12.320 35.318 1.00 85.25 749 LYS A C 1
ATOM 6127 O O . LYS A 1 749 ? -29.498 11.780 34.786 1.00 85.25 749 LYS A O 1
ATOM 6132 N N . LEU A 1 750 ? -28.092 12.007 36.537 1.00 81.38 750 LEU A N 1
ATOM 6133 C CA . LEU A 1 750 ? -28.756 11.049 37.415 1.00 81.38 750 LEU A CA 1
ATOM 6134 C C . LEU A 1 750 ? -29.661 11.802 38.385 1.00 81.38 750 LEU A C 1
ATOM 6136 O O . LEU A 1 750 ? -29.199 12.641 39.151 1.00 81.38 750 LEU A O 1
ATOM 6140 N N . LYS A 1 751 ? -30.965 11.533 38.336 1.00 77.81 751 LYS A N 1
ATOM 6141 C CA . LYS A 1 751 ? -31.938 12.178 39.226 1.00 77.81 751 LYS A CA 1
ATOM 6142 C C . LYS A 1 751 ? -32.307 11.230 40.355 1.00 77.81 751 LYS A C 1
ATOM 6144 O O . LYS A 1 751 ? -32.914 10.193 40.096 1.00 77.81 751 LYS A O 1
ATOM 6149 N N . ARG A 1 752 ? -31.974 11.597 41.592 1.00 65.94 752 ARG A N 1
ATOM 6150 C CA . ARG A 1 752 ? -32.403 10.857 42.788 1.00 65.94 752 ARG A CA 1
ATOM 6151 C C . ARG A 1 752 ? -33.919 10.927 42.963 1.00 65.94 752 ARG A C 1
ATOM 6153 O O . ARG A 1 752 ? -34.555 11.908 42.562 1.00 65.94 752 ARG A O 1
ATOM 6160 N N . ALA A 1 753 ? -34.506 9.895 43.560 1.00 59.91 753 ALA A N 1
ATOM 6161 C CA . ALA A 1 753 ? -35.901 9.955 43.979 1.00 59.91 753 ALA A CA 1
ATOM 6162 C C . ALA A 1 753 ? -36.012 10.961 45.144 1.00 59.91 753 ALA A C 1
ATOM 6164 O O . ALA A 1 753 ? -35.298 10.824 46.126 1.00 59.91 753 ALA A O 1
ATOM 6165 N N . ASN A 1 754 ? -36.847 11.999 44.992 1.00 47.94 754 ASN A N 1
ATOM 6166 C CA . ASN A 1 754 ? -36.992 13.174 45.875 1.00 47.94 754 ASN A CA 1
ATOM 6167 C C . ASN A 1 754 ? -36.414 13.067 47.306 1.00 47.94 754 ASN A C 1
ATOM 6169 O O . ASN A 1 754 ? -36.864 12.251 48.110 1.00 47.94 754 ASN A O 1
ATOM 6173 N N . ASN A 1 755 ? -35.521 14.013 47.620 1.00 45.91 755 ASN A N 1
ATOM 6174 C CA . ASN A 1 755 ? -34.919 14.294 48.926 1.00 45.91 755 ASN A CA 1
ATOM 6175 C C . ASN A 1 755 ? -35.944 14.332 50.078 1.00 45.91 755 ASN A C 1
ATOM 6177 O O . ASN A 1 755 ? -36.549 15.367 50.347 1.00 45.91 755 ASN A O 1
ATOM 6181 N N . ASP A 1 756 ? -36.057 13.234 50.820 1.00 40.81 756 ASP A N 1
ATOM 6182 C CA . ASP A 1 756 ? -36.481 13.240 52.220 1.00 40.81 756 ASP A CA 1
ATOM 6183 C C . ASP A 1 756 ? -35.283 12.741 53.057 1.00 40.81 756 ASP A C 1
ATOM 6185 O O . ASP A 1 756 ? -35.257 11.594 53.505 1.00 40.81 756 ASP A O 1
ATOM 6189 N N . GLU A 1 757 ? -34.286 13.597 53.318 1.00 39.25 757 GLU A N 1
ATOM 6190 C CA . GLU A 1 757 ? -33.148 13.301 54.225 1.00 39.25 757 GLU A CA 1
ATOM 6191 C C . GLU A 1 757 ? -33.627 12.827 55.622 1.00 39.25 757 GLU A C 1
ATOM 6193 O O . GLU A 1 757 ? -32.978 12.046 56.326 1.00 39.25 757 GLU A O 1
ATOM 6198 N N . LYS A 1 758 ? -34.845 13.232 56.015 1.00 37.53 758 LYS A N 1
ATOM 6199 C CA . LYS A 1 758 ? -35.532 12.765 57.232 1.00 37.53 758 LYS A CA 1
ATOM 6200 C C . LYS A 1 758 ? -36.053 11.326 57.151 1.00 37.53 758 LYS A C 1
ATOM 6202 O O . LYS A 1 758 ? -36.216 10.701 58.195 1.00 37.53 758 LYS A O 1
ATOM 6207 N N . LYS A 1 759 ? -36.317 10.790 55.955 1.00 38.22 759 LYS A N 1
ATOM 6208 C CA . LYS A 1 759 ? -36.678 9.377 55.761 1.00 38.22 759 LYS A CA 1
ATOM 6209 C C . LYS A 1 759 ? -35.464 8.493 55.519 1.00 38.22 759 LYS A C 1
ATOM 6211 O O . LYS A 1 759 ? -35.511 7.350 55.950 1.00 38.22 759 LYS A O 1
ATOM 6216 N N . GLU A 1 760 ? -34.378 8.991 54.927 1.00 35.84 760 GLU A N 1
ATOM 6217 C CA . GLU A 1 760 ? -33.131 8.216 54.787 1.00 35.84 760 GLU A CA 1
ATOM 6218 C C . GLU A 1 760 ? -32.497 7.886 56.140 1.00 35.84 760 GLU A C 1
ATOM 6220 O O . GLU A 1 760 ? -32.138 6.735 56.380 1.00 35.84 760 GLU A O 1
ATOM 6225 N N . SER A 1 761 ? -32.482 8.843 57.071 1.00 34.69 761 SER A N 1
ATOM 6226 C CA . SER A 1 761 ? -32.099 8.576 58.462 1.00 34.69 761 SER A CA 1
ATOM 6227 C C . SER A 1 761 ? -33.076 7.622 59.162 1.00 34.69 761 SER A C 1
ATOM 6229 O O . SER A 1 761 ? -32.655 6.796 59.964 1.00 34.69 761 SER A O 1
ATOM 6231 N N . GLN A 1 762 ? -34.376 7.654 58.846 1.00 33.69 762 GLN A N 1
ATOM 6232 C CA . GLN A 1 762 ? -35.363 6.726 59.419 1.00 33.69 762 GLN A CA 1
ATOM 6233 C C . GLN A 1 762 ? -35.362 5.326 58.780 1.00 33.69 762 GLN A C 1
ATOM 6235 O O . GLN A 1 762 ? -35.692 4.372 59.479 1.00 33.69 762 GLN A O 1
ATOM 6240 N N . MET A 1 763 ? -34.985 5.170 57.505 1.00 32.41 763 MET A N 1
ATOM 6241 C CA . MET A 1 763 ? -34.867 3.875 56.817 1.00 32.41 763 MET A CA 1
ATOM 6242 C C . MET A 1 763 ? -33.523 3.195 57.078 1.00 32.41 763 MET A C 1
ATOM 6244 O O . MET A 1 763 ? -33.525 1.993 57.314 1.00 32.41 763 MET A O 1
ATOM 6248 N N . GLN A 1 764 ? -32.414 3.938 57.178 1.00 34.38 764 GLN A N 1
ATOM 6249 C CA . GLN A 1 764 ? -31.149 3.388 57.688 1.00 34.38 764 GLN A CA 1
ATOM 6250 C C . GLN A 1 764 ? -31.268 2.996 59.165 1.00 34.38 764 GLN A C 1
ATOM 6252 O O . GLN A 1 764 ? -30.778 1.944 59.561 1.00 34.38 764 GLN A O 1
ATOM 6257 N N . ASN A 1 765 ? -32.015 3.762 59.969 1.00 34.72 765 ASN A N 1
ATOM 6258 C CA . ASN A 1 765 ? -32.380 3.319 61.314 1.00 34.72 765 ASN A CA 1
ATOM 6259 C C . ASN A 1 765 ? -33.335 2.111 61.290 1.00 34.72 765 ASN A C 1
ATOM 6261 O O . ASN A 1 765 ? -33.256 1.285 62.190 1.00 34.72 765 ASN A O 1
ATOM 6265 N N . LYS A 1 766 ? -34.196 1.948 60.273 1.00 33.22 766 LYS A N 1
ATOM 6266 C CA . LYS A 1 766 ? -35.103 0.789 60.149 1.00 33.22 766 LYS A CA 1
ATOM 6267 C C . LYS A 1 766 ? -34.420 -0.501 59.693 1.00 33.22 766 LYS A C 1
ATOM 6269 O O . LYS A 1 766 ? -34.735 -1.543 60.246 1.00 33.22 766 LYS A O 1
ATOM 6274 N N . GLU A 1 767 ? -33.450 -0.451 58.782 1.00 31.91 767 GLU A N 1
ATOM 6275 C CA . GLU A 1 767 ? -32.630 -1.629 58.444 1.00 31.91 767 GLU A CA 1
ATOM 6276 C C . GLU A 1 767 ? -31.694 -2.037 59.597 1.00 31.91 767 GLU A C 1
ATOM 6278 O O . GLU A 1 767 ? -31.352 -3.211 59.734 1.00 31.91 767 GLU A O 1
ATOM 6283 N N . VAL A 1 768 ? -31.343 -1.100 60.489 1.00 34.41 768 VAL A N 1
ATOM 6284 C CA . VAL A 1 768 ? -30.684 -1.396 61.776 1.00 34.41 768 VAL A CA 1
ATOM 6285 C C . VAL A 1 768 ? -31.678 -1.940 62.824 1.00 34.41 768 VAL A C 1
ATOM 6287 O O . VAL A 1 768 ? -31.287 -2.743 63.672 1.00 34.41 768 VAL A O 1
ATOM 6290 N N . LEU A 1 769 ? -32.964 -1.569 62.752 1.00 38.88 769 LEU A N 1
ATOM 6291 C CA . LEU A 1 769 ? -34.028 -2.012 63.670 1.00 38.88 769 LEU A CA 1
ATOM 6292 C C . LEU A 1 769 ? -34.687 -3.353 63.288 1.00 38.88 769 LEU A C 1
ATOM 6294 O O . LEU A 1 769 ? -35.229 -4.008 64.175 1.00 38.88 769 LEU A O 1
ATOM 6298 N N . ASP A 1 770 ? -34.613 -3.811 62.034 1.00 36.59 770 ASP A N 1
ATOM 6299 C CA . ASP A 1 770 ? -35.261 -5.068 61.599 1.00 36.59 770 ASP A CA 1
ATOM 6300 C C . ASP A 1 770 ? -34.475 -6.351 61.943 1.00 36.59 770 ASP A C 1
ATOM 6302 O O . ASP A 1 770 ? -34.920 -7.464 61.658 1.00 36.59 770 ASP A O 1
ATOM 6306 N N . HIS A 1 771 ? -33.349 -6.241 62.655 1.00 46.38 771 HIS A N 1
ATOM 6307 C CA . HIS A 1 771 ? -32.641 -7.398 63.213 1.00 46.38 771 HIS A CA 1
ATOM 6308 C C . HIS A 1 771 ? -32.121 -7.159 64.634 1.00 46.38 771 HIS A C 1
ATOM 6310 O O . HIS A 1 771 ? -30.936 -7.356 64.904 1.00 46.38 771 HIS A O 1
ATOM 6316 N N . GLN A 1 772 ? -32.994 -6.769 65.568 1.00 40.38 772 GLN A N 1
ATOM 6317 C CA . GLN A 1 772 ? -32.666 -6.793 66.998 1.00 40.38 772 GLN A CA 1
ATOM 6318 C C . GLN A 1 772 ? -33.866 -7.232 67.845 1.00 40.38 772 GLN A C 1
ATOM 6320 O O . GLN A 1 772 ? -34.875 -6.541 67.957 1.00 40.38 772 GLN A O 1
ATOM 6325 N N . SER A 1 773 ? -33.723 -8.374 68.518 1.00 45.38 773 SER A N 1
ATOM 6326 C CA . SER A 1 773 ? -34.486 -8.690 69.723 1.00 45.38 773 SER A CA 1
ATOM 6327 C C . SER A 1 773 ? -34.068 -7.717 70.833 1.00 45.38 773 SER A C 1
ATOM 6329 O O . SER A 1 773 ? -33.185 -8.018 71.638 1.00 45.38 773 SER A O 1
ATOM 6331 N N . LEU A 1 774 ? -34.667 -6.524 70.849 1.00 43.72 774 LEU A N 1
ATOM 6332 C CA . LEU A 1 774 ? -34.558 -5.593 71.970 1.00 43.72 774 LEU A CA 1
ATOM 6333 C C . LEU A 1 774 ? -35.052 -6.299 73.247 1.00 43.72 774 LEU A C 1
ATOM 6335 O O . LEU A 1 774 ? -36.163 -6.842 73.251 1.00 43.72 774 LEU A O 1
ATOM 6339 N N . PRO A 1 775 ? -34.281 -6.299 74.350 1.00 46.38 775 PRO A N 1
ATOM 6340 C CA . PRO A 1 775 ? -34.844 -6.576 75.666 1.00 46.38 775 PRO A CA 1
ATOM 6341 C C . PRO A 1 775 ? -36.044 -5.644 75.885 1.00 46.38 775 PRO A C 1
ATOM 6343 O O . PRO A 1 775 ? -35.939 -4.451 75.601 1.00 46.38 775 PRO A O 1
ATOM 6346 N N . LEU A 1 776 ? -37.188 -6.165 76.349 1.00 46.78 776 LEU A N 1
ATOM 6347 C CA . LEU A 1 776 ? -38.390 -5.352 76.587 1.00 46.78 776 LEU A CA 1
ATOM 6348 C C . LEU A 1 776 ? -38.024 -4.113 77.433 1.00 46.78 776 LEU A C 1
ATOM 6350 O O . LEU A 1 776 ? -37.679 -4.254 78.604 1.00 46.78 776 LEU A O 1
ATOM 6354 N N . GLY A 1 777 ? -38.090 -2.917 76.837 1.00 53.94 777 GLY A N 1
ATOM 6355 C CA . GLY A 1 777 ? -37.785 -1.646 77.507 1.00 53.94 777 GLY A CA 1
ATOM 6356 C C . GLY A 1 777 ? -36.340 -1.127 77.405 1.00 53.94 777 GLY A C 1
ATOM 6357 O O . GLY A 1 777 ? -36.017 -0.197 78.141 1.00 53.94 777 GLY A O 1
ATOM 6358 N N . ALA A 1 778 ? -35.485 -1.684 76.535 1.00 57.19 778 ALA A N 1
ATOM 6359 C CA . ALA A 1 778 ? -34.129 -1.174 76.278 1.00 57.19 778 ALA A CA 1
ATOM 6360 C C . ALA A 1 778 ? -34.029 -0.294 75.009 1.00 57.19 778 ALA A C 1
ATOM 6362 O O . ALA A 1 778 ? -34.862 -0.408 74.114 1.00 57.19 778 ALA A O 1
ATOM 6363 N N . VAL A 1 779 ? -33.007 0.567 74.915 1.00 60.59 779 VAL A N 1
ATOM 6364 C CA . VAL A 1 779 ? -32.698 1.446 73.766 1.00 60.59 779 VAL A CA 1
ATOM 6365 C C . VAL A 1 779 ? -31.299 1.126 73.228 1.00 60.59 779 VAL A C 1
ATOM 6367 O O . VAL A 1 779 ? -30.353 1.013 74.007 1.00 60.59 779 VAL A O 1
ATOM 6370 N N . ALA A 1 780 ? -31.161 0.983 71.905 1.00 60.44 780 ALA A N 1
ATOM 6371 C CA . ALA A 1 780 ? -29.871 0.785 71.241 1.00 60.44 780 ALA A CA 1
ATOM 6372 C C . ALA A 1 780 ? -29.156 2.128 71.011 1.00 60.44 780 ALA A C 1
ATOM 6374 O O . ALA A 1 780 ? -29.748 3.073 70.490 1.00 60.44 780 ALA A O 1
ATOM 6375 N N . THR A 1 781 ? -27.879 2.207 71.379 1.00 64.19 781 THR A N 1
ATOM 6376 C CA . THR A 1 781 ? -27.039 3.405 71.232 1.00 64.19 781 THR A CA 1
ATOM 6377 C C . THR A 1 781 ? -25.692 3.046 70.615 1.00 64.19 781 THR A C 1
ATOM 6379 O O . THR A 1 781 ? -25.008 2.143 71.106 1.00 64.19 781 THR A O 1
ATOM 6382 N N . ASN A 1 782 ? -25.292 3.775 69.571 1.00 69.19 782 ASN A N 1
ATOM 6383 C CA . ASN A 1 782 ? -23.967 3.639 68.968 1.00 69.19 782 ASN A CA 1
ATOM 6384 C C . ASN A 1 782 ? -22.902 4.288 69.856 1.00 69.19 782 ASN A C 1
ATOM 6386 O O . ASN A 1 782 ? -23.145 5.313 70.494 1.00 69.19 782 ASN A O 1
ATOM 6390 N N . PHE A 1 783 ? -21.711 3.702 69.874 1.00 74.62 783 PHE A N 1
ATOM 6391 C CA . PHE A 1 783 ? -20.549 4.256 70.558 1.00 74.62 783 PHE A CA 1
ATOM 6392 C C . PHE A 1 783 ? -19.278 3.930 69.776 1.00 74.62 783 PHE A C 1
ATOM 6394 O O . PHE A 1 783 ? -19.229 2.933 69.062 1.00 74.62 783 PHE A O 1
ATOM 6401 N N . THR A 1 784 ? -18.235 4.735 69.941 1.00 75.62 784 THR A N 1
ATOM 6402 C CA . THR A 1 784 ? -16.924 4.471 69.339 1.00 75.62 784 THR A CA 1
ATOM 6403 C C . THR A 1 784 ? -15.965 4.020 70.425 1.00 75.62 784 THR A C 1
ATOM 6405 O O . THR A 1 784 ? -15.836 4.689 71.452 1.00 75.62 784 THR A O 1
ATOM 6408 N N . ALA A 1 785 ? -15.300 2.885 70.220 1.00 80.31 785 ALA A N 1
ATOM 6409 C CA . ALA A 1 785 ? -14.302 2.385 71.157 1.00 80.31 785 ALA A CA 1
ATOM 6410 C C . ALA A 1 785 ? -13.165 1.643 70.460 1.00 80.31 785 ALA A C 1
ATOM 6412 O O . ALA A 1 785 ? -13.242 1.275 69.284 1.00 80.31 785 ALA A O 1
ATOM 6413 N N . HIS A 1 786 ? -12.120 1.393 71.243 1.00 87.75 786 HIS A N 1
ATOM 6414 C CA . HIS A 1 786 ? -10.981 0.606 70.817 1.00 87.75 786 HIS A CA 1
ATOM 6415 C C . HIS A 1 786 ? -11.378 -0.871 70.664 1.00 87.75 786 HIS A C 1
ATOM 6417 O O . HIS A 1 786 ? -12.065 -1.430 71.534 1.00 87.75 786 HIS A O 1
ATOM 6423 N N . PRO A 1 787 ? -10.948 -1.527 69.579 1.00 91.25 787 PRO A N 1
ATOM 6424 C CA . PRO A 1 787 ? -11.083 -2.964 69.436 1.00 91.25 787 PRO A CA 1
ATOM 6425 C C . PRO A 1 787 ? -10.005 -3.700 70.240 1.00 91.25 787 PRO A C 1
ATOM 6427 O O . PRO A 1 787 ? -9.006 -3.108 70.656 1.00 91.25 787 PRO A O 1
ATOM 6430 N N . VAL A 1 788 ? -10.195 -5.004 70.425 1.00 93.31 788 VAL A N 1
ATOM 6431 C CA . VAL A 1 788 ? -9.220 -5.895 71.057 1.00 93.31 788 VAL A CA 1
ATOM 6432 C C . VAL A 1 788 ? -8.062 -6.173 70.095 1.00 93.31 788 VAL A C 1
ATOM 6434 O O . VAL A 1 788 ? -8.284 -6.534 68.939 1.00 93.31 788 VAL A O 1
ATOM 6437 N N . ILE A 1 789 ? -6.826 -6.052 70.571 1.00 92.50 789 ILE A N 1
ATOM 6438 C CA . ILE A 1 789 ? -5.590 -6.394 69.845 1.00 92.50 789 ILE A CA 1
ATOM 6439 C C . ILE A 1 789 ? -4.808 -7.492 70.592 1.00 92.50 789 ILE A C 1
ATOM 6441 O O . ILE A 1 789 ? -5.085 -7.767 71.756 1.00 92.50 789 ILE A O 1
ATOM 6445 N N . GLU A 1 790 ? -3.835 -8.146 69.948 1.00 91.31 790 GLU A N 1
ATOM 6446 C CA . GLU A 1 790 ? -3.104 -9.303 70.519 1.00 91.31 790 GLU A CA 1
ATOM 6447 C C . GLU A 1 790 ? -2.440 -9.050 71.886 1.00 91.31 790 GLU A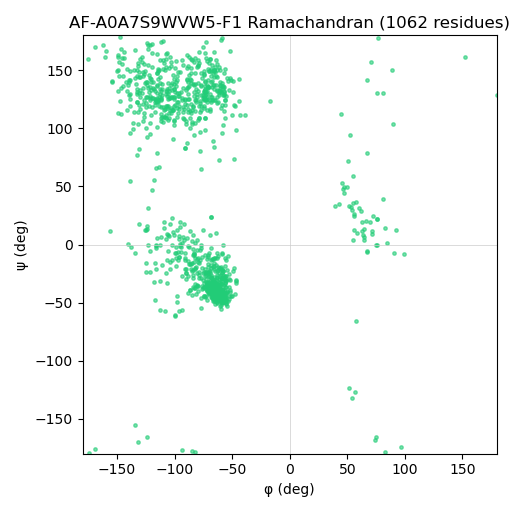 C 1
ATOM 6449 O O . GLU A 1 790 ? -2.267 -9.984 72.668 1.00 91.31 790 GLU A O 1
ATOM 6454 N N . ASP A 1 791 ? -2.074 -7.803 72.182 1.00 90.25 791 ASP A N 1
ATOM 6455 C CA . ASP A 1 791 ? -1.418 -7.406 73.436 1.00 90.25 791 ASP A CA 1
ATOM 6456 C C . ASP A 1 791 ? -2.403 -7.166 74.600 1.00 90.25 791 ASP A C 1
ATOM 6458 O O . ASP A 1 791 ? -1.993 -6.977 75.748 1.00 90.25 791 ASP A O 1
ATOM 6462 N N . ASP A 1 792 ? -3.713 -7.195 74.341 1.00 93.12 792 ASP A N 1
ATOM 6463 C CA . ASP A 1 792 ? -4.715 -6.997 75.385 1.00 93.12 792 ASP A CA 1
ATOM 6464 C C . ASP A 1 792 ? -4.782 -8.183 76.366 1.00 93.12 792 ASP A C 1
ATOM 6466 O O . ASP A 1 792 ? -4.415 -9.329 76.083 1.00 93.12 792 ASP A O 1
ATOM 6470 N N . ILE A 1 793 ? -5.262 -7.911 77.583 1.00 91.56 793 ILE A N 1
ATOM 6471 C CA . ILE A 1 793 ? -5.377 -8.919 78.643 1.00 91.56 793 ILE A CA 1
ATOM 6472 C C . ILE A 1 793 ? -6.848 -9.192 78.921 1.00 91.56 793 ILE A C 1
ATOM 6474 O O . ILE A 1 793 ? -7.517 -8.390 79.572 1.00 91.56 793 ILE A O 1
ATOM 6478 N N . ILE A 1 794 ? -7.325 -10.355 78.471 1.00 95.00 794 ILE A N 1
ATOM 6479 C CA . ILE A 1 794 ? -8.664 -10.863 78.782 1.00 95.00 794 ILE A CA 1
ATOM 6480 C C . ILE A 1 794 ? -8.558 -12.016 79.780 1.00 95.00 794 ILE A C 1
ATOM 6482 O O . ILE A 1 794 ? -7.762 -12.940 79.589 1.00 95.00 794 ILE A O 1
ATOM 6486 N N . THR A 1 795 ? -9.362 -11.984 80.840 1.00 91.38 795 THR A N 1
ATOM 6487 C CA . THR A 1 795 ? -9.382 -12.996 81.899 1.00 91.38 795 THR A CA 1
ATOM 6488 C C . THR A 1 795 ? -10.784 -13.537 82.164 1.00 91.38 795 THR A C 1
ATOM 6490 O O . THR A 1 795 ? -11.799 -12.919 81.858 1.00 91.38 795 THR A O 1
ATOM 6493 N N . CYS A 1 796 ? -10.849 -14.741 82.724 1.00 86.44 796 CYS A N 1
ATOM 6494 C CA . CYS A 1 796 ? -12.052 -15.275 83.347 1.00 86.44 796 CYS A CA 1
ATOM 6495 C C . CYS A 1 796 ? -12.072 -14.884 84.842 1.00 86.44 796 CYS A C 1
ATOM 6497 O O . CYS A 1 796 ? -11.017 -14.583 85.413 1.00 86.44 796 CYS A O 1
ATOM 6499 N N . PRO A 1 797 ? -13.226 -14.956 85.533 1.00 78.75 797 PRO A N 1
ATOM 6500 C CA . PRO A 1 797 ? -13.342 -14.536 86.935 1.00 78.75 797 PRO A CA 1
ATOM 6501 C C . PRO A 1 797 ? -12.519 -15.403 87.901 1.00 78.75 797 PRO A C 1
ATOM 6503 O O . PRO A 1 797 ? -12.323 -15.041 89.054 1.00 78.75 797 PRO A O 1
ATOM 6506 N N . HIS A 1 798 ? -12.007 -16.540 87.427 1.00 85.50 798 HIS A N 1
ATOM 6507 C CA . HIS A 1 798 ? -11.176 -17.475 88.181 1.00 85.50 798 HIS A CA 1
ATOM 6508 C C . HIS A 1 798 ? -9.667 -17.288 87.933 1.00 85.50 798 HIS A C 1
ATOM 6510 O O . HIS A 1 798 ? -8.878 -18.173 88.268 1.00 85.50 798 HIS A O 1
ATOM 6516 N N . GLY A 1 799 ? -9.265 -16.181 87.298 1.00 79.69 799 GLY A N 1
ATOM 6517 C CA . GLY A 1 799 ? -7.861 -15.824 87.064 1.00 79.69 799 GLY A CA 1
ATOM 6518 C C . GLY A 1 799 ? -7.219 -16.446 85.820 1.00 79.69 799 GLY A C 1
ATOM 6519 O O . GLY A 1 799 ? -6.051 -16.186 85.551 1.00 79.69 799 GLY A O 1
ATOM 6520 N N . GLY A 1 800 ? -7.963 -17.231 85.034 1.00 87.75 800 GLY A N 1
ATOM 6521 C CA . GLY A 1 800 ? -7.464 -17.766 83.766 1.00 87.75 800 GLY A CA 1
ATOM 6522 C C . GLY A 1 800 ? -7.388 -16.687 82.691 1.00 87.75 800 GLY A C 1
ATOM 6523 O O . GLY A 1 800 ? -8.329 -15.916 82.541 1.00 87.75 800 GLY A O 1
ATOM 6524 N N . ARG A 1 801 ? -6.298 -16.644 81.925 1.00 91.25 801 ARG A N 1
ATOM 6525 C CA . ARG A 1 801 ? -6.060 -15.667 80.855 1.00 91.25 801 ARG A CA 1
ATOM 6526 C C . ARG A 1 801 ? -6.356 -16.272 79.488 1.00 91.25 801 ARG A C 1
ATOM 6528 O O . ARG A 1 801 ? -5.911 -17.382 79.201 1.00 91.25 801 ARG A O 1
ATOM 6535 N N . VAL A 1 802 ? -7.081 -15.539 78.649 1.00 91.31 802 VAL A N 1
ATOM 6536 C CA . VAL A 1 802 ? -7.301 -15.914 77.249 1.00 91.31 802 VAL A CA 1
ATOM 6537 C C . VAL A 1 802 ? -6.009 -15.682 76.464 1.00 91.31 802 VAL A C 1
ATOM 6539 O O . VAL A 1 802 ? -5.395 -14.620 76.562 1.00 91.31 802 VAL A O 1
ATOM 6542 N N . VAL A 1 803 ? -5.591 -16.676 75.686 1.00 86.88 803 VAL A N 1
ATOM 6543 C CA . VAL A 1 803 ? -4.471 -16.560 74.750 1.00 86.88 803 VAL A CA 1
ATOM 6544 C C . VAL A 1 803 ? -4.983 -15.906 73.470 1.00 86.88 803 VAL A C 1
ATOM 6546 O O . VAL A 1 803 ? -5.658 -16.559 72.677 1.00 86.88 803 VAL A O 1
ATOM 6549 N N . LEU A 1 804 ? -4.668 -14.626 73.277 1.00 89.88 804 LEU A N 1
ATOM 6550 C CA . LEU A 1 804 ? -5.021 -13.882 72.069 1.00 89.88 804 LEU A CA 1
ATOM 6551 C C . LEU A 1 804 ? -3.994 -14.140 70.968 1.00 89.88 804 LEU A C 1
ATOM 6553 O O . LEU A 1 804 ? -2.791 -14.007 71.186 1.00 89.88 804 LEU A O 1
ATOM 6557 N N . LYS A 1 805 ? -4.475 -14.531 69.788 1.00 87.81 805 LYS A N 1
ATOM 6558 C CA . LYS A 1 805 ? -3.648 -14.709 68.595 1.00 87.81 805 LYS A CA 1
ATOM 6559 C C . LYS A 1 805 ? -4.471 -14.398 67.350 1.00 87.81 805 LYS A C 1
ATOM 6561 O O . LYS A 1 805 ? -5.400 -15.134 67.026 1.00 87.81 805 LYS A O 1
ATOM 6566 N N . SER A 1 806 ? -4.107 -13.333 66.655 1.00 80.00 806 SER A N 1
ATOM 6567 C CA . SER A 1 806 ? -4.741 -12.878 65.426 1.00 80.00 806 SER A CA 1
ATOM 6568 C C . SER A 1 806 ? -4.367 -13.790 64.260 1.00 80.00 806 SER A C 1
ATOM 6570 O O . SER A 1 806 ? -3.185 -14.058 64.005 1.00 80.00 806 SER A O 1
ATOM 6572 N N . LYS A 1 807 ? -5.374 -14.276 63.530 1.00 76.88 807 LYS A N 1
ATOM 6573 C CA . LYS A 1 807 ? -5.184 -14.982 62.257 1.00 76.88 807 LYS A CA 1
ATOM 6574 C C . LYS A 1 807 ? -5.760 -14.145 61.123 1.00 76.88 807 LYS A C 1
ATOM 6576 O O . LYS A 1 807 ? -5.018 -13.789 60.210 1.00 76.88 807 LYS A O 1
ATOM 6581 N N . ALA A 1 808 ? -7.043 -13.795 61.208 1.00 63.78 808 ALA A N 1
ATOM 6582 C CA . ALA A 1 808 ? -7.756 -13.039 60.178 1.00 63.78 808 ALA A CA 1
ATOM 6583 C C . ALA A 1 808 ? -7.563 -11.515 60.302 1.00 63.78 808 ALA A C 1
ATOM 6585 O O . ALA A 1 808 ? -7.544 -10.803 59.296 1.00 63.78 808 ALA A O 1
ATOM 6586 N N . GLY A 1 809 ? -7.334 -11.003 61.515 1.00 68.94 809 GLY A N 1
ATOM 6587 C CA . GLY A 1 809 ? -7.030 -9.585 61.745 1.00 68.94 809 GLY A CA 1
ATOM 6588 C C . GLY A 1 809 ? -5.562 -9.178 61.534 1.00 68.94 809 GLY A C 1
ATOM 6589 O O . GLY A 1 809 ? -5.228 -8.011 61.720 1.00 68.94 809 GLY A O 1
ATOM 6590 N N . LYS A 1 810 ? -4.669 -10.099 61.133 1.00 76.00 810 LYS A N 1
ATOM 6591 C CA . LYS A 1 810 ? -3.202 -9.903 61.156 1.00 76.00 810 LYS A CA 1
ATOM 6592 C C . LYS A 1 810 ? -2.691 -8.738 60.293 1.00 76.00 810 LYS A C 1
ATOM 6594 O O . LYS A 1 810 ? -1.631 -8.179 60.585 1.00 76.00 810 LYS A O 1
ATOM 6599 N N . SER A 1 811 ? -3.404 -8.389 59.220 1.00 68.31 811 SER A N 1
ATOM 6600 C CA . SER A 1 811 ? -3.035 -7.282 58.324 1.00 68.31 811 SER A CA 1
ATOM 6601 C C . SER A 1 811 ? -3.379 -5.898 58.881 1.00 68.31 811 SER A C 1
ATOM 6603 O O . SER A 1 811 ? -2.867 -4.907 58.367 1.00 68.31 811 SER A O 1
ATOM 6605 N N . ILE A 1 812 ? -4.194 -5.816 59.937 1.00 71.56 812 ILE A N 1
ATOM 6606 C CA . ILE A 1 812 ? -4.659 -4.561 60.531 1.00 71.56 812 ILE A CA 1
ATOM 6607 C C . ILE A 1 812 ? -4.027 -4.430 61.904 1.00 71.56 812 ILE A C 1
ATOM 6609 O O . ILE A 1 812 ? -4.218 -5.279 62.776 1.00 71.56 812 ILE A O 1
ATOM 6613 N N . LYS A 1 813 ? -3.233 -3.377 62.085 1.00 78.56 813 LYS A N 1
ATOM 6614 C CA . LYS A 1 813 ? -2.364 -3.248 63.249 1.00 78.56 813 LYS A CA 1
ATOM 6615 C C . LYS A 1 813 ? -2.475 -1.877 63.890 1.00 78.56 813 LYS A C 1
ATOM 6617 O O . LYS A 1 813 ? -2.572 -0.867 63.201 1.00 78.56 813 LYS A O 1
ATOM 6622 N N . SER A 1 814 ? -2.361 -1.853 65.211 1.00 79.25 814 SER A N 1
ATOM 6623 C CA . SER A 1 814 ? -2.043 -0.654 65.981 1.00 79.25 814 SER A CA 1
ATOM 6624 C C . SER A 1 814 ? -0.620 -0.793 66.505 1.00 79.25 814 SER A C 1
ATOM 6626 O O . SER A 1 814 ? -0.371 -1.688 67.306 1.00 79.25 814 SER A O 1
ATOM 6628 N N . GLN A 1 815 ? 0.301 0.082 66.086 1.00 80.88 815 GLN A N 1
ATOM 6629 C CA . GLN A 1 815 ? 1.710 0.045 66.525 1.00 80.88 815 GLN A CA 1
ATOM 6630 C C . GLN A 1 815 ? 2.332 -1.361 66.379 1.00 80.88 815 GLN A C 1
ATOM 6632 O O . GLN A 1 815 ? 2.894 -1.910 67.320 1.00 80.88 815 GLN A O 1
ATOM 6637 N N . ASP A 1 816 ? 2.161 -1.963 65.198 1.00 83.75 816 ASP A N 1
ATOM 6638 C CA . ASP A 1 816 ? 2.590 -3.326 64.845 1.00 83.75 816 ASP A CA 1
ATOM 6639 C C . ASP A 1 816 ? 1.930 -4.503 65.591 1.00 83.75 816 ASP A C 1
ATOM 6641 O O . ASP A 1 816 ? 2.238 -5.660 65.294 1.00 83.75 816 ASP A O 1
ATOM 6645 N N . ILE A 1 817 ? 0.950 -4.247 66.461 1.00 83.31 817 ILE A N 1
ATOM 6646 C CA . ILE A 1 817 ? 0.179 -5.277 67.171 1.00 83.31 817 ILE A CA 1
ATOM 6647 C C . ILE A 1 817 ? -1.142 -5.526 66.433 1.00 83.31 817 ILE A C 1
ATOM 6649 O O . ILE A 1 817 ? -1.878 -4.584 66.134 1.00 83.31 817 ILE A O 1
ATOM 6653 N N . ALA A 1 818 ? -1.439 -6.789 66.122 1.00 86.25 818 ALA A N 1
ATOM 6654 C CA . ALA A 1 818 ? -2.563 -7.167 65.267 1.00 86.25 818 ALA A CA 1
ATOM 6655 C C . ALA A 1 818 ? -3.937 -7.104 65.961 1.00 86.25 818 ALA A C 1
ATOM 6657 O O . ALA A 1 818 ? -4.065 -7.405 67.150 1.00 86.25 818 ALA A O 1
ATOM 6658 N N . LEU A 1 819 ? -4.966 -6.765 65.179 1.00 89.44 819 LEU A N 1
ATOM 6659 C CA . LEU A 1 819 ? -6.384 -6.762 65.555 1.00 89.44 819 LEU A CA 1
ATOM 6660 C C . LEU A 1 819 ? -6.916 -8.182 65.810 1.00 89.44 819 LEU A C 1
ATOM 6662 O O . LEU A 1 819 ? -6.598 -9.107 65.064 1.00 89.44 819 LEU A O 1
ATOM 6666 N N . ILE A 1 820 ? -7.771 -8.353 66.820 1.00 89.56 820 ILE A N 1
ATOM 6667 C CA . ILE A 1 820 ? -8.515 -9.593 67.074 1.00 89.56 820 ILE A CA 1
ATOM 6668 C C . ILE A 1 820 ? -9.931 -9.460 66.503 1.00 89.56 820 ILE A C 1
ATOM 6670 O O . ILE A 1 820 ? -10.721 -8.619 66.941 1.00 89.56 820 ILE A O 1
ATOM 6674 N N . LEU A 1 821 ? -10.260 -10.310 65.529 1.00 81.12 821 LEU A N 1
ATOM 6675 C CA . LEU A 1 821 ? -11.624 -10.437 65.010 1.00 81.12 821 LEU A CA 1
ATOM 6676 C C . LEU A 1 821 ? -12.432 -11.447 65.840 1.00 81.12 821 LEU A C 1
ATOM 6678 O O . LEU A 1 821 ? -11.862 -12.286 66.544 1.00 81.12 821 LEU A O 1
ATOM 6682 N N . GLY A 1 822 ? -13.764 -11.391 65.748 1.00 71.88 822 GLY A N 1
ATOM 6683 C CA . GLY A 1 822 ? -14.665 -12.304 66.462 1.00 71.88 822 GLY A CA 1
ATOM 6684 C C . GLY A 1 822 ? -14.303 -13.783 66.269 1.00 71.88 822 GLY A C 1
ATOM 6685 O O . GLY A 1 822 ? -14.189 -14.519 67.255 1.00 71.88 822 GLY A O 1
ATOM 6686 N N . ARG A 1 823 ? -14.004 -14.193 65.026 1.00 69.50 823 ARG A N 1
ATOM 6687 C CA . ARG A 1 823 ? -13.562 -15.564 64.706 1.00 69.50 823 ARG A CA 1
ATOM 6688 C C . ARG A 1 823 ? -12.203 -15.948 65.289 1.00 69.50 823 ARG A C 1
ATOM 6690 O O . ARG A 1 823 ? -11.971 -17.120 65.562 1.00 69.50 823 ARG A O 1
ATOM 6697 N N . ASP A 1 824 ? -11.294 -14.984 65.458 1.00 76.56 824 ASP A N 1
ATOM 6698 C CA . ASP A 1 824 ? -9.976 -15.233 66.054 1.00 76.56 824 ASP A CA 1
ATOM 6699 C C . ASP A 1 824 ? -10.122 -15.506 67.560 1.00 76.56 824 ASP A C 1
ATOM 6701 O O . ASP A 1 824 ? -9.369 -16.287 68.145 1.00 76.56 824 ASP A O 1
ATOM 6705 N N . PHE A 1 825 ? -11.116 -14.871 68.188 1.00 85.00 825 PHE A N 1
ATOM 6706 C CA . PHE A 1 825 ? -11.358 -14.941 69.622 1.00 85.00 825 PHE A CA 1
ATOM 6707 C C . PHE A 1 825 ? -12.146 -16.186 70.052 1.00 85.00 825 PHE A C 1
ATOM 6709 O O . PHE A 1 825 ? -11.838 -16.777 71.093 1.00 85.00 825 PHE A O 1
ATOM 6716 N N . LEU A 1 826 ? -13.130 -16.630 69.264 1.00 72.31 826 LEU A N 1
ATOM 6717 C CA . LEU A 1 826 ? -13.884 -17.846 69.572 1.00 72.31 826 LEU A CA 1
ATOM 6718 C C . LEU A 1 826 ? -12.959 -19.076 69.629 1.00 72.31 826 LEU A C 1
ATOM 6720 O O . LEU A 1 826 ? -12.114 -19.294 68.766 1.00 72.31 826 LEU A O 1
ATOM 6724 N N . GLY A 1 827 ? -13.112 -19.907 70.665 1.00 64.75 827 GLY A N 1
ATOM 6725 C CA . GLY A 1 827 ? -12.286 -21.102 70.852 1.00 64.75 827 GLY A CA 1
ATOM 6726 C C . GLY A 1 827 ? -10.868 -20.820 71.359 1.00 64.75 827 GLY A C 1
ATOM 6727 O O . GLY A 1 827 ? -10.123 -21.771 71.607 1.00 64.75 827 GLY A O 1
ATOM 6728 N N . SER A 1 828 ? -10.496 -19.551 71.578 1.00 77.75 828 SER A N 1
ATOM 6729 C CA . SER A 1 828 ? -9.188 -19.182 72.127 1.00 77.75 828 SER A CA 1
ATOM 6730 C C . SER A 1 828 ? -8.945 -19.849 73.492 1.00 77.75 828 SER A C 1
ATOM 6732 O O . SER A 1 828 ? -9.832 -19.801 74.355 1.00 77.75 828 SER A O 1
ATOM 6734 N N . PRO A 1 829 ? -7.774 -20.480 73.725 1.00 75.19 829 PRO A N 1
ATOM 6735 C CA . PRO A 1 829 ? -7.475 -21.159 74.984 1.00 75.19 829 PRO A CA 1
ATOM 6736 C C . PRO A 1 829 ? -7.501 -20.209 76.183 1.00 75.19 829 PRO A C 1
ATOM 6738 O O . PRO A 1 829 ? -6.980 -19.100 76.109 1.00 75.19 829 PRO A O 1
ATOM 6741 N N . ILE A 1 830 ? -8.042 -20.672 77.310 1.00 78.81 830 ILE A N 1
ATOM 6742 C CA . ILE A 1 830 ? -7.931 -20.010 78.614 1.00 78.81 830 ILE A CA 1
ATOM 6743 C C . ILE A 1 830 ? -6.938 -20.811 79.453 1.00 78.81 830 ILE A C 1
ATOM 6745 O O . ILE A 1 830 ? -7.156 -21.990 79.731 1.00 78.81 830 ILE A O 1
ATOM 6749 N N . VAL A 1 831 ? -5.842 -20.172 79.852 1.00 82.69 831 VAL A N 1
ATOM 6750 C CA . VAL A 1 831 ? -4.736 -20.799 80.589 1.00 82.69 831 VAL A CA 1
ATOM 6751 C C . VAL A 1 831 ? -4.602 -20.205 81.988 1.00 82.69 831 VAL A C 1
ATOM 6753 O O . VAL A 1 831 ? -4.879 -19.029 82.199 1.00 82.69 831 VAL A O 1
ATOM 6756 N N . GLY A 1 832 ? -4.182 -21.011 82.966 1.00 78.62 832 GLY A N 1
ATOM 6757 C CA . GLY A 1 832 ? -3.962 -20.539 84.342 1.00 78.62 832 GLY A CA 1
ATOM 6758 C C . GLY A 1 832 ? -5.235 -20.299 85.166 1.00 78.62 832 GLY A C 1
ATOM 6759 O O . GLY A 1 832 ? -5.202 -19.539 86.124 1.00 78.62 832 GLY A O 1
ATOM 6760 N N . CYS A 1 833 ? -6.364 -20.918 84.803 1.00 83.94 833 CYS A N 1
ATOM 6761 C CA . CYS A 1 833 ? -7.610 -20.825 85.569 1.00 83.94 833 CYS A CA 1
ATOM 6762 C C . CYS A 1 833 ? -7.562 -21.687 86.844 1.00 83.94 833 CYS A C 1
ATOM 6764 O O . CYS A 1 833 ? -7.376 -22.899 86.756 1.00 83.94 833 CYS A O 1
ATOM 6766 N N . SER A 1 834 ? -7.841 -21.088 88.005 1.00 77.50 834 SER A N 1
ATOM 6767 C CA . SER A 1 834 ? -7.705 -21.732 89.326 1.00 77.50 834 SER A CA 1
ATOM 6768 C C . SER A 1 834 ? -8.972 -22.430 89.847 1.00 77.50 834 SER A C 1
ATOM 6770 O O . SER A 1 834 ? -9.000 -22.886 90.987 1.00 77.50 834 SER A O 1
ATOM 6772 N N . ALA A 1 835 ? -10.057 -22.478 89.066 1.00 77.50 835 ALA A N 1
ATOM 6773 C CA . ALA A 1 835 ? -11.316 -23.096 89.493 1.00 77.50 835 ALA A CA 1
ATOM 6774 C C . ALA A 1 835 ? -11.225 -24.630 89.600 1.00 77.50 835 ALA A C 1
ATOM 6776 O O . ALA A 1 835 ? -10.573 -25.266 88.776 1.00 77.50 835 ALA A O 1
ATOM 6777 N N . ASN A 1 836 ? -11.992 -25.233 90.524 1.00 70.06 836 ASN A N 1
ATOM 6778 C CA . ASN A 1 836 ? -12.151 -26.698 90.649 1.00 70.06 836 ASN A CA 1
ATOM 6779 C C . ASN A 1 836 ? -12.557 -27.376 89.327 1.00 70.06 836 ASN A C 1
ATOM 6781 O O . ASN A 1 836 ? -12.230 -28.533 89.083 1.00 70.06 836 ASN A O 1
ATOM 6785 N N . SER A 1 837 ? -13.275 -26.643 88.475 1.00 72.75 837 SER A N 1
ATOM 6786 C CA . SER A 1 837 ? -13.544 -27.000 87.087 1.00 72.75 837 SER A CA 1
ATOM 6787 C C . SER A 1 837 ? -13.051 -25.847 86.209 1.00 72.75 837 SER A C 1
ATOM 6789 O O . SER A 1 837 ? -13.803 -24.888 86.008 1.00 72.75 837 SER A O 1
ATOM 6791 N N . PRO A 1 838 ? -11.798 -25.882 85.722 1.00 74.12 838 PRO A N 1
ATOM 6792 C CA . PRO A 1 838 ? -11.190 -24.729 85.078 1.00 74.12 838 PRO A CA 1
ATOM 6793 C C . PRO A 1 838 ? -11.917 -24.342 83.785 1.00 74.12 838 PRO A C 1
ATOM 6795 O O . PRO A 1 838 ? -12.430 -25.198 83.054 1.00 74.12 838 PRO A O 1
ATOM 6798 N N . CYS A 1 839 ? -11.961 -23.033 83.525 1.00 77.25 839 CYS A N 1
ATOM 6799 C CA . CYS A 1 839 ? -12.258 -22.476 82.210 1.00 77.25 839 CYS A CA 1
ATOM 6800 C C . CYS A 1 839 ? -11.083 -22.808 81.293 1.00 77.25 839 CYS A C 1
ATOM 6802 O O . CYS A 1 839 ? -9.941 -22.523 81.652 1.00 77.25 839 CYS A O 1
ATOM 6804 N N . THR A 1 840 ? -11.359 -23.410 80.142 1.00 66.31 840 THR A N 1
ATOM 6805 C CA . THR A 1 840 ? -10.321 -23.911 79.231 1.00 66.31 840 THR A CA 1
ATOM 6806 C C . THR A 1 840 ? -10.311 -23.211 77.880 1.00 66.31 840 THR A C 1
ATOM 6808 O O . THR A 1 840 ? -9.279 -23.217 77.214 1.00 66.31 840 THR A O 1
ATOM 6811 N N . CYS A 1 841 ? -11.410 -22.569 77.471 1.00 70.62 841 CYS A N 1
ATOM 6812 C CA . CYS A 1 841 ? -11.441 -21.721 76.278 1.00 70.62 841 CYS A CA 1
ATOM 6813 C C . CYS A 1 841 ? -12.618 -20.735 76.295 1.00 70.62 841 CYS A C 1
ATOM 6815 O O . CYS A 1 841 ? -13.566 -20.890 77.072 1.00 70.62 841 CYS A O 1
ATOM 6817 N N . VAL A 1 842 ? -12.567 -19.749 75.401 1.00 75.38 842 VAL A N 1
ATOM 6818 C CA . VAL A 1 842 ? -13.723 -18.921 75.029 1.00 75.38 842 VAL A CA 1
ATOM 6819 C C . VAL A 1 842 ? -14.724 -19.807 74.289 1.00 75.38 842 VAL A C 1
ATOM 6821 O O . VAL A 1 842 ? -14.359 -20.466 73.317 1.00 75.38 842 VAL A O 1
ATOM 6824 N N . ALA A 1 843 ? -15.965 -19.866 74.761 1.00 57.12 843 ALA A N 1
ATOM 6825 C CA . ALA A 1 843 ? -17.005 -20.724 74.191 1.00 57.12 843 ALA A CA 1
ATOM 6826 C C . ALA A 1 843 ? -18.117 -19.945 73.485 1.00 57.12 843 ALA A C 1
ATOM 6828 O O . ALA A 1 843 ? -18.861 -20.539 72.710 1.00 57.12 843 ALA A O 1
ATOM 6829 N N . HIS A 1 844 ? -18.238 -18.642 73.744 1.00 65.44 844 HIS A N 1
ATOM 6830 C CA . HIS A 1 844 ? -19.296 -17.829 73.167 1.00 65.44 844 HIS A CA 1
ATOM 6831 C C . HIS A 1 844 ? -18.848 -16.380 72.950 1.00 65.44 844 HIS A C 1
ATOM 6833 O O . HIS A 1 844 ? -18.300 -15.760 73.866 1.00 65.44 844 HIS A O 1
ATOM 6839 N N . VAL A 1 845 ? -19.113 -15.859 71.749 1.00 70.56 845 VAL A N 1
ATOM 6840 C CA . VAL A 1 845 ? -18.872 -14.470 71.335 1.00 70.56 845 VAL A CA 1
ATOM 6841 C C . VAL A 1 845 ? -20.150 -13.961 70.656 1.00 70.56 845 VAL A C 1
ATOM 6843 O O . VAL A 1 845 ? -20.429 -14.366 69.527 1.00 70.56 845 VAL A O 1
ATOM 6846 N N . PRO A 1 846 ? -20.965 -13.127 71.321 1.00 64.94 846 PRO A N 1
ATOM 6847 C CA . PRO A 1 846 ? -22.207 -12.631 70.734 1.00 64.94 846 PRO A CA 1
ATOM 6848 C C . PRO A 1 846 ? -21.952 -11.469 69.766 1.00 64.94 846 PRO A C 1
ATOM 6850 O O . PRO A 1 846 ? -20.969 -10.741 69.898 1.00 64.94 846 PRO A O 1
ATOM 6853 N N . LYS A 1 847 ? -22.889 -11.204 68.841 1.00 62.41 847 LYS A N 1
ATOM 6854 C CA . LYS A 1 847 ? -22.825 -10.028 67.943 1.00 62.41 847 LYS A CA 1
ATOM 6855 C C . LYS A 1 847 ? -22.782 -8.703 68.715 1.00 62.41 847 LYS A C 1
ATOM 6857 O O . LYS A 1 847 ? -22.167 -7.748 68.261 1.00 62.41 847 LYS A O 1
ATOM 6862 N N . SER A 1 848 ? -23.375 -8.664 69.910 1.00 67.69 848 SER A N 1
ATOM 6863 C CA . SER A 1 848 ? -23.284 -7.527 70.833 1.00 67.69 848 SER A CA 1
ATOM 6864 C C . SER A 1 848 ? -21.891 -7.326 71.435 1.00 67.69 848 SER A C 1
ATOM 6866 O O . SER A 1 848 ? -21.727 -6.402 72.219 1.00 67.69 848 SER A O 1
ATOM 6868 N N . ALA A 1 849 ? -20.909 -8.183 71.144 1.00 76.25 849 ALA A N 1
ATOM 6869 C CA . ALA A 1 849 ? -19.507 -7.990 71.509 1.00 76.25 849 ALA A CA 1
ATOM 6870 C C . ALA A 1 849 ? -18.651 -7.431 70.355 1.00 76.25 849 ALA A C 1
ATOM 6872 O O . ALA A 1 849 ? -17.454 -7.203 70.533 1.00 76.25 849 ALA A O 1
ATOM 6873 N N . LEU A 1 850 ? -19.244 -7.229 69.174 1.00 80.12 850 LEU A N 1
ATOM 6874 C CA . LEU A 1 850 ? -18.542 -6.972 67.917 1.00 80.12 850 LEU A CA 1
ATOM 6875 C C . LEU A 1 850 ? -18.841 -5.571 67.354 1.00 80.12 850 LEU A C 1
ATOM 6877 O O . LEU A 1 850 ? -19.799 -4.909 67.761 1.00 80.12 850 LEU A O 1
ATOM 6881 N N . SER A 1 851 ? -18.009 -5.115 66.417 1.00 72.56 851 SER A N 1
ATOM 6882 C CA . SER A 1 851 ? -18.196 -3.849 65.701 1.00 72.56 851 SER A CA 1
ATOM 6883 C C . SER A 1 851 ? -19.480 -3.837 64.861 1.00 72.56 851 SER A C 1
ATOM 6885 O O . SER A 1 851 ? -19.975 -4.873 64.418 1.00 72.56 851 SER A O 1
ATOM 6887 N N . ALA A 1 852 ? -20.012 -2.646 64.590 1.00 63.16 852 ALA A N 1
ATOM 6888 C CA . ALA A 1 852 ? -21.197 -2.452 63.756 1.00 63.16 852 ALA A CA 1
ATOM 6889 C C . ALA A 1 852 ? -20.929 -2.798 62.278 1.00 63.16 852 ALA A C 1
ATOM 6891 O O . ALA A 1 852 ? -21.790 -3.357 61.596 1.00 63.16 852 ALA A O 1
ATOM 6892 N N . LYS A 1 853 ? -19.716 -2.498 61.793 1.00 61.50 853 LYS A N 1
ATOM 6893 C CA . LYS A 1 853 ? -19.267 -2.746 60.413 1.00 61.50 853 LYS A CA 1
ATOM 6894 C C . LYS A 1 853 ? -18.235 -3.870 60.340 1.00 61.50 853 LYS A C 1
ATOM 6896 O O . LYS A 1 853 ? -17.543 -4.149 61.322 1.00 61.50 853 LYS A O 1
ATOM 6901 N N . ARG A 1 854 ? -18.143 -4.496 59.161 1.00 55.56 854 ARG A N 1
ATOM 6902 C CA . ARG A 1 854 ? -17.174 -5.559 58.865 1.00 55.56 854 ARG A CA 1
ATOM 6903 C C . ARG A 1 854 ? -15.790 -5.009 58.528 1.00 55.56 854 ARG A C 1
ATOM 6905 O O . ARG A 1 854 ? -15.661 -3.911 58.001 1.00 55.56 854 ARG A O 1
ATOM 6912 N N . VAL A 1 855 ? -14.778 -5.825 58.793 1.00 53.69 855 VAL A N 1
ATOM 6913 C CA . VAL A 1 855 ? -13.351 -5.593 58.599 1.00 53.69 855 VAL A CA 1
ATOM 6914 C C . VAL A 1 855 ? -12.708 -6.944 58.253 1.00 53.69 855 VAL A C 1
ATOM 6916 O O . VAL A 1 855 ? -12.863 -7.896 59.013 1.00 53.69 855 VAL A O 1
ATOM 6919 N N . ASN A 1 856 ? -12.014 -7.061 57.112 1.00 56.38 856 ASN A N 1
ATOM 6920 C CA . ASN A 1 856 ? -11.482 -8.343 56.602 1.00 56.38 856 ASN A CA 1
ATOM 6921 C C . ASN A 1 856 ? -12.519 -9.490 56.629 1.00 56.38 856 ASN A C 1
ATOM 6923 O O . ASN A 1 856 ? -12.254 -10.572 57.145 1.00 56.38 856 ASN A O 1
ATOM 6927 N N . GLU A 1 857 ? -13.720 -9.236 56.100 1.00 54.94 857 GLU A N 1
ATOM 6928 C CA . GLU A 1 857 ? -14.817 -10.219 56.012 1.00 54.94 857 GLU A CA 1
ATOM 6929 C C . GLU A 1 857 ? -15.383 -10.720 57.362 1.00 54.94 857 GLU A C 1
ATOM 6931 O O . GLU A 1 857 ? -16.259 -11.587 57.362 1.00 54.94 857 GLU A O 1
ATOM 6936 N N . ASP A 1 858 ? -14.959 -10.158 58.501 1.00 58.47 858 ASP A N 1
ATOM 6937 C CA . ASP A 1 858 ? -15.505 -10.416 59.846 1.00 58.47 858 ASP A CA 1
ATOM 6938 C C . ASP A 1 858 ? -15.786 -9.115 60.613 1.00 58.47 858 ASP A C 1
ATOM 6940 O O . ASP A 1 858 ? -15.731 -8.039 60.034 1.00 58.47 858 ASP A O 1
ATOM 6944 N N . TYR A 1 859 ? -16.083 -9.180 61.909 1.00 78.19 859 TYR A N 1
ATOM 6945 C CA . TYR A 1 859 ? -16.255 -8.025 62.785 1.00 78.19 859 TYR A CA 1
ATOM 6946 C C . TYR A 1 859 ? -15.147 -7.951 63.842 1.00 78.19 859 TYR A C 1
ATOM 6948 O O . TYR A 1 859 ? -14.682 -8.971 64.361 1.00 78.19 859 TYR A O 1
ATOM 6956 N N . ALA A 1 860 ? -14.730 -6.731 64.179 1.00 81.19 860 ALA A N 1
ATOM 6957 C CA . ALA A 1 860 ? -13.733 -6.488 65.214 1.00 81.19 860 ALA A CA 1
ATOM 6958 C C . ALA A 1 860 ? -14.331 -6.750 66.603 1.00 81.19 860 ALA A C 1
ATOM 6960 O O . ALA A 1 860 ? -15.460 -6.342 66.881 1.00 81.19 860 ALA A O 1
ATOM 6961 N N . LEU A 1 861 ? -13.581 -7.414 67.486 1.00 90.69 861 LEU A N 1
ATOM 6962 C CA . LEU A 1 861 ? -13.997 -7.610 68.874 1.00 90.69 861 LEU A CA 1
ATOM 6963 C C . LEU A 1 861 ? -13.844 -6.295 69.647 1.00 90.69 861 LEU A C 1
ATOM 6965 O O . LEU A 1 861 ? -12.767 -5.705 69.648 1.00 90.69 861 LEU A O 1
ATOM 6969 N N . MET A 1 862 ? -14.895 -5.838 70.324 1.00 90.38 862 MET A N 1
ATOM 6970 C CA . MET A 1 862 ? -14.908 -4.534 70.996 1.00 90.38 862 MET A CA 1
ATOM 6971 C C . MET A 1 862 ? -14.490 -4.671 72.461 1.00 90.38 862 MET A C 1
ATOM 6973 O O . MET A 1 862 ? -15.141 -5.403 73.209 1.00 90.38 862 MET A O 1
ATOM 6977 N N . GLN A 1 863 ? -13.463 -3.931 72.911 1.00 90.50 863 GLN A N 1
ATOM 6978 C CA . GLN A 1 863 ? -12.979 -4.012 74.304 1.00 90.50 863 GLN A CA 1
ATOM 6979 C C . GLN A 1 863 ? -14.104 -3.748 75.316 1.00 90.50 863 GLN A C 1
ATOM 6981 O O . GLN A 1 863 ? -14.250 -4.441 76.320 1.00 90.50 863 GLN A O 1
ATOM 6986 N N . ASP A 1 864 ? -14.952 -2.766 75.030 1.00 83.31 864 ASP A N 1
ATOM 6987 C CA . ASP A 1 864 ? -16.051 -2.375 75.908 1.00 83.31 864 ASP A CA 1
ATOM 6988 C C . ASP A 1 864 ? -17.098 -3.469 76.130 1.00 83.31 864 ASP A C 1
ATOM 6990 O O . ASP A 1 864 ? -17.765 -3.459 77.161 1.00 83.31 864 ASP A O 1
ATOM 6994 N N . LEU A 1 865 ? -17.196 -4.431 75.213 1.00 86.88 865 LEU A N 1
ATOM 6995 C CA . LEU A 1 865 ? -18.266 -5.424 75.165 1.00 86.88 865 LEU A CA 1
ATOM 6996 C C . LEU A 1 865 ? -17.761 -6.858 75.404 1.00 86.88 865 LEU A C 1
ATOM 6998 O O . LEU A 1 865 ? -18.536 -7.809 75.331 1.00 86.88 865 LEU A O 1
ATOM 7002 N N . VAL A 1 866 ? -16.474 -7.041 75.739 1.00 85.19 866 VAL A N 1
ATOM 7003 C CA . VAL A 1 866 ? -15.880 -8.366 76.030 1.00 85.19 866 VAL A CA 1
ATOM 7004 C C . VAL A 1 866 ? -16.623 -9.099 77.149 1.00 85.19 866 VAL A C 1
ATOM 7006 O O . VAL A 1 866 ? -16.681 -10.325 77.157 1.00 85.19 866 VAL A O 1
ATOM 7009 N N . HIS A 1 867 ? -17.245 -8.360 78.065 1.00 79.88 867 HIS A N 1
ATOM 7010 C CA . HIS A 1 867 ? -18.023 -8.914 79.168 1.00 79.88 867 HIS A CA 1
ATOM 7011 C C . HIS A 1 867 ? -19.309 -9.640 78.745 1.00 79.88 867 HIS A C 1
ATOM 7013 O O . HIS A 1 867 ? -19.867 -10.401 79.535 1.00 79.88 867 HIS A O 1
ATOM 7019 N N . HIS A 1 868 ? -19.725 -9.489 77.485 1.00 78.62 868 HIS A N 1
ATOM 7020 C CA . HIS A 1 868 ? -20.772 -10.302 76.867 1.00 78.62 868 HIS A CA 1
ATOM 7021 C C . HIS A 1 868 ? -20.276 -11.690 76.422 1.00 78.62 868 HIS A C 1
ATOM 7023 O O . HIS A 1 868 ? -21.083 -12.581 76.168 1.00 78.62 868 HIS A O 1
ATOM 7029 N N . CYS A 1 869 ? -18.962 -11.904 76.328 1.00 80.19 869 CYS A N 1
ATOM 7030 C CA . CYS A 1 869 ? -18.382 -13.183 75.925 1.00 80.19 8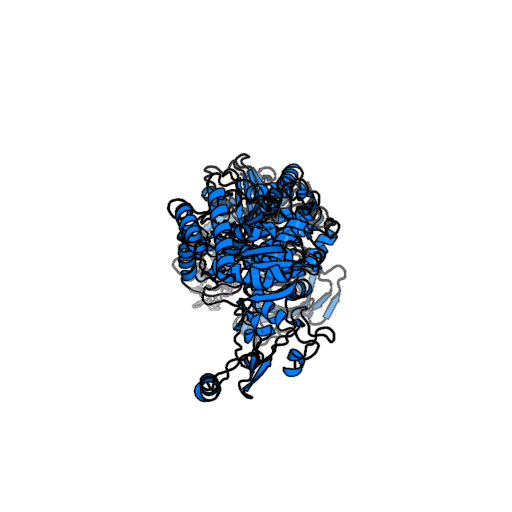69 CYS A CA 1
ATOM 7031 C C . CYS A 1 869 ? -18.300 -14.156 77.111 1.00 80.19 869 CYS A C 1
ATOM 7033 O O . CYS A 1 869 ? -18.049 -13.751 78.251 1.00 80.19 869 CYS A O 1
ATOM 7035 N N . LEU A 1 870 ? -18.450 -15.458 76.839 1.00 76.06 870 LEU A N 1
ATOM 7036 C CA . LEU A 1 870 ? -18.470 -16.500 77.873 1.00 76.06 870 LEU A CA 1
ATOM 7037 C C . LEU A 1 870 ? -17.385 -17.556 77.654 1.00 76.06 870 LEU A C 1
ATOM 7039 O O . LEU A 1 870 ? -17.067 -17.942 76.526 1.00 76.06 870 LEU A O 1
ATOM 7043 N N . SER A 1 871 ? -16.853 -18.074 78.760 1.00 73.81 871 SER A N 1
ATOM 7044 C CA . SER A 1 871 ? -16.031 -19.283 78.765 1.00 73.81 871 SER A CA 1
ATOM 7045 C C . SER A 1 871 ? -16.870 -20.552 78.601 1.00 73.81 871 SER A C 1
ATOM 7047 O O . SER A 1 871 ? -18.089 -20.559 78.769 1.00 73.81 871 SER A O 1
ATOM 7049 N N . ASP A 1 872 ? -16.196 -21.676 78.385 1.00 62.06 872 ASP A N 1
ATOM 7050 C CA . ASP A 1 872 ? -16.785 -23.022 78.381 1.00 62.06 872 ASP A CA 1
ATOM 7051 C C . ASP A 1 872 ? -17.413 -23.465 79.710 1.00 62.06 872 ASP A C 1
ATOM 7053 O O . ASP A 1 872 ? -18.098 -24.487 79.771 1.00 62.06 872 ASP A O 1
ATOM 7057 N N . ARG A 1 873 ? -17.193 -22.701 80.783 1.00 69.12 873 ARG A N 1
ATOM 7058 C CA . ARG A 1 873 ? -17.857 -22.868 82.084 1.00 69.12 873 ARG A CA 1
ATOM 7059 C C . ARG A 1 873 ? -18.938 -21.823 82.324 1.00 69.12 873 ARG A C 1
ATOM 7061 O O . ARG A 1 873 ? -19.346 -21.629 83.464 1.00 69.12 873 ARG A O 1
ATOM 7068 N N . ASN A 1 874 ? -19.394 -21.161 81.262 1.00 65.94 874 ASN A N 1
ATOM 7069 C CA . ASN A 1 874 ? -20.427 -20.134 81.309 1.00 65.94 874 ASN A CA 1
ATOM 7070 C C . ASN A 1 874 ? -20.041 -18.933 82.191 1.00 65.94 874 ASN A C 1
ATOM 7072 O O . ASN A 1 874 ? -20.889 -18.328 82.841 1.00 65.94 874 ASN A O 1
ATOM 7076 N N . CYS A 1 875 ? -18.743 -18.627 82.264 1.00 73.38 875 CYS A N 1
ATOM 7077 C CA . CYS A 1 875 ? -18.230 -17.500 83.036 1.00 73.38 875 CYS A CA 1
ATOM 7078 C C . CYS A 1 875 ? -17.991 -16.310 82.109 1.00 73.38 875 CYS A C 1
ATOM 7080 O O . CYS A 1 875 ? -17.321 -16.470 81.089 1.00 73.38 875 CYS A O 1
ATOM 7082 N N . THR A 1 876 ? -18.490 -15.133 82.481 1.00 79.94 876 THR A N 1
ATOM 7083 C CA . THR A 1 876 ? -18.263 -13.876 81.755 1.00 79.94 876 THR A CA 1
ATOM 7084 C C . THR A 1 876 ? -16.789 -13.512 81.753 1.00 79.94 876 THR A C 1
ATOM 7086 O O . THR A 1 876 ? -16.137 -13.556 82.798 1.00 79.94 876 THR A O 1
ATOM 7089 N N . LEU A 1 877 ? -16.259 -13.153 80.591 1.00 87.62 877 LEU A N 1
ATOM 7090 C CA . LEU A 1 877 ? -14.874 -12.713 80.464 1.00 87.62 877 LEU A CA 1
ATOM 7091 C C . LEU A 1 877 ? -14.750 -11.233 80.824 1.00 87.62 877 LEU A C 1
ATOM 7093 O O . LEU A 1 877 ? -15.711 -10.479 80.769 1.00 87.62 877 LEU A O 1
ATOM 7097 N N . SER A 1 878 ? -13.567 -10.794 81.213 1.00 86.50 878 SER A N 1
ATOM 7098 C CA . SER A 1 878 ? -13.287 -9.389 81.490 1.00 86.50 878 SER A CA 1
ATOM 7099 C C . SER A 1 878 ? -11.996 -8.983 80.805 1.00 86.50 878 SER A C 1
ATOM 7101 O O . SER A 1 878 ? -11.111 -9.807 80.597 1.00 86.50 878 SER A O 1
ATOM 7103 N N . ILE A 1 879 ? -11.891 -7.713 80.425 1.00 92.12 879 ILE A N 1
ATOM 7104 C CA . ILE A 1 879 ? -10.707 -7.167 79.765 1.00 92.12 879 ILE A CA 1
ATOM 7105 C C . ILE A 1 879 ? -10.119 -6.025 80.584 1.00 92.12 879 ILE A C 1
ATOM 7107 O O . ILE A 1 879 ? -10.845 -5.178 81.111 1.00 92.12 879 ILE A O 1
ATOM 7111 N N . ALA A 1 880 ? -8.793 -5.977 80.659 1.00 86.69 880 ALA A N 1
ATOM 7112 C CA . ALA A 1 880 ? -8.079 -4.785 81.086 1.00 86.69 880 ALA A CA 1
ATOM 7113 C C . ALA A 1 880 ? -8.039 -3.797 79.911 1.00 86.69 880 ALA A C 1
ATOM 7115 O O . ALA A 1 880 ? -7.215 -3.940 79.011 1.00 86.69 880 ALA A O 1
ATOM 7116 N N . LYS A 1 881 ? -8.970 -2.834 79.896 1.00 81.00 881 LYS A N 1
ATOM 7117 C CA . LYS A 1 881 ? -9.096 -1.853 78.807 1.00 81.00 881 LYS A CA 1
ATOM 7118 C C . LYS A 1 881 ? -7.791 -1.073 78.621 1.00 81.00 881 LYS A C 1
ATOM 7120 O O . LYS A 1 881 ? -7.250 -0.530 79.585 1.00 81.00 881 LYS A O 1
ATOM 7125 N N . LYS A 1 882 ? -7.327 -0.983 77.376 1.00 81.94 882 LYS A N 1
ATOM 7126 C CA . LYS A 1 882 ? -6.103 -0.280 76.976 1.00 81.94 882 LYS A CA 1
ATOM 7127 C C . LYS A 1 882 ? -6.382 0.462 75.674 1.00 81.94 882 LYS A C 1
ATOM 7129 O O . LYS A 1 882 ? -6.896 -0.131 74.732 1.00 81.94 882 LYS A O 1
ATOM 7134 N N . SER A 1 883 ? -6.061 1.751 75.615 1.00 79.62 883 SER A N 1
ATOM 7135 C CA . SER A 1 883 ? -6.204 2.515 74.374 1.00 79.62 883 SER A CA 1
ATOM 7136 C C . SER A 1 883 ? -5.241 2.012 73.297 1.00 79.62 883 SER A C 1
ATOM 7138 O O . SER A 1 883 ? -4.149 1.522 73.591 1.00 79.62 883 SER A O 1
ATOM 7140 N N . ASN A 1 884 ? -5.644 2.154 72.038 1.00 83.94 884 ASN A N 1
ATOM 7141 C CA . ASN A 1 884 ? -4.822 1.852 70.870 1.00 83.94 884 ASN A CA 1
ATOM 7142 C C . ASN A 1 884 ? -5.177 2.815 69.715 1.00 83.94 884 ASN A C 1
ATOM 7144 O O . ASN A 1 884 ? -5.995 3.710 69.893 1.00 83.94 884 ASN A O 1
ATOM 7148 N N . LEU A 1 885 ? -4.512 2.715 68.559 1.00 81.50 885 LEU A N 1
ATOM 7149 C CA . LEU A 1 885 ? -4.711 3.655 67.441 1.00 81.50 885 LEU A CA 1
ATOM 7150 C C . LEU A 1 885 ? -5.951 3.343 66.583 1.00 81.50 885 LEU A C 1
ATOM 7152 O O . LEU A 1 885 ? -6.249 4.096 65.659 1.00 81.50 885 LEU A O 1
ATOM 7156 N N . LEU A 1 886 ? -6.651 2.238 66.849 1.00 74.44 886 LEU A N 1
ATOM 7157 C CA . LEU A 1 886 ? -7.812 1.802 66.079 1.00 74.44 886 LEU A CA 1
ATOM 7158 C C . LEU A 1 886 ? -9.098 2.187 66.812 1.00 74.44 886 LEU A C 1
ATOM 7160 O O . LEU A 1 886 ? -9.212 1.998 68.019 1.00 74.44 886 LEU A O 1
ATOM 7164 N N . ASN A 1 887 ? -10.092 2.665 66.070 1.00 79.62 887 ASN A N 1
ATOM 7165 C CA . ASN A 1 887 ? -11.418 2.970 66.597 1.00 79.62 887 ASN A CA 1
ATOM 7166 C C . ASN A 1 887 ? -12.485 2.377 65.683 1.00 79.62 887 ASN A C 1
ATOM 7168 O O . ASN A 1 887 ? -12.442 2.570 64.470 1.00 79.62 887 ASN A O 1
ATOM 7172 N N . PHE A 1 888 ? -13.448 1.680 66.281 1.00 72.25 888 PHE A N 1
ATOM 7173 C CA . PHE A 1 888 ? -14.599 1.124 65.579 1.00 72.25 888 PHE A CA 1
ATOM 7174 C C . PHE A 1 888 ? -15.895 1.548 66.264 1.00 72.25 888 PHE A C 1
ATOM 7176 O O . PHE A 1 888 ? -15.951 1.720 67.484 1.00 72.25 888 PHE A O 1
ATOM 7183 N N . GLU A 1 889 ? -16.949 1.698 65.468 1.00 73.62 889 GLU A N 1
ATOM 7184 C CA . GLU A 1 889 ? -18.304 1.862 65.984 1.00 73.62 889 GLU A CA 1
ATOM 7185 C C . GLU A 1 889 ? -18.822 0.515 66.500 1.00 73.62 889 GLU A C 1
ATOM 7187 O O . GLU A 1 889 ? -18.735 -0.502 65.810 1.00 73.62 889 GLU A O 1
ATOM 7192 N N . GLY A 1 890 ? -19.370 0.510 67.711 1.00 67.38 890 GLY A N 1
ATOM 7193 C CA . GLY A 1 890 ? -20.094 -0.596 68.326 1.00 67.38 890 GLY A CA 1
ATOM 7194 C C . GLY A 1 890 ? -21.496 -0.165 68.759 1.00 67.38 890 GLY A C 1
ATOM 7195 O O . GLY A 1 890 ? -21.848 1.014 68.709 1.00 67.38 890 GLY A O 1
ATOM 7196 N N . ILE A 1 891 ? -22.299 -1.131 69.206 1.00 70.69 891 ILE A N 1
ATOM 7197 C CA . ILE A 1 891 ? -23.687 -0.911 69.639 1.00 70.69 891 ILE A CA 1
ATOM 7198 C C . ILE A 1 891 ? -23.857 -1.414 71.079 1.00 70.69 891 ILE A C 1
ATOM 7200 O O . ILE A 1 891 ? -23.544 -2.570 71.362 1.00 70.69 891 ILE A O 1
ATOM 7204 N N . LYS A 1 892 ? -24.369 -0.561 71.977 1.00 70.44 892 LYS A N 1
ATOM 7205 C CA . LYS A 1 892 ? -24.784 -0.915 73.350 1.00 70.44 892 LYS A CA 1
ATOM 7206 C C . LYS A 1 892 ? -26.298 -0.858 73.489 1.00 70.44 892 LYS A C 1
ATOM 7208 O O . LYS A 1 892 ? -26.947 -0.056 72.822 1.00 70.44 892 LYS A O 1
ATOM 7213 N N . TYR A 1 893 ? -26.843 -1.674 74.387 1.00 70.94 893 TYR A N 1
ATOM 7214 C CA . TYR A 1 893 ? -28.265 -1.677 74.730 1.00 70.94 893 TYR A CA 1
ATOM 7215 C C . TYR A 1 893 ? -28.429 -1.238 76.181 1.00 70.94 893 TYR A C 1
ATOM 7217 O O . TYR A 1 893 ? -27.859 -1.861 77.075 1.00 70.94 893 TYR A O 1
ATOM 7225 N N . LEU A 1 894 ? -29.194 -0.174 76.413 1.00 70.44 894 LEU A N 1
ATOM 7226 C CA . LEU A 1 894 ? -29.407 0.409 77.739 1.00 70.44 894 LEU A CA 1
ATOM 7227 C C . LEU A 1 894 ? -30.847 0.180 78.193 1.00 70.44 894 LEU A C 1
ATOM 7229 O O . LEU A 1 894 ? -31.763 0.423 77.413 1.00 70.44 894 LEU A O 1
ATOM 7233 N N . ASP A 1 895 ? -31.070 -0.261 79.431 1.00 71.50 895 ASP A N 1
ATOM 7234 C CA . ASP A 1 895 ? -32.420 -0.303 80.008 1.00 71.50 895 ASP A CA 1
ATOM 7235 C C . ASP A 1 895 ? -32.950 1.099 80.366 1.00 71.50 895 ASP A C 1
ATOM 7237 O O . ASP A 1 895 ? -32.234 2.101 80.309 1.00 71.50 895 ASP A O 1
ATOM 7241 N N . GLY A 1 896 ? -34.216 1.179 80.790 1.00 62.28 896 GLY A N 1
ATOM 7242 C CA . GLY A 1 896 ? -34.834 2.426 81.260 1.00 62.28 896 GLY A CA 1
ATOM 7243 C C . GLY A 1 896 ? -34.143 3.091 82.465 1.00 62.28 896 GLY A C 1
ATOM 7244 O O . GLY A 1 896 ? -34.505 4.211 82.816 1.00 62.28 896 GLY A O 1
ATOM 7245 N N . SER A 1 897 ? -33.149 2.436 83.081 1.00 70.06 897 SER A N 1
ATOM 7246 C CA . SER A 1 897 ? -32.317 2.956 84.177 1.00 70.06 897 SER A CA 1
ATOM 7247 C C . SER A 1 897 ? -30.903 3.349 83.717 1.00 70.06 897 SER A C 1
ATOM 7249 O O . SER A 1 897 ? -30.073 3.698 84.552 1.00 70.06 897 SER A O 1
ATOM 7251 N N . SER A 1 898 ? -30.630 3.332 82.404 1.00 66.38 898 SER A N 1
ATOM 7252 C CA . SER A 1 898 ? -29.320 3.599 81.779 1.00 66.38 898 SER A CA 1
ATOM 7253 C C . SER A 1 898 ? -28.222 2.571 82.091 1.00 66.38 898 SER A C 1
ATOM 7255 O O . SER A 1 898 ? -27.040 2.872 81.920 1.00 66.38 898 SER A O 1
ATOM 7257 N N . ASN A 1 899 ? -28.582 1.359 82.521 1.00 69.81 899 ASN A N 1
ATOM 7258 C CA . ASN A 1 899 ? -27.625 0.265 82.692 1.00 69.81 899 ASN A CA 1
ATOM 7259 C C . ASN A 1 899 ? -27.481 -0.536 81.392 1.00 69.81 899 ASN A C 1
ATOM 7261 O O . ASN A 1 899 ? -28.470 -0.786 80.704 1.00 69.81 899 ASN A O 1
ATOM 7265 N N . GLU A 1 900 ? -26.258 -0.964 81.070 1.00 65.94 900 GLU A N 1
ATOM 7266 C CA . GLU A 1 900 ? -25.986 -1.841 79.924 1.00 65.94 900 GLU A CA 1
ATOM 7267 C C . GLU A 1 900 ? -26.586 -3.235 80.165 1.00 65.94 900 GLU A C 1
ATOM 7269 O O . GLU A 1 900 ? -26.347 -3.857 81.203 1.00 65.94 900 GLU A O 1
ATOM 7274 N N . VAL A 1 901 ? -27.387 -3.720 79.215 1.00 64.88 901 VAL A N 1
ATOM 7275 C CA . VAL A 1 901 ? -28.059 -5.022 79.292 1.00 64.88 901 VAL A CA 1
ATOM 7276 C C . VAL A 1 901 ? -27.646 -5.890 78.111 1.00 64.88 901 VAL A C 1
ATOM 7278 O O . VAL A 1 901 ? -27.808 -5.511 76.952 1.00 64.88 901 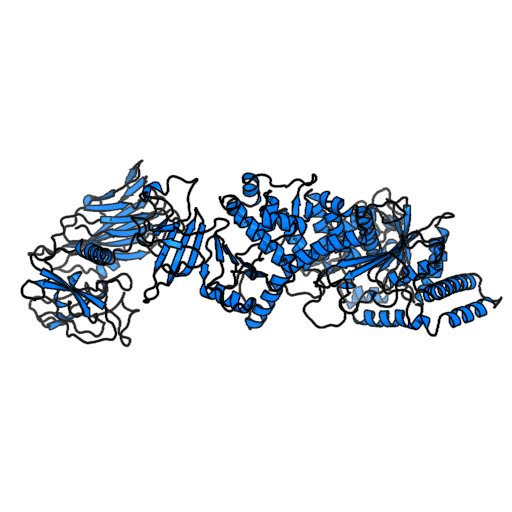VAL A O 1
ATOM 7281 N N . ALA A 1 902 ? -27.166 -7.099 78.402 1.00 56.16 902 ALA A N 1
ATOM 7282 C CA . ALA A 1 902 ? -26.902 -8.100 77.377 1.00 56.16 902 ALA A CA 1
ATOM 7283 C C . ALA A 1 902 ? -28.229 -8.584 76.745 1.00 56.16 902 ALA A C 1
ATOM 7285 O O . ALA A 1 902 ? -29.183 -8.869 77.481 1.00 56.16 902 ALA A O 1
ATOM 7286 N N . PRO A 1 903 ? -28.325 -8.717 75.408 1.00 55.38 903 PRO A N 1
ATOM 7287 C CA . PRO A 1 903 ? -29.516 -9.274 74.776 1.00 55.38 903 PRO A CA 1
ATOM 7288 C C . PRO A 1 903 ? -29.792 -10.691 75.307 1.00 55.38 903 PRO A C 1
ATOM 7290 O O . PRO A 1 903 ? -28.879 -11.510 75.397 1.00 55.38 903 PRO A O 1
ATOM 7293 N N . LYS A 1 904 ? -31.049 -11.013 75.648 1.00 49.88 904 LYS A N 1
ATOM 7294 C CA . LYS A 1 904 ? -31.445 -12.416 75.861 1.00 49.88 904 LYS A CA 1
ATOM 7295 C C . LYS A 1 904 ? -31.422 -13.113 74.503 1.00 49.88 904 LYS A C 1
ATOM 7297 O O . LYS A 1 904 ? -32.197 -12.737 73.629 1.00 49.88 904 LYS A O 1
ATOM 7302 N N . GLU A 1 905 ? -30.550 -14.103 74.331 1.00 46.22 905 GLU A N 1
ATOM 7303 C CA . GLU A 1 905 ? -30.486 -14.859 73.081 1.00 46.22 905 GLU A CA 1
ATOM 7304 C C . GLU A 1 905 ? -31.802 -15.591 72.801 1.00 46.22 905 GLU A C 1
ATOM 7306 O O . GLU A 1 905 ? -32.378 -16.264 73.662 1.00 46.22 905 GLU A O 1
ATOM 7311 N N . VAL A 1 906 ? -32.266 -15.437 71.563 1.00 41.88 906 VAL A N 1
ATOM 7312 C CA . VAL A 1 906 ? -33.368 -16.189 70.974 1.00 41.88 906 VAL A CA 1
ATOM 7313 C C . VAL A 1 906 ? -32.949 -17.660 70.919 1.00 41.88 906 VAL A C 1
ATOM 7315 O O . VAL A 1 906 ? -31.887 -17.987 70.393 1.00 41.88 906 VAL A O 1
ATOM 7318 N N . GLN A 1 907 ? -33.769 -18.567 71.460 1.00 40.62 907 GLN A N 1
ATOM 7319 C CA . GLN A 1 907 ? -33.643 -19.982 71.114 1.00 40.62 907 GLN A CA 1
ATOM 7320 C C . GLN A 1 907 ? -33.792 -20.093 69.595 1.00 40.62 907 GLN A C 1
ATOM 7322 O O . GLN A 1 907 ? -34.867 -19.796 69.079 1.00 40.62 907 GLN A O 1
ATOM 7327 N N . ILE A 1 908 ? -32.732 -20.506 68.893 1.00 42.41 908 ILE A N 1
ATOM 7328 C CA . ILE A 1 908 ? -32.770 -20.772 67.450 1.00 42.41 908 ILE A CA 1
ATOM 7329 C C . ILE A 1 908 ? -33.842 -21.845 67.224 1.00 42.41 908 ILE A C 1
ATOM 7331 O O . ILE A 1 908 ? -33.637 -23.015 67.548 1.00 42.41 908 ILE A O 1
ATOM 7335 N N . THR A 1 909 ? -35.018 -21.436 66.748 1.00 38.19 909 THR A N 1
ATOM 7336 C CA . THR A 1 909 ? -36.153 -22.342 66.491 1.00 38.19 909 THR A CA 1
ATOM 7337 C C . THR A 1 909 ? -36.257 -22.726 65.018 1.00 38.19 909 THR A C 1
ATOM 7339 O O . THR A 1 909 ? -36.970 -23.674 64.691 1.00 38.19 909 THR A O 1
ATOM 7342 N N . GLN A 1 910 ? -35.521 -22.048 64.130 1.00 48.09 910 GLN A N 1
ATOM 7343 C CA . GLN A 1 910 ? -35.473 -22.359 62.704 1.00 48.09 910 GLN A CA 1
ATOM 7344 C C . GLN A 1 910 ? -34.239 -23.181 62.317 1.00 48.09 910 GLN A C 1
ATOM 7346 O O . GLN A 1 910 ? -33.124 -22.934 62.775 1.00 48.09 910 GLN A O 1
ATOM 7351 N N . ASN A 1 911 ? -34.449 -24.146 61.416 1.00 51.28 911 ASN A N 1
ATOM 7352 C CA . ASN A 1 911 ? -33.375 -24.917 60.794 1.00 51.28 911 ASN A CA 1
ATOM 7353 C C . ASN A 1 911 ? -32.401 -23.978 60.055 1.00 51.28 911 ASN A C 1
ATOM 7355 O O . ASN A 1 911 ? -32.848 -23.051 59.367 1.00 51.28 911 ASN A O 1
ATOM 7359 N N . PRO A 1 912 ? -31.082 -24.208 60.147 1.00 56.00 912 PRO A N 1
ATOM 7360 C CA . PRO A 1 912 ? -30.098 -23.374 59.476 1.00 56.00 912 PRO A CA 1
ATOM 7361 C C . PRO A 1 912 ? -30.236 -23.435 57.954 1.00 56.00 912 PRO A C 1
ATOM 7363 O O . PRO A 1 912 ? -30.539 -24.486 57.376 1.00 56.00 912 PRO A O 1
ATOM 7366 N N . ARG A 1 913 ? -29.995 -22.288 57.305 1.00 62.56 913 ARG A N 1
ATOM 7367 C CA . ARG A 1 913 ? -30.107 -22.123 55.856 1.00 62.56 913 ARG A CA 1
ATOM 7368 C C . ARG A 1 913 ? -28.747 -21.807 55.231 1.00 62.56 913 ARG A C 1
ATOM 7370 O O . ARG A 1 913 ? -28.080 -20.852 55.614 1.00 62.56 913 ARG A O 1
ATOM 7377 N N . LEU A 1 914 ? -28.339 -22.588 54.240 1.00 64.38 914 LEU A N 1
ATOM 7378 C CA . LEU A 1 914 ? -27.228 -22.269 53.341 1.00 64.38 914 LEU A CA 1
ATOM 7379 C C . LEU A 1 914 ? -27.796 -21.683 52.056 1.00 64.38 914 LEU A C 1
ATOM 7381 O O . LEU A 1 914 ? -28.850 -22.123 51.615 1.00 64.38 914 LEU A O 1
ATOM 7385 N N . ARG A 1 915 ? -27.122 -20.724 51.431 1.00 66.44 915 ARG A N 1
ATOM 7386 C CA . ARG A 1 915 ? -27.480 -20.240 50.095 1.00 66.44 915 ARG A CA 1
ATOM 7387 C C . ARG A 1 915 ? -26.346 -20.520 49.127 1.00 66.44 915 ARG A C 1
ATOM 7389 O O . ARG A 1 915 ? -25.220 -20.120 49.404 1.00 66.44 915 ARG A O 1
ATOM 7396 N N . PHE A 1 916 ? -26.650 -21.208 48.032 1.00 68.25 916 PHE A N 1
ATOM 7397 C CA . PHE A 1 916 ? -25.689 -21.582 46.999 1.00 68.25 916 PHE A CA 1
ATOM 7398 C C . PHE A 1 916 ? -25.838 -20.664 45.791 1.00 68.25 916 PHE A C 1
ATOM 7400 O O . PHE A 1 916 ? -26.949 -20.450 45.303 1.00 68.25 916 PHE A O 1
ATOM 7407 N N . PHE A 1 917 ? -24.707 -20.172 45.303 1.00 65.25 917 PHE A N 1
ATOM 7408 C CA . PHE A 1 917 ? -24.569 -19.429 44.057 1.00 65.25 917 PHE A CA 1
ATOM 7409 C C . PHE A 1 917 ? -23.868 -20.343 43.066 1.00 65.25 917 PHE A C 1
ATOM 7411 O O . PHE A 1 917 ? -22.767 -20.799 43.355 1.00 65.25 917 PHE A O 1
ATOM 7418 N N . MET A 1 918 ? -24.504 -20.667 41.944 1.00 67.25 918 MET A N 1
ATOM 7419 C CA . MET A 1 918 ? -24.022 -21.706 41.025 1.00 67.25 918 MET A CA 1
ATOM 7420 C C . MET A 1 918 ? -23.885 -21.116 39.630 1.00 67.25 918 MET A C 1
ATOM 7422 O O . MET A 1 918 ? -24.836 -20.532 39.127 1.00 67.25 918 MET A O 1
ATOM 7426 N N . LYS A 1 919 ? -22.723 -21.250 38.996 1.00 62.28 919 LYS A N 1
ATOM 7427 C CA . LYS A 1 919 ? -22.416 -20.714 37.662 1.00 62.28 919 LYS A CA 1
ATOM 7428 C C . LYS A 1 919 ? -21.822 -21.832 36.805 1.00 62.28 919 LYS A C 1
ATOM 7430 O O . LYS A 1 919 ? -21.323 -22.808 37.343 1.00 62.28 919 LYS A O 1
ATOM 7435 N N . SER A 1 920 ? -21.852 -21.703 35.479 1.00 58.25 920 SER A N 1
ATOM 7436 C CA . SER A 1 920 ? -21.143 -22.640 34.579 1.00 58.25 920 SER A CA 1
ATOM 7437 C C . SER A 1 920 ? -19.722 -22.177 34.250 1.00 58.25 920 SER A C 1
ATOM 7439 O O . SER A 1 920 ? -18.876 -22.972 33.849 1.00 58.25 920 SER A O 1
ATOM 7441 N N . ALA A 1 921 ? -19.459 -20.878 34.412 1.00 53.69 921 ALA A N 1
ATOM 7442 C CA . ALA A 1 921 ? -18.173 -20.240 34.179 1.00 53.69 921 ALA A CA 1
ATOM 7443 C C . ALA A 1 921 ? -18.015 -19.034 35.111 1.00 53.69 921 ALA A C 1
ATOM 7445 O O . ALA A 1 921 ? -18.995 -18.352 35.413 1.00 53.69 921 ALA A O 1
ATOM 7446 N N . ALA A 1 922 ? -16.780 -18.711 35.505 1.00 49.22 922 ALA A N 1
ATOM 7447 C CA . ALA A 1 922 ? -16.486 -17.557 36.364 1.00 49.22 922 ALA A CA 1
ATOM 7448 C C . ALA A 1 922 ? -16.965 -16.210 35.768 1.00 49.22 922 ALA A C 1
ATOM 7450 O O . ALA A 1 922 ? -17.220 -15.254 36.493 1.00 49.22 922 ALA A O 1
ATOM 7451 N N . SER A 1 923 ? -17.138 -16.140 34.442 1.00 47.88 923 SER A N 1
ATOM 7452 C CA . SER A 1 923 ? -17.640 -14.970 33.709 1.00 47.88 923 SER A CA 1
ATOM 7453 C C . SER A 1 923 ? -19.170 -14.826 33.692 1.00 47.88 923 SER A C 1
ATOM 7455 O O . SER A 1 923 ? -19.666 -13.773 33.283 1.00 47.88 923 SER A O 1
ATOM 7457 N N . GLN A 1 924 ? -19.922 -15.851 34.108 1.00 45.84 924 GLN A N 1
ATOM 7458 C CA . GLN A 1 924 ? -21.384 -15.826 34.151 1.00 45.84 924 GLN A CA 1
ATOM 7459 C C . GLN A 1 924 ? -21.857 -14.974 35.344 1.00 45.84 924 GLN A C 1
ATOM 7461 O O . GLN A 1 924 ? -21.380 -15.139 36.471 1.00 45.84 924 GLN A O 1
ATOM 7466 N N . ARG A 1 925 ? -22.759 -14.011 35.103 1.00 50.41 925 ARG A N 1
ATOM 7467 C CA . ARG A 1 925 ? -23.274 -13.113 36.158 1.00 50.41 925 ARG A CA 1
ATOM 7468 C C . ARG A 1 925 ? -24.572 -13.614 36.794 1.00 50.41 925 ARG A C 1
ATOM 7470 O O . ARG A 1 925 ? -24.822 -13.303 37.952 1.00 50.41 925 ARG A O 1
ATOM 7477 N N . ASP A 1 926 ? -25.363 -14.389 36.066 1.00 49.47 926 ASP A N 1
ATOM 7478 C CA . ASP A 1 926 ? -26.577 -15.046 36.541 1.00 49.47 926 ASP A CA 1
ATOM 7479 C C . ASP A 1 926 ? -26.274 -16.399 37.203 1.00 49.47 926 ASP A C 1
ATOM 7481 O O . ASP A 1 926 ? -25.341 -17.108 36.823 1.00 49.47 926 ASP A O 1
ATOM 7485 N N . ASN A 1 927 ? -27.081 -16.763 38.200 1.00 60.91 927 ASN A N 1
ATOM 7486 C CA . ASN A 1 927 ? -27.046 -18.097 38.785 1.00 60.91 927 ASN A CA 1
ATOM 7487 C C . ASN A 1 927 ? -27.757 -19.108 37.874 1.00 60.91 927 ASN A C 1
ATOM 7489 O O . ASN A 1 927 ? -28.852 -18.851 37.369 1.00 60.91 927 ASN A O 1
ATOM 7493 N N . MET A 1 928 ? -27.146 -20.277 37.696 1.00 62.34 928 MET A N 1
ATOM 7494 C CA . MET A 1 928 ? -27.679 -21.389 36.923 1.00 62.34 928 MET A CA 1
ATOM 7495 C C . MET A 1 928 ? -28.950 -21.968 37.535 1.00 62.34 928 MET A C 1
ATOM 7497 O O . MET A 1 928 ? -29.124 -22.072 38.749 1.00 62.34 928 MET A O 1
ATOM 7501 N N . HIS A 1 929 ? -29.812 -22.455 36.649 1.00 68.06 929 HIS A N 1
ATOM 7502 C CA . HIS A 1 929 ? -30.996 -23.216 37.008 1.00 68.06 929 HIS A CA 1
ATOM 7503 C C . HIS A 1 929 ? -30.620 -24.643 37.448 1.00 68.06 929 HIS A C 1
ATOM 7505 O O . HIS A 1 929 ? -30.056 -25.427 36.678 1.00 68.06 929 HIS A O 1
ATOM 7511 N N . VAL A 1 930 ? -30.915 -24.996 38.703 1.00 70.88 930 VAL A N 1
ATOM 7512 C CA . VAL A 1 930 ? -30.578 -26.310 39.277 1.00 70.88 930 VAL A CA 1
ATOM 7513 C C . VAL A 1 930 ? -31.726 -27.294 39.077 1.00 70.88 930 VAL A C 1
ATOM 7515 O O . VAL A 1 930 ? -32.558 -27.482 39.961 1.00 70.88 930 VAL A O 1
ATOM 7518 N N . ALA A 1 931 ? -31.788 -27.916 37.898 1.00 72.62 931 ALA A N 1
ATOM 7519 C CA . ALA A 1 931 ? -32.838 -28.883 37.565 1.00 72.62 931 ALA A CA 1
ATOM 7520 C C . ALA A 1 931 ? -32.491 -30.340 37.922 1.00 72.62 931 ALA A C 1
ATOM 7522 O O . ALA A 1 931 ? -33.389 -31.160 38.098 1.00 72.62 931 ALA A O 1
ATOM 7523 N N . ILE A 1 932 ? -31.203 -30.691 38.013 1.00 80.31 932 ILE A N 1
ATOM 7524 C CA . ILE A 1 932 ? -30.739 -32.047 38.348 1.00 80.31 932 ILE A CA 1
ATOM 7525 C C . ILE A 1 932 ? -29.564 -31.939 39.313 1.00 80.31 932 ILE A C 1
ATOM 7527 O O . ILE A 1 932 ? -28.574 -31.283 38.997 1.00 80.31 932 ILE A O 1
ATOM 7531 N N . TYR A 1 933 ? -29.650 -32.596 40.465 1.00 86.94 933 TYR A N 1
ATOM 7532 C CA . TYR A 1 933 ? -28.576 -32.647 41.460 1.00 86.94 933 TYR A CA 1
ATOM 7533 C C . TYR A 1 933 ? -28.540 -34.021 42.130 1.00 86.94 933 TYR A C 1
ATOM 7535 O O . TYR A 1 933 ? -29.479 -34.801 42.011 1.00 86.94 933 TYR A O 1
ATOM 7543 N N . SER A 1 934 ? -27.463 -34.342 42.845 1.00 86.12 934 SER A N 1
ATOM 7544 C CA . SER A 1 934 ? -27.404 -35.559 43.655 1.00 86.12 934 SER A CA 1
ATOM 7545 C C . SER A 1 934 ? -26.841 -35.303 45.045 1.00 86.12 934 SER A C 1
ATOM 7547 O O . SER A 1 934 ? -25.927 -34.498 45.222 1.00 86.12 934 SER A O 1
ATOM 7549 N N . ILE A 1 935 ? -27.399 -36.005 46.030 1.00 87.88 935 ILE A N 1
ATOM 7550 C CA . ILE A 1 935 ? -26.933 -36.005 47.417 1.00 87.88 935 ILE A CA 1
ATOM 7551 C C . ILE A 1 935 ? -26.481 -37.423 47.737 1.00 87.88 935 ILE A C 1
ATOM 7553 O O . ILE A 1 935 ? -27.247 -38.376 47.610 1.00 87.88 935 ILE A O 1
ATOM 7557 N N . ASN A 1 936 ? -25.225 -37.572 48.146 1.00 87.31 936 ASN A N 1
ATOM 7558 C CA . ASN A 1 936 ? -24.627 -38.834 48.571 1.00 87.31 936 ASN A CA 1
ATOM 7559 C C . ASN A 1 936 ? -24.714 -39.981 47.548 1.00 87.31 936 ASN A C 1
ATOM 7561 O O . ASN A 1 936 ? -24.591 -41.146 47.935 1.00 87.31 936 ASN A O 1
ATOM 7565 N N . GLY A 1 937 ? -24.838 -39.637 46.260 1.00 80.94 937 GLY A N 1
ATOM 7566 C CA . GLY A 1 937 ? -24.968 -40.559 45.128 1.00 80.94 937 GLY A CA 1
ATOM 7567 C C . GLY A 1 937 ? -26.404 -40.759 44.629 1.00 80.94 937 GLY A C 1
ATOM 7568 O O . GLY A 1 937 ? -26.589 -41.354 43.572 1.00 80.94 937 GLY A O 1
ATOM 7569 N N . THR A 1 938 ? -27.408 -40.243 45.342 1.00 86.56 938 THR A N 1
ATOM 7570 C CA . THR A 1 938 ? -28.823 -40.311 44.949 1.00 86.56 938 THR A CA 1
ATOM 7571 C C . THR A 1 938 ? -29.195 -39.087 44.117 1.00 86.56 938 THR A C 1
ATOM 7573 O O . THR A 1 938 ? -29.045 -37.967 44.599 1.00 86.56 938 THR A O 1
ATOM 7576 N N . GLU A 1 939 ? -29.662 -39.287 42.883 1.00 87.69 939 GLU A N 1
ATOM 7577 C CA . GLU A 1 939 ? -30.048 -38.222 41.942 1.00 87.69 939 GLU A CA 1
ATOM 7578 C C . GLU A 1 939 ? -31.499 -37.752 42.149 1.00 87.69 939 GLU A C 1
ATOM 7580 O O . GLU A 1 939 ? -32.407 -38.562 42.336 1.00 87.69 939 GLU A O 1
ATOM 7585 N N . TYR A 1 940 ? -31.712 -36.439 42.057 1.00 84.62 940 TYR A N 1
ATOM 7586 C CA . TYR A 1 940 ? -32.991 -35.742 42.164 1.00 84.62 940 TYR A CA 1
ATOM 7587 C C . TYR A 1 940 ? -33.208 -34.871 40.918 1.00 84.62 940 TYR A C 1
ATOM 7589 O O . TYR A 1 940 ? -32.270 -34.231 40.435 1.00 84.62 940 TYR A O 1
ATOM 7597 N N . LYS A 1 941 ? -34.442 -34.845 40.396 1.00 84.44 941 LYS A N 1
ATOM 7598 C CA . LYS A 1 941 ? -34.829 -34.079 39.198 1.00 84.44 941 LYS A CA 1
ATOM 7599 C C . LYS A 1 941 ? -35.998 -33.153 39.513 1.00 84.44 941 LYS A C 1
ATOM 7601 O O . LYS A 1 941 ? -37.085 -33.629 39.819 1.00 84.44 941 LYS A O 1
ATOM 7606 N N . GLU A 1 942 ? -35.773 -31.854 39.365 1.00 80.25 942 GLU A N 1
ATOM 7607 C CA . GLU A 1 942 ? -36.727 -30.774 39.617 1.00 80.25 942 GLU A CA 1
ATOM 7608 C C . GLU A 1 942 ? -36.917 -29.956 38.324 1.00 80.25 942 GLU A C 1
ATOM 7610 O O . GLU A 1 942 ? -36.125 -29.054 38.045 1.00 80.25 942 GLU A O 1
ATOM 7615 N N . PRO A 1 943 ? -37.944 -30.245 37.498 1.00 64.12 943 PRO A N 1
ATOM 7616 C CA . PRO A 1 943 ? -38.104 -29.658 36.159 1.00 64.12 943 PRO A CA 1
ATOM 7617 C C . PRO A 1 943 ? -38.172 -28.124 36.138 1.00 64.12 943 PRO A C 1
ATOM 7619 O O . PRO A 1 943 ? -37.746 -27.500 35.171 1.00 64.12 943 PRO A O 1
ATOM 7622 N N . ASN A 1 944 ? -38.669 -27.519 37.221 1.00 62.19 944 ASN A N 1
ATOM 7623 C CA . ASN A 1 944 ? -38.799 -26.067 37.379 1.00 62.19 944 ASN A CA 1
ATOM 7624 C C . ASN A 1 944 ? -37.619 -25.432 38.140 1.00 62.19 944 ASN A C 1
ATOM 7626 O O . ASN A 1 944 ? -37.608 -24.221 38.368 1.00 62.19 944 ASN A O 1
ATOM 7630 N N . GLY A 1 945 ? -36.597 -26.230 38.468 1.00 68.75 945 GLY A N 1
ATOM 7631 C CA . GLY A 1 945 ? -35.408 -25.835 39.217 1.00 68.75 945 GLY A CA 1
ATOM 7632 C C . GLY A 1 945 ? -35.658 -25.804 40.717 1.00 68.75 945 GLY A C 1
ATOM 7633 O O . GLY A 1 945 ? -36.616 -25.183 41.176 1.00 68.75 945 GLY A O 1
ATOM 7634 N N . ALA A 1 946 ? -34.774 -26.445 41.479 1.00 70.62 946 ALA A N 1
ATOM 7635 C CA . ALA A 1 946 ? -34.873 -26.504 42.929 1.00 70.62 946 ALA A CA 1
ATOM 7636 C C . ALA A 1 946 ? -34.785 -25.096 43.541 1.00 70.62 946 ALA A C 1
ATOM 7638 O O . ALA A 1 946 ? -33.809 -24.381 43.326 1.00 70.62 946 ALA A O 1
ATOM 7639 N N . ASP A 1 947 ? -35.804 -24.701 44.303 1.00 67.00 947 ASP A N 1
ATOM 7640 C CA . ASP A 1 947 ? -35.769 -23.494 45.140 1.00 67.00 947 ASP A CA 1
ATOM 7641 C C . ASP A 1 947 ? -35.045 -23.762 46.464 1.00 67.00 947 ASP A C 1
ATOM 7643 O O . ASP A 1 947 ? -34.226 -22.963 46.927 1.00 67.00 947 ASP A O 1
ATOM 7647 N N . GLU A 1 948 ? -35.335 -24.921 47.059 1.00 76.88 948 GLU A N 1
ATOM 7648 C CA . GLU A 1 948 ? -34.811 -25.365 48.344 1.00 76.88 948 GLU A CA 1
ATOM 7649 C C . GLU A 1 948 ? -34.477 -26.864 48.289 1.00 76.88 948 GLU A C 1
ATOM 7651 O O . GLU A 1 948 ? -35.219 -27.662 47.720 1.00 76.88 948 GLU A O 1
ATOM 7656 N N . ILE A 1 949 ? -33.356 -27.249 48.895 1.00 81.44 949 ILE A N 1
ATOM 7657 C CA . ILE A 1 949 ? -32.875 -28.625 49.022 1.00 81.44 949 ILE A CA 1
ATOM 7658 C C . ILE A 1 949 ? -32.659 -28.895 50.510 1.00 81.44 949 ILE A C 1
ATOM 7660 O O . ILE A 1 949 ? -31.888 -28.197 51.159 1.00 81.44 949 ILE A O 1
ATOM 7664 N N . VAL A 1 950 ? -33.318 -29.901 51.079 1.00 81.75 950 VAL A N 1
ATOM 7665 C CA . VAL A 1 950 ? -33.194 -30.221 52.512 1.00 81.75 950 VAL A CA 1
ATOM 7666 C C . VAL A 1 950 ? -32.238 -31.396 52.706 1.00 81.75 950 VAL A C 1
ATOM 7668 O O . VAL A 1 950 ? -32.499 -32.496 52.225 1.00 81.75 950 VAL A O 1
ATOM 7671 N N . LEU A 1 951 ? -31.147 -31.170 53.437 1.00 83.38 951 LEU A N 1
ATOM 7672 C CA . LEU A 1 951 ? -30.232 -32.204 53.913 1.00 83.38 951 LEU A CA 1
ATOM 7673 C C . LEU A 1 951 ? -30.750 -32.758 55.244 1.00 83.38 951 LEU A C 1
ATOM 7675 O O . LEU A 1 951 ? -30.805 -32.028 56.239 1.00 83.38 951 LEU A O 1
ATOM 7679 N N . LYS A 1 952 ? -31.127 -34.037 55.260 1.00 81.81 952 LYS A N 1
ATOM 7680 C CA . LYS A 1 952 ? -31.611 -34.720 56.465 1.00 81.81 952 LYS A CA 1
ATOM 7681 C C . LYS A 1 952 ? -30.461 -35.354 57.230 1.00 81.81 952 LYS A C 1
ATOM 7683 O O . LYS A 1 952 ? -29.597 -35.977 56.620 1.00 81.81 952 LYS A O 1
ATOM 7688 N N . GLU A 1 953 ? -30.520 -35.316 58.561 1.00 76.12 953 GLU A N 1
ATOM 7689 C CA . GLU A 1 953 ? -29.514 -35.951 59.431 1.00 76.12 953 GLU A CA 1
ATOM 7690 C C . GLU A 1 953 ? -29.271 -37.431 59.099 1.00 76.12 953 GLU A C 1
ATOM 7692 O O . GLU A 1 953 ? -28.139 -37.903 59.161 1.00 76.12 953 GLU A O 1
ATOM 7697 N N . SER A 1 954 ? -30.327 -38.157 58.710 1.00 78.00 954 SER A N 1
ATOM 7698 C CA . SER A 1 954 ? -30.258 -39.574 58.329 1.00 78.00 954 SER A CA 1
ATOM 7699 C C . SER A 1 954 ? -29.361 -39.845 57.127 1.00 78.00 954 SER A C 1
ATOM 7701 O O . SER A 1 954 ? -28.874 -40.962 56.968 1.00 78.00 954 SER A O 1
ATOM 7703 N N . ASP A 1 955 ? -29.171 -38.840 56.276 1.00 80.06 955 ASP A N 1
ATOM 7704 C CA . ASP A 1 955 ? -28.435 -38.977 55.028 1.00 80.06 955 ASP A CA 1
ATOM 7705 C C . ASP A 1 955 ? -26.950 -38.658 55.234 1.00 80.06 955 ASP A C 1
ATOM 7707 O O . ASP A 1 955 ? -26.143 -38.943 54.352 1.00 80.06 955 ASP A O 1
ATOM 7711 N N . ALA A 1 956 ? -26.574 -38.097 56.387 1.00 82.38 956 ALA A N 1
ATOM 7712 C CA . ALA A 1 956 ? -25.209 -37.709 56.707 1.00 82.38 956 ALA A CA 1
ATOM 7713 C C . ALA A 1 956 ? -24.266 -38.915 56.830 1.00 82.38 956 ALA A C 1
ATOM 7715 O O . ALA A 1 956 ? -24.576 -39.913 57.484 1.00 82.38 956 ALA A O 1
ATOM 7716 N N . LYS A 1 957 ? -23.064 -38.792 56.263 1.00 86.50 957 LYS A N 1
ATOM 7717 C CA . LYS A 1 957 ? -21.988 -39.787 56.377 1.00 86.50 957 LYS A CA 1
ATOM 7718 C C . LYS A 1 957 ? -20.892 -39.283 57.312 1.00 86.50 957 LYS A C 1
ATOM 7720 O O . LYS A 1 957 ? -20.829 -38.095 57.617 1.00 86.50 957 LYS A O 1
ATOM 7725 N N . ASP A 1 958 ? -20.022 -40.177 57.765 1.00 85.81 958 ASP A N 1
ATOM 7726 C CA . ASP A 1 958 ? -18.785 -39.759 58.426 1.00 85.81 958 ASP A CA 1
ATOM 7727 C C . ASP A 1 958 ? -17.830 -39.133 57.396 1.00 85.81 958 ASP A C 1
ATOM 7729 O O . ASP A 1 958 ? -17.845 -39.513 56.221 1.00 85.81 958 ASP A O 1
ATOM 7733 N N . VAL A 1 959 ? -17.003 -38.177 57.834 1.00 86.12 959 VAL A N 1
ATOM 7734 C CA . VAL A 1 959 ? -16.048 -37.465 56.964 1.00 86.12 959 VAL A CA 1
ATOM 7735 C C . VAL A 1 959 ? -15.122 -38.459 56.269 1.00 86.12 959 VAL A C 1
ATOM 7737 O O . VAL A 1 959 ? -14.390 -39.211 56.920 1.00 86.12 959 VAL A O 1
ATOM 7740 N N . SER A 1 960 ? -15.160 -38.460 54.937 1.00 83.25 960 SER A N 1
ATOM 7741 C CA . SER A 1 960 ? -14.493 -39.477 54.122 1.00 83.25 960 SER A CA 1
ATOM 7742 C C . SER A 1 960 ? -13.015 -39.163 53.871 1.00 83.25 960 SER A C 1
ATOM 7744 O O . SER A 1 960 ? -12.201 -40.075 53.691 1.00 83.25 960 SER A O 1
ATOM 7746 N N . ASP A 1 961 ? -12.640 -37.881 53.896 1.00 82.19 961 ASP A N 1
ATOM 7747 C CA . ASP A 1 961 ? -11.254 -37.430 53.766 1.00 82.19 961 ASP A CA 1
ATOM 7748 C C . ASP A 1 961 ? -10.484 -37.621 55.087 1.00 82.19 961 ASP A C 1
ATOM 7750 O O . ASP A 1 961 ? -10.744 -36.967 56.098 1.00 82.19 961 ASP A O 1
ATOM 7754 N N . LYS A 1 962 ? -9.491 -38.519 55.071 1.00 83.38 962 LYS A N 1
ATOM 7755 C CA . LYS A 1 962 ? -8.674 -38.854 56.248 1.00 83.38 962 LYS A CA 1
ATOM 7756 C C . LYS A 1 962 ? -7.797 -37.694 56.731 1.00 83.38 962 LYS A C 1
ATOM 7758 O O . LYS A 1 962 ? -7.536 -37.611 57.932 1.00 83.38 962 LYS A O 1
ATOM 7763 N N . ALA A 1 963 ? -7.315 -36.837 55.831 1.00 81.06 963 ALA A N 1
ATOM 7764 C CA . ALA A 1 963 ? -6.470 -35.697 56.181 1.00 81.06 963 ALA A CA 1
ATOM 7765 C C . ALA A 1 963 ? -7.311 -34.590 56.823 1.00 81.06 963 ALA A C 1
ATOM 7767 O O . ALA A 1 963 ? -6.947 -34.086 57.889 1.00 81.06 963 ALA A O 1
ATOM 7768 N N . LEU A 1 964 ? -8.479 -34.302 56.242 1.00 81.62 964 LEU A N 1
ATOM 7769 C CA . LEU A 1 964 ? -9.448 -33.379 56.828 1.00 81.62 964 LEU A CA 1
ATOM 7770 C C . LEU A 1 964 ? -9.950 -33.887 58.182 1.00 81.62 964 LEU A C 1
ATOM 7772 O O . LEU A 1 964 ? -9.952 -33.139 59.154 1.00 81.62 964 LEU A O 1
ATOM 7776 N N . LEU A 1 965 ? -10.312 -35.168 58.287 1.00 82.31 965 LEU A N 1
ATOM 7777 C CA . LEU A 1 965 ? -10.746 -35.762 59.550 1.00 82.31 965 LEU A CA 1
ATOM 7778 C C . LEU A 1 965 ? -9.657 -35.652 60.627 1.00 82.31 965 LEU A C 1
ATOM 7780 O O . LEU A 1 965 ? -9.963 -35.372 61.787 1.00 82.31 965 LEU A O 1
ATOM 7784 N N . LYS A 1 966 ? -8.380 -35.830 60.270 1.00 78.88 966 LYS A N 1
ATOM 7785 C CA . LYS A 1 966 ? -7.261 -35.617 61.197 1.00 78.88 966 LYS A CA 1
ATOM 7786 C C . LYS A 1 966 ? -7.181 -34.155 61.654 1.00 78.88 966 LYS A C 1
ATOM 7788 O O . LYS A 1 966 ? -7.105 -33.912 62.854 1.00 78.88 966 LYS A O 1
ATOM 7793 N N . LEU A 1 967 ? -7.274 -33.202 60.725 1.00 76.81 967 LEU A N 1
ATOM 7794 C CA . LEU A 1 967 ? -7.259 -31.761 61.006 1.00 76.81 967 LEU A CA 1
ATOM 7795 C C . LEU A 1 967 ? -8.436 -31.331 61.901 1.00 76.81 967 LEU A C 1
ATOM 7797 O O . LEU A 1 967 ? -8.256 -30.580 62.861 1.00 76.81 967 LEU A O 1
ATOM 7801 N N . LEU A 1 968 ? -9.639 -31.836 61.620 1.00 76.25 968 LEU A N 1
ATOM 7802 C CA . LEU A 1 968 ? -10.828 -31.606 62.438 1.00 76.25 968 LEU A CA 1
ATOM 7803 C C . LEU A 1 968 ? -10.641 -32.181 63.843 1.00 76.25 968 LEU A C 1
ATOM 7805 O O . LEU A 1 968 ? -10.921 -31.491 64.813 1.00 76.25 968 LEU A O 1
ATOM 7809 N N . ASN A 1 969 ? -10.094 -33.389 63.983 1.00 74.12 969 ASN A N 1
ATOM 7810 C CA . ASN A 1 969 ? -9.802 -33.971 65.297 1.00 74.12 969 ASN A CA 1
ATOM 7811 C C . ASN A 1 969 ? -8.704 -33.215 66.071 1.00 74.12 969 ASN A C 1
ATOM 7813 O O . ASN A 1 969 ? -8.759 -33.137 67.299 1.00 74.12 969 ASN A O 1
ATOM 7817 N N . GLU A 1 970 ? -7.710 -32.653 65.379 1.00 68.81 970 GLU A N 1
ATOM 7818 C CA . GLU A 1 970 ? -6.653 -31.835 65.986 1.00 68.81 970 GLU A CA 1
ATOM 7819 C C . GLU A 1 970 ? -7.189 -30.488 66.498 1.00 68.81 970 GLU A C 1
ATOM 7821 O O . GLU A 1 970 ? -6.835 -30.074 67.608 1.00 68.81 970 GLU A O 1
ATOM 7826 N N . ASN A 1 971 ? -8.063 -29.838 65.720 1.00 63.31 971 ASN A N 1
ATOM 7827 C CA . ASN A 1 971 ? -8.658 -28.534 66.038 1.00 63.31 971 ASN A CA 1
ATOM 7828 C C . ASN A 1 971 ? -9.867 -28.633 66.988 1.00 63.31 971 ASN A C 1
ATOM 7830 O O . ASN A 1 971 ? -10.046 -27.775 67.850 1.00 63.31 971 ASN A O 1
ATOM 7834 N N . PHE A 1 972 ? -10.660 -29.701 66.888 1.00 67.81 972 PHE A N 1
ATOM 7835 C CA . PHE A 1 972 ? -11.865 -29.968 67.682 1.00 67.81 972 PHE A CA 1
ATOM 7836 C C . PHE A 1 972 ? -11.669 -31.221 68.541 1.00 67.81 972 PHE A C 1
ATOM 7838 O O . PHE A 1 972 ? -12.313 -32.255 68.357 1.00 67.81 972 PHE A O 1
ATOM 7845 N N . LYS A 1 973 ? -10.742 -31.135 69.503 1.00 58.69 973 LYS A N 1
ATOM 7846 C CA . LYS A 1 973 ? -10.374 -32.268 70.363 1.00 58.69 973 LYS A CA 1
ATOM 7847 C C . LYS A 1 973 ? -11.567 -32.784 71.165 1.00 58.69 973 LYS A C 1
ATOM 7849 O O . LYS A 1 973 ? -12.091 -32.096 72.047 1.00 58.69 973 LYS A O 1
ATOM 7854 N N . THR A 1 974 ? -11.929 -34.037 70.909 1.00 54.38 974 THR A N 1
ATOM 7855 C CA . THR A 1 974 ? -12.884 -34.777 71.735 1.00 54.38 974 THR A CA 1
ATOM 7856 C C . THR A 1 974 ? -12.220 -35.120 73.070 1.00 54.38 974 THR A C 1
ATOM 7858 O O . THR A 1 974 ? -11.155 -35.731 73.116 1.00 54.38 974 THR A O 1
ATOM 7861 N N . THR A 1 975 ? -12.826 -34.694 74.173 1.00 55.28 975 THR A N 1
ATOM 7862 C CA . THR A 1 975 ? -12.374 -34.975 75.546 1.00 55.28 975 THR A CA 1
ATOM 7863 C C . THR A 1 975 ? -13.500 -35.656 76.314 1.00 55.28 975 THR A C 1
ATOM 7865 O O . THR A 1 975 ? -14.639 -35.693 75.853 1.00 55.28 975 THR A O 1
ATOM 7868 N N . SER A 1 976 ? -13.233 -36.142 77.527 1.00 48.94 976 SER A N 1
ATOM 7869 C CA . SER A 1 976 ? -14.260 -36.731 78.404 1.00 48.94 976 SER A CA 1
ATOM 7870 C C . SER A 1 976 ? -15.446 -35.797 78.714 1.00 48.94 976 SER A C 1
ATOM 7872 O O . SER A 1 976 ? -16.452 -36.257 79.246 1.00 48.94 976 SER A O 1
ATOM 7874 N N . GLN A 1 977 ? -15.353 -34.503 78.378 1.00 46.09 977 GLN A N 1
ATOM 7875 C CA . GLN A 1 977 ? -16.399 -33.499 78.594 1.00 46.09 977 GLN A CA 1
ATOM 7876 C C . GLN A 1 977 ? -16.895 -32.801 77.315 1.00 46.09 977 GLN A C 1
ATOM 7878 O O . GLN A 1 977 ? -17.838 -32.016 77.393 1.00 46.09 977 GLN A O 1
ATOM 7883 N N . ARG A 1 978 ? -16.287 -33.056 76.148 1.00 54.94 978 ARG A N 1
ATOM 7884 C CA . ARG A 1 978 ? -16.680 -32.457 74.861 1.00 54.94 978 ARG A CA 1
ATOM 7885 C C . ARG A 1 978 ? -16.621 -33.516 73.777 1.00 54.94 978 ARG A C 1
ATOM 7887 O O . ARG A 1 978 ? -15.535 -34.027 73.516 1.00 54.94 978 ARG A O 1
ATOM 7894 N N . LYS A 1 979 ? -17.750 -33.809 73.139 1.00 65.38 979 LYS A N 1
ATOM 7895 C CA . LYS A 1 979 ? -17.809 -34.682 71.969 1.00 65.38 979 LYS A CA 1
ATOM 7896 C C . LYS A 1 979 ? -18.210 -33.837 70.767 1.00 65.38 979 LYS A C 1
ATOM 7898 O O . LYS A 1 979 ? -19.134 -33.040 70.863 1.00 65.38 979 LYS A O 1
ATOM 7903 N N . TYR A 1 980 ? -17.455 -33.938 69.682 1.00 73.56 980 TYR A N 1
ATOM 7904 C CA . TYR A 1 980 ? -17.813 -33.330 68.406 1.00 73.56 980 TYR A CA 1
ATOM 7905 C C . TYR A 1 980 ? -18.108 -34.460 67.436 1.00 73.56 980 TYR A C 1
ATOM 7907 O O . TYR A 1 980 ? -17.365 -35.440 67.378 1.00 73.56 980 TYR A O 1
ATOM 7915 N N . GLU A 1 981 ? -19.204 -34.328 66.707 1.00 78.94 981 GLU A N 1
ATOM 7916 C CA . GLU A 1 981 ? -19.537 -35.211 65.605 1.00 78.94 981 GLU A CA 1
ATOM 7917 C C . GLU A 1 981 ? -19.278 -34.471 64.294 1.00 78.94 981 GLU A C 1
ATOM 7919 O O . GLU A 1 981 ? -19.634 -33.300 64.145 1.00 78.94 981 GLU A O 1
ATOM 7924 N N . PHE A 1 982 ? -18.627 -35.147 63.352 1.00 86.25 982 PHE A N 1
ATOM 7925 C CA . PHE A 1 982 ? -18.338 -34.596 62.035 1.00 86.25 982 PHE A CA 1
ATOM 7926 C C . PHE A 1 982 ? -19.193 -35.322 61.009 1.00 86.25 982 PHE A C 1
ATOM 7928 O O . PHE A 1 982 ? -19.081 -36.539 60.857 1.00 86.25 982 PHE A O 1
ATOM 7935 N N . LYS A 1 983 ? -20.055 -34.573 60.327 1.00 86.50 983 LYS A N 1
ATOM 7936 C CA . LYS A 1 983 ? -20.994 -35.098 59.339 1.00 86.50 983 LYS A CA 1
ATOM 7937 C C . LYS A 1 983 ? -20.702 -34.534 57.961 1.00 86.50 983 LYS A C 1
ATOM 7939 O O . LYS A 1 983 ? -20.554 -33.329 57.810 1.00 86.50 983 LYS A O 1
ATOM 7944 N N . GLU A 1 984 ? -20.656 -35.399 56.961 1.00 88.81 984 GLU A N 1
ATOM 7945 C CA . GLU A 1 984 ? -20.374 -35.061 55.570 1.00 88.81 984 GLU A CA 1
ATOM 7946 C C . GLU A 1 984 ? -21.591 -35.354 54.683 1.00 88.81 984 GLU A C 1
ATOM 7948 O O . GLU A 1 984 ? -22.218 -36.416 54.775 1.00 88.81 984 GLU A O 1
ATOM 7953 N N . TYR A 1 985 ? -21.888 -34.421 53.778 1.00 89.56 985 TYR A N 1
ATOM 7954 C CA . TYR A 1 985 ? -22.781 -34.634 52.643 1.00 89.56 985 TYR A CA 1
ATOM 7955 C C . TYR A 1 985 ? -22.015 -34.390 51.347 1.00 89.56 985 TYR A C 1
ATOM 7957 O O . TYR A 1 985 ? -21.434 -33.322 51.150 1.00 89.56 985 TYR A O 1
ATOM 7965 N N . SER A 1 986 ? -22.042 -35.362 50.439 1.00 86.94 986 SER A N 1
ATOM 7966 C CA . SER A 1 986 ? -21.556 -35.177 49.075 1.00 86.94 986 SER A CA 1
ATOM 7967 C C . SER A 1 986 ? -22.685 -34.607 48.225 1.00 86.94 986 SER A C 1
ATOM 7969 O O . SER A 1 986 ? -23.656 -35.302 47.935 1.00 86.94 986 SER A O 1
ATOM 7971 N N . PHE A 1 987 ? -22.570 -33.339 47.851 1.00 86.31 987 PHE A N 1
ATOM 7972 C CA . PHE A 1 987 ? -23.500 -32.664 46.955 1.00 86.31 987 PHE A CA 1
ATOM 7973 C C . PHE A 1 987 ? -22.868 -32.564 45.569 1.00 86.31 987 PHE A C 1
ATOM 7975 O O . PHE A 1 987 ? -21.746 -32.082 45.439 1.00 86.31 987 PHE A O 1
ATOM 7982 N N . LYS A 1 988 ? -23.563 -33.019 44.529 1.00 82.62 988 LYS A N 1
ATOM 7983 C CA . LYS A 1 988 ? -23.076 -32.939 43.149 1.00 82.62 988 LYS A CA 1
ATOM 7984 C C . LYS A 1 988 ? -24.111 -32.292 42.244 1.00 82.62 988 LYS A C 1
ATOM 7986 O O . LYS A 1 988 ? -25.281 -32.677 42.257 1.00 82.62 988 LYS A O 1
ATOM 7991 N N . TYR A 1 989 ? -23.638 -31.375 41.412 1.00 74.75 989 TYR A N 1
ATOM 7992 C CA . TYR A 1 989 ? -24.404 -30.705 40.371 1.00 74.75 989 TYR A CA 1
ATOM 7993 C C . TYR A 1 989 ? -23.533 -30.579 39.121 1.00 74.75 989 TYR A C 1
ATOM 7995 O O . TYR A 1 989 ? -22.396 -30.124 39.199 1.00 74.75 989 TYR A O 1
ATOM 8003 N N . GLY A 1 990 ? -24.042 -31.014 37.967 1.00 72.31 990 GLY A N 1
ATOM 8004 C CA . GLY A 1 990 ? -23.237 -31.071 36.745 1.00 72.31 990 GLY A CA 1
ATOM 8005 C C . GLY A 1 990 ? -21.968 -31.921 36.921 1.00 72.31 990 GLY A C 1
ATOM 8006 O O . GLY A 1 990 ? -22.040 -33.087 37.330 1.00 72.31 990 GLY A O 1
ATOM 8007 N N . ALA A 1 991 ? -20.811 -31.339 36.590 1.00 65.19 991 ALA A N 1
ATOM 8008 C CA . ALA A 1 991 ? -19.497 -31.963 36.763 1.00 65.19 991 ALA A CA 1
ATOM 8009 C C . ALA A 1 991 ? -18.896 -31.744 38.167 1.00 65.19 991 ALA A C 1
ATOM 8011 O O . ALA A 1 991 ? -18.004 -32.498 38.558 1.00 65.19 991 ALA A O 1
ATOM 8012 N N . ASP A 1 992 ? -19.407 -30.777 38.932 1.00 69.44 992 ASP A N 1
ATOM 8013 C CA . ASP A 1 992 ? -18.828 -30.354 40.205 1.00 69.44 992 ASP A CA 1
ATOM 8014 C C . ASP A 1 992 ? -19.346 -31.185 41.383 1.00 69.44 992 ASP A C 1
ATOM 8016 O O . ASP A 1 992 ? -20.542 -31.472 41.511 1.00 69.44 992 ASP A O 1
ATOM 8020 N N . VAL A 1 993 ? -18.425 -31.566 42.271 1.00 77.81 993 VAL A N 1
ATOM 8021 C CA . VAL A 1 993 ? -18.707 -32.304 43.506 1.00 77.81 993 VAL A CA 1
ATOM 8022 C C . VAL A 1 993 ? -18.215 -31.481 44.691 1.00 77.81 993 VAL A C 1
ATOM 8024 O O . VAL A 1 993 ? -17.038 -31.142 44.778 1.00 77.81 993 VAL A O 1
ATOM 8027 N N . PHE A 1 994 ? -19.113 -31.212 45.632 1.00 81.69 994 PHE A N 1
ATOM 8028 C CA . PHE A 1 994 ? -18.845 -30.509 46.880 1.00 81.69 994 PHE A CA 1
ATOM 8029 C C . PHE A 1 994 ? -19.005 -31.470 48.056 1.00 81.69 994 PHE A C 1
ATOM 8031 O O . PHE A 1 994 ? -19.946 -32.269 48.101 1.00 81.69 994 PHE A O 1
ATOM 8038 N N . ARG A 1 995 ? -18.108 -31.379 49.040 1.00 86.06 995 ARG A N 1
ATOM 8039 C CA . ARG A 1 995 ? -18.260 -32.056 50.334 1.00 86.06 995 ARG A CA 1
ATOM 8040 C C . ARG A 1 995 ? -18.597 -31.031 51.406 1.00 86.06 995 ARG A C 1
ATOM 8042 O O . ARG A 1 995 ? -17.762 -30.211 51.786 1.00 86.06 995 ARG A O 1
ATOM 8049 N N . LEU A 1 996 ? -19.838 -31.072 51.877 1.00 86.75 996 LEU A N 1
ATOM 8050 C CA . LEU A 1 996 ? -20.345 -30.200 52.931 1.00 86.75 996 LEU A CA 1
ATOM 8051 C C . LEU A 1 996 ? -20.096 -30.880 54.276 1.00 86.75 996 LEU A C 1
ATOM 8053 O O . LEU A 1 996 ? -20.750 -31.871 54.601 1.00 86.75 996 LEU A O 1
ATOM 8057 N N . ASN A 1 997 ? -19.123 -30.367 55.023 1.00 85.38 997 ASN A N 1
ATOM 8058 C CA . ASN A 1 997 ? -18.660 -30.916 56.290 1.00 85.38 997 ASN A CA 1
ATOM 8059 C C . ASN A 1 997 ? -19.201 -30.075 57.450 1.00 85.38 997 ASN A C 1
ATOM 8061 O O . ASN A 1 997 ? -18.847 -28.908 57.610 1.00 85.38 997 ASN A O 1
ATOM 8065 N N . PHE A 1 998 ? -20.040 -30.675 58.282 1.00 82.75 998 PHE A N 1
ATOM 8066 C CA . PHE A 1 998 ? -20.672 -30.049 59.433 1.00 82.75 998 PHE A CA 1
ATOM 8067 C C . PHE A 1 998 ? -20.032 -30.539 60.726 1.00 82.75 998 PHE A C 1
ATOM 8069 O O . PHE A 1 998 ? -19.984 -31.738 61.002 1.00 82.75 998 PHE A O 1
ATOM 8076 N N . ILE A 1 999 ? -19.569 -29.593 61.538 1.00 80.38 999 ILE A N 1
ATOM 8077 C CA . ILE A 1 999 ? -19.087 -29.831 62.894 1.00 80.38 999 ILE A CA 1
ATOM 8078 C C . ILE A 1 999 ? -20.267 -29.622 63.839 1.00 80.38 999 ILE A C 1
ATOM 8080 O O . ILE A 1 999 ? -20.800 -28.513 63.973 1.00 80.38 999 ILE A O 1
ATOM 8084 N N . LYS A 1 1000 ? -20.688 -30.706 64.486 1.00 76.75 1000 LYS A N 1
ATOM 8085 C CA . LYS A 1 1000 ? -21.797 -30.728 65.436 1.00 76.75 1000 LYS A CA 1
ATOM 8086 C C . LYS A 1 1000 ? -21.255 -30.898 66.856 1.00 76.75 1000 LYS A C 1
ATOM 8088 O O . LYS A 1 1000 ? -20.722 -31.957 67.188 1.00 76.75 1000 LYS A O 1
ATOM 8093 N N . PRO A 1 1001 ? -21.355 -29.876 67.715 1.00 68.06 1001 PRO A N 1
ATOM 8094 C CA . PRO A 1 1001 ? -20.979 -30.013 69.114 1.00 68.06 1001 PRO A CA 1
ATOM 8095 C C . PRO A 1 1001 ? -22.037 -30.810 69.898 1.00 68.06 1001 PRO A C 1
ATOM 8097 O O . PRO A 1 1001 ? -23.198 -30.416 69.960 1.00 68.06 1001 PRO A O 1
ATOM 8100 N N . GLU A 1 1002 ? -21.630 -31.896 70.560 1.00 60.94 1002 GLU A N 1
ATOM 8101 C CA . GLU A 1 1002 ? -22.431 -32.660 71.524 1.00 60.94 1002 GLU A CA 1
ATOM 8102 C C . GLU A 1 1002 ? -22.022 -32.287 72.963 1.00 60.94 1002 GLU A C 1
ATOM 8104 O O . GLU A 1 1002 ? -21.142 -32.902 73.576 1.00 60.94 1002 GLU A O 1
ATOM 8109 N N . TYR A 1 1003 ? -22.680 -31.282 73.548 1.00 57.72 1003 TYR A N 1
ATOM 8110 C CA . TYR A 1 1003 ? -22.607 -31.020 74.992 1.00 57.72 1003 TYR A CA 1
ATOM 8111 C C . TYR A 1 1003 ? -24.002 -30.779 75.584 1.00 57.72 1003 TYR A C 1
ATOM 8113 O O . TYR A 1 1003 ? -24.836 -30.093 75.005 1.00 57.72 1003 TYR A O 1
ATOM 8121 N N . LYS A 1 1004 ? -24.299 -31.342 76.763 1.00 46.62 1004 LYS A N 1
ATOM 8122 C CA . LYS A 1 1004 ? -25.580 -31.111 77.457 1.00 46.62 1004 LYS A CA 1
ATOM 8123 C C . LYS A 1 1004 ? -25.513 -29.809 78.264 1.00 46.62 1004 LYS A C 1
ATOM 8125 O O . LYS A 1 1004 ? -25.059 -29.815 79.405 1.00 46.62 1004 LYS A O 1
ATOM 8130 N N . SER A 1 1005 ? -25.968 -28.697 77.689 1.00 44.94 1005 SER A N 1
ATOM 8131 C CA . SER A 1 1005 ? -26.181 -27.442 78.428 1.00 44.94 1005 SER A CA 1
ATOM 8132 C C . SER A 1 1005 ? -27.472 -27.519 79.255 1.00 44.94 1005 SER A C 1
ATOM 8134 O O . SER A 1 1005 ? -28.531 -27.837 78.718 1.00 44.94 1005 SER A O 1
ATOM 8136 N N . LYS A 1 1006 ? -27.409 -27.210 80.560 1.00 39.25 1006 LYS A N 1
ATOM 8137 C CA . LYS A 1 1006 ? -28.596 -27.099 81.438 1.00 39.25 1006 LYS A CA 1
ATOM 8138 C C . LYS A 1 1006 ? -29.426 -25.824 81.194 1.00 39.25 1006 LYS A C 1
ATOM 8140 O O . LYS A 1 1006 ? -30.516 -25.723 81.747 1.00 39.25 1006 LYS A O 1
ATOM 8145 N N . HIS A 1 1007 ? -28.940 -24.877 80.384 1.00 39.31 1007 HIS A N 1
ATOM 8146 C CA . HIS A 1 1007 ? -29.566 -23.560 80.187 1.00 39.31 1007 HIS A CA 1
ATOM 8147 C C . HIS A 1 1007 ? -29.887 -23.213 78.721 1.00 39.31 1007 HIS A C 1
ATOM 8149 O O . HIS A 1 1007 ? -30.226 -22.074 78.434 1.00 39.31 1007 HIS A O 1
ATOM 8155 N N . GLY A 1 1008 ? -29.827 -24.178 77.794 1.00 45.31 1008 GLY A N 1
ATOM 8156 C CA . GLY A 1 1008 ? -30.383 -24.019 76.439 1.00 45.31 1008 GLY A CA 1
ATOM 8157 C C . GLY A 1 1008 ? -29.637 -23.075 75.487 1.00 45.31 1008 GLY A C 1
ATOM 8158 O O . GLY A 1 1008 ? -30.147 -22.810 74.406 1.00 45.31 1008 GLY A O 1
ATOM 8159 N N . VAL A 1 1009 ? -28.448 -22.585 75.850 1.00 44.62 1009 VAL A N 1
ATOM 8160 C CA . VAL A 1 1009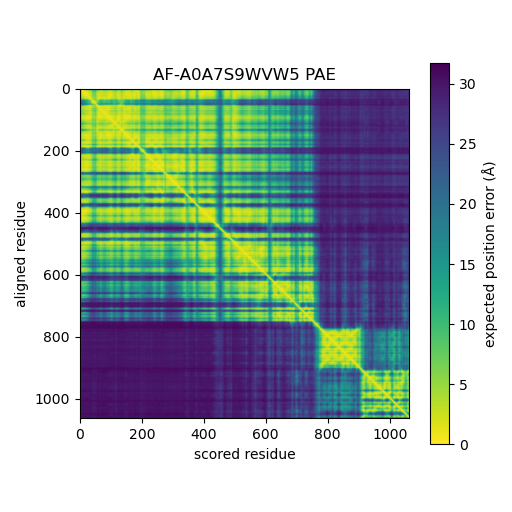 ? -27.607 -21.781 74.947 1.00 44.62 1009 VAL A CA 1
ATOM 8161 C C . VAL A 1 1009 ? -26.886 -22.709 73.964 1.00 44.62 1009 VAL A C 1
ATOM 8163 O O . VAL A 1 1009 ? -26.002 -23.486 74.350 1.00 44.62 1009 VAL A O 1
ATOM 8166 N N . ASN A 1 1010 ? -27.324 -22.657 72.706 1.00 50.81 1010 ASN A N 1
ATOM 8167 C CA . ASN A 1 1010 ? -26.866 -23.474 71.585 1.00 50.81 1010 ASN A CA 1
ATOM 8168 C C . ASN A 1 1010 ? -25.970 -22.602 70.695 1.00 50.81 1010 ASN A C 1
ATOM 8170 O O . ASN A 1 1010 ? -26.343 -21.473 70.405 1.00 50.81 1010 ASN A O 1
ATOM 8174 N N . GLY A 1 1011 ? -24.791 -23.093 70.294 1.00 53.19 1011 GLY A N 1
ATOM 8175 C CA . GLY A 1 1011 ? -23.857 -22.340 69.439 1.00 53.19 1011 GLY A CA 1
ATOM 8176 C C . GLY A 1 1011 ? -24.497 -21.773 68.161 1.00 53.19 1011 GLY A C 1
ATOM 8177 O O . GLY A 1 1011 ? -25.598 -22.161 67.786 1.00 53.19 1011 GLY A O 1
ATOM 8178 N N . TYR A 1 1012 ? -23.807 -20.863 67.477 1.00 51.34 1012 TYR A N 1
ATOM 8179 C CA . TYR A 1 1012 ? -24.316 -20.219 66.266 1.00 51.34 1012 TYR A CA 1
ATOM 8180 C C . TYR A 1 1012 ? -23.857 -20.950 64.996 1.00 51.34 1012 TYR A C 1
ATOM 8182 O O . TYR A 1 1012 ? -22.896 -21.718 65.011 1.00 51.34 1012 TYR A O 1
ATOM 8190 N N . TYR A 1 1013 ? -24.579 -20.734 63.897 1.00 58.97 1013 TYR A N 1
ATOM 8191 C CA . TYR A 1 1013 ? -24.244 -21.321 62.603 1.00 58.97 1013 TYR A CA 1
ATOM 8192 C C . TYR A 1 1013 ? -23.277 -20.404 61.839 1.00 58.97 1013 TYR A C 1
ATOM 8194 O O . TYR A 1 1013 ? -23.585 -19.227 61.630 1.00 58.97 1013 TYR A O 1
ATOM 8202 N N . GLU A 1 1014 ? -22.127 -20.934 61.417 1.00 62.97 1014 GLU A N 1
ATOM 8203 C CA . GLU A 1 1014 ? -21.063 -20.169 60.745 1.00 62.97 1014 GLU A CA 1
ATOM 8204 C C . GLU A 1 1014 ? -20.281 -21.027 59.736 1.00 62.97 1014 GLU A C 1
ATOM 8206 O O . GLU A 1 1014 ? -20.055 -22.219 59.956 1.00 62.97 1014 GLU A O 1
ATOM 8211 N N . ARG A 1 1015 ? -19.845 -20.415 58.624 1.00 68.06 1015 ARG A N 1
ATOM 8212 C CA . ARG A 1 1015 ? -18.854 -20.999 57.705 1.00 68.06 1015 ARG A CA 1
ATOM 8213 C C . ARG A 1 1015 ? -17.468 -20.719 58.281 1.00 68.06 1015 ARG A C 1
ATOM 8215 O O . ARG A 1 1015 ? -17.074 -19.562 58.367 1.00 68.06 1015 ARG A O 1
ATOM 8222 N N . LEU A 1 1016 ? -16.745 -21.766 58.674 1.00 58.84 1016 LEU A N 1
ATOM 8223 C CA . LEU A 1 1016 ? -15.462 -21.619 59.366 1.00 58.84 1016 LEU A CA 1
ATOM 8224 C C . LEU A 1 1016 ? -14.274 -21.524 58.406 1.00 58.84 1016 LEU A C 1
ATOM 8226 O O . LEU A 1 1016 ? -13.349 -20.752 58.649 1.00 58.84 1016 LEU A O 1
ATOM 8230 N N . SER A 1 1017 ? -14.267 -22.336 57.346 1.00 62.03 1017 SER A N 1
ATOM 8231 C CA . SER A 1 1017 ? -13.153 -22.398 56.394 1.00 62.03 1017 SER A CA 1
ATOM 8232 C C . SER A 1 1017 ? -13.500 -23.202 55.137 1.00 62.03 1017 SER A C 1
ATOM 8234 O O . SER A 1 1017 ? -14.494 -23.931 55.095 1.00 62.03 1017 SER A O 1
ATOM 8236 N N . GLU A 1 1018 ? -12.616 -23.122 54.146 1.00 60.84 1018 GLU A N 1
ATOM 8237 C CA . GLU A 1 1018 ? -12.569 -23.987 52.966 1.00 60.84 1018 GLU A CA 1
ATOM 8238 C C . GLU A 1 1018 ? -11.263 -24.796 52.982 1.00 60.84 1018 GLU A C 1
ATOM 8240 O O . GLU A 1 1018 ? -10.215 -24.277 53.371 1.00 60.84 1018 GLU A O 1
ATOM 8245 N N . TYR A 1 1019 ? -11.343 -26.088 52.653 1.00 61.03 1019 TYR A N 1
ATOM 8246 C CA . TYR A 1 1019 ? -10.196 -26.997 52.591 1.00 61.03 1019 TYR A CA 1
ATOM 8247 C C . TYR A 1 1019 ? -10.158 -27.679 51.219 1.00 61.03 1019 TYR A C 1
ATOM 8249 O O . TYR A 1 1019 ? -11.013 -28.509 50.890 1.00 61.03 1019 TYR A O 1
ATOM 8257 N N . GLU A 1 1020 ? -9.174 -27.305 50.406 1.00 57.62 1020 GLU A N 1
ATOM 8258 C CA . GLU A 1 1020 ? -9.029 -27.789 49.033 1.00 57.62 1020 GLU A CA 1
ATOM 8259 C C . GLU A 1 1020 ? -8.101 -29.009 48.949 1.00 57.62 1020 GLU A C 1
ATOM 8261 O O . GLU A 1 1020 ? -6.960 -28.962 49.402 1.00 57.62 1020 GLU A O 1
ATOM 8266 N N . ASN A 1 1021 ? -8.614 -30.083 48.337 1.00 64.94 1021 ASN A N 1
ATOM 8267 C CA . ASN A 1 1021 ? -7.902 -31.274 47.846 1.00 64.94 1021 ASN A CA 1
ATOM 8268 C C . ASN A 1 1021 ? -8.445 -31.579 46.418 1.00 64.94 1021 ASN A C 1
ATOM 8270 O O . ASN A 1 1021 ? -9.004 -30.685 45.790 1.00 64.94 1021 ASN A O 1
ATOM 8274 N N . ASP A 1 1022 ? -8.381 -32.823 45.909 1.00 58.25 1022 ASP A N 1
ATOM 8275 C CA . ASP A 1 1022 ? -8.992 -33.230 44.614 1.00 58.25 1022 ASP A CA 1
ATOM 8276 C C . ASP A 1 1022 ? -10.514 -32.940 44.507 1.00 58.25 1022 ASP A C 1
ATOM 8278 O O . ASP A 1 1022 ? -11.102 -33.027 43.430 1.00 58.25 1022 ASP A O 1
ATOM 8282 N N . VAL A 1 1023 ? -11.170 -32.622 45.631 1.00 67.12 1023 VAL A N 1
ATOM 8283 C CA . VAL A 1 1023 ? -12.581 -32.225 45.755 1.00 67.12 1023 VAL A CA 1
ATOM 8284 C C . VAL A 1 1023 ? -12.675 -31.071 46.766 1.00 67.12 1023 VAL A C 1
ATOM 8286 O O . VAL A 1 1023 ? -11.986 -31.104 47.790 1.00 67.12 1023 VAL A O 1
ATOM 8289 N N . ARG A 1 1024 ? -13.542 -30.073 46.533 1.00 72.62 1024 ARG A N 1
ATOM 8290 C CA . ARG A 1 1024 ? -13.739 -28.943 47.465 1.00 72.62 1024 ARG A CA 1
ATOM 8291 C C . ARG A 1 1024 ? -14.477 -29.366 48.736 1.00 72.62 1024 ARG A C 1
ATOM 8293 O O . ARG A 1 1024 ? -15.598 -29.882 48.660 1.00 72.62 1024 ARG A O 1
ATOM 8300 N N . ASN A 1 1025 ? -13.883 -29.095 49.903 1.00 79.06 1025 ASN A N 1
ATOM 8301 C CA . ASN A 1 1025 ? -14.509 -29.309 51.210 1.00 79.06 1025 ASN A CA 1
ATOM 8302 C C . ASN A 1 1025 ? -14.904 -27.970 51.847 1.00 79.06 1025 ASN A C 1
ATOM 8304 O O . ASN A 1 1025 ? -14.047 -27.156 52.192 1.00 79.06 1025 ASN A O 1
ATOM 8308 N N . LEU A 1 1026 ? -16.203 -27.777 52.072 1.00 79.62 1026 LEU A N 1
ATOM 8309 C CA . LEU A 1 1026 ? -16.752 -26.610 52.765 1.00 79.62 1026 LEU A CA 1
ATOM 8310 C C . LEU A 1 1026 ? -17.079 -26.986 54.212 1.00 79.62 1026 LEU A C 1
ATOM 8312 O O . LEU A 1 1026 ? -17.795 -27.963 54.436 1.00 79.62 1026 LEU A O 1
ATOM 8316 N N . ILE A 1 1027 ? -16.547 -26.238 55.184 1.00 78.50 1027 ILE A N 1
ATOM 8317 C CA . ILE A 1 1027 ? -16.623 -26.586 56.610 1.00 78.50 1027 ILE A CA 1
ATOM 8318 C C . ILE A 1 1027 ? -17.514 -25.591 57.359 1.00 78.50 1027 ILE A C 1
ATOM 8320 O O . ILE A 1 1027 ? -17.266 -24.382 57.367 1.00 78.50 1027 ILE A O 1
ATOM 8324 N N . PHE A 1 1028 ? -18.527 -26.118 58.041 1.00 75.06 1028 PHE A N 1
ATOM 8325 C CA . PHE A 1 1028 ? -19.539 -25.348 58.756 1.00 75.06 1028 PHE A CA 1
ATOM 8326 C C . PHE A 1 1028 ? -19.627 -25.776 60.222 1.00 75.06 1028 PHE A C 1
ATOM 8328 O O . PHE A 1 1028 ? -19.595 -26.967 60.536 1.00 75.06 1028 PHE A O 1
ATOM 8335 N N . LEU A 1 1029 ? -19.791 -24.809 61.122 1.00 71.62 1029 LEU A N 1
ATOM 8336 C CA . LEU A 1 1029 ? -20.155 -25.047 62.517 1.00 71.62 1029 LEU A CA 1
ATOM 8337 C C . LEU A 1 1029 ? -21.671 -24.966 62.663 1.00 71.62 1029 LEU A C 1
ATOM 8339 O O . LEU A 1 1029 ? -22.294 -24.041 62.143 1.00 71.62 1029 LEU A O 1
ATOM 8343 N N . THR A 1 1030 ? -22.258 -25.924 63.379 1.00 69.25 1030 THR A N 1
ATOM 8344 C CA . THR A 1 1030 ? -23.710 -25.985 63.588 1.00 69.25 1030 THR A CA 1
ATOM 8345 C C . THR A 1 1030 ? -24.091 -25.766 65.055 1.00 69.25 1030 THR A C 1
ATOM 8347 O O . THR A 1 1030 ? -23.332 -26.148 65.954 1.00 69.25 1030 THR A O 1
ATOM 8350 N N . PRO A 1 1031 ? -25.286 -25.208 65.331 1.00 65.62 1031 PRO A N 1
ATOM 8351 C CA . PRO A 1 1031 ? -25.882 -25.242 66.656 1.00 65.62 1031 PRO A CA 1
ATOM 8352 C C . PRO A 1 1031 ? -26.050 -26.675 67.169 1.00 65.62 1031 PRO A C 1
ATOM 8354 O O . PRO A 1 1031 ? -26.353 -27.610 66.418 1.00 65.62 1031 PRO A O 1
ATOM 8357 N N . ASN A 1 1032 ? -25.928 -26.836 68.485 1.00 59.44 1032 ASN A N 1
ATOM 8358 C CA . ASN A 1 1032 ? -26.242 -28.084 69.172 1.00 59.44 1032 ASN A CA 1
ATOM 8359 C C . ASN A 1 1032 ? -27.714 -28.473 68.908 1.00 59.44 1032 ASN A C 1
ATOM 8361 O O . ASN A 1 1032 ? -28.591 -27.618 68.981 1.00 59.44 1032 ASN A O 1
ATOM 8365 N N . GLN A 1 1033 ? -27.982 -29.753 68.624 1.00 60.22 1033 GLN A N 1
ATOM 8366 C CA . GLN A 1 1033 ? -29.304 -30.304 68.253 1.00 60.22 1033 GLN A CA 1
ATOM 8367 C C . GLN A 1 1033 ? -29.854 -29.952 66.854 1.00 60.22 1033 GLN A C 1
ATOM 8369 O O . GLN A 1 1033 ? -31.012 -30.271 66.580 1.00 60.22 1033 GLN A O 1
ATOM 8374 N N . THR A 1 1034 ? -29.055 -29.381 65.944 1.00 65.75 1034 THR A N 1
ATOM 8375 C CA . THR A 1 1034 ? -29.464 -29.232 64.530 1.00 65.75 1034 THR A CA 1
ATOM 8376 C C . THR A 1 1034 ? -29.828 -30.601 63.936 1.00 65.75 1034 THR A C 1
ATOM 8378 O O . THR A 1 1034 ? -29.012 -31.527 64.008 1.00 65.75 1034 THR A O 1
ATOM 8381 N N . LYS A 1 1035 ? -31.050 -30.721 63.392 1.00 64.81 1035 LYS A N 1
ATOM 8382 C CA . LYS A 1 1035 ? -31.568 -31.940 62.740 1.00 64.81 1035 LYS A CA 1
ATOM 8383 C C . LYS A 1 1035 ? -31.464 -31.847 61.217 1.00 64.81 1035 LYS A C 1
ATOM 8385 O O . LYS A 1 1035 ? -30.709 -32.598 60.620 1.00 64.81 1035 LYS A O 1
ATOM 8390 N N . ASP A 1 1036 ? -32.129 -30.873 60.600 1.00 72.38 1036 ASP A N 1
ATOM 8391 C CA . ASP A 1 1036 ? -32.116 -30.712 59.140 1.00 72.38 1036 ASP A CA 1
ATOM 8392 C C . ASP A 1 1036 ? -31.445 -29.394 58.735 1.00 72.38 1036 ASP A C 1
ATOM 8394 O O . ASP A 1 1036 ? -31.550 -28.388 59.441 1.00 72.38 1036 ASP A O 1
ATOM 8398 N N . ILE A 1 1037 ? -30.777 -29.386 57.580 1.00 74.00 1037 ILE A N 1
ATOM 8399 C CA . ILE A 1 1037 ? -30.117 -28.202 57.008 1.00 74.00 1037 ILE A CA 1
ATOM 8400 C C . ILE A 1 1037 ? -30.761 -27.904 55.659 1.00 74.00 1037 ILE A C 1
ATOM 8402 O O . ILE A 1 1037 ? -30.828 -28.772 54.796 1.00 74.00 1037 ILE A O 1
ATOM 8406 N N . THR A 1 1038 ? -31.243 -26.680 55.455 1.00 76.50 1038 THR A N 1
ATOM 8407 C CA . THR A 1 1038 ? -31.883 -26.293 54.187 1.00 76.50 1038 THR A CA 1
ATOM 8408 C C . THR A 1 1038 ? -30.905 -25.513 53.313 1.00 76.50 1038 THR A C 1
ATOM 8410 O O . THR A 1 1038 ? -30.343 -24.516 53.746 1.00 76.50 1038 THR A O 1
ATOM 8413 N N . ILE A 1 1039 ? -30.712 -25.926 52.068 1.00 75.69 1039 ILE A N 1
ATOM 8414 C CA . ILE A 1 1039 ? -29.947 -25.217 51.044 1.00 75.69 1039 ILE A CA 1
ATOM 8415 C C . ILE A 1 1039 ? -30.925 -24.475 50.130 1.00 75.69 1039 ILE A C 1
ATOM 8417 O O . ILE A 1 1039 ? -31.752 -25.095 49.477 1.00 75.69 1039 ILE A O 1
ATOM 8421 N N . LYS A 1 1040 ? -30.818 -23.153 50.049 1.00 72.25 1040 LYS A N 1
ATOM 8422 C CA . LYS A 1 1040 ? -31.494 -22.305 49.064 1.00 72.25 1040 LYS A CA 1
ATOM 8423 C C . LYS A 1 1040 ? -30.623 -22.146 47.828 1.00 72.25 1040 LYS A C 1
ATOM 8425 O O . LYS A 1 1040 ? -29.448 -21.805 47.958 1.00 72.25 1040 LYS A O 1
ATOM 8430 N N . ILE A 1 1041 ? -31.200 -22.309 46.645 1.00 68.94 1041 ILE A N 1
ATOM 8431 C CA . ILE A 1 1041 ? -30.505 -22.036 45.382 1.00 68.94 1041 ILE A CA 1
ATOM 8432 C C . ILE A 1 1041 ? -30.764 -20.580 44.983 1.00 68.94 1041 ILE A C 1
ATOM 8434 O O . ILE A 1 1041 ? -31.913 -20.141 44.916 1.00 68.94 1041 ILE A O 1
ATOM 8438 N N . ALA A 1 1042 ? -29.706 -19.797 44.772 1.00 60.50 1042 ALA A N 1
ATOM 8439 C CA . ALA A 1 1042 ? -29.840 -18.442 44.244 1.00 60.50 1042 ALA A CA 1
ATOM 8440 C C . ALA A 1 1042 ? -30.313 -18.490 42.779 1.00 60.50 1042 ALA A C 1
ATOM 8442 O O . ALA A 1 1042 ? -29.866 -19.336 42.008 1.00 60.50 1042 ALA A O 1
ATOM 8443 N N . LYS A 1 1043 ? -31.222 -17.588 42.394 1.00 58.00 1043 LYS A N 1
ATOM 8444 C CA . LYS A 1 1043 ? -31.791 -17.490 41.039 1.00 58.00 1043 LYS A CA 1
ATOM 8445 C C . LYS A 1 1043 ? -31.556 -16.078 40.496 1.00 58.00 1043 LYS A C 1
ATOM 8447 O O . LYS A 1 1043 ? -31.685 -15.120 41.250 1.00 58.00 1043 LYS A O 1
ATOM 8452 N N . GLY A 1 1044 ? -31.219 -15.960 39.209 1.00 53.06 1044 GLY A N 1
ATOM 8453 C CA . GLY A 1 1044 ? -30.982 -14.665 38.550 1.00 53.06 1044 GLY A CA 1
ATOM 8454 C C . GLY A 1 1044 ? -29.643 -14.003 38.913 1.00 53.06 1044 GLY A C 1
ATOM 8455 O O . GLY A 1 1044 ? -28.751 -14.667 39.449 1.00 53.06 1044 GLY A O 1
ATOM 8456 N N . LEU A 1 1045 ? -29.488 -12.713 38.586 1.00 42.66 1045 LEU A N 1
ATOM 8457 C CA . LEU A 1 1045 ? -28.387 -11.871 39.078 1.00 42.66 1045 LEU A CA 1
ATOM 8458 C C . LEU A 1 1045 ? -28.662 -11.508 40.548 1.00 42.66 1045 LEU A C 1
ATOM 8460 O O . LEU A 1 1045 ? -29.723 -10.978 40.847 1.00 42.66 1045 LEU A O 1
ATOM 8464 N N . ASP A 1 1046 ? -27.726 -11.784 41.460 1.00 43.00 1046 ASP A N 1
ATOM 8465 C CA . ASP A 1 1046 ? -27.855 -11.440 42.887 1.00 43.00 1046 ASP A CA 1
ATOM 8466 C C . ASP A 1 1046 ? -26.742 -10.450 43.274 1.00 43.00 1046 ASP A C 1
ATOM 8468 O O . ASP A 1 1046 ? -25.555 -10.743 43.118 1.00 43.00 1046 ASP A O 1
ATOM 8472 N N . ALA A 1 1047 ? -27.130 -9.259 43.739 1.00 41.88 1047 ALA A N 1
ATOM 8473 C CA . ALA A 1 1047 ? -26.257 -8.103 43.966 1.00 41.88 1047 ALA A CA 1
ATOM 8474 C C . ALA A 1 1047 ? -25.394 -8.180 45.245 1.00 41.88 1047 ALA A C 1
ATOM 8476 O O . ALA A 1 1047 ? -24.630 -7.261 45.531 1.00 41.88 1047 ALA A O 1
ATOM 8477 N N . LYS A 1 1048 ? -25.499 -9.250 46.046 1.00 40.59 1048 LYS A N 1
ATOM 8478 C CA . LYS A 1 1048 ? -24.855 -9.330 47.374 1.00 40.59 1048 LYS A CA 1
ATOM 8479 C C . LYS A 1 1048 ? -23.394 -9.803 47.403 1.00 40.59 1048 LYS A C 1
ATOM 8481 O O . LYS A 1 1048 ? -22.850 -9.924 48.499 1.00 40.59 1048 LYS A O 1
ATOM 8486 N N . ILE A 1 1049 ? -22.744 -10.056 46.263 1.00 41.19 1049 ILE A N 1
ATOM 8487 C CA . ILE A 1 1049 ? -21.325 -10.458 46.223 1.00 41.19 1049 ILE A CA 1
ATOM 8488 C C . ILE A 1 1049 ? -20.523 -9.511 45.320 1.00 41.19 1049 ILE A C 1
ATOM 8490 O O . ILE A 1 1049 ? -20.506 -9.647 44.098 1.00 41.19 1049 ILE A O 1
ATOM 8494 N N . GLU A 1 1050 ? -19.816 -8.568 45.944 1.00 42.88 1050 GLU A N 1
ATOM 8495 C CA . GLU A 1 1050 ? -18.684 -7.859 45.344 1.00 42.88 1050 GLU A CA 1
ATOM 8496 C C . GLU A 1 1050 ? -17.402 -8.666 45.582 1.00 42.88 1050 GLU A C 1
ATOM 8498 O O . GLU A 1 1050 ? -16.844 -8.619 46.678 1.00 42.88 1050 GLU A O 1
ATOM 8503 N N . LYS A 1 1051 ? -16.967 -9.415 44.558 1.00 37.50 1051 LYS A N 1
ATOM 8504 C CA . LYS A 1 1051 ? -15.593 -9.866 44.218 1.00 37.50 1051 LYS A CA 1
ATOM 8505 C C . LYS A 1 1051 ? -15.650 -11.177 43.434 1.00 37.50 1051 LYS A C 1
ATOM 8507 O O . LYS A 1 1051 ? -16.680 -11.841 43.426 1.00 37.50 1051 LYS A O 1
ATOM 8512 N N . ASP A 1 1052 ? -14.550 -11.487 42.748 1.00 41.94 1052 ASP A N 1
ATOM 8513 C CA . ASP A 1 1052 ? -14.280 -12.669 41.918 1.00 41.94 1052 ASP A CA 1
ATOM 8514 C C . ASP A 1 1052 ? -14.631 -14.008 42.604 1.00 41.94 1052 ASP A C 1
ATOM 8516 O O . ASP A 1 1052 ? -13.758 -14.761 43.027 1.00 41.94 1052 ASP A O 1
ATOM 8520 N N . ALA A 1 1053 ? -15.920 -14.314 42.730 1.00 35.62 1053 ALA A N 1
ATOM 8521 C CA . ALA A 1 1053 ? -16.382 -15.605 43.204 1.00 35.62 1053 ALA A CA 1
ATOM 8522 C C . ALA A 1 1053 ? -16.154 -16.646 42.103 1.00 35.62 1053 ALA A C 1
ATOM 8524 O O . ALA A 1 1053 ? -16.517 -16.435 40.940 1.00 35.62 1053 ALA A O 1
ATOM 8525 N N . GLU A 1 1054 ? -15.555 -17.774 42.477 1.00 48.94 1054 GLU A N 1
ATOM 8526 C CA . GLU A 1 1054 ? -15.409 -18.931 41.603 1.00 48.94 1054 GLU A CA 1
ATOM 8527 C C . GLU A 1 1054 ? -16.774 -19.476 41.136 1.00 48.94 1054 GLU A C 1
ATOM 8529 O O . GLU A 1 1054 ? -17.840 -19.013 41.540 1.00 48.94 1054 GLU A O 1
ATOM 8534 N N . ILE A 1 1055 ? -16.737 -20.485 40.260 1.00 49.97 1055 ILE A N 1
ATOM 8535 C CA . ILE A 1 1055 ? -17.891 -21.113 39.591 1.00 49.97 1055 ILE A CA 1
ATOM 8536 C C . ILE A 1 1055 ? -19.023 -21.505 40.577 1.00 49.97 1055 ILE A C 1
ATOM 8538 O O . ILE A 1 1055 ? -20.181 -21.593 40.173 1.00 49.97 1055 ILE A O 1
ATOM 8542 N N . THR A 1 1056 ? -18.755 -21.695 41.876 1.00 53.72 1056 THR A N 1
ATOM 8543 C CA . THR A 1 1056 ? -19.786 -21.869 42.918 1.00 53.72 1056 THR A CA 1
ATOM 8544 C C . THR A 1 1056 ? -19.347 -21.270 44.265 1.00 53.72 1056 THR A C 1
ATOM 8546 O O . THR A 1 1056 ? -18.226 -21.531 44.693 1.00 53.72 1056 THR A O 1
ATOM 8549 N N . ASP A 1 1057 ? -20.225 -20.525 44.957 1.00 60.28 1057 ASP A N 1
ATOM 8550 C CA . ASP A 1 1057 ? -19.988 -19.979 46.316 1.00 60.28 1057 ASP A CA 1
ATOM 8551 C C . ASP A 1 1057 ? -21.177 -20.250 47.267 1.00 60.28 1057 ASP A C 1
ATOM 8553 O O . ASP A 1 1057 ? -22.310 -20.467 46.824 1.00 60.28 1057 ASP A O 1
ATOM 8557 N N . VAL A 1 1058 ? -20.930 -20.266 48.584 1.00 60.91 1058 VAL A N 1
ATOM 8558 C CA . VAL A 1 1058 ? -21.917 -20.603 49.627 1.00 60.91 1058 VAL A CA 1
ATOM 8559 C C . VAL A 1 1058 ? -21.908 -19.594 50.775 1.00 60.91 1058 VAL A C 1
ATOM 8561 O O . VAL A 1 1058 ? -20.917 -19.445 51.496 1.00 60.91 1058 VAL A O 1
ATOM 8564 N N . VAL A 1 1059 ? -23.066 -18.980 51.029 1.00 58.78 1059 VAL A N 1
ATOM 8565 C CA . VAL A 1 1059 ? -23.275 -18.032 52.134 1.00 58.78 1059 VAL A CA 1
ATOM 8566 C C . VAL A 1 1059 ? -24.198 -18.636 53.189 1.00 58.78 1059 VAL A C 1
ATOM 8568 O O . VAL A 1 1059 ? -25.212 -19.261 52.882 1.00 58.78 1059 VAL A O 1
ATOM 8571 N N . VAL A 1 1060 ? -23.861 -18.426 54.460 1.00 55.59 1060 VAL A N 1
ATOM 8572 C CA . VAL A 1 1060 ? -24.726 -18.782 55.587 1.00 55.59 1060 VAL A CA 1
ATOM 8573 C C . VAL A 1 1060 ? -25.829 -17.738 55.743 1.00 55.59 1060 VAL A C 1
ATOM 8575 O O . VAL A 1 1060 ? -25.549 -16.562 55.967 1.00 55.59 1060 VAL A O 1
ATOM 8578 N N . LEU A 1 1061 ? -27.084 -18.179 55.698 1.00 53.47 1061 LEU A N 1
ATOM 8579 C CA . LEU A 1 1061 ? -28.234 -17.395 56.128 1.00 53.47 1061 LEU A CA 1
ATOM 8580 C C . LEU A 1 1061 ? -28.581 -17.838 57.555 1.00 53.47 1061 LEU A C 1
ATOM 8582 O O . LEU A 1 1061 ? -29.033 -18.965 57.764 1.00 53.47 1061 LEU A O 1
ATOM 8586 N N . GLN A 1 1062 ? -28.351 -16.984 58.555 1.00 46.59 1062 GLN A N 1
ATOM 8587 C CA . GLN A 1 1062 ? -28.786 -17.300 59.919 1.00 46.59 1062 GLN A CA 1
ATOM 8588 C C . GLN A 1 1062 ? -30.321 -17.394 59.943 1.00 46.59 1062 GLN A C 1
ATOM 8590 O O . GLN A 1 1062 ? -31.010 -16.458 59.539 1.00 46.59 1062 GLN A O 1
ATOM 8595 N N . GLY A 1 1063 ? -30.846 -18.552 60.354 1.00 39.97 1063 GLY A N 1
ATOM 8596 C CA . GLY A 1 1063 ? -32.268 -18.722 60.646 1.00 39.97 1063 GLY A CA 1
ATOM 8597 C C . GLY A 1 1063 ? -32.596 -17.979 61.937 1.00 39.97 1063 GLY A C 1
ATOM 8598 O O . GLY A 1 1063 ? -31.892 -18.167 62.928 1.00 39.97 1063 GLY A O 1
ATOM 8599 N N . LEU A 1 1064 ? -33.607 -17.110 61.898 1.00 33.12 1064 LEU A N 1
ATOM 8600 C CA . LEU A 1 1064 ? -34.159 -16.441 63.081 1.00 33.12 1064 LEU A CA 1
ATOM 8601 C C . LEU A 1 1064 ? -35.014 -17.413 63.894 1.00 33.12 1064 LEU A C 1
ATOM 8603 O O . LEU A 1 1064 ? -35.910 -18.034 63.280 1.00 33.12 1064 LEU A O 1
#

Mean predicted aligned error: 18.8 Å

Secondary structure (DSSP, 8-state):
---TT---HHHHHHHHHHHHHHHHHTTS-GGGGT------HHHHHIIIIIISSPPP---------SSSB--TTT--HHHHHTT--TTSBPHHHHHHHHHHTTT-EE--HHHHTSSS---EE--SSGGGGEEE-TTT--EEE---TTTS-HHHHHHHHHEEEEEEE---TT---EEEEEETTTTTEEEEEE------HHHHHHHHHHHHHS--THHHHHHHHIIIIIGGGSPTT--EEEEEETHHHHHHHHHHHHSGGGEEEEEEESPPPSB-HHHHHHTHHHHHHHHHHHTT-TTS-HHHHHHHHHHHHHHHHHHHHHHHS----TTS-GGGEEEEEEE--S-TTS-S--S--GGGSSBPPS-EEEEEE---SSTTS--SS-SGGG-HHHHHHHHHHHHHHTTSHHHHHHHTTS-HHHHHHHHHHHHHHHHHHHHHHHHHHHHHHHHH-SS---SSS-------SSS-HHHHHHHHHHHHHHT-----TTT--GGGHHHHHHHHHHTTEEEEEPPHHHHHHHHHH---SHHHHHHHHTT-SEEEEETTS-BS--SHHHHHHHH-TTSHHHHHTT-TTHHHHHHHHHHHHHHHHT--STTEEEEEGGGG-TTS------TTTS-EEEEETTTTEEEEEE-TT-EEEHHHHHHHHHHHHT-S--TTSEEEEEETTEE--EEEEETTEEEEEES-SS--TTTTTT-TTS-PPEEEEE--SSSSSEEEEEEEETTEEEEEEEEETTTTGGG-EEE-S---HHHHHHHHHHHHHTT----TT-EEEEEEEPBPBTT-EEE-TTSPEE----SSSTTSEETTEEBPBHHHHTT-BEES--SSS---BEEE--GGGEEEEEETTEEEEBGGGGGG-EETTSPBPEEE----S--EEEEEEE-TTS-B-PPPPP---SPPEEEEEE-SSTT--SBPP--EEEETTEEEE-TT--SEEEEEGGG-EE---HHHHHHHHHHS--BTTBEEEEEEEEEEETTEEEEEEEEEEE---TT---PPPEEEEEEESSSEEEEEE--TT--EEEEEEP-B--TT--S---SEEEEEE---

Foldseek 3Di:
DAFPPPDALLRVLVVLLLLLLVQLLLLFDCVLLADWDDDDPVLCCCQVPPVLAHQQGRLQRFNFQAAQFDDPVRGDPSNVVSVPDGQFTHPNLLRSQLRLQFQPWDWDPLQVVDPDRDTDGSHSDSSSQWDARSPPRDIDRNDGPVNRFPSSRVSRNFKGWDDWDDQDPLGWIKTWIFGNVPVRAIEIHTEDDDDDPVVQVVLLVQLAADDGPNLLVVLVCCVPPPVVPADVQAAHEYEHAEVRLLSQLLCCQLPVSRHDAYYYELYAANAAPNCQPPPLVVLLVVLVVVLPDPPDDPSNNVSSVSVNSSSVQNNVCPVPVADGPPSDDQSRYEYEFEAAELDLPVVDRDADGNHHHGRHRRHHYAYAYLYNLQPPDPDRYLPQRRDSLSVSLSSLVLSQQCLAPVLSVVRRPDYSNVNNSVSVLQLSLLLLLVVVQLVVVVVVVVVDDDDDDDDDADDNPPRPSRASVSLVVVLVVVCVQLVVDDDDPVNDDSSCSSVSSVVVVVSQKGKHFADLVNLVCCLVFNDDALQLLLCLLLLHRTGIAGSVRHHPDRDLVSVCVSVNCPDLSSVLVLEPQNSVQRSVSSVASCCSRPDPDLQKYKDFLQVDDPPPDRHDDRPSRGWMKIAGNVQLAIETGAEFAAEAEPVVVVVVCCVRRVDPDNPPRQFFYAYSRYTAQAAEDDPVDVQKGDPDPPDDPVVQPPPLSDFDKIWGWDADPDPAQFTKIWIDGRPGIYIYGRARQVSGPSNHHYHYDDDPVVVVVVVVVVVVVVPDPADVAKDKDKDKADFDWQPWWKAFPQGWTFRQDDDQQCVPDFVNTGFDFQLSQAQTATHDGPDPDGQGGFHDDDLQQFFPDDDSNTTTGGQVRQQLTATPVRTGMHIPDDDTPDMGMGMFMAHPVRDTDDRDDDLQPDFWEKEKAAAPFLPDQWGDFQQWKDKPRRIDGHPRGDQKDKDFPVSWDADPDPVVVVVCCVSQPDDPQKDWGWTWIWIDGDPATEIEIEIEIDHDDPPSDWDFKDFNDWDDDPHTYTYIYDTHPRGMYMYGYDGTRDPPDDDRDGNMDMDIDTRD

Organism: NCBI:txid199

Sequence (1064 aa):
MNTLKNLTNKDMVNKIKDYADIADVAYAFFEYIDENEIWSFSDKFHNERILKKPNPRWDYADGINWKSEITKDNETILSKNNKREIGQPTAYALCVEARFMQDLKIFKPSELKKPNPKPQKIDNSIHSFIDVDETTKEQMLFYTIDNLSKRTKNFTSRFKLLKHQKNDNEGFSATLFEDTNDNNKKILAFRGTEITPEDLYADVQLTTNRITNQATSLIYFFMDNVIPILKEGEKINICGHSLGGYLTQVCAFTFAEYIDEIYTFNSPGLLSKLNIEEGLSSQIFIISQALRDPSLDARIRTNINYKKTLYLNMYSANEDHTYLPALLNFNNIYHMKTDNDSLAFNNKLYENAIQDLGVDINGNEVLINIGNVDAILKTNVSMSSHFLTYTATTLYFFSYLLNEKDNDEKTKNVSLKGTFLYLNEFMEQNYKLIFDLDTNLLIEYKNKTSYIDNKATLPPLLYNKNKNWMLLILINNIKHDFKILNHNLEDEQEALIIEDIFELSEEKRYTKIISKDEVEKFKEGGCETIEDQRAMHKCRTYKVVDESSSDITTTKADASKLYTYASNFTRSLSSQDNKAYFMKKSEQTYSLLFDKGTQSGSINLYDVKDRGEIKFGFLSASSSVYVDKDKESLAIFTKDKDIVDIERIYDKIRDKFDIDSLENYKVDLFLNATLLKGANEAKDYKFGFTNFKDEKEHDLYENKDEQKPFYYFSPRDDESSKGSLDITNKNTSIRVLGYDIDMGSLDVKLKRANNDEKKESQMQNKEVLDHQSLPLGAVATNFTAHPVIEDDIITCPHGGRVVLKSKAGKSIKSQDIALILGRDFLGSPIVGCSANSPCTCVAHVPKSALSAKRVNEDYALMQDLVHHCLSDRNCTLSIAKKSNLLNFEGIKYLDGSSNEVAPKEVQITQNPRLRFFMKSAASQRDNMHVAIYSINGTEYKEPNGADEIVLKESDAKDVSDKALLKLLNENFKTTSQRKYEFKEYSFKYGADVFRLNFIKPEYKSKHGVNGYYERLSEYENDVRNLIFLTPNQTKDITIKIAKGLDAKIEKDAEITDVVVLQGL

Solvent-accessible surface area (backbone atoms only — not comparable to full-atom values): 58994 Å² total; per-residue (Å²): 132,55,49,96,77,75,53,50,55,61,57,46,46,46,48,53,30,52,50,39,50,48,25,56,49,32,70,32,61,65,65,44,17,74,44,56,67,80,73,50,76,65,52,47,46,40,27,67,70,69,63,72,54,64,72,67,75,56,62,62,21,21,65,33,48,56,37,36,54,33,39,92,90,61,64,39,73,48,15,56,74,43,68,57,55,76,67,35,48,21,37,42,30,41,25,41,37,18,45,64,36,35,67,37,70,44,73,47,75,62,38,67,73,43,100,76,58,66,68,45,59,27,69,55,35,56,58,62,40,38,39,54,34,86,83,82,65,50,70,42,78,73,67,42,54,88,70,55,51,67,68,38,44,56,46,26,63,38,41,29,59,74,48,76,44,70,68,45,100,68,62,39,31,38,31,33,31,30,32,68,81,56,88,56,40,41,35,43,18,21,29,42,80,79,90,44,85,69,48,52,59,53,50,53,54,46,73,56,68,49,88,56,71,32,58,59,52,50,50,52,48,41,61,73,63,45,57,76,74,48,56,92,92,51,55,28,33,37,23,6,30,34,60,5,12,26,50,34,50,51,46,47,49,44,44,30,85,41,42,60,36,40,41,26,37,32,23,31,22,73,48,37,76,65,47,65,75,79,41,46,73,57,50,48,48,53,51,58,54,58,70,67,48,84,83,59,50,70,66,61,47,50,50,51,50,41,50,43,43,28,44,52,47,53,55,53,23,62,79,72,65,58,53,65,64,88,65,51,52,47,70,40,26,39,40,40,39,50,34,37,55,72,55,74,82,64,88,54,86,77,57,64,45,66,42,68,41,46,38,61,74,56,50,42,69,39,67,44,67,60,32,58,39,61,82,86,60,101,56,88,50,50,64,59,41,57,42,60,68,58,56,32,45,50,32,51,51,51,44,54,39,43,67,25,61,68,50,37,58,74,30,68,89,49,42,57,57,51,39,39,48,57,53,32,51,54,50,32,40,56,42,48,67,55,46,67,51,46,60,56,50,54,57,50,49,76,72,67,66,87,84,85,90,82,88,92,65,84,68,77,75,80,76,58,62,83,47,63,57,62,56,52,53,51,50,49,56,49,35,56,73,73,63,57,88,72,80,62,84,89,72,70,52,76,53,46,53,58,54,53,52,50,53,46,59,73,69,52,48,32,61,41,70,55,49,73,70,56,43,53,50,18,40,79,72,20,54,91,46,58,41,53,42,50,16,31,65,33,54,48,60,43,34,61,18,34,86,84,66,42,63,76,37,86,46,72,68,51,40,23,71,73,60,34,70,84,28,65,67,46,48,18,75,72,32,94,37,32,51,63,42,39,14,52,32,20,46,43,31,42,35,72,57,74,50,86,63,89,50,44,46,75,46,66,54,64,87,68,65,98,74,87,68,81,71,88,64,56,75,41,75,45,36,31,35,33,41,33,60,87,74,38,32,35,39,39,41,36,46,75,71,38,73,45,50,49,66,67,52,49,52,52,47,28,72,74,63,75,50,94,72,68,89,78,41,47,41,47,36,24,58,57,18,37,71,51,59,58,26,34,40,39,93,90,34,91,55,29,25,31,80,71,86,90,74,58,82,80,64,73,73,71,52,80,91,70,62,65,61,38,37,37,54,44,77,46,97,57,101,53,69,42,15,36,36,40,36,39,40,79,97,34,36,36,38,33,38,68,34,27,57,86,82,24,49,63,56,26,42,55,42,73,71,78,93,47,72,76,49,52,58,52,48,59,50,40,71,61,54,77,74,60,78,64,49,94,68,45,48,81,44,78,46,77,43,35,52,37,37,42,84,55,55,35,30,38,90,53,63,11,34,47,55,63,57,47,67,78,24,52,89,46,60,42,95,87,38,24,28,29,25,49,75,38,49,49,64,22,45,25,47,76,32,71,43,99,72,53,42,54,22,33,62,43,75,50,76,69,21,26,31,76,58,75,53,84,94,39,30,39,23,27,49,92,27,38,56,67,19,24,27,69,69,74,40,52,27,44,59,63,85,68,90,66,83,50,76,40,50,29,58,48,36,26,37,88,83,72,46,80,51,82,65,72,79,75,74,74,78,40,60,46,33,38,36,39,43,39,35,96,40,65,85,54,73,45,30,50,82,49,34,53,38,26,54,74,83,50,76,49,79,32,95,87,34,51,61,66,46,77,48,49,59,90,70,48,37,68,60,82,51,67,68,58,46,50,51,48,46,68,76,53,61,66,50,102,82,38,44,63,47,58,35,24,40,44,39,34,45,89,92,51,57,39,37,45,35,37,42,35,52,55,67,91,61,95,79,70,80,55,57,69,72,44,78,75,51,76,51,84,64,105,51,46,33,43,36,32,40,40,30,50,85,72,58,48,40,37,36,33,49,45,70,49,70,69,92,89,68,93,66,96,58,59,41,59,50,78,47,77,44,81,44,104

Radius of gyration: 43.57 Å; Cα contacts (8 Å, |Δi|>4): 1977; chains: 1; bounding box: 86×73×135 Å